Protein AF-A0A9Q0M463-F1 (afdb_monomer_lite)

Foldseek 3Di:
DDDDLVVVCVVDVLNVLEDPVQSVQFPDKDFDDLVSQKIWTQGVQRWIWIFGQQQQLQVAQQDGDGHRSNDTHTQVLRGPQQWDDKADAQFKIWTAGPQQWIWIFGACCLLQRQAPPDRTHNHTDTNVLCPPFRWDDKYYANFKIWTATPLRWIWIFTFFCQLQRQQDDDRGGHNHTDTRPLCNPQQWDDKYDANFKIWTAGPLQWIWIFGAQCFLQRQQLDNDRTHNHTDGQDDSVRFRWDDKYYAQFKIWTAGPQQWIWIFGACCLLLLQQLDRRGRNHIDTADDPFRWDDKDHHSSYSKIWTQGPPNQFIFIAGDDPPHGRNHTDGDDDPDDDDDDDDDDDDDDDDDDDDDPDDPPDPDDQQQFLDPPHPVVCCLAQVPFFWKKWWKFFFWPCQPVLLAPAFTATDIADGFIWTKGKHWDPWDADDVNFKIKTWIWIATHTDQVRMPHDQPDKGKFFPQLLLQCLVLADLPQEDPLVSVVVLVVSLVDGRIDIDTNCCAAEPFDADPSQVVVCLLPVVGDPPNGDYPCYPRHRDTLAMWMAGRCNVHLQRHQWTPDGNPDQFDPWWADRLFGGRIFHEVLQFHRFQVSVDDQWDWGWYDDLLQSGIFTWTFDAFQQQDPQGSLFGWTKIFTDLQPQFFCVVPVSCVRRHTHPVLVVLSPRGYDDPVSVVVSCVVVVVVVVVVVSVVPDDDDDDDDDDDDPDPPPPDGDFGFKAARCSVVSNFRKIKGFQLSASTDCVQVVSHHPRDDDCVPGGFMFIARNRRRGTQKGKDKMWIWHWRDCPSSDPVNSTPNDTHTGTTMMMIIITHDDPVVVVVVCCVPVVVVVVVVVVVVVVVVVVVVVVVVVVVVVVVVVVVVVVVVPDDDDDDDDDDDDDDDDDDYDDDDDDDD

InterPro domains:
  IPR000408 Regulator of chromosome condensation, RCC1 [PS00626] (138-148)
  IPR000408 Regulator of chromosome condensation, RCC1 [PS50012] (46-99)
  IPR000408 Regulator of chromosome condensation, RCC1 [PS50012] (100-151)
  IPR000408 Regulator of chromosome condensation, RCC1 [PS50012] (152-204)
  IPR000408 Regulator of chromosome condensation, RCC1 [PS50012] (205-257)
  IPR002159 CD36 family [PF01130] (368-850)
  IPR002159 CD36 family [PR01609] (380-401)
  IPR002159 CD36 family [PR01609] (405-417)
  IPR002159 CD36 family [PR01609] (433-452)
  IPR002159 CD36 family [PR01609] (710-734)
  IPR002159 CD36 family [PR01609] (757-778)
  IPR002159 CD36 family [PTHR11923] (370-855)
  IPR009091 Regulator of chromosome condensation 1/beta-lactamase-inhibitor protein II [G3DSA:2.130.10.30] (24-326)
  IPR009091 Regulator of chromosome condensation 1/beta-lactamase-inhibitor protein II [SSF50985] (36-297)
  IPR058923 RCC1-like domain [PF25390] (39-286)

Structure (mmCIF, N/CA/C/O backbone):
data_AF-A0A9Q0M463-F1
#
_entry.id   AF-A0A9Q0M463-F1
#
loop_
_atom_site.group_PDB
_atom_site.id
_atom_site.type_symbol
_atom_site.label_atom_id
_atom_site.label_alt_id
_atom_site.label_comp_id
_atom_site.label_asym_id
_atom_site.label_entity_id
_atom_site.label_seq_id
_atom_site.pdbx_PDB_ins_code
_atom_site.Cartn_x
_atom_site.Cartn_y
_atom_site.Cartn_z
_atom_site.occupancy
_atom_site.B_iso_or_equiv
_atom_site.auth_seq_id
_atom_site.auth_comp_id
_atom_site.auth_asym_id
_atom_site.auth_atom_id
_atom_site.pdbx_PDB_model_num
ATOM 1 N N . MET A 1 1 ? 17.046 -28.358 -15.629 1.00 26.72 1 MET A N 1
ATOM 2 C CA . MET A 1 1 ? 17.635 -29.103 -16.770 1.00 26.72 1 MET A CA 1
ATOM 3 C C . MET A 1 1 ? 18.746 -30.030 -16.279 1.00 26.72 1 MET A C 1
ATOM 5 O O . MET A 1 1 ? 19.635 -29.561 -15.586 1.00 26.72 1 MET A O 1
ATOM 9 N N . THR A 1 2 ? 18.722 -31.323 -16.617 1.00 25.50 2 THR A N 1
ATOM 10 C CA . THR A 1 2 ? 19.854 -32.251 -16.403 1.00 25.50 2 THR A CA 1
ATOM 11 C C . THR A 1 2 ? 20.756 -32.249 -17.636 1.00 25.50 2 THR A C 1
ATOM 13 O O . THR A 1 2 ? 20.506 -32.983 -18.589 1.00 25.50 2 THR A O 1
ATOM 16 N N . LEU A 1 3 ? 21.778 -31.394 -17.630 1.00 36.69 3 LEU A N 1
ATOM 17 C CA . LEU A 1 3 ? 22.909 -31.473 -18.559 1.00 36.69 3 LEU A CA 1
ATOM 18 C C . LEU A 1 3 ? 23.951 -32.463 -18.012 1.00 36.69 3 LEU A C 1
ATOM 20 O O . LEU A 1 3 ? 24.066 -32.647 -16.799 1.00 36.69 3 LEU A O 1
ATOM 24 N N . GLU A 1 4 ? 24.730 -33.098 -18.891 1.00 38.97 4 GLU A N 1
ATOM 25 C CA . GLU A 1 4 ? 25.940 -33.813 -18.468 1.00 38.97 4 GLU A CA 1
ATOM 26 C C . GLU A 1 4 ? 26.853 -32.864 -17.678 1.00 38.97 4 GLU A C 1
ATOM 28 O O . GLU A 1 4 ? 27.069 -31.724 -18.091 1.00 38.97 4 GLU A O 1
ATOM 33 N N . ARG A 1 5 ? 27.422 -33.326 -16.554 1.00 47.81 5 ARG A N 1
ATOM 34 C CA . ARG A 1 5 ? 28.196 -32.483 -15.617 1.00 47.81 5 ARG A CA 1
ATOM 35 C C . ARG A 1 5 ? 29.312 -31.676 -16.293 1.00 47.81 5 ARG A C 1
ATOM 37 O O . ARG A 1 5 ? 29.520 -30.523 -15.939 1.00 47.81 5 ARG A O 1
ATOM 44 N N . ARG A 1 6 ? 29.990 -32.241 -17.301 1.00 45.25 6 ARG A N 1
ATOM 45 C CA . ARG A 1 6 ? 31.027 -31.530 -18.077 1.00 45.25 6 ARG A CA 1
ATOM 46 C C . ARG A 1 6 ? 30.463 -30.386 -18.927 1.00 45.25 6 ARG A C 1
ATOM 48 O O . ARG A 1 6 ? 31.116 -29.356 -19.054 1.00 45.25 6 ARG A O 1
ATOM 55 N N . LYS A 1 7 ? 29.252 -30.543 -19.466 1.00 46.12 7 LYS A N 1
ATOM 56 C CA . LYS A 1 7 ? 28.561 -29.506 -20.246 1.00 46.12 7 LYS A CA 1
ATOM 57 C C . LYS A 1 7 ? 28.017 -28.401 -19.341 1.00 46.12 7 LYS A C 1
ATOM 59 O O . LYS A 1 7 ? 28.104 -27.240 -19.700 1.00 46.12 7 LYS A O 1
ATOM 64 N N . LEU A 1 8 ? 27.578 -28.742 -18.126 1.00 52.06 8 LEU A N 1
ATOM 65 C CA . LEU A 1 8 ? 27.099 -27.781 -17.121 1.00 52.06 8 LEU A CA 1
ATOM 66 C C . LEU A 1 8 ? 28.159 -26.725 -16.755 1.00 52.06 8 LEU A C 1
ATOM 68 O O . LEU A 1 8 ? 27.833 -25.546 -16.698 1.00 52.06 8 LEU A O 1
ATOM 72 N N . ARG A 1 9 ? 29.429 -27.135 -16.595 1.00 54.44 9 ARG A N 1
ATOM 73 C CA . ARG A 1 9 ? 30.549 -26.209 -16.331 1.00 54.44 9 ARG A CA 1
ATOM 74 C C . ARG A 1 9 ? 30.826 -25.266 -17.504 1.00 54.44 9 ARG A C 1
ATOM 76 O O . ARG A 1 9 ? 31.181 -24.123 -17.283 1.00 54.44 9 ARG A O 1
ATOM 83 N N . ARG A 1 10 ? 30.672 -25.732 -18.750 1.00 50.91 10 ARG A N 1
ATOM 84 C CA . ARG A 1 10 ? 30.889 -24.905 -19.953 1.00 50.91 10 ARG A CA 1
ATOM 85 C C . ARG A 1 10 ? 29.718 -23.962 -20.235 1.00 50.91 10 ARG A C 1
ATOM 87 O O . ARG A 1 10 ? 29.949 -22.831 -20.633 1.00 50.91 10 ARG A O 1
ATOM 94 N N . SER A 1 11 ? 28.486 -24.426 -20.024 1.00 46.09 11 SER A N 1
ATOM 95 C CA . SER A 1 11 ? 27.258 -23.701 -20.375 1.00 46.09 11 SER A CA 1
ATOM 96 C C . SER A 1 11 ? 26.798 -22.687 -19.328 1.00 46.09 11 SER A C 1
ATOM 98 O O . SER A 1 11 ? 25.974 -21.840 -19.652 1.00 46.09 11 SER A O 1
ATOM 100 N N . ILE A 1 12 ? 27.286 -22.774 -18.088 1.00 57.41 12 ILE A N 1
ATOM 101 C CA . ILE A 1 12 ? 26.994 -21.800 -17.035 1.00 57.41 12 ILE A CA 1
ATOM 102 C C . ILE A 1 12 ? 28.326 -21.155 -16.629 1.00 57.41 12 ILE A C 1
ATOM 104 O O . ILE A 1 12 ? 29.083 -21.785 -15.886 1.00 57.41 12 ILE A O 1
ATOM 108 N N . PRO A 1 13 ? 28.641 -19.940 -17.123 1.00 57.16 13 PRO A N 1
ATOM 109 C CA . PRO A 1 13 ? 29.913 -19.262 -16.859 1.00 57.16 13 PRO A CA 1
ATOM 110 C C . PRO A 1 13 ? 30.260 -19.179 -15.369 1.00 57.16 13 PRO A C 1
ATOM 112 O O . PRO A 1 13 ? 31.407 -19.416 -14.996 1.00 57.16 13 PRO A O 1
ATOM 115 N N . SER A 1 14 ? 29.256 -18.980 -14.511 1.00 58.53 14 SER A N 1
ATOM 116 C CA . SER A 1 14 ? 29.427 -18.923 -13.056 1.00 58.53 14 SER A CA 1
ATOM 117 C C . SER A 1 14 ? 29.967 -20.217 -12.436 1.00 58.53 14 SER A C 1
ATOM 119 O O . SER A 1 14 ? 30.617 -20.186 -11.397 1.00 58.53 14 SER A O 1
ATOM 121 N N . LEU A 1 15 ? 29.776 -21.375 -13.082 1.00 64.94 15 LEU A N 1
ATOM 122 C CA . LEU A 1 15 ? 30.304 -22.660 -12.611 1.00 64.94 15 LEU A CA 1
ATOM 123 C C . LEU A 1 15 ? 31.751 -22.919 -13.030 1.00 64.94 15 LEU A C 1
ATOM 125 O O . LEU A 1 15 ? 32.359 -23.877 -12.545 1.00 64.94 15 LEU A O 1
ATOM 129 N N . GLN A 1 16 ? 32.313 -22.120 -13.941 1.00 66.25 16 GLN A N 1
ATOM 130 C CA . GLN A 1 16 ? 33.675 -22.331 -14.437 1.00 66.25 16 GLN A CA 1
ATOM 131 C C . GLN A 1 16 ? 34.716 -22.115 -13.341 1.00 66.25 16 GLN A C 1
ATOM 133 O O . GLN A 1 16 ? 35.673 -22.891 -13.264 1.00 66.25 16 GLN A O 1
ATOM 138 N N . ASN A 1 17 ? 34.472 -21.130 -12.476 1.00 68.38 17 ASN A N 1
ATOM 139 C CA . ASN A 1 17 ? 35.404 -20.661 -11.451 1.00 68.38 17 ASN A CA 1
ATOM 140 C C . ASN A 1 17 ? 35.214 -21.329 -10.084 1.00 68.38 17 ASN A C 1
ATOM 142 O O . ASN A 1 17 ? 35.953 -21.022 -9.156 1.00 68.38 17 ASN A O 1
ATOM 146 N N . LEU A 1 18 ? 34.246 -22.240 -9.954 1.00 74.06 18 LEU A N 1
ATOM 147 C CA . LEU A 1 18 ? 34.039 -22.999 -8.726 1.00 74.06 18 LEU A CA 1
ATOM 148 C C . LEU A 1 18 ? 35.190 -23.981 -8.472 1.00 74.06 18 LEU A C 1
ATOM 150 O O . LEU A 1 18 ? 35.692 -24.636 -9.399 1.00 74.06 18 LEU A O 1
ATOM 154 N N . ASP A 1 19 ? 35.518 -24.133 -7.188 1.00 78.81 19 ASP A N 1
ATOM 155 C CA . ASP A 1 19 ? 36.392 -25.187 -6.683 1.00 78.81 19 ASP A CA 1
ATOM 156 C C . ASP A 1 19 ? 35.992 -26.559 -7.258 1.00 78.81 19 ASP A C 1
ATOM 158 O O . ASP A 1 19 ? 34.810 -26.901 -7.396 1.00 78.81 19 ASP A O 1
ATOM 162 N N . GLN A 1 20 ? 36.995 -27.341 -7.658 1.00 78.00 20 GLN A N 1
ATOM 163 C CA . GLN A 1 20 ? 36.789 -28.569 -8.417 1.00 78.00 20 GLN A CA 1
ATOM 164 C C . GLN A 1 20 ? 36.117 -29.668 -7.579 1.00 78.00 20 GLN A C 1
ATOM 166 O O . GLN A 1 20 ? 35.283 -30.410 -8.116 1.00 78.00 20 GLN A O 1
ATOM 171 N N . ASP A 1 21 ? 36.413 -29.725 -6.281 1.00 78.94 21 ASP A N 1
ATOM 172 C CA . ASP A 1 21 ? 35.825 -30.678 -5.344 1.00 78.94 21 ASP A CA 1
ATOM 173 C C . ASP A 1 21 ? 34.389 -30.287 -5.004 1.00 78.94 21 ASP A C 1
ATOM 175 O O . ASP A 1 21 ? 33.484 -31.135 -5.041 1.00 78.94 21 ASP A O 1
ATOM 179 N N . LEU A 1 22 ? 34.135 -28.998 -4.752 1.00 80.31 22 LEU A N 1
ATOM 180 C CA . LEU A 1 22 ? 32.778 -28.500 -4.535 1.00 80.31 22 LEU A CA 1
ATOM 181 C C . LEU A 1 22 ? 31.909 -28.758 -5.773 1.00 80.31 22 LEU A C 1
ATOM 183 O O . LEU A 1 22 ? 30.836 -29.355 -5.652 1.00 80.31 22 LEU A O 1
ATOM 187 N N . PHE A 1 23 ? 32.405 -28.426 -6.970 1.00 82.12 23 PHE A N 1
ATOM 188 C CA . PHE A 1 23 ? 31.717 -28.671 -8.240 1.00 82.12 23 PHE A CA 1
ATOM 189 C C . PHE A 1 23 ? 31.372 -30.154 -8.445 1.00 82.12 23 PHE A C 1
ATOM 191 O O . PHE A 1 23 ? 30.245 -30.493 -8.822 1.00 82.12 23 PHE A O 1
ATOM 198 N N . TYR A 1 24 ? 32.311 -31.066 -8.166 1.00 82.44 24 TYR A N 1
ATOM 199 C CA . TYR A 1 24 ? 32.076 -32.506 -8.309 1.00 82.44 24 TYR A CA 1
ATOM 200 C C . TYR A 1 24 ? 31.017 -33.038 -7.332 1.00 82.44 24 TYR A C 1
ATOM 202 O O . TYR A 1 24 ? 30.335 -34.039 -7.611 1.00 82.44 24 TYR A O 1
ATOM 210 N N . ASN A 1 25 ? 30.857 -32.362 -6.196 1.00 84.38 25 ASN A N 1
ATOM 211 C CA . ASN A 1 25 ? 29.894 -32.695 -5.161 1.00 84.38 25 ASN A CA 1
ATOM 212 C C . ASN A 1 25 ? 28.513 -32.070 -5.364 1.00 84.38 25 ASN A C 1
ATOM 214 O O . ASN A 1 25 ? 27.585 -32.496 -4.676 1.00 84.38 25 ASN A O 1
ATOM 218 N N . ILE A 1 26 ? 28.315 -31.167 -6.328 1.00 85.00 26 ILE A N 1
ATOM 219 C CA . ILE A 1 26 ? 26.992 -30.606 -6.635 1.00 85.00 26 ILE A CA 1
ATOM 220 C C . ILE A 1 26 ? 26.026 -31.711 -7.104 1.00 85.00 26 ILE A C 1
ATOM 222 O O . ILE A 1 26 ? 26.276 -32.470 -8.047 1.00 85.00 26 ILE A O 1
ATOM 226 N N . LYS A 1 27 ? 24.877 -31.788 -6.430 1.00 85.00 27 LYS A N 1
ATOM 227 C CA . LYS A 1 27 ? 23.743 -32.678 -6.719 1.00 85.00 27 LYS A CA 1
ATOM 228 C C . LYS A 1 27 ? 22.622 -31.932 -7.442 1.00 85.00 27 LYS A C 1
ATOM 230 O O . LYS A 1 27 ? 22.033 -32.494 -8.364 1.00 85.00 27 LYS A O 1
ATOM 235 N N . ARG A 1 28 ? 22.312 -30.698 -7.027 1.00 82.62 28 ARG A N 1
ATOM 236 C CA . ARG A 1 28 ? 21.286 -29.828 -7.635 1.00 82.62 28 ARG A CA 1
ATOM 237 C C . ARG A 1 28 ? 21.715 -28.368 -7.595 1.00 82.62 28 ARG A C 1
ATOM 239 O O . ARG A 1 28 ? 22.431 -27.973 -6.681 1.00 82.62 28 ARG A O 1
ATOM 246 N N . ILE A 1 29 ? 21.231 -27.606 -8.570 1.00 81.62 29 ILE A N 1
ATOM 247 C CA . ILE A 1 29 ? 21.465 -26.171 -8.718 1.00 81.62 29 ILE A CA 1
ATOM 248 C C . ILE A 1 29 ? 20.120 -25.495 -8.927 1.00 81.62 29 ILE A C 1
ATOM 250 O O . ILE A 1 29 ? 19.315 -25.974 -9.730 1.00 81.62 29 ILE A O 1
ATOM 254 N N . PHE A 1 30 ? 19.914 -24.389 -8.233 1.00 82.69 30 PHE A N 1
ATOM 255 C CA . PHE A 1 30 ? 18.770 -23.513 -8.390 1.00 82.69 30 PHE A CA 1
ATOM 256 C C . PHE A 1 30 ? 19.294 -22.115 -8.692 1.00 82.69 30 PHE A C 1
ATOM 258 O O . PHE A 1 30 ? 20.085 -21.591 -7.918 1.00 82.69 30 PHE A O 1
ATOM 265 N N . VAL A 1 31 ? 18.900 -21.545 -9.828 1.00 78.00 31 VAL A N 1
ATOM 266 C CA . VAL A 1 31 ? 19.363 -20.229 -10.284 1.00 78.00 31 VAL A CA 1
ATOM 267 C C . VAL A 1 31 ? 18.169 -19.289 -10.313 1.00 78.00 31 VAL A C 1
ATOM 269 O O . VAL A 1 31 ? 17.107 -19.658 -10.815 1.00 78.00 31 VAL A O 1
ATOM 272 N N . PHE A 1 32 ? 18.349 -18.093 -9.767 1.00 76.12 32 PHE A N 1
ATOM 273 C CA . PHE A 1 32 ? 17.305 -17.107 -9.535 1.00 76.12 32 PHE A CA 1
ATOM 274 C C . PHE A 1 32 ? 17.776 -15.696 -9.907 1.00 76.12 32 PHE A C 1
ATOM 276 O O . PHE A 1 32 ? 18.968 -15.440 -10.078 1.00 76.12 32 PHE A O 1
ATOM 283 N N . GLY A 1 33 ? 16.816 -14.775 -10.019 1.00 64.81 33 GLY A N 1
ATOM 284 C CA . GLY A 1 33 ? 17.054 -13.375 -10.371 1.00 64.81 33 GLY A CA 1
ATOM 285 C C . GLY A 1 33 ? 16.801 -13.054 -11.846 1.00 64.81 33 GLY A C 1
ATOM 286 O O . GLY A 1 33 ? 16.637 -13.948 -12.677 1.00 64.81 33 GLY A O 1
ATOM 287 N N . ARG A 1 34 ? 16.734 -11.752 -12.159 1.00 57.19 34 ARG A N 1
ATOM 288 C CA . ARG A 1 34 ? 16.395 -11.222 -13.496 1.00 57.19 34 ARG A CA 1
ATOM 289 C C . ARG A 1 34 ? 17.382 -11.678 -14.578 1.00 57.19 34 ARG A C 1
ATOM 291 O O . ARG A 1 34 ? 16.950 -12.000 -15.678 1.00 57.19 34 ARG A O 1
ATOM 298 N N . ASP A 1 35 ? 18.655 -11.809 -14.199 1.00 56.03 35 ASP A N 1
ATOM 299 C CA . ASP A 1 35 ? 19.769 -12.215 -15.068 1.00 56.03 35 ASP A CA 1
ATOM 300 C C . ASP A 1 35 ? 20.549 -13.423 -14.502 1.00 56.03 35 ASP A C 1
ATOM 302 O O . ASP A 1 35 ? 21.713 -13.631 -14.826 1.00 56.03 35 ASP A O 1
ATOM 306 N N . GLY A 1 36 ? 19.936 -14.218 -13.612 1.00 60.12 36 GLY A N 1
ATOM 307 C CA . GLY A 1 36 ? 20.603 -15.370 -12.982 1.00 60.12 36 GLY A CA 1
ATOM 308 C C . GLY A 1 36 ? 21.682 -14.999 -11.956 1.00 60.12 36 GLY A C 1
ATOM 309 O O . GLY A 1 36 ? 22.614 -15.764 -11.726 1.00 60.12 36 GLY A O 1
ATOM 310 N N . ASN A 1 37 ? 21.554 -13.825 -11.341 1.00 72.12 37 ASN A N 1
ATOM 311 C CA . ASN A 1 37 ? 22.542 -13.229 -10.445 1.00 72.12 37 ASN A CA 1
ATOM 312 C C . ASN A 1 37 ? 22.518 -13.769 -9.004 1.00 72.12 37 ASN A C 1
ATOM 314 O O . ASN A 1 37 ? 23.182 -13.194 -8.145 1.00 72.12 37 ASN A O 1
ATOM 318 N N . ALA A 1 38 ? 21.750 -14.819 -8.712 1.00 81.31 38 ALA A N 1
ATOM 319 C CA . ALA A 1 38 ? 21.775 -15.529 -7.437 1.00 81.31 38 ALA A CA 1
ATOM 320 C C . ALA A 1 38 ? 21.553 -17.027 -7.658 1.00 81.31 38 ALA A C 1
ATOM 322 O O . ALA A 1 38 ? 20.763 -17.426 -8.516 1.00 81.31 38 ALA A O 1
ATOM 323 N N . ALA A 1 39 ? 22.217 -17.876 -6.877 1.00 84.81 39 ALA A N 1
ATOM 324 C CA . ALA A 1 39 ? 22.041 -19.316 -6.999 1.00 84.81 39 ALA A CA 1
ATOM 325 C C . ALA A 1 39 ? 22.254 -20.066 -5.684 1.00 84.81 39 ALA A C 1
ATOM 327 O O . ALA A 1 39 ? 23.059 -19.661 -4.850 1.00 84.81 39 ALA A O 1
ATOM 328 N N . PHE A 1 40 ? 21.558 -21.198 -5.549 1.00 88.62 40 PHE A N 1
ATOM 329 C CA . PHE A 1 40 ? 21.730 -22.171 -4.476 1.00 88.62 40 PHE A CA 1
ATOM 330 C C . PHE A 1 40 ? 22.179 -23.522 -5.035 1.00 88.62 40 PHE A C 1
ATOM 332 O O . PHE A 1 40 ? 21.633 -24.026 -6.021 1.00 88.62 40 PHE A O 1
ATOM 339 N N . PHE A 1 41 ? 23.120 -24.164 -4.351 1.00 87.38 41 PHE A N 1
ATOM 340 C CA . PHE A 1 41 ? 23.661 -25.474 -4.701 1.00 87.38 41 PHE A CA 1
ATOM 341 C C . PHE A 1 41 ? 23.447 -26.423 -3.542 1.00 87.38 41 PHE A C 1
ATOM 343 O O . PHE A 1 41 ? 23.745 -26.098 -2.397 1.00 87.38 41 PHE A O 1
ATOM 350 N N . ILE A 1 42 ? 22.962 -27.619 -3.850 1.00 88.12 42 ILE A N 1
ATOM 351 C CA . ILE A 1 42 ? 22.862 -28.700 -2.876 1.00 88.12 42 ILE A CA 1
ATOM 352 C C . ILE A 1 42 ? 23.921 -29.728 -3.233 1.00 88.12 42 ILE A C 1
ATOM 354 O O . ILE A 1 42 ? 23.952 -30.203 -4.372 1.00 88.12 42 ILE A O 1
ATOM 358 N N . THR A 1 43 ? 24.773 -30.091 -2.281 1.00 90.12 43 THR A N 1
ATOM 359 C CA . THR A 1 43 ? 25.797 -31.122 -2.471 1.00 90.12 43 THR A CA 1
ATOM 360 C C . THR A 1 43 ? 25.224 -32.537 -2.306 1.00 90.12 43 THR A C 1
ATOM 362 O O . THR A 1 43 ? 24.096 -32.745 -1.855 1.00 90.12 43 THR A O 1
ATOM 365 N N . LYS A 1 44 ? 26.006 -33.564 -2.655 1.00 88.12 44 LYS A N 1
ATOM 366 C CA . LYS A 1 44 ? 25.673 -34.977 -2.393 1.00 88.12 44 LYS A CA 1
ATOM 367 C C . LYS A 1 44 ? 25.540 -35.286 -0.900 1.00 88.12 44 LYS A C 1
ATOM 369 O O . LYS A 1 44 ? 24.784 -36.188 -0.553 1.00 88.12 44 LYS A O 1
ATOM 374 N N . SER A 1 45 ? 26.233 -34.530 -0.049 1.00 87.75 45 SER A N 1
ATOM 375 C CA . SER A 1 45 ? 26.147 -34.589 1.413 1.00 87.75 45 SER A CA 1
ATOM 376 C C . SER A 1 45 ? 25.026 -33.707 1.988 1.00 87.75 45 SER A C 1
ATOM 378 O O . SER A 1 45 ? 25.029 -33.430 3.183 1.00 87.75 45 SER A O 1
ATOM 380 N N . ASP A 1 46 ? 24.084 -33.240 1.157 1.00 88.12 46 ASP A N 1
ATOM 381 C CA . ASP A 1 46 ? 22.958 -32.368 1.533 1.00 88.12 46 ASP A CA 1
ATOM 382 C C . ASP A 1 46 ? 23.390 -31.063 2.253 1.00 88.12 46 ASP A C 1
ATOM 384 O O . ASP A 1 46 ? 22.656 -30.519 3.085 1.00 88.12 46 ASP A O 1
ATOM 388 N N . HIS A 1 47 ? 24.577 -30.541 1.922 1.00 91.62 47 HIS A N 1
ATOM 389 C CA . HIS A 1 47 ? 25.003 -29.190 2.300 1.00 91.62 47 HIS A CA 1
ATOM 390 C C . HIS A 1 47 ? 24.474 -28.185 1.283 1.00 91.62 47 HIS A C 1
ATOM 392 O O . HIS A 1 47 ? 24.394 -28.495 0.092 1.00 91.62 47 HIS A O 1
ATOM 398 N N . VAL A 1 48 ? 24.093 -27.002 1.762 1.00 93.62 48 VAL A N 1
ATOM 399 C CA . VAL A 1 48 ? 23.534 -25.932 0.932 1.00 93.62 48 VAL A CA 1
ATOM 400 C C . VAL A 1 48 ? 24.548 -24.804 0.846 1.00 93.62 48 VAL A C 1
ATOM 402 O O . VAL A 1 48 ? 24.998 -24.321 1.879 1.00 93.62 48 VAL A O 1
ATOM 405 N N . TYR A 1 49 ? 24.870 -24.381 -0.369 1.00 91.81 49 TYR A N 1
ATOM 406 C CA . TYR A 1 49 ? 25.721 -23.227 -0.650 1.00 91.81 49 TYR A CA 1
ATOM 407 C C . TYR A 1 49 ? 24.942 -22.201 -1.455 1.00 91.81 49 TYR A C 1
ATOM 409 O O . TYR A 1 49 ? 24.052 -22.582 -2.220 1.00 91.81 49 TYR A O 1
ATOM 417 N N . ALA A 1 50 ? 25.284 -20.928 -1.306 1.00 92.06 50 ALA A N 1
ATOM 418 C CA . ALA A 1 50 ? 24.684 -19.841 -2.056 1.00 92.06 50 ALA A CA 1
ATOM 419 C C . ALA A 1 50 ? 25.747 -18.865 -2.564 1.00 92.06 50 ALA A C 1
ATOM 421 O O . ALA A 1 50 ? 26.748 -18.625 -1.894 1.00 92.06 50 ALA A O 1
ATOM 422 N N . TYR A 1 51 ? 25.509 -18.281 -3.737 1.00 89.06 51 TYR A N 1
ATOM 423 C CA . TYR A 1 51 ? 26.251 -17.110 -4.198 1.00 89.06 51 TYR A CA 1
ATOM 424 C C . TYR A 1 51 ? 25.323 -16.096 -4.868 1.00 89.06 51 TYR A C 1
ATOM 426 O O . TYR A 1 51 ? 24.191 -16.418 -5.246 1.00 89.06 51 TYR A O 1
ATOM 434 N N . GLY A 1 52 ? 25.838 -14.884 -5.066 1.00 87.31 52 GLY A N 1
ATOM 435 C CA . GLY A 1 52 ? 25.231 -13.845 -5.882 1.00 87.31 52 GLY A CA 1
ATOM 436 C C . GLY A 1 52 ? 24.654 -12.692 -5.071 1.00 87.31 52 GLY A C 1
ATOM 437 O O . GLY A 1 52 ? 25.126 -12.367 -3.978 1.00 87.31 52 GLY A O 1
ATOM 438 N N . LYS A 1 53 ? 23.632 -12.037 -5.623 1.00 85.38 53 LYS A N 1
ATOM 439 C CA . LYS A 1 53 ? 22.943 -10.918 -4.978 1.00 85.38 53 LYS A CA 1
ATOM 440 C C . LYS A 1 53 ? 22.270 -11.392 -3.686 1.00 85.38 53 LYS A C 1
ATOM 442 O O . LYS A 1 53 ? 21.495 -12.343 -3.698 1.00 85.38 53 LYS A O 1
ATOM 447 N N . ASN A 1 54 ? 22.537 -10.683 -2.592 1.00 91.38 54 ASN A N 1
ATOM 448 C CA . ASN A 1 54 ? 22.069 -11.037 -1.251 1.00 91.38 54 ASN A CA 1
ATOM 449 C C . ASN A 1 54 ? 21.379 -9.867 -0.524 1.00 91.38 54 ASN A C 1
ATOM 451 O O . ASN A 1 54 ? 21.376 -9.795 0.702 1.00 91.38 54 ASN A O 1
ATOM 455 N N . CYS A 1 55 ? 20.783 -8.935 -1.269 1.00 85.06 55 CYS A N 1
ATOM 456 C CA . CYS A 1 55 ? 20.033 -7.832 -0.667 1.00 85.06 55 CYS A CA 1
ATOM 457 C C . CYS A 1 55 ? 18.945 -8.370 0.278 1.00 85.06 55 CYS A C 1
ATOM 459 O O . CYS A 1 55 ? 18.335 -9.404 -0.003 1.00 85.06 55 CYS A O 1
ATOM 461 N N . HIS A 1 56 ? 18.738 -7.688 1.409 1.00 89.50 56 HIS A N 1
ATOM 462 C CA . HIS A 1 56 ? 17.830 -8.112 2.487 1.00 89.50 56 HIS A CA 1
ATOM 463 C C . HIS A 1 56 ? 18.163 -9.483 3.110 1.00 89.50 56 HIS A C 1
ATOM 465 O O . HIS A 1 56 ? 17.333 -10.074 3.799 1.00 89.50 56 HIS A O 1
ATOM 471 N N . GLY A 1 57 ? 19.360 -10.027 2.857 1.00 90.81 57 GLY A N 1
ATOM 472 C CA . GLY A 1 57 ? 19.777 -11.336 3.356 1.00 90.81 57 GLY A CA 1
ATOM 473 C C . GLY A 1 57 ? 19.029 -12.511 2.717 1.00 90.81 57 GLY A C 1
ATOM 474 O O . GLY A 1 57 ? 18.871 -13.558 3.349 1.00 90.81 57 GLY A O 1
ATOM 475 N N . MET A 1 58 ? 18.548 -12.360 1.475 1.00 91.56 58 MET A N 1
ATOM 476 C CA . MET A 1 58 ? 17.757 -13.384 0.774 1.00 91.56 58 MET A CA 1
ATOM 477 C C . MET A 1 58 ? 18.490 -14.720 0.558 1.00 91.56 58 MET A C 1
ATOM 479 O O . MET A 1 58 ? 17.830 -15.744 0.389 1.00 91.56 58 MET A O 1
ATOM 483 N N . LEU A 1 59 ? 19.830 -14.742 0.595 1.00 93.38 59 LEU A N 1
ATOM 484 C CA . LEU A 1 59 ? 20.617 -15.982 0.527 1.00 93.38 59 LEU A CA 1
ATOM 485 C C . LEU A 1 59 ? 20.688 -16.724 1.866 1.00 93.38 59 LEU A C 1
ATOM 487 O O . LEU A 1 59 ? 21.072 -17.892 1.901 1.00 93.38 59 LEU A O 1
ATOM 491 N N . GLY A 1 60 ? 20.297 -16.079 2.966 1.00 93.69 60 GLY A N 1
ATOM 492 C CA . GLY A 1 60 ? 20.194 -16.748 4.254 1.00 93.69 60 GLY A CA 1
ATOM 493 C C . GLY A 1 60 ? 21.527 -16.972 4.982 1.00 93.69 60 GLY A C 1
ATOM 494 O O . GLY A 1 60 ? 21.658 -17.928 5.750 1.00 93.69 60 GLY A O 1
ATOM 495 N N . LEU A 1 61 ? 22.525 -16.128 4.721 1.00 94.69 61 LEU A N 1
ATOM 496 C CA . LEU A 1 61 ? 23.899 -16.283 5.219 1.00 94.69 61 LEU A CA 1
ATOM 497 C C . LEU A 1 61 ? 24.166 -15.576 6.562 1.00 94.69 61 LEU A C 1
ATOM 499 O O . LEU A 1 61 ? 25.249 -15.697 7.121 1.00 94.69 61 LEU A O 1
ATOM 503 N N . GLY A 1 62 ? 23.183 -14.854 7.110 1.00 93.00 62 GLY A N 1
ATOM 504 C CA . GLY A 1 62 ? 23.325 -14.053 8.334 1.00 93.00 62 GLY A CA 1
ATOM 505 C C . GLY A 1 62 ? 23.826 -12.625 8.107 1.00 93.00 62 GLY A C 1
ATOM 506 O O . GLY A 1 62 ? 24.098 -11.916 9.070 1.00 93.00 62 GLY A O 1
ATOM 507 N N . HIS A 1 63 ? 23.929 -12.209 6.848 1.00 92.00 63 HIS A N 1
ATOM 508 C CA . HIS A 1 63 ? 24.279 -10.862 6.405 1.00 92.00 63 HIS A CA 1
ATOM 509 C C . HIS A 1 63 ? 23.646 -10.595 5.026 1.00 92.00 63 HIS A C 1
ATOM 511 O O . HIS A 1 63 ? 23.132 -11.521 4.393 1.00 92.00 63 HIS A O 1
ATOM 517 N N . ASP A 1 64 ? 23.781 -9.379 4.497 1.00 92.94 64 ASP A N 1
ATOM 518 C CA . ASP A 1 64 ? 23.203 -8.919 3.221 1.00 92.94 64 ASP A CA 1
ATOM 519 C C . ASP A 1 64 ? 24.241 -8.562 2.131 1.00 92.94 64 ASP A C 1
ATOM 521 O O . ASP A 1 64 ? 23.885 -8.207 1.003 1.00 92.94 64 ASP A O 1
ATOM 525 N N . ARG A 1 65 ? 25.540 -8.702 2.429 1.00 92.44 65 ARG A N 1
ATOM 526 C CA . ARG A 1 65 ? 26.609 -8.514 1.434 1.00 92.44 65 ARG A CA 1
ATOM 527 C C . ARG A 1 65 ? 26.478 -9.515 0.272 1.00 92.44 65 ARG A C 1
ATOM 529 O O . ARG A 1 65 ? 26.169 -10.687 0.524 1.00 92.44 65 ARG A O 1
ATOM 536 N N . PRO A 1 66 ? 26.714 -9.082 -0.982 1.00 89.88 66 PRO A N 1
ATOM 537 C CA . PRO A 1 66 ? 26.715 -9.971 -2.138 1.00 89.88 66 PRO A CA 1
ATOM 538 C C . PRO A 1 66 ? 27.864 -10.977 -2.044 1.00 89.88 66 PRO A C 1
ATOM 540 O O . PRO A 1 66 ? 28.941 -10.650 -1.547 1.00 89.88 66 PRO A O 1
ATOM 543 N N . ILE A 1 67 ? 27.633 -12.185 -2.551 1.00 90.50 67 ILE A N 1
ATOM 544 C CA . ILE A 1 67 ? 28.613 -13.271 -2.540 1.00 90.50 67 ILE A CA 1
ATOM 545 C C . ILE A 1 67 ? 29.160 -13.485 -3.951 1.00 90.50 67 ILE A C 1
ATOM 547 O O . ILE A 1 67 ? 28.366 -13.666 -4.881 1.00 90.50 67 ILE A O 1
ATOM 551 N N . PRO A 1 68 ? 30.485 -13.466 -4.142 1.00 83.69 68 PRO A N 1
ATOM 552 C CA . PRO A 1 68 ? 31.078 -13.664 -5.454 1.00 83.69 68 PRO A CA 1
ATOM 553 C C . PRO A 1 68 ? 30.898 -15.115 -5.934 1.00 83.69 68 PRO A C 1
ATOM 555 O O . PRO A 1 68 ? 30.893 -16.061 -5.152 1.00 83.69 68 PRO A O 1
ATOM 558 N N . GLU A 1 69 ? 30.737 -15.306 -7.245 1.00 75.38 69 GLU A N 1
ATOM 559 C CA . GLU A 1 69 ? 30.386 -16.616 -7.824 1.00 75.38 69 GLU A CA 1
ATOM 560 C C . GLU A 1 69 ? 31.479 -17.684 -7.653 1.00 75.38 69 GLU A C 1
ATOM 562 O O . GLU A 1 69 ? 31.190 -18.880 -7.641 1.00 75.38 69 GLU A O 1
ATOM 567 N N . ASN A 1 70 ? 32.739 -17.257 -7.535 1.00 77.75 70 ASN A N 1
ATOM 568 C CA . ASN A 1 70 ? 33.899 -18.132 -7.366 1.00 77.75 70 ASN A CA 1
ATOM 569 C C . ASN A 1 70 ? 34.133 -18.573 -5.913 1.00 77.75 70 ASN A C 1
ATOM 571 O O . ASN A 1 70 ? 34.941 -19.472 -5.698 1.00 77.75 70 ASN A O 1
ATOM 575 N N . ASP A 1 71 ? 33.438 -17.975 -4.944 1.00 83.75 71 ASP A N 1
ATOM 576 C CA . ASP A 1 71 ? 33.569 -18.301 -3.522 1.00 83.75 71 ASP A CA 1
ATOM 577 C C . ASP A 1 71 ? 32.182 -18.380 -2.855 1.00 83.75 71 ASP A C 1
ATOM 579 O O . ASP A 1 71 ? 31.771 -17.478 -2.122 1.00 83.75 71 ASP A O 1
ATOM 583 N N . PRO A 1 72 ? 31.389 -19.420 -3.178 1.00 88.88 72 PRO A N 1
ATOM 584 C CA . PRO A 1 72 ? 30.055 -19.584 -2.619 1.00 88.88 72 PRO A CA 1
ATOM 585 C C . PRO A 1 72 ? 30.113 -19.895 -1.121 1.00 88.88 72 PRO A C 1
ATOM 587 O O . PRO A 1 72 ? 30.793 -20.823 -0.680 1.00 88.88 72 PRO A O 1
ATOM 590 N N . GLU A 1 73 ? 29.298 -19.193 -0.342 1.00 92.56 73 GLU A N 1
ATOM 591 C CA . GLU A 1 73 ? 29.224 -19.387 1.103 1.00 92.56 73 GLU A CA 1
ATOM 592 C C . GLU A 1 73 ? 28.195 -20.464 1.477 1.00 92.56 73 GLU A C 1
ATOM 594 O O . GLU A 1 73 ? 27.183 -20.676 0.799 1.00 92.56 73 GLU A O 1
ATOM 599 N N . GLN A 1 74 ? 28.442 -21.172 2.579 1.00 94.00 74 GLN A N 1
ATOM 600 C CA . GLN A 1 74 ? 27.543 -22.218 3.054 1.00 94.00 74 GLN A CA 1
ATOM 601 C C . GLN A 1 74 ? 26.352 -21.631 3.825 1.00 94.00 74 GLN A C 1
ATOM 603 O O . GLN A 1 74 ? 26.509 -20.918 4.812 1.00 94.00 74 GLN A O 1
ATOM 608 N N . VAL A 1 75 ? 25.137 -22.037 3.455 1.00 96.19 75 VAL A N 1
ATOM 609 C CA . VAL A 1 75 ? 23.902 -21.717 4.180 1.00 96.19 75 VAL A CA 1
ATOM 610 C C . VAL A 1 75 ? 23.699 -22.740 5.299 1.00 96.19 75 VAL A C 1
ATOM 612 O O . VAL A 1 75 ? 22.981 -23.742 5.167 1.00 96.19 75 VAL A O 1
ATOM 615 N N . THR A 1 76 ? 24.369 -22.513 6.426 1.00 93.69 76 THR A N 1
ATOM 616 C CA . THR A 1 76 ? 24.434 -23.465 7.549 1.00 93.69 76 THR A CA 1
ATOM 617 C C . THR A 1 76 ? 23.051 -23.839 8.091 1.00 93.69 76 THR A C 1
ATOM 619 O O . THR A 1 76 ? 22.799 -25.008 8.372 1.00 93.69 76 THR A O 1
ATOM 622 N N . ALA A 1 77 ? 22.109 -22.891 8.151 1.00 93.50 77 ALA A N 1
ATOM 623 C CA . ALA A 1 77 ? 20.755 -23.125 8.667 1.00 93.50 77 ALA A CA 1
ATOM 624 C C . ALA A 1 77 ? 19.942 -24.169 7.868 1.00 93.50 77 ALA A C 1
ATOM 626 O O . ALA A 1 77 ? 19.068 -24.841 8.428 1.00 93.50 77 ALA A O 1
ATOM 627 N N . LEU A 1 78 ? 20.236 -24.319 6.569 1.00 94.62 78 LEU A N 1
ATOM 628 C CA . LEU A 1 78 ? 19.554 -25.249 5.661 1.00 94.62 78 LEU A CA 1
ATOM 629 C C . LEU A 1 78 ? 20.325 -26.556 5.438 1.00 94.62 78 LEU A C 1
ATOM 631 O O . LEU A 1 78 ? 19.767 -27.523 4.909 1.00 94.62 78 LEU A O 1
ATOM 635 N N . THR A 1 79 ? 21.593 -26.612 5.847 1.00 89.38 79 THR A N 1
ATOM 636 C CA . THR A 1 79 ? 22.426 -27.810 5.709 1.00 89.38 79 THR A CA 1
ATOM 637 C C . THR A 1 79 ? 21.824 -28.977 6.496 1.00 89.38 79 THR A C 1
ATOM 639 O O . THR A 1 79 ? 21.292 -28.804 7.592 1.00 89.38 79 THR A O 1
ATOM 642 N N . ALA A 1 80 ? 21.853 -30.177 5.908 1.00 85.56 80 ALA A N 1
ATOM 643 C CA . ALA A 1 80 ? 21.272 -31.408 6.457 1.00 85.56 80 ALA A CA 1
ATOM 644 C C . ALA A 1 80 ? 19.738 -31.394 6.673 1.00 85.56 80 ALA A C 1
ATOM 646 O O . ALA A 1 80 ? 19.170 -32.374 7.158 1.00 85.56 80 ALA A O 1
ATOM 647 N N . ARG A 1 81 ? 19.021 -30.348 6.231 1.00 90.75 81 ARG A N 1
ATOM 648 C CA . ARG A 1 81 ? 17.542 -30.270 6.276 1.00 90.75 81 ARG A CA 1
ATOM 649 C C . ARG A 1 81 ? 16.849 -30.998 5.116 1.00 90.75 81 ARG A C 1
ATOM 651 O O . ARG A 1 81 ? 15.622 -30.982 5.030 1.00 90.75 81 ARG A O 1
ATOM 658 N N . LYS A 1 82 ? 17.614 -31.649 4.227 1.00 92.69 82 LYS A N 1
ATOM 659 C CA . LYS A 1 82 ? 17.120 -32.365 3.032 1.00 92.69 82 LYS A CA 1
ATOM 660 C C . LYS A 1 82 ? 16.217 -31.479 2.163 1.00 92.69 82 LYS A C 1
ATOM 662 O O . LYS A 1 82 ? 15.068 -31.839 1.896 1.00 92.69 82 LYS A O 1
ATOM 667 N N . ILE A 1 83 ? 16.728 -30.317 1.757 1.00 93.69 83 ILE A N 1
ATOM 668 C CA . ILE A 1 83 ? 16.014 -29.388 0.872 1.00 93.69 83 ILE A CA 1
ATOM 669 C C . ILE A 1 83 ? 15.753 -30.051 -0.485 1.00 93.69 83 ILE A C 1
ATOM 671 O O . ILE A 1 83 ? 16.633 -30.705 -1.051 1.00 93.69 83 ILE A O 1
ATOM 675 N N . ILE A 1 84 ? 14.528 -29.917 -0.991 1.00 90.44 84 ILE A N 1
ATOM 676 C CA . ILE A 1 84 ? 14.111 -30.482 -2.280 1.00 90.44 84 ILE A CA 1
ATOM 677 C C . ILE A 1 84 ? 13.815 -29.415 -3.331 1.00 90.44 84 ILE A C 1
ATOM 679 O O . ILE A 1 84 ? 13.969 -29.717 -4.516 1.00 90.44 84 ILE A O 1
ATOM 683 N N . GLU A 1 85 ? 13.457 -28.204 -2.903 1.00 89.81 85 GLU A N 1
ATOM 684 C CA . GLU A 1 85 ? 13.019 -27.102 -3.756 1.00 89.81 85 GLU A CA 1
ATOM 685 C C . GLU A 1 85 ? 13.314 -25.751 -3.089 1.00 89.81 85 GLU A C 1
ATOM 687 O O . GLU A 1 85 ? 13.277 -25.632 -1.862 1.00 89.81 85 GLU A O 1
ATOM 692 N N . PHE A 1 86 ? 13.599 -24.751 -3.920 1.00 92.75 86 PHE A N 1
ATOM 693 C CA . PHE A 1 86 ? 13.710 -23.348 -3.546 1.00 92.75 86 PHE A CA 1
ATOM 694 C C . PHE A 1 86 ? 12.799 -22.528 -4.459 1.00 92.75 86 PHE A C 1
ATOM 696 O O . PHE A 1 86 ? 12.785 -22.760 -5.669 1.00 92.75 86 PHE A O 1
ATOM 703 N N . ALA A 1 87 ? 12.100 -21.550 -3.892 1.00 92.69 87 ALA A N 1
ATOM 704 C CA . ALA A 1 87 ? 11.346 -20.550 -4.635 1.00 92.69 87 ALA A CA 1
ATOM 705 C C . ALA A 1 87 ? 11.833 -19.159 -4.225 1.00 92.69 87 ALA A C 1
ATOM 707 O O . ALA A 1 87 ? 11.807 -18.813 -3.044 1.00 92.69 87 ALA A O 1
ATOM 708 N N . ALA A 1 88 ? 12.294 -18.368 -5.191 1.00 89.19 88 ALA A N 1
ATOM 709 C CA . ALA A 1 88 ? 12.811 -17.026 -4.953 1.00 89.19 88 ALA A CA 1
ATOM 710 C C . ALA A 1 88 ? 11.838 -15.976 -5.490 1.00 89.19 88 ALA A C 1
ATOM 712 O O . ALA A 1 88 ? 11.417 -16.050 -6.645 1.00 89.19 88 ALA A O 1
ATOM 713 N N . GLY A 1 89 ? 11.486 -15.016 -4.641 1.00 90.12 89 GLY A N 1
ATOM 714 C CA . GLY A 1 89 ? 10.858 -13.770 -5.053 1.00 90.12 89 GLY A CA 1
ATOM 715 C C . GLY A 1 89 ? 11.898 -12.707 -5.384 1.00 90.12 89 GLY A C 1
ATOM 716 O O . GLY A 1 89 ? 13.039 -13.027 -5.720 1.00 90.12 89 GLY A O 1
ATOM 717 N N . ARG A 1 90 ? 11.508 -11.429 -5.311 1.00 86.69 90 ARG A N 1
ATOM 718 C CA . ARG A 1 90 ? 12.411 -10.322 -5.661 1.00 86.69 90 ARG A CA 1
ATOM 719 C C . ARG A 1 90 ? 13.548 -10.197 -4.650 1.00 86.69 90 ARG A C 1
ATOM 721 O O . ARG A 1 90 ? 14.702 -10.102 -5.051 1.00 86.69 90 ARG A O 1
ATOM 728 N N . ASP A 1 91 ? 13.189 -10.217 -3.369 1.00 89.00 91 ASP A N 1
ATOM 729 C CA . ASP A 1 91 ? 14.098 -9.991 -2.242 1.00 89.00 91 ASP A CA 1
ATOM 730 C C . ASP A 1 91 ? 13.840 -10.995 -1.095 1.00 89.00 91 ASP A C 1
ATOM 732 O O . ASP A 1 91 ? 14.225 -10.759 0.047 1.00 89.00 91 ASP A O 1
ATOM 736 N N . HIS A 1 92 ? 13.173 -12.125 -1.374 1.00 93.44 92 HIS A N 1
ATOM 737 C CA . HIS A 1 92 ? 12.913 -13.203 -0.410 1.00 93.44 92 HIS A CA 1
ATOM 738 C C . HIS A 1 92 ? 13.042 -14.592 -1.029 1.00 93.44 92 HIS A C 1
ATOM 740 O O . HIS A 1 92 ? 12.879 -14.770 -2.234 1.00 93.44 92 HIS A O 1
ATOM 746 N N . VAL A 1 93 ? 13.311 -15.596 -0.197 1.00 94.38 93 VAL A N 1
ATOM 747 C CA . VAL A 1 93 ? 13.438 -16.997 -0.611 1.00 94.38 93 VAL A CA 1
ATOM 748 C C . VAL A 1 93 ? 12.675 -17.901 0.346 1.00 94.38 93 VAL A C 1
ATOM 750 O O . VAL A 1 93 ? 12.729 -17.740 1.566 1.00 94.38 93 VAL A O 1
ATOM 753 N N . LEU A 1 94 ? 11.997 -18.891 -0.230 1.00 96.69 94 LEU A N 1
ATOM 754 C CA . LEU A 1 94 ? 11.438 -20.039 0.464 1.00 96.69 94 LEU A CA 1
ATOM 755 C C . LEU A 1 94 ? 12.241 -21.294 0.118 1.00 96.69 94 LEU A C 1
ATOM 757 O O . LEU A 1 94 ? 12.556 -21.540 -1.045 1.00 96.69 94 LEU A O 1
ATOM 761 N N . ALA A 1 95 ? 12.526 -22.117 1.120 1.00 96.69 95 ALA A N 1
ATOM 762 C CA . ALA A 1 95 ? 13.164 -23.417 0.969 1.00 96.69 95 ALA A CA 1
ATOM 763 C C . ALA A 1 95 ? 12.241 -24.509 1.513 1.00 96.69 95 ALA A C 1
ATOM 765 O O . ALA A 1 95 ? 11.807 -24.448 2.664 1.00 96.69 95 ALA A O 1
ATOM 766 N N . LEU A 1 96 ? 11.958 -25.524 0.698 1.00 96.50 96 LEU A N 1
ATOM 767 C CA . LEU A 1 96 ? 11.091 -26.643 1.056 1.00 96.50 96 LEU A CA 1
ATOM 768 C C . LEU A 1 96 ? 11.927 -27.879 1.391 1.00 96.50 96 LEU A C 1
ATOM 770 O O . LEU A 1 96 ? 12.733 -28.355 0.586 1.00 96.50 96 LEU A O 1
ATOM 774 N N . THR A 1 97 ? 11.712 -28.439 2.577 1.00 95.88 97 THR A N 1
ATOM 775 C CA . THR A 1 97 ? 12.333 -29.701 2.990 1.00 95.88 97 THR A CA 1
ATOM 776 C C . THR A 1 97 ? 11.573 -30.908 2.439 1.00 95.88 97 THR A C 1
ATOM 778 O O . THR A 1 97 ? 10.370 -30.863 2.185 1.00 95.88 97 THR A O 1
ATOM 781 N N . ARG A 1 98 ? 12.240 -32.067 2.371 1.00 93.62 98 ARG A N 1
ATOM 782 C CA . ARG A 1 98 ? 11.587 -33.350 2.052 1.00 93.62 98 ARG A CA 1
ATOM 783 C C . ARG A 1 98 ? 10.485 -33.747 3.048 1.00 93.62 98 ARG A C 1
ATOM 785 O O . ARG A 1 98 ? 9.611 -34.536 2.696 1.00 93.62 98 ARG A O 1
ATOM 792 N N . SER A 1 99 ? 10.535 -33.247 4.286 1.00 92.44 99 SER A N 1
ATOM 793 C CA . SER A 1 99 ? 9.483 -33.463 5.290 1.00 92.44 99 SER A CA 1
ATOM 794 C C . SER A 1 99 ? 8.240 -32.594 5.060 1.00 92.44 99 SER A C 1
ATOM 796 O O . SER A 1 99 ? 7.215 -32.859 5.682 1.00 92.44 99 SER A O 1
ATOM 798 N N . GLY A 1 100 ? 8.302 -31.615 4.151 1.00 94.88 100 GLY A N 1
ATOM 799 C CA . GLY A 1 100 ? 7.209 -30.695 3.845 1.00 94.88 100 GLY A CA 1
ATOM 800 C C . GLY A 1 100 ? 7.194 -29.433 4.708 1.00 94.88 100 GLY A C 1
ATOM 801 O O . GLY A 1 100 ? 6.144 -28.812 4.836 1.00 94.88 100 GLY A O 1
ATOM 802 N N . GLN A 1 101 ? 8.328 -29.072 5.317 1.00 95.94 101 GLN A N 1
ATOM 803 C CA . GLN A 1 101 ? 8.493 -27.839 6.092 1.00 95.94 101 GLN A CA 1
ATOM 804 C C . GLN A 1 101 ? 9.061 -26.730 5.205 1.00 95.94 101 GLN A C 1
ATOM 806 O O . GLN A 1 101 ? 9.920 -26.995 4.363 1.00 95.94 101 GLN A O 1
ATOM 811 N N . ILE A 1 102 ? 8.621 -25.493 5.436 1.00 97.25 102 ILE A N 1
ATOM 812 C CA . ILE A 1 102 ? 9.120 -24.309 4.733 1.00 97.25 102 ILE A CA 1
ATOM 813 C C . ILE A 1 102 ? 10.056 -23.527 5.651 1.00 97.25 102 ILE A C 1
ATOM 815 O O . ILE A 1 102 ? 9.730 -23.274 6.811 1.00 97.25 102 ILE A O 1
ATOM 819 N N . PHE A 1 103 ? 11.196 -23.117 5.107 1.00 96.88 103 PHE A N 1
ATOM 820 C CA . PHE A 1 103 ? 12.078 -22.111 5.684 1.00 96.88 103 PHE A CA 1
ATOM 821 C C . PHE A 1 103 ? 12.034 -20.854 4.821 1.00 96.88 103 PHE A C 1
ATOM 823 O O . PHE A 1 103 ? 11.935 -20.958 3.603 1.00 96.88 103 PHE A O 1
ATOM 830 N N . SER A 1 104 ? 12.102 -19.685 5.445 1.00 96.69 104 SER A N 1
ATOM 831 C CA . SER A 1 104 ? 11.960 -18.390 4.779 1.00 96.69 104 SER A CA 1
ATOM 832 C C . SER A 1 104 ? 13.056 -17.424 5.232 1.00 96.69 104 SER A C 1
ATOM 834 O O . SER A 1 104 ? 13.303 -17.336 6.439 1.00 96.69 104 SER A O 1
ATOM 836 N N . CYS A 1 105 ? 13.652 -16.676 4.306 1.00 95.75 105 CYS A N 1
ATOM 837 C CA . CYS A 1 105 ? 14.557 -15.554 4.586 1.00 95.75 105 CYS A CA 1
ATOM 838 C C . CYS A 1 105 ? 14.463 -14.461 3.517 1.00 95.75 105 CYS A C 1
ATOM 840 O O . CYS A 1 105 ? 13.881 -14.678 2.454 1.00 95.75 105 CYS A O 1
ATOM 842 N N . GLY A 1 106 ? 15.040 -13.297 3.802 1.00 94.94 106 GLY A N 1
ATOM 843 C CA . GLY A 1 106 ? 14.970 -12.100 2.972 1.00 94.94 106 GLY A CA 1
ATOM 844 C C . GLY A 1 106 ? 14.068 -11.019 3.565 1.00 94.94 106 GLY A C 1
ATOM 845 O O . GLY A 1 106 ? 13.808 -11.000 4.768 1.00 94.94 106 GLY A O 1
ATOM 846 N N . SER A 1 107 ? 13.557 -10.147 2.700 1.00 93.50 107 SER A N 1
ATOM 847 C CA . SER A 1 107 ? 12.587 -9.100 3.030 1.00 93.50 107 SER A CA 1
ATOM 848 C C . SER A 1 107 ? 11.235 -9.688 3.435 1.00 93.50 107 SER A C 1
ATOM 850 O O . SER A 1 107 ? 10.790 -10.683 2.859 1.00 93.50 107 SER A O 1
ATOM 852 N N . ASN A 1 108 ? 10.547 -9.036 4.373 1.00 94.94 108 ASN A N 1
ATOM 853 C CA . ASN A 1 108 ? 9.188 -9.358 4.803 1.00 94.94 108 ASN A CA 1
ATOM 854 C C . ASN A 1 108 ? 8.246 -8.139 4.816 1.00 94.94 108 ASN A C 1
ATOM 856 O O . ASN A 1 108 ? 7.218 -8.156 5.490 1.00 94.94 108 ASN A O 1
ATOM 860 N N . GLU A 1 109 ? 8.571 -7.088 4.063 1.00 89.94 109 GLU A N 1
ATOM 861 C CA . GLU A 1 109 ? 7.832 -5.816 4.064 1.00 89.94 109 GLU A CA 1
ATOM 862 C C . GLU A 1 109 ? 6.311 -5.970 3.854 1.00 89.94 109 GLU A C 1
ATOM 864 O O . GLU A 1 109 ? 5.507 -5.283 4.491 1.00 89.94 109 GLU A O 1
ATOM 869 N N . TYR A 1 110 ? 5.905 -6.922 3.011 1.00 93.50 110 TYR A N 1
ATOM 870 C CA . TYR A 1 110 ? 4.503 -7.196 2.697 1.00 93.50 110 TYR A CA 1
ATOM 871 C C . TYR A 1 110 ? 3.992 -8.507 3.304 1.00 93.50 110 TYR A C 1
ATOM 873 O O . TYR A 1 110 ? 2.904 -8.957 2.953 1.00 93.50 110 TYR A O 1
ATOM 881 N N . GLY A 1 111 ? 4.768 -9.135 4.192 1.00 94.44 111 GLY A N 1
ATOM 882 C CA . GLY A 1 111 ? 4.415 -10.400 4.832 1.00 94.44 111 GLY A CA 1
ATOM 883 C C . GLY A 1 111 ? 4.869 -11.654 4.085 1.00 94.44 111 GLY A C 1
ATOM 884 O O . GLY A 1 111 ? 4.487 -12.752 4.480 1.00 94.44 111 GLY A O 1
ATOM 885 N N . GLN A 1 112 ? 5.682 -11.539 3.025 1.00 95.00 112 GLN A N 1
ATOM 886 C CA . GLN A 1 112 ? 6.084 -12.656 2.152 1.00 95.00 112 GLN A CA 1
ATOM 887 C C . GLN A 1 112 ? 6.861 -13.809 2.826 1.00 95.00 112 GLN A C 1
ATOM 889 O O . GLN A 1 112 ? 6.969 -14.893 2.239 1.00 95.00 112 GLN A O 1
ATOM 894 N N . LEU A 1 113 ? 7.350 -13.630 4.057 1.00 96.00 113 LEU A N 1
ATOM 895 C CA . LEU A 1 113 ? 7.972 -14.683 4.870 1.00 96.00 113 LEU A CA 1
ATOM 896 C C . LEU A 1 113 ? 6.989 -15.418 5.791 1.00 96.00 113 LEU A C 1
ATOM 898 O O . LEU A 1 113 ? 7.414 -16.335 6.494 1.00 96.00 113 LEU A O 1
ATOM 902 N N . ALA A 1 114 ? 5.705 -15.038 5.799 1.00 94.94 114 ALA A N 1
ATOM 903 C CA . ALA A 1 114 ? 4.683 -15.583 6.696 1.00 94.94 114 ALA A CA 1
ATOM 904 C C . ALA A 1 114 ? 5.021 -15.376 8.186 1.00 94.94 114 ALA A C 1
ATOM 906 O O . ALA A 1 114 ? 4.956 -16.306 8.998 1.00 94.94 114 ALA A O 1
ATOM 907 N N . ARG A 1 115 ? 5.447 -14.152 8.530 1.00 86.31 115 ARG A N 1
ATOM 908 C CA . ARG A 1 115 ? 5.821 -13.738 9.890 1.00 86.31 115 ARG A CA 1
ATOM 909 C C . ARG A 1 115 ? 5.292 -12.330 10.175 1.00 86.31 115 ARG A C 1
ATOM 911 O O . ARG A 1 115 ? 5.615 -11.432 9.407 1.00 86.31 115 ARG A O 1
ATOM 918 N N . PRO A 1 116 ? 4.542 -12.095 11.258 1.00 79.38 116 PRO A N 1
ATOM 919 C CA . PRO A 1 116 ? 4.106 -10.743 11.611 1.00 79.38 116 PRO A CA 1
ATOM 920 C C . PRO A 1 116 ? 5.183 -9.924 12.348 1.00 79.38 116 PRO A C 1
ATOM 922 O O . PRO A 1 116 ? 5.152 -8.701 12.291 1.00 79.38 116 PRO A O 1
ATOM 925 N N . ASP A 1 117 ? 6.148 -10.578 13.007 1.00 79.38 117 ASP A N 1
ATOM 926 C CA . ASP A 1 117 ? 7.041 -9.925 13.985 1.00 79.38 117 ASP A CA 1
ATOM 927 C C . ASP A 1 117 ? 8.407 -9.462 13.437 1.00 79.38 117 ASP A C 1
ATOM 929 O O . ASP A 1 117 ? 9.230 -8.947 14.193 1.00 79.38 117 ASP A O 1
ATOM 933 N N . TYR A 1 118 ? 8.693 -9.674 12.150 1.00 74.81 118 TYR A N 1
ATOM 934 C CA . TYR A 1 118 ? 10.011 -9.400 11.560 1.00 74.81 118 TYR A CA 1
ATOM 935 C C . TYR A 1 118 ? 9.872 -8.632 10.250 1.00 74.81 118 TYR A C 1
ATOM 937 O O . TYR A 1 118 ? 9.172 -9.104 9.362 1.00 74.81 118 TYR A O 1
ATOM 945 N N . ASP A 1 119 ? 10.585 -7.517 10.089 1.00 80.00 119 ASP A N 1
ATOM 946 C CA . ASP A 1 119 ? 10.612 -6.760 8.825 1.00 80.00 119 ASP A CA 1
ATOM 947 C C . ASP A 1 119 ? 11.450 -7.463 7.740 1.00 80.00 119 ASP A C 1
ATOM 949 O O . ASP A 1 119 ? 11.161 -7.354 6.549 1.00 80.00 119 ASP A O 1
ATOM 953 N N . GLU A 1 120 ? 12.466 -8.226 8.147 1.00 89.75 120 GLU A N 1
ATOM 954 C CA . GLU A 1 120 ? 13.288 -9.101 7.307 1.00 89.75 120 GLU A CA 1
ATOM 955 C C . GLU A 1 120 ? 14.048 -10.113 8.179 1.00 89.75 120 GLU A C 1
ATOM 957 O O . GLU A 1 120 ? 14.112 -9.987 9.405 1.00 89.75 120 GLU A O 1
ATOM 962 N N . THR A 1 121 ? 14.626 -11.146 7.567 1.00 92.56 121 THR A N 1
ATOM 963 C CA . THR A 1 121 ? 15.537 -12.060 8.266 1.00 92.56 121 THR A CA 1
ATOM 964 C C . THR A 1 121 ? 16.646 -12.543 7.348 1.00 92.56 121 THR A C 1
ATOM 966 O O . THR A 1 121 ? 16.397 -13.050 6.257 1.00 92.56 121 THR A O 1
ATOM 969 N N . HIS A 1 122 ? 17.890 -12.414 7.806 1.00 94.62 122 HIS A N 1
ATOM 970 C CA . HIS A 1 122 ? 19.066 -12.791 7.019 1.00 94.62 122 HIS A CA 1
ATOM 971 C C . HIS A 1 122 ? 19.458 -14.257 7.199 1.00 94.62 122 HIS A C 1
ATOM 973 O O . HIS A 1 122 ? 20.432 -14.703 6.604 1.00 94.62 122 HIS A O 1
ATOM 979 N N . ILE A 1 123 ? 18.729 -15.015 8.023 1.00 94.50 123 ILE A N 1
ATOM 980 C CA . ILE A 1 123 ? 18.948 -16.446 8.255 1.00 94.50 123 ILE A CA 1
ATOM 981 C C . ILE A 1 123 ? 17.630 -17.182 7.969 1.00 94.50 123 ILE A C 1
ATOM 983 O O . ILE A 1 123 ? 16.581 -16.728 8.415 1.00 94.50 123 ILE A O 1
ATOM 987 N N . PRO A 1 124 ? 17.632 -18.325 7.261 1.00 96.25 124 PRO A N 1
ATOM 988 C CA . PRO A 1 124 ? 16.431 -19.101 6.993 1.00 96.25 124 PRO A CA 1
ATOM 989 C C . PRO A 1 124 ? 15.828 -19.632 8.287 1.00 96.25 124 PRO A C 1
ATOM 991 O O . PRO A 1 124 ? 16.420 -20.464 8.978 1.00 96.25 124 PRO A O 1
ATOM 994 N N . LEU A 1 125 ? 14.613 -19.183 8.585 1.00 94.56 125 LEU A N 1
ATOM 995 C CA . LEU A 1 125 ? 13.859 -19.614 9.756 1.00 94.56 125 LEU A CA 1
ATOM 996 C C . LEU A 1 125 ? 12.649 -20.464 9.335 1.00 94.56 125 LEU A C 1
ATOM 998 O O . LEU A 1 125 ? 12.051 -20.195 8.290 1.00 94.56 125 LEU A O 1
ATOM 1002 N N . PRO A 1 126 ? 12.235 -21.462 10.138 1.00 94.75 126 PRO A N 1
ATOM 1003 C CA . PRO A 1 126 ? 11.071 -22.306 9.846 1.00 94.75 126 PRO A CA 1
ATOM 1004 C C . PRO A 1 126 ? 9.756 -21.526 9.970 1.00 94.75 126 PRO A C 1
ATOM 1006 O O . PRO A 1 126 ? 9.541 -20.844 10.973 1.00 94.75 126 PRO A O 1
ATOM 1009 N N . VAL A 1 127 ? 8.872 -21.599 8.974 1.00 95.56 127 VAL A N 1
ATOM 1010 C CA . VAL A 1 127 ? 7.551 -20.945 9.008 1.00 95.56 127 VAL A CA 1
ATOM 1011 C C . VAL A 1 127 ? 6.638 -21.712 9.972 1.00 95.56 127 VAL A C 1
ATOM 1013 O O . VAL A 1 127 ? 5.982 -22.684 9.595 1.00 95.56 127 VAL A O 1
ATOM 1016 N N . GLU A 1 128 ? 6.622 -21.299 11.242 1.00 91.69 128 GLU A N 1
ATOM 1017 C CA . GLU A 1 128 ? 5.963 -22.039 12.333 1.00 91.69 128 GLU A CA 1
ATOM 1018 C C . GLU A 1 128 ? 4.451 -22.213 12.121 1.00 91.69 128 GLU A C 1
ATOM 1020 O O . GLU A 1 128 ? 3.905 -23.270 12.443 1.00 91.69 128 GLU A O 1
ATOM 1025 N N . LEU A 1 129 ? 3.785 -21.238 11.493 1.00 92.31 129 LEU A N 1
ATOM 1026 C CA . LEU A 1 129 ? 2.352 -21.303 11.174 1.00 92.31 129 LEU A CA 1
ATOM 1027 C C . LEU A 1 129 ? 1.997 -22.483 10.251 1.00 92.31 129 LEU A C 1
ATOM 1029 O O . LEU A 1 129 ? 0.890 -23.011 10.318 1.00 92.31 129 LEU A O 1
ATOM 1033 N N . LEU A 1 130 ? 2.949 -22.953 9.436 1.00 93.56 130 LEU A N 1
ATOM 1034 C CA . LEU A 1 130 ? 2.766 -24.075 8.508 1.00 93.56 130 LEU A CA 1
ATOM 1035 C C . LEU A 1 130 ? 3.303 -25.401 9.038 1.00 93.56 130 LEU A C 1
ATOM 1037 O O . LEU A 1 130 ? 3.246 -26.409 8.342 1.00 93.56 130 LEU A O 1
ATOM 1041 N N . ARG A 1 131 ? 3.793 -25.450 10.279 1.00 89.00 131 ARG A N 1
ATOM 1042 C CA . ARG A 1 131 ? 4.444 -26.644 10.839 1.00 89.00 131 ARG A CA 1
ATOM 1043 C C . ARG A 1 131 ? 3.544 -27.882 10.888 1.00 89.00 131 ARG A C 1
ATOM 1045 O O . ARG A 1 131 ? 4.052 -29.001 10.874 1.00 89.00 131 ARG A O 1
ATOM 1052 N N . LYS A 1 132 ? 2.226 -27.684 10.980 1.00 87.62 132 LYS A N 1
ATOM 1053 C CA . LYS A 1 132 ? 1.218 -28.759 10.990 1.00 87.62 132 LYS A CA 1
ATOM 1054 C C . LYS A 1 132 ? 0.765 -29.175 9.588 1.00 87.62 132 LYS A C 1
ATOM 1056 O O . LYS A 1 132 ? 0.122 -30.211 9.448 1.00 87.62 132 LYS A O 1
ATOM 1061 N N . GLU A 1 133 ? 1.089 -28.391 8.565 1.00 92.19 133 GLU A N 1
ATOM 1062 C CA . GLU A 1 133 ? 0.758 -28.689 7.178 1.00 92.19 133 GLU A CA 1
ATOM 1063 C C . GLU A 1 133 ? 1.911 -29.439 6.509 1.00 92.19 133 GLU A C 1
ATOM 1065 O O . GLU A 1 133 ? 3.085 -29.190 6.772 1.00 92.19 133 GLU A O 1
ATOM 1070 N N . LYS A 1 134 ? 1.579 -30.372 5.614 1.00 93.88 134 LYS A N 1
ATOM 1071 C CA . LYS A 1 134 ? 2.578 -31.066 4.796 1.00 93.88 134 LYS A CA 1
ATOM 1072 C C . LYS A 1 134 ? 2.591 -30.459 3.401 1.00 93.88 134 LYS A C 1
ATOM 1074 O O . LYS A 1 134 ? 1.707 -30.769 2.593 1.00 93.88 134 LYS A O 1
ATOM 1079 N N . ILE A 1 135 ? 3.577 -29.604 3.146 1.00 97.69 135 ILE A N 1
ATOM 1080 C CA . ILE A 1 135 ? 3.755 -28.887 1.879 1.00 97.69 135 ILE A CA 1
ATOM 1081 C C . ILE A 1 135 ? 4.476 -29.771 0.856 1.00 97.69 135 ILE A C 1
ATOM 1083 O O . ILE A 1 135 ? 5.387 -30.519 1.208 1.00 97.69 135 ILE A O 1
ATOM 1087 N N . ILE A 1 136 ? 4.045 -29.705 -0.405 1.00 95.69 136 ILE A N 1
ATOM 1088 C CA . ILE A 1 136 ? 4.615 -30.472 -1.526 1.00 95.69 136 ILE A CA 1
ATOM 1089 C C . ILE A 1 136 ? 5.195 -29.606 -2.643 1.00 95.69 136 ILE A C 1
ATOM 1091 O O . ILE A 1 136 ? 5.958 -30.132 -3.445 1.00 95.69 136 ILE A O 1
ATOM 1095 N N . SER A 1 137 ? 4.836 -28.324 -2.702 1.00 95.19 137 SER A N 1
ATOM 1096 C CA . SER A 1 137 ? 5.358 -27.369 -3.681 1.00 95.19 137 SER A CA 1
ATOM 1097 C C . SER A 1 137 ? 5.248 -25.949 -3.130 1.00 95.19 137 SER A C 1
ATOM 1099 O O . SER A 1 137 ? 4.360 -25.664 -2.315 1.00 95.19 137 SER A O 1
ATOM 1101 N N . ILE A 1 138 ? 6.166 -25.085 -3.554 1.00 97.62 138 ILE A N 1
ATOM 1102 C CA . ILE A 1 138 ? 6.250 -23.672 -3.185 1.00 97.62 138 ILE A CA 1
ATOM 1103 C C . ILE A 1 138 ? 6.487 -22.819 -4.435 1.00 97.62 138 ILE A C 1
ATOM 1105 O O . ILE A 1 138 ? 7.195 -23.229 -5.346 1.00 97.62 138 ILE A O 1
ATOM 1109 N N . ALA A 1 139 ? 5.932 -21.612 -4.467 1.00 96.38 139 ALA A N 1
ATOM 1110 C CA . ALA A 1 139 ? 6.162 -20.643 -5.532 1.00 96.38 139 ALA A CA 1
ATOM 1111 C C . ALA A 1 139 ? 6.211 -19.222 -4.959 1.00 96.38 139 ALA A C 1
ATOM 1113 O O . ALA A 1 139 ? 5.501 -18.902 -4.005 1.00 96.38 139 ALA A O 1
ATOM 1114 N N . CYS A 1 140 ? 7.030 -18.360 -5.560 1.00 95.06 140 CYS A N 1
ATOM 1115 C CA . CYS A 1 140 ? 7.180 -16.963 -5.160 1.00 95.06 140 CYS A CA 1
ATOM 1116 C C . CYS A 1 140 ? 6.971 -16.056 -6.371 1.00 95.06 140 CYS A C 1
ATOM 1118 O O . CYS A 1 140 ? 7.542 -16.302 -7.434 1.00 95.06 140 CYS A O 1
ATOM 1120 N N . GLY A 1 141 ? 6.163 -15.010 -6.206 1.00 93.69 141 GLY A N 1
ATOM 1121 C CA . GLY A 1 141 ? 6.187 -13.857 -7.105 1.00 93.69 141 GLY A CA 1
ATOM 1122 C C . GLY A 1 141 ? 7.130 -12.781 -6.578 1.00 93.69 141 GLY A C 1
ATOM 1123 O O . GLY A 1 141 ? 7.983 -13.057 -5.736 1.00 93.69 141 GLY A O 1
ATOM 1124 N N . ALA A 1 142 ? 6.971 -11.533 -7.024 1.00 91.19 142 ALA A N 1
ATOM 1125 C CA . ALA A 1 142 ? 7.833 -10.435 -6.573 1.00 91.19 142 ALA A CA 1
ATOM 1126 C C . ALA A 1 142 ? 7.843 -10.280 -5.052 1.00 91.19 142 ALA A C 1
ATOM 1128 O O . ALA A 1 142 ? 8.909 -10.195 -4.450 1.00 91.19 142 ALA A O 1
ATOM 1129 N N . PHE A 1 143 ? 6.651 -10.277 -4.460 1.00 94.44 143 PHE A N 1
ATOM 1130 C CA . PHE A 1 143 ? 6.426 -9.908 -3.064 1.00 94.44 143 PHE A CA 1
ATOM 1131 C C . PHE A 1 143 ? 5.368 -10.790 -2.392 1.00 94.44 143 PHE A C 1
ATOM 1133 O O . PHE A 1 143 ? 4.823 -10.436 -1.351 1.00 94.44 143 PHE A O 1
ATOM 1140 N N . HIS A 1 144 ? 5.019 -11.917 -3.008 1.00 97.25 144 HIS A N 1
ATOM 1141 C CA . HIS A 1 144 ? 4.037 -12.858 -2.484 1.00 97.25 144 HIS A CA 1
ATOM 1142 C C . HIS A 1 144 ? 4.525 -14.288 -2.630 1.00 97.25 144 HIS A C 1
ATOM 1144 O O . HIS A 1 144 ? 5.415 -14.592 -3.429 1.00 97.25 144 HIS A O 1
ATOM 1150 N N . SER A 1 145 ? 3.915 -15.154 -1.844 1.00 98.06 145 SER A N 1
ATOM 1151 C CA . SER A 1 145 ? 4.321 -16.531 -1.656 1.00 98.06 145 SER A CA 1
ATOM 1152 C C . SER A 1 145 ? 3.095 -17.427 -1.685 1.00 98.06 145 SER A C 1
ATOM 1154 O O . SER A 1 145 ? 2.028 -17.078 -1.172 1.00 98.06 145 SER A O 1
ATOM 1156 N N . VAL A 1 146 ? 3.255 -18.591 -2.303 1.00 98.25 146 VAL A N 1
ATOM 1157 C CA . VAL A 1 146 ? 2.205 -19.591 -2.464 1.00 98.25 146 VAL A CA 1
ATOM 1158 C C . VAL A 1 146 ? 2.781 -20.956 -2.112 1.00 98.25 146 VAL A C 1
ATOM 1160 O O . VAL A 1 146 ? 3.907 -21.284 -2.485 1.00 98.25 146 VAL A O 1
ATOM 1163 N N . ALA A 1 147 ? 2.013 -21.773 -1.402 1.00 98.12 147 ALA A N 1
ATOM 1164 C CA . ALA A 1 147 ? 2.371 -23.150 -1.097 1.00 98.12 147 ALA A CA 1
ATOM 1165 C C . ALA A 1 147 ? 1.206 -24.099 -1.361 1.00 98.12 147 ALA A C 1
ATOM 1167 O O . ALA A 1 147 ? 0.044 -23.769 -1.131 1.00 98.12 147 ALA A O 1
ATOM 1168 N N . LEU A 1 148 ? 1.527 -25.308 -1.811 1.00 97.62 148 LEU A N 1
ATOM 1169 C CA . LEU A 1 148 ? 0.557 -26.365 -2.061 1.00 97.62 148 LEU A CA 1
ATOM 1170 C C . LEU A 1 148 ? 0.721 -27.468 -1.021 1.00 97.62 148 LEU A C 1
ATOM 1172 O O . LEU A 1 148 ? 1.804 -28.027 -0.839 1.00 97.62 148 LEU A O 1
ATOM 1176 N N . THR A 1 149 ? -0.369 -27.807 -0.343 1.00 95.69 149 THR A N 1
ATOM 1177 C CA . THR A 1 149 ? -0.399 -28.917 0.617 1.00 95.69 149 THR A CA 1
ATOM 1178 C C . THR A 1 149 ? -0.626 -30.260 -0.084 1.00 95.69 149 THR A C 1
ATOM 1180 O O . THR A 1 149 ? -1.237 -30.336 -1.148 1.00 95.69 149 THR A O 1
ATOM 1183 N N . THR A 1 150 ? -0.249 -31.363 0.570 1.00 92.94 150 THR A N 1
ATOM 1184 C CA . THR A 1 150 ? -0.615 -32.738 0.147 1.00 92.94 150 THR A CA 1
ATOM 1185 C C . THR A 1 150 ? -2.119 -32.964 -0.045 1.00 92.94 150 THR A C 1
ATOM 1187 O O . THR A 1 150 ? -2.512 -33.879 -0.765 1.00 92.94 150 THR A O 1
ATOM 1190 N N . ARG A 1 151 ? -2.965 -32.145 0.594 1.00 87.88 151 ARG A N 1
ATOM 1191 C CA . ARG A 1 151 ? -4.430 -32.208 0.499 1.00 87.88 151 ARG A CA 1
ATOM 1192 C C . ARG A 1 151 ? -4.991 -31.445 -0.707 1.00 87.88 151 ARG A C 1
ATOM 1194 O O . ARG A 1 151 ? -6.206 -31.383 -0.852 1.00 87.88 151 ARG A O 1
ATOM 1201 N N . GLY A 1 152 ? -4.140 -30.838 -1.537 1.00 89.06 152 GLY A N 1
ATOM 1202 C CA . GLY A 1 152 ? -4.564 -30.002 -2.665 1.00 89.06 152 GLY A CA 1
ATOM 1203 C C . GLY A 1 152 ? -5.064 -28.610 -2.258 1.00 89.06 152 GLY A C 1
ATOM 1204 O O . GLY A 1 152 ? -5.688 -27.929 -3.065 1.00 89.06 152 GLY A O 1
ATOM 1205 N N . ILE A 1 153 ? -4.821 -28.187 -1.010 1.00 93.44 153 ILE A N 1
ATOM 1206 C CA . ILE A 1 153 ? -5.138 -26.833 -0.528 1.00 93.44 153 ILE A CA 1
ATOM 1207 C C . ILE A 1 153 ? -3.980 -25.904 -0.889 1.00 93.44 153 ILE A C 1
ATOM 1209 O O . ILE A 1 153 ? -2.833 -26.214 -0.553 1.00 93.44 153 ILE A O 1
ATOM 1213 N N . VAL A 1 154 ? -4.306 -24.781 -1.529 1.00 97.62 154 VAL A N 1
ATOM 1214 C CA . VAL A 1 154 ? -3.381 -23.686 -1.836 1.00 97.62 154 VAL A CA 1
ATOM 1215 C C . VAL A 1 154 ? -3.372 -22.706 -0.662 1.00 97.62 154 VAL A C 1
ATOM 1217 O O . VAL A 1 154 ? -4.427 -22.265 -0.210 1.00 97.62 154 VAL A O 1
ATOM 1220 N N . LEU A 1 155 ? -2.187 -22.392 -0.152 1.00 97.88 155 LEU A N 1
ATOM 1221 C CA . LEU A 1 155 ? -1.939 -21.422 0.910 1.00 97.88 155 LEU A CA 1
ATOM 1222 C C . LEU A 1 155 ? -1.220 -20.219 0.305 1.00 97.88 155 LEU A C 1
ATOM 1224 O O . LEU A 1 155 ? -0.287 -20.406 -0.471 1.00 97.88 155 LEU A O 1
ATOM 1228 N N . VAL A 1 156 ? -1.639 -19.010 0.657 1.00 98.19 156 VAL A N 1
ATOM 1229 C CA . VAL A 1 156 ? -1.138 -17.760 0.068 1.00 98.19 156 VAL A CA 1
ATOM 1230 C C . VAL A 1 156 ? -0.823 -16.737 1.151 1.00 98.19 156 VAL A C 1
ATOM 1232 O O . VAL A 1 156 ? -1.529 -16.666 2.155 1.00 98.19 156 VAL A O 1
ATOM 1235 N N . TRP A 1 157 ? 0.240 -15.958 0.962 1.00 97.94 157 TRP A N 1
ATOM 1236 C CA . TRP A 1 157 ? 0.598 -14.835 1.831 1.00 97.94 157 TRP A CA 1
ATOM 1237 C C . TRP A 1 157 ? 1.508 -13.834 1.109 1.00 97.94 157 TRP A C 1
ATOM 1239 O O . TRP A 1 157 ? 2.053 -14.118 0.042 1.00 97.94 157 TRP A O 1
ATOM 1249 N N . GLY A 1 158 ? 1.686 -12.657 1.696 1.00 97.12 158 GLY A N 1
ATOM 1250 C CA . GLY A 1 158 ? 2.484 -11.557 1.167 1.00 97.12 158 GLY A CA 1
ATOM 1251 C C . GLY A 1 158 ? 1.645 -10.438 0.549 1.00 97.12 158 GLY A C 1
ATOM 1252 O O . GLY A 1 158 ? 0.496 -10.203 0.928 1.00 97.12 158 GLY A O 1
ATOM 1253 N N . TYR A 1 159 ? 2.236 -9.747 -0.422 1.00 96.19 159 TYR A N 1
ATOM 1254 C CA . TYR A 1 159 ? 1.645 -8.612 -1.126 1.00 96.19 159 TYR A CA 1
ATOM 1255 C C . TYR A 1 159 ? 0.415 -9.011 -1.950 1.00 96.19 159 TYR A C 1
ATOM 1257 O O . TYR A 1 159 ? 0.456 -10.009 -2.673 1.00 96.19 159 TYR A O 1
ATOM 1265 N N . ASN A 1 160 ? -0.657 -8.216 -1.900 1.00 96.69 160 ASN A N 1
ATOM 1266 C CA . ASN A 1 160 ? -1.936 -8.561 -2.535 1.00 96.69 160 ASN A CA 1
ATOM 1267 C C . ASN A 1 160 ? -2.618 -7.418 -3.301 1.00 96.69 160 ASN A C 1
ATOM 1269 O O . ASN A 1 160 ? -3.768 -7.571 -3.692 1.00 96.69 160 ASN A O 1
ATOM 1273 N N . PHE A 1 161 ? -1.942 -6.296 -3.552 1.00 92.44 161 PHE A N 1
ATOM 1274 C CA . PHE A 1 161 ? -2.546 -5.118 -4.197 1.00 92.44 161 PHE A CA 1
ATOM 1275 C C . PHE A 1 161 ? -3.287 -5.418 -5.516 1.00 92.44 161 PHE A C 1
ATOM 1277 O O . PHE A 1 161 ? -4.373 -4.895 -5.762 1.00 92.44 161 PHE A O 1
ATOM 1284 N N . TRP A 1 162 ? -2.743 -6.318 -6.342 1.00 93.50 162 TRP A N 1
ATOM 1285 C CA . TRP A 1 162 ? -3.349 -6.753 -7.605 1.00 93.50 162 TRP A CA 1
ATOM 1286 C C . TRP A 1 162 ? -4.250 -7.983 -7.449 1.00 93.50 162 TRP A C 1
ATOM 1288 O O . TRP A 1 162 ? -4.656 -8.589 -8.437 1.00 93.50 162 TRP A O 1
ATOM 1298 N N . GLY A 1 163 ? -4.540 -8.406 -6.222 1.00 95.88 163 GLY A N 1
ATOM 1299 C CA . GLY A 1 163 ? -5.296 -9.617 -5.943 1.00 95.88 163 GLY A CA 1
ATOM 1300 C C . GLY A 1 163 ? -4.516 -10.905 -6.208 1.00 95.88 163 GLY A C 1
ATOM 1301 O O . GLY A 1 163 ? -5.133 -11.951 -6.394 1.00 95.88 163 GLY A O 1
ATOM 1302 N N . GLN A 1 164 ? -3.179 -10.865 -6.259 1.00 96.81 164 GLN A N 1
ATOM 1303 C CA . GLN A 1 164 ? -2.326 -12.019 -6.586 1.00 96.81 164 GLN A CA 1
ATOM 1304 C C . GLN A 1 164 ? -2.356 -13.152 -5.546 1.00 96.81 164 GLN A C 1
ATOM 1306 O O . GLN A 1 164 ? -1.878 -14.255 -5.831 1.00 96.81 164 GLN A O 1
ATOM 1311 N N . LEU A 1 165 ? -2.958 -12.917 -4.374 1.00 97.81 165 LEU A N 1
ATOM 1312 C CA . LEU A 1 165 ? -3.275 -13.974 -3.414 1.00 97.81 165 LEU A CA 1
ATOM 1313 C C . LEU A 1 165 ? -4.599 -14.678 -3.727 1.00 97.81 165 LEU A C 1
ATOM 1315 O O . LEU A 1 165 ? -4.825 -15.758 -3.207 1.00 97.81 165 LEU A O 1
ATOM 1319 N N . GLY A 1 166 ? -5.478 -14.122 -4.564 1.00 96.56 166 GLY A N 1
ATOM 1320 C CA . GLY A 1 166 ? -6.683 -14.819 -5.034 1.00 96.56 166 GLY A CA 1
ATOM 1321 C C . GLY A 1 166 ? -7.756 -15.062 -3.959 1.00 96.56 166 GLY A C 1
ATOM 1322 O O . GLY A 1 166 ? -8.572 -15.977 -4.093 1.00 96.56 166 GLY A O 1
ATOM 1323 N N . LEU A 1 167 ? -7.733 -14.288 -2.869 1.00 95.31 167 LEU A N 1
ATOM 1324 C CA . LEU A 1 167 ? -8.626 -14.455 -1.715 1.00 95.31 167 LEU A CA 1
ATOM 1325 C C . LEU A 1 167 ? -10.009 -13.803 -1.898 1.00 95.31 167 LEU A C 1
ATOM 1327 O O . LEU A 1 167 ? -10.912 -14.066 -1.106 1.00 95.31 167 LEU A O 1
ATOM 1331 N N . GLY A 1 168 ? -10.192 -12.976 -2.933 1.00 86.75 168 GLY A N 1
ATOM 1332 C CA . GLY A 1 168 ? -11.324 -12.053 -3.035 1.00 86.75 168 GLY A CA 1
ATOM 1333 C C . GLY A 1 168 ? -11.247 -10.904 -2.012 1.00 86.75 168 GLY A C 1
ATOM 1334 O O . GLY A 1 168 ? -10.360 -10.862 -1.163 1.00 86.75 168 GLY A O 1
ATOM 1335 N N . GLY A 1 169 ? -12.173 -9.944 -2.097 1.00 84.12 169 GLY A N 1
ATOM 1336 C CA . GLY A 1 169 ? -12.246 -8.808 -1.163 1.00 84.12 169 GLY A CA 1
ATOM 1337 C C . GLY A 1 169 ? -11.345 -7.615 -1.525 1.00 84.12 169 GLY A C 1
ATOM 1338 O O . GLY A 1 169 ? -11.130 -7.339 -2.701 1.00 84.12 169 GLY A O 1
ATOM 1339 N N . GLN A 1 170 ? -10.848 -6.892 -0.513 1.00 81.06 170 GLN A N 1
ATOM 1340 C CA . GLN A 1 170 ? -10.181 -5.578 -0.634 1.00 81.06 170 GLN A CA 1
ATOM 1341 C C . GLN A 1 170 ? -8.669 -5.638 -0.961 1.00 81.06 170 GLN A C 1
ATOM 1343 O O . GLN A 1 170 ? -7.952 -4.672 -0.725 1.00 81.06 170 GLN A O 1
ATOM 1348 N N . ASN A 1 171 ? -8.159 -6.755 -1.501 1.00 90.94 171 ASN A N 1
ATOM 1349 C CA . ASN A 1 171 ? -6.757 -6.882 -1.949 1.00 90.94 171 ASN A CA 1
ATOM 1350 C C . ASN A 1 171 ? -5.693 -6.563 -0.869 1.00 90.94 171 ASN A C 1
ATOM 1352 O O . ASN A 1 171 ? -4.593 -6.095 -1.161 1.00 90.94 171 ASN A O 1
ATOM 1356 N N . GLU A 1 172 ? -6.001 -6.848 0.396 1.00 91.88 172 GLU A N 1
ATOM 1357 C CA . GLU A 1 172 ? -5.102 -6.592 1.525 1.00 91.88 172 GLU A CA 1
ATOM 1358 C C . GLU A 1 172 ? -3.956 -7.608 1.592 1.00 91.88 172 GLU A C 1
ATOM 1360 O O . GLU A 1 172 ? -4.163 -8.808 1.355 1.00 91.88 172 GLU A O 1
ATOM 1365 N N . ASN A 1 173 ? -2.759 -7.127 1.946 1.00 94.62 173 ASN A N 1
ATOM 1366 C CA . ASN A 1 173 ? -1.584 -7.965 2.196 1.00 94.62 173 ASN A CA 1
ATOM 1367 C C . ASN A 1 173 ? -1.845 -8.935 3.350 1.00 94.62 173 ASN A C 1
ATOM 1369 O O . ASN A 1 173 ? -2.552 -8.604 4.301 1.00 94.62 173 ASN A O 1
ATOM 1373 N N . GLN A 1 174 ? -1.233 -10.114 3.291 1.00 95.62 174 GLN A N 1
ATOM 1374 C CA . GLN A 1 174 ? -1.413 -11.151 4.304 1.00 95.62 174 GLN A CA 1
ATOM 1375 C C . GLN A 1 174 ? -0.07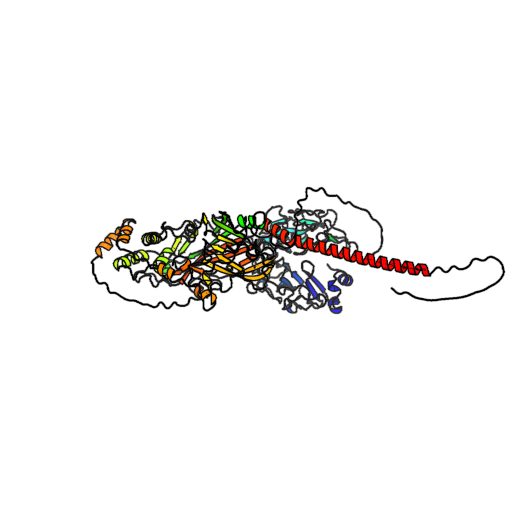1 -11.523 4.918 1.00 95.62 174 GLN A C 1
ATOM 1377 O O . GLN A 1 174 ? 0.806 -12.050 4.243 1.00 95.62 174 GLN A O 1
ATOM 1382 N N . TYR A 1 175 ? 0.084 -11.262 6.213 1.00 94.19 175 TYR A N 1
ATOM 1383 C CA . TYR A 1 175 ? 1.312 -11.567 6.958 1.00 94.19 175 TYR A CA 1
ATOM 1384 C C . TYR A 1 175 ? 1.360 -13.012 7.460 1.00 94.19 175 TYR A C 1
ATOM 1386 O O . TYR A 1 175 ? 2.402 -13.485 7.913 1.00 94.19 175 TYR A O 1
ATOM 1394 N N . GLU A 1 176 ? 0.242 -13.723 7.337 1.00 94.50 176 GLU A N 1
ATOM 1395 C CA . GLU A 1 176 ? 0.092 -15.121 7.706 1.00 94.50 176 GLU A CA 1
ATOM 1396 C C . GLU A 1 176 ? -0.404 -15.938 6.502 1.00 94.50 176 GLU A C 1
ATOM 1398 O O . GLU A 1 176 ? -1.132 -15.406 5.660 1.00 94.50 176 GLU A O 1
ATOM 1403 N N . PRO A 1 177 ? -0.047 -17.231 6.397 1.00 96.25 177 PRO A N 1
ATOM 1404 C CA . PRO A 1 177 ? -0.552 -18.112 5.350 1.00 96.25 177 PRO A CA 1
ATOM 1405 C C . PRO A 1 177 ? -2.061 -18.310 5.458 1.00 96.25 177 PRO A C 1
ATOM 1407 O O . PRO A 1 177 ? -2.551 -18.915 6.413 1.00 96.25 177 PRO A O 1
ATOM 1410 N N . ILE A 1 178 ? -2.795 -17.872 4.438 1.00 95.81 178 ILE A N 1
ATOM 1411 C CA . ILE A 1 178 ? -4.245 -18.046 4.361 1.00 95.81 178 ILE A CA 1
ATOM 1412 C C . ILE A 1 178 ? -4.591 -19.176 3.387 1.00 95.81 178 ILE A C 1
ATOM 1414 O O . ILE A 1 178 ? -4.086 -19.195 2.262 1.00 95.81 178 ILE A O 1
ATOM 1418 N N . PRO A 1 179 ? -5.468 -20.122 3.770 1.00 94.62 179 PRO A N 1
ATOM 1419 C CA . PRO A 1 179 ? -5.995 -21.116 2.844 1.00 94.62 179 PRO A CA 1
ATOM 1420 C C . PRO A 1 179 ? -6.949 -20.482 1.828 1.00 94.62 179 PRO A C 1
ATOM 1422 O O . PRO A 1 179 ? -7.966 -19.883 2.176 1.00 94.62 179 PRO A O 1
ATOM 1425 N N . MET A 1 180 ? -6.657 -20.687 0.548 1.00 94.25 180 MET A N 1
ATOM 1426 C CA . MET A 1 180 ? -7.511 -20.279 -0.558 1.00 94.25 180 MET A CA 1
ATOM 1427 C C . MET A 1 180 ? -8.645 -21.289 -0.750 1.00 94.25 180 MET A C 1
ATOM 1429 O O . MET A 1 180 ? -8.473 -22.372 -1.316 1.00 94.25 180 MET A O 1
ATOM 1433 N N . TYR A 1 181 ? -9.841 -20.926 -0.295 1.00 88.75 181 TYR A N 1
ATOM 1434 C CA . TYR A 1 181 ? -11.003 -21.812 -0.372 1.00 88.75 181 TYR A CA 1
ATOM 1435 C C . TYR A 1 181 ? -11.615 -21.923 -1.776 1.00 88.75 181 TYR A C 1
ATOM 1437 O O . TYR A 1 181 ? -12.253 -22.935 -2.069 1.00 88.75 181 TYR A O 1
ATOM 1445 N N . SER A 1 182 ? -11.397 -20.935 -2.650 1.00 91.44 182 SER A N 1
ATOM 1446 C CA . SER A 1 182 ? -11.960 -20.881 -4.009 1.00 91.44 182 SER A CA 1
ATOM 1447 C C . SER A 1 182 ? -11.509 -22.043 -4.905 1.00 91.44 182 SER A C 1
ATOM 1449 O O . SER A 1 182 ? -12.307 -22.530 -5.699 1.00 91.44 182 SER A O 1
ATOM 1451 N N . LEU A 1 183 ? -10.287 -22.561 -4.728 1.00 94.31 183 LEU A N 1
ATOM 1452 C CA . LEU A 1 183 ? -9.754 -23.701 -5.497 1.00 94.31 183 LEU A CA 1
ATOM 1453 C C . LEU A 1 183 ? -9.890 -25.060 -4.796 1.00 94.31 183 LEU A C 1
ATOM 1455 O O . LEU A 1 183 ? -9.445 -26.081 -5.321 1.00 94.31 183 LEU A O 1
ATOM 1459 N N . ARG A 1 184 ? -10.521 -25.121 -3.616 1.00 89.31 184 ARG A N 1
ATOM 1460 C CA . ARG A 1 184 ? -10.541 -26.331 -2.772 1.00 89.31 184 ARG A CA 1
ATOM 1461 C C . ARG A 1 184 ? -11.138 -27.564 -3.465 1.00 89.31 184 ARG A C 1
ATOM 1463 O O . ARG A 1 184 ? -10.773 -28.684 -3.125 1.00 89.31 184 ARG A O 1
ATOM 1470 N N . LYS A 1 185 ? -12.066 -27.371 -4.408 1.00 89.94 185 LYS A N 1
ATOM 1471 C CA . LYS A 1 185 ? -12.742 -28.458 -5.141 1.00 89.94 185 LYS A CA 1
ATOM 1472 C C . LYS A 1 185 ? -12.011 -28.889 -6.416 1.00 89.94 185 LYS A C 1
ATOM 1474 O O . LYS A 1 185 ? -12.360 -29.916 -6.990 1.00 89.94 185 LYS A O 1
ATOM 1479 N N . GLU A 1 186 ? -10.994 -28.145 -6.840 1.00 92.44 186 GLU A N 1
ATOM 1480 C CA . GLU A 1 186 ? -10.357 -28.336 -8.146 1.00 92.44 186 GLU A CA 1
ATOM 1481 C C . GLU A 1 186 ? -9.203 -29.352 -8.104 1.00 92.44 186 GLU A C 1
ATOM 1483 O O . GLU A 1 186 ? -8.712 -29.757 -9.149 1.00 92.44 186 GLU A O 1
ATOM 1488 N N . ASN A 1 187 ? -8.788 -29.839 -6.925 1.00 91.88 187 ASN A N 1
ATOM 1489 C CA . ASN A 1 187 ? -7.665 -30.780 -6.774 1.00 91.88 187 ASN A CA 1
ATOM 1490 C C . ASN A 1 187 ? -6.385 -30.282 -7.468 1.00 91.88 187 ASN A C 1
ATOM 1492 O O . ASN A 1 187 ? -5.868 -30.923 -8.389 1.00 91.88 187 ASN A O 1
ATOM 1496 N N . ILE A 1 188 ? -5.885 -29.134 -7.014 1.00 97.56 188 ILE A N 1
ATOM 1497 C CA . ILE A 1 188 ? -4.671 -28.508 -7.546 1.00 97.56 188 ILE A CA 1
ATOM 1498 C C . ILE A 1 188 ? -3.456 -29.427 -7.366 1.00 97.56 188 ILE A C 1
ATOM 1500 O O . ILE A 1 188 ? -3.290 -30.059 -6.317 1.00 97.56 188 ILE A O 1
ATOM 1504 N N . VAL A 1 189 ? -2.627 -29.518 -8.408 1.00 95.44 189 VAL A N 1
ATOM 1505 C CA . VAL A 1 189 ? -1.406 -30.346 -8.450 1.00 95.44 189 VAL A CA 1
ATOM 1506 C C . VAL A 1 189 ? -0.135 -29.540 -8.694 1.00 95.44 189 VAL A C 1
ATOM 1508 O O . VAL A 1 189 ? 0.941 -30.010 -8.337 1.00 95.44 189 VAL A O 1
ATOM 1511 N N . GLU A 1 190 ? -0.250 -28.336 -9.249 1.00 95.38 190 GLU A N 1
ATOM 1512 C CA . GLU A 1 190 ? 0.881 -27.454 -9.533 1.00 95.38 190 GLU A CA 1
ATOM 1513 C C . GLU A 1 190 ? 0.464 -25.996 -9.309 1.00 95.38 190 GLU A C 1
ATOM 1515 O O . GLU A 1 190 ? -0.679 -25.613 -9.577 1.00 95.38 190 GLU A O 1
ATOM 1520 N N . ILE A 1 191 ? 1.392 -25.209 -8.767 1.00 97.75 191 ILE A N 1
ATOM 1521 C CA . ILE A 1 191 ? 1.253 -23.779 -8.493 1.00 97.75 191 ILE A CA 1
ATOM 1522 C C . ILE A 1 191 ? 2.464 -23.055 -9.072 1.00 97.75 191 ILE A C 1
ATOM 1524 O O . ILE A 1 191 ? 3.592 -23.523 -8.939 1.00 97.75 191 ILE A O 1
ATOM 1528 N N . VAL A 1 192 ? 2.236 -21.909 -9.700 1.00 96.56 192 VAL A N 1
ATOM 1529 C CA . VAL A 1 192 ? 3.302 -21.061 -10.241 1.00 96.56 192 VAL A CA 1
ATOM 1530 C C . VAL A 1 192 ? 2.953 -19.592 -10.032 1.00 96.56 192 VAL A C 1
ATOM 1532 O O . VAL A 1 192 ? 1.783 -19.219 -9.944 1.00 96.56 192 VAL A O 1
ATOM 1535 N N . CYS A 1 193 ? 3.976 -18.748 -9.962 1.00 96.19 193 CYS A N 1
ATOM 1536 C CA . CYS A 1 193 ? 3.821 -17.307 -9.809 1.00 96.19 193 CYS A CA 1
ATOM 1537 C C . CYS A 1 193 ? 4.565 -16.589 -10.929 1.00 96.19 193 CYS A C 1
ATOM 1539 O O . CYS A 1 193 ? 5.672 -16.983 -11.283 1.00 96.19 193 CYS A O 1
ATOM 1541 N N . GLY A 1 194 ? 3.976 -15.524 -11.460 1.00 94.56 194 GLY A N 1
ATOM 1542 C CA . GLY A 1 194 ? 4.714 -14.486 -12.173 1.00 94.56 194 GLY A CA 1
ATOM 1543 C C . GLY A 1 194 ? 5.055 -13.331 -11.238 1.00 94.56 194 GLY A C 1
ATOM 1544 O O . GLY A 1 194 ? 4.953 -13.459 -10.017 1.00 94.56 194 GLY A O 1
ATOM 1545 N N . GLN A 1 195 ? 5.421 -12.172 -11.789 1.00 92.56 195 GLN A N 1
ATOM 1546 C CA . GLN A 1 195 ? 5.835 -11.039 -10.954 1.00 92.56 195 GLN A CA 1
ATOM 1547 C C . GLN A 1 195 ? 4.716 -10.582 -9.996 1.00 92.56 195 GLN A C 1
ATOM 1549 O O . GLN A 1 195 ? 4.942 -10.429 -8.797 1.00 92.56 195 GLN A O 1
ATOM 1554 N N . HIS A 1 196 ? 3.504 -10.390 -10.526 1.00 96.06 196 HIS A N 1
ATOM 1555 C CA . HIS A 1 196 ? 2.331 -9.884 -9.793 1.00 96.06 196 HIS A CA 1
ATOM 1556 C C . HIS A 1 196 ? 1.048 -10.677 -10.093 1.00 96.06 196 HIS A C 1
ATOM 1558 O O . HIS A 1 196 ? -0.061 -10.169 -9.943 1.00 96.06 196 HIS A O 1
ATOM 1564 N N . HIS A 1 197 ? 1.188 -11.911 -10.568 1.00 97.50 197 HIS A N 1
ATOM 1565 C CA . HIS A 1 197 ? 0.077 -12.815 -10.844 1.00 97.50 197 HIS A CA 1
ATOM 1566 C C . HIS A 1 197 ? 0.457 -14.234 -10.427 1.00 97.50 197 HIS A C 1
ATOM 1568 O O . HIS A 1 197 ? 1.633 -14.534 -10.211 1.00 97.50 197 HIS A O 1
ATOM 1574 N N . SER A 1 198 ? -0.541 -15.092 -10.313 1.00 98.25 198 SER A N 1
ATOM 1575 C CA . SER A 1 198 ? -0.396 -16.474 -9.881 1.00 98.25 198 SER A CA 1
ATOM 1576 C C . SER A 1 198 ? -1.248 -17.367 -10.771 1.00 98.25 198 SER A C 1
ATOM 1578 O O . SER A 1 198 ? -2.261 -16.929 -11.325 1.00 98.25 198 SER A O 1
ATOM 1580 N N . ALA A 1 199 ? -0.841 -18.623 -10.895 1.00 98.25 199 ALA A N 1
ATOM 1581 C CA . ALA A 1 199 ? -1.608 -19.632 -11.593 1.00 98.25 199 ALA A CA 1
ATOM 1582 C C . ALA A 1 199 ? -1.561 -20.978 -10.868 1.00 98.25 199 ALA A C 1
ATOM 1584 O O . ALA A 1 199 ? -0.626 -21.289 -10.127 1.00 98.25 199 ALA A O 1
ATOM 1585 N N . ALA A 1 200 ? -2.596 -21.780 -11.092 1.00 98.12 200 ALA A N 1
ATOM 1586 C CA . ALA A 1 200 ? -2.712 -23.126 -10.559 1.00 98.12 200 ALA A CA 1
ATOM 1587 C C . ALA A 1 200 ? -3.252 -24.074 -11.624 1.00 98.12 200 ALA A C 1
ATOM 1589 O O . ALA A 1 200 ? -4.166 -23.729 -12.374 1.00 98.12 200 ALA A O 1
ATOM 1590 N N . LEU A 1 201 ? -2.707 -25.286 -11.648 1.00 97.94 201 LEU A N 1
ATOM 1591 C CA . LEU A 1 201 ? -3.130 -26.359 -12.537 1.00 97.94 201 LEU A CA 1
ATOM 1592 C C . LEU A 1 201 ? -3.862 -27.430 -11.728 1.00 97.94 201 LEU A C 1
ATOM 1594 O O . LEU A 1 201 ? -3.354 -27.938 -10.720 1.00 97.94 201 LEU A O 1
ATOM 1598 N N . SER A 1 202 ? -5.066 -27.779 -12.171 1.00 97.00 202 SER A N 1
ATOM 1599 C CA . SER A 1 202 ? -5.828 -28.885 -11.601 1.00 97.00 202 SER A CA 1
ATOM 1600 C C . SER A 1 202 ? -5.313 -30.230 -12.098 1.00 97.00 202 SER A C 1
ATOM 1602 O O . SER A 1 202 ? -4.747 -30.347 -13.183 1.00 97.00 202 SER A O 1
ATOM 1604 N N . ARG A 1 203 ? -5.591 -31.301 -11.349 1.00 94.00 203 ARG A N 1
ATOM 1605 C CA . ARG A 1 203 ? -5.282 -32.672 -11.794 1.00 94.00 203 ARG A CA 1
ATOM 1606 C C . ARG A 1 203 ? -5.957 -33.066 -13.107 1.00 94.00 203 ARG A C 1
ATOM 1608 O O . ARG A 1 203 ? -5.481 -33.973 -13.779 1.00 94.00 203 ARG A O 1
ATOM 1615 N N . LYS A 1 204 ? -7.087 -32.430 -13.427 1.00 94.50 204 LYS A N 1
ATOM 1616 C CA . LYS A 1 204 ? -7.829 -32.664 -14.671 1.00 94.50 204 LYS A CA 1
ATOM 1617 C C . LYS A 1 204 ? -7.186 -31.966 -15.871 1.00 94.50 204 LYS A C 1
ATOM 1619 O O . LYS A 1 204 ? -7.544 -32.285 -16.993 1.00 94.50 204 LYS A O 1
ATOM 1624 N N . GLY A 1 205 ? -6.249 -31.047 -15.640 1.00 96.00 205 GLY A N 1
ATOM 1625 C CA . GLY A 1 205 ? -5.634 -30.231 -16.681 1.00 96.00 205 GLY A CA 1
ATOM 1626 C C . GLY A 1 205 ? -6.325 -28.884 -16.912 1.00 96.00 205 GLY A C 1
ATOM 1627 O O . GLY A 1 205 ? -6.089 -28.277 -17.950 1.00 96.00 205 GLY A O 1
ATOM 1628 N N . ASP A 1 206 ? -7.162 -28.415 -15.976 1.00 97.81 206 ASP A N 1
ATOM 1629 C CA . ASP A 1 206 ? -7.727 -27.057 -16.014 1.00 97.81 206 ASP A CA 1
ATOM 1630 C C . ASP A 1 206 ? -6.705 -26.047 -15.480 1.00 97.81 206 ASP A C 1
ATOM 1632 O O . ASP A 1 206 ? -6.127 -26.258 -14.406 1.00 97.81 206 ASP A O 1
ATOM 1636 N N . LEU A 1 207 ? -6.542 -24.923 -16.178 1.00 98.31 207 LEU A N 1
ATOM 1637 C CA . LEU A 1 207 ? -5.662 -23.831 -15.768 1.00 98.31 207 LEU A CA 1
ATOM 1638 C C . LEU A 1 207 ? -6.461 -22.683 -15.150 1.00 98.31 207 LEU A C 1
ATOM 1640 O O . LEU A 1 207 ? -7.412 -22.175 -15.749 1.00 98.31 207 LEU A O 1
ATOM 1644 N N . PHE A 1 208 ? -6.019 -22.234 -13.979 1.00 98.44 208 PHE A N 1
ATOM 1645 C CA . PHE A 1 208 ? -6.560 -21.080 -13.272 1.00 98.44 208 PHE A CA 1
ATOM 1646 C C . PHE A 1 208 ? -5.514 -19.984 -13.159 1.00 98.44 208 PHE A C 1
ATOM 1648 O O . PHE A 1 208 ? -4.365 -20.276 -12.839 1.00 98.44 208 PHE A O 1
ATOM 1655 N N . THR A 1 209 ? -5.922 -18.733 -13.347 1.00 98.19 209 THR A N 1
ATOM 1656 C CA . THR A 1 209 ? -5.064 -17.545 -13.240 1.00 98.19 209 THR A CA 1
ATOM 1657 C C . THR A 1 209 ? -5.745 -16.464 -12.398 1.00 98.19 209 THR A C 1
ATOM 1659 O O . THR A 1 209 ? -6.973 -16.351 -12.371 1.00 98.19 209 THR A O 1
ATOM 1662 N N . TRP A 1 210 ? -4.955 -15.690 -11.652 1.00 98.00 210 TRP A N 1
ATOM 1663 C CA . TRP A 1 210 ? -5.411 -14.510 -10.906 1.00 98.00 210 TRP A CA 1
ATOM 1664 C C . TRP A 1 210 ? -4.256 -13.543 -10.618 1.00 98.00 210 TRP A C 1
ATOM 1666 O O . TRP A 1 210 ? -3.083 -13.886 -10.753 1.00 98.00 210 TRP A O 1
ATOM 1676 N N . GLY A 1 211 ? -4.582 -12.325 -10.200 1.00 97.44 211 GLY A N 1
ATOM 1677 C CA . GLY A 1 211 ? -3.650 -11.237 -9.929 1.00 97.44 211 GLY A CA 1
ATOM 1678 C C . GLY A 1 211 ? -3.717 -10.132 -10.980 1.00 97.44 211 GLY A C 1
ATOM 1679 O O . GLY A 1 211 ? -4.773 -9.850 -11.543 1.00 97.44 211 GLY A O 1
ATOM 1680 N N . HIS A 1 212 ? -2.576 -9.502 -11.249 1.00 95.75 212 HIS A N 1
ATOM 1681 C CA . HIS A 1 212 ? -2.434 -8.426 -12.230 1.00 95.75 212 HIS A CA 1
ATOM 1682 C C . HIS A 1 212 ? -2.723 -8.911 -13.661 1.00 95.75 212 HIS A C 1
ATOM 1684 O O . HIS A 1 212 ? -2.321 -10.016 -14.014 1.00 95.75 212 HIS A O 1
ATOM 1690 N N . ASN A 1 213 ? -3.346 -8.077 -14.500 1.00 95.88 213 ASN A N 1
ATOM 1691 C CA . ASN A 1 213 ? -3.769 -8.407 -15.869 1.00 95.88 213 ASN A CA 1
ATOM 1692 C C . ASN A 1 213 ? -3.579 -7.269 -16.899 1.00 95.88 213 ASN A C 1
ATOM 1694 O O . ASN A 1 213 ? -4.088 -7.371 -18.012 1.00 95.88 213 ASN A O 1
ATOM 1698 N N . ALA A 1 214 ? -2.854 -6.186 -16.590 1.00 89.56 214 ALA A N 1
ATOM 1699 C CA . ALA A 1 214 ? -2.725 -5.050 -17.519 1.00 89.56 214 ALA A CA 1
ATOM 1700 C C . ALA A 1 214 ? -2.130 -5.408 -18.900 1.00 89.56 214 ALA A C 1
ATOM 1702 O O . ALA A 1 214 ? -2.349 -4.692 -19.875 1.00 89.56 214 ALA A O 1
ATOM 1703 N N . PHE A 1 215 ? -1.399 -6.521 -19.009 1.00 91.06 215 PHE A N 1
ATOM 1704 C CA . PHE A 1 215 ? -0.832 -7.014 -20.267 1.00 91.06 215 PHE A CA 1
ATOM 1705 C C . PHE A 1 215 ? -1.544 -8.263 -20.798 1.00 91.06 215 PHE A C 1
ATOM 1707 O O . PHE A 1 215 ? -1.048 -8.880 -21.735 1.00 91.06 215 PHE A O 1
ATOM 1714 N N . GLY A 1 216 ? -2.680 -8.653 -20.213 1.00 94.12 216 GLY A N 1
ATOM 1715 C CA . GLY A 1 216 ? -3.416 -9.861 -20.589 1.00 94.12 216 GLY A CA 1
ATOM 1716 C C . GLY A 1 216 ? -2.880 -11.152 -19.966 1.00 94.12 216 GLY A C 1
ATOM 1717 O O . GLY A 1 216 ? -3.252 -12.237 -20.400 1.00 94.12 216 GLY A O 1
ATOM 1718 N N . GLN A 1 217 ? -1.994 -11.071 -18.966 1.00 95.25 217 GLN A N 1
ATOM 1719 C CA . GLN A 1 217 ? -1.310 -12.239 -18.395 1.00 95.25 217 GLN A CA 1
ATOM 1720 C C . GLN A 1 217 ? -2.214 -13.216 -17.635 1.00 95.25 217 GLN A C 1
ATOM 1722 O O . GLN A 1 217 ? -1.744 -14.270 -17.222 1.00 95.25 217 GLN A O 1
ATOM 1727 N N . LEU A 1 218 ? -3.499 -12.898 -17.450 1.00 97.25 218 LEU A N 1
ATOM 1728 C CA . LEU A 1 218 ? -4.477 -13.864 -16.954 1.00 97.25 218 LEU A CA 1
ATOM 1729 C C . LEU A 1 218 ? -5.174 -14.640 -18.075 1.00 97.25 218 LEU A C 1
ATOM 1731 O O . LEU A 1 218 ? -5.792 -15.655 -17.777 1.00 97.25 218 LEU A O 1
ATOM 1735 N N . GLY A 1 219 ? -5.095 -14.190 -19.332 1.00 96.00 219 GLY A N 1
ATOM 1736 C CA . GLY A 1 219 ? -5.691 -14.869 -20.489 1.00 96.00 219 GLY A CA 1
ATOM 1737 C C . GLY A 1 219 ? -7.225 -14.817 -20.540 1.00 96.00 219 GLY A C 1
ATOM 1738 O O . GLY A 1 219 ? -7.852 -15.553 -21.289 1.00 96.00 219 GLY A O 1
ATOM 1739 N N . ILE A 1 220 ? -7.865 -13.965 -19.743 1.00 93.69 220 ILE A N 1
ATOM 1740 C CA . ILE A 1 220 ? -9.330 -13.950 -19.594 1.00 93.69 220 ILE A CA 1
ATOM 1741 C C . ILE A 1 220 ? -10.072 -13.168 -20.693 1.00 93.69 220 ILE A C 1
ATOM 1743 O O . ILE A 1 220 ? -11.294 -13.084 -20.659 1.00 93.69 220 ILE A O 1
ATOM 1747 N N . GLY A 1 221 ? -9.369 -12.532 -21.633 1.00 88.94 221 GLY A N 1
ATOM 1748 C CA . GLY A 1 221 ? -9.941 -11.707 -22.709 1.00 88.94 221 GLY A CA 1
ATOM 1749 C C . GLY A 1 221 ? -10.567 -10.376 -22.264 1.00 88.94 221 GLY A C 1
ATOM 1750 O O . GLY A 1 221 ? -10.743 -9.473 -23.080 1.00 88.94 221 GLY A O 1
ATOM 1751 N N . GLU A 1 222 ? -10.868 -10.222 -20.976 1.00 80.94 222 GLU A N 1
ATOM 1752 C CA . GLU A 1 222 ? -11.430 -9.012 -20.379 1.00 80.94 222 GLU A CA 1
ATOM 1753 C C . GLU A 1 222 ? -10.393 -7.883 -20.257 1.00 80.94 222 GLU A C 1
ATOM 1755 O O . GLU A 1 222 ? -9.218 -8.114 -19.967 1.00 80.94 222 GLU A O 1
ATOM 1760 N N . LYS A 1 223 ? -10.852 -6.630 -20.387 1.00 76.12 223 LYS A N 1
ATOM 1761 C CA . LYS A 1 223 ? -10.032 -5.415 -20.198 1.00 76.12 223 LYS A CA 1
ATOM 1762 C C . LYS A 1 223 ? -9.803 -5.039 -18.723 1.00 76.12 223 LYS A C 1
ATOM 1764 O O . LYS A 1 223 ? -9.380 -3.925 -18.433 1.00 76.12 223 LYS A O 1
ATOM 1769 N N . CYS A 1 224 ? -10.119 -5.921 -17.778 1.00 78.94 224 CYS A N 1
ATOM 1770 C CA . CYS A 1 224 ? -9.905 -5.658 -16.357 1.00 78.94 224 CYS A CA 1
ATOM 1771 C C . CYS A 1 224 ? -8.406 -5.696 -16.030 1.00 78.94 224 CYS A C 1
ATOM 1773 O O . CYS A 1 224 ? -7.719 -6.646 -16.402 1.00 78.94 224 CYS A O 1
ATOM 1775 N N . ASN A 1 225 ? -7.916 -4.698 -15.286 1.00 85.88 225 ASN A N 1
ATOM 1776 C CA . ASN A 1 225 ? -6.498 -4.575 -14.920 1.00 85.88 225 ASN A CA 1
ATOM 1777 C C . ASN A 1 225 ? -6.018 -5.647 -13.931 1.00 85.88 225 ASN A C 1
ATOM 1779 O O . ASN A 1 225 ? -4.813 -5.856 -13.802 1.00 85.88 225 ASN A O 1
ATOM 1783 N N . TYR A 1 226 ? -6.930 -6.325 -13.232 1.00 93.62 226 TYR A N 1
ATOM 1784 C CA . TYR A 1 226 ? -6.630 -7.451 -12.352 1.00 93.62 226 TYR A CA 1
ATOM 1785 C C . TYR A 1 226 ? -7.873 -8.320 -12.099 1.00 93.62 226 TYR A C 1
ATOM 1787 O O . TYR A 1 226 ? -9.005 -7.886 -12.328 1.00 93.62 226 TYR A O 1
ATOM 1795 N N . ARG A 1 227 ? -7.667 -9.537 -11.583 1.00 94.75 227 ARG A N 1
ATOM 1796 C CA . ARG A 1 227 ? -8.708 -10.384 -10.976 1.00 94.75 227 ARG A CA 1
ATOM 1797 C C . ARG A 1 227 ? -8.197 -10.936 -9.658 1.00 94.75 227 ARG A C 1
ATOM 1799 O O . ARG A 1 227 ? -7.180 -11.612 -9.623 1.00 94.75 227 ARG A O 1
ATOM 1806 N N . ASN A 1 228 ? -8.924 -10.696 -8.579 1.00 94.94 228 ASN A N 1
ATOM 1807 C CA . ASN A 1 228 ? -8.534 -11.117 -7.233 1.00 94.94 228 ASN A CA 1
ATOM 1808 C C . ASN A 1 228 ? -9.137 -12.460 -6.797 1.00 94.94 228 ASN A C 1
ATOM 1810 O O . ASN A 1 228 ? -9.063 -12.817 -5.622 1.00 94.94 228 ASN A O 1
ATOM 1814 N N . ILE A 1 229 ? -9.729 -13.200 -7.734 1.00 95.00 229 ILE A N 1
ATOM 1815 C CA . ILE A 1 229 ? -10.254 -14.550 -7.540 1.00 95.00 229 ILE A CA 1
ATOM 1816 C C . ILE A 1 229 ? -9.707 -15.426 -8.681 1.00 95.00 229 ILE A C 1
ATOM 1818 O O . ILE A 1 229 ? -9.723 -14.979 -9.834 1.00 95.00 229 ILE A O 1
ATOM 1822 N N . PRO A 1 230 ? -9.244 -16.658 -8.392 1.00 97.25 230 PRO A N 1
ATOM 1823 C CA . PRO A 1 230 ? -8.843 -17.634 -9.399 1.00 97.25 230 PRO A CA 1
ATOM 1824 C C . PRO A 1 230 ? -9.912 -17.819 -10.468 1.00 97.25 230 PRO A C 1
ATOM 1826 O O . PRO A 1 230 ? -11.035 -18.231 -10.179 1.00 97.25 230 PRO A O 1
ATOM 1829 N N . THR A 1 231 ? -9.547 -17.525 -11.709 1.00 96.56 231 THR A N 1
ATOM 1830 C CA . THR A 1 231 ? -10.433 -17.650 -12.864 1.00 96.56 231 THR A CA 1
ATOM 1831 C C . THR A 1 231 ? -9.952 -18.801 -13.730 1.00 96.56 231 THR A C 1
ATOM 1833 O O . THR A 1 231 ? -8.775 -18.863 -14.076 1.00 96.56 231 THR A O 1
ATOM 1836 N N . LYS A 1 232 ? -10.851 -19.733 -14.063 1.00 96.81 232 LYS A N 1
ATOM 1837 C CA . LYS A 1 232 ? -10.552 -20.842 -14.977 1.00 96.81 232 LYS A CA 1
ATOM 1838 C C . LYS A 1 232 ? -10.406 -20.281 -16.393 1.00 96.81 232 LYS A C 1
ATOM 1840 O O . LYS A 1 232 ? -11.408 -19.883 -16.982 1.00 96.81 232 LYS A O 1
ATOM 1845 N N . VAL A 1 233 ? -9.176 -20.229 -16.900 1.00 97.12 233 VAL A N 1
ATOM 1846 C CA . VAL A 1 233 ? -8.837 -19.635 -18.203 1.00 97.12 233 VAL A CA 1
ATOM 1847 C C . VAL A 1 233 ? -8.747 -20.676 -19.315 1.00 97.12 233 VAL A C 1
ATOM 1849 O O . VAL A 1 233 ? -9.193 -20.410 -20.422 1.00 97.12 233 VAL A O 1
ATOM 1852 N N . ILE A 1 234 ? -8.221 -21.867 -19.019 1.00 96.44 234 ILE A N 1
ATOM 1853 C CA . ILE A 1 234 ? -8.199 -22.992 -19.961 1.00 96.44 234 ILE A CA 1
ATOM 1854 C C . ILE A 1 234 ? -8.930 -24.149 -19.310 1.00 96.44 234 ILE A C 1
ATOM 1856 O O . ILE A 1 234 ? -8.648 -24.516 -18.164 1.00 96.44 234 ILE A O 1
ATOM 1860 N N . ARG A 1 235 ? -9.877 -24.711 -20.053 1.00 94.88 235 ARG A N 1
ATOM 1861 C CA . ARG A 1 235 ? -10.621 -25.889 -19.639 1.00 94.88 235 ARG A CA 1
ATOM 1862 C C . ARG A 1 235 ? -9.998 -27.144 -20.232 1.00 94.88 235 ARG A C 1
ATOM 1864 O O . ARG A 1 235 ? -9.577 -27.147 -21.386 1.00 94.88 235 ARG A O 1
ATOM 1871 N N . SER A 1 236 ? -9.968 -28.211 -19.446 1.00 92.69 236 SER A N 1
ATOM 1872 C CA . SER A 1 236 ? -9.411 -29.505 -19.845 1.00 92.69 236 SER A CA 1
ATOM 1873 C C . SER A 1 236 ? -10.121 -30.129 -21.047 1.00 92.69 236 SER A C 1
ATOM 1875 O O . SER A 1 236 ? -9.489 -30.915 -21.755 1.00 92.69 236 SER A O 1
ATOM 1877 N N . GLU A 1 237 ? -11.381 -29.750 -21.304 1.00 90.38 237 GLU A N 1
ATOM 1878 C CA . GLU A 1 237 ? -12.131 -30.132 -22.504 1.00 90.38 237 GLU A CA 1
ATOM 1879 C C . GLU A 1 237 ? -11.609 -29.463 -23.789 1.00 90.38 237 GLU A C 1
ATOM 1881 O O . GLU A 1 237 ? -11.760 -30.033 -24.865 1.00 90.38 237 GLU A O 1
ATOM 1886 N N . GLU A 1 238 ? -10.999 -28.278 -23.685 1.00 91.00 238 GLU A N 1
ATOM 1887 C CA . GLU A 1 238 ? -10.391 -27.557 -24.814 1.00 91.00 238 GLU A CA 1
ATOM 1888 C C . GLU A 1 238 ? -8.935 -27.995 -24.995 1.00 91.00 238 GLU A C 1
ATOM 1890 O O . GLU A 1 238 ? -8.536 -28.462 -26.059 1.00 91.00 238 GLU A O 1
ATOM 1895 N N . PHE A 1 239 ? -8.152 -27.897 -23.918 1.00 91.56 239 PHE A N 1
ATOM 1896 C CA . PHE A 1 239 ? -6.765 -28.338 -23.865 1.00 91.56 239 PHE A CA 1
ATOM 1897 C C . PHE A 1 239 ? -6.473 -28.941 -22.496 1.00 91.56 239 PHE A C 1
ATOM 1899 O O . PHE A 1 239 ? -6.511 -28.262 -21.471 1.00 91.56 239 PHE A O 1
ATOM 1906 N N . THR A 1 240 ? -6.105 -30.220 -22.460 1.00 95.88 240 THR A N 1
ATOM 1907 C CA . THR A 1 240 ? -5.669 -30.861 -21.216 1.00 95.88 240 THR A CA 1
ATOM 1908 C C . THR A 1 240 ? -4.230 -30.449 -20.898 1.00 95.88 240 THR A C 1
ATOM 1910 O O . THR A 1 240 ? -3.279 -31.025 -21.440 1.00 95.88 240 THR A O 1
ATOM 1913 N N . ILE A 1 241 ? -4.062 -29.449 -20.028 1.00 96.75 241 ILE A N 1
ATOM 1914 C CA . ILE A 1 241 ? -2.753 -28.900 -19.648 1.00 96.75 241 ILE A CA 1
ATOM 1915 C C . ILE A 1 241 ? -1.990 -29.877 -18.744 1.00 96.75 241 ILE A C 1
ATOM 1917 O O . ILE A 1 241 ? -2.545 -30.420 -17.791 1.00 96.75 241 ILE A O 1
ATOM 1921 N N . LYS A 1 242 ? -0.702 -30.102 -19.038 1.00 94.50 242 LYS A N 1
ATOM 1922 C CA . LYS A 1 242 ? 0.193 -30.957 -18.230 1.00 94.50 242 LYS A CA 1
ATOM 1923 C C . LYS A 1 242 ? 1.236 -30.184 -17.423 1.00 94.50 242 LYS A C 1
ATOM 1925 O O . LYS A 1 242 ? 1.795 -30.755 -16.495 1.00 94.50 242 LYS A O 1
ATOM 1930 N N . GLN A 1 243 ? 1.565 -28.960 -17.836 1.00 94.00 243 GLN A N 1
ATOM 1931 C CA . GLN A 1 243 ? 2.572 -28.117 -17.191 1.00 94.00 243 GLN A CA 1
ATOM 1932 C C . GLN A 1 243 ? 2.277 -26.646 -17.497 1.00 94.00 243 GLN A C 1
ATOM 1934 O O . GLN A 1 243 ? 1.881 -26.311 -18.619 1.00 94.00 243 GLN A O 1
ATOM 1939 N N . VAL A 1 244 ? 2.518 -25.776 -16.517 1.00 96.75 244 VAL A N 1
ATOM 1940 C CA . VAL A 1 244 ? 2.391 -24.320 -16.637 1.00 96.75 244 VAL A CA 1
ATOM 1941 C C . VAL A 1 244 ? 3.669 -23.634 -16.145 1.00 96.75 244 VAL A C 1
ATOM 1943 O O . VAL A 1 244 ? 4.362 -24.128 -15.267 1.00 96.75 244 VAL A O 1
ATOM 1946 N N . THR A 1 245 ? 4.016 -22.483 -16.713 1.00 94.50 245 THR A N 1
ATOM 1947 C CA . THR A 1 245 ? 5.062 -21.612 -16.166 1.00 94.50 245 THR A CA 1
ATOM 1948 C C . THR A 1 245 ? 4.678 -20.153 -16.351 1.00 94.50 245 THR A C 1
ATOM 1950 O O . THR A 1 245 ? 4.095 -19.772 -17.366 1.00 94.50 245 THR A O 1
ATOM 1953 N N . CYS A 1 246 ? 5.057 -19.320 -15.389 1.00 94.44 246 CYS A N 1
ATOM 1954 C CA . CYS A 1 246 ? 4.873 -17.879 -15.468 1.00 94.44 246 CYS A CA 1
ATOM 1955 C C . CYS A 1 246 ? 6.211 -17.190 -15.732 1.00 94.44 246 CYS A C 1
ATOM 1957 O O . CYS A 1 246 ? 7.232 -17.527 -15.131 1.00 94.44 246 CYS A O 1
ATOM 1959 N N . GLY A 1 247 ? 6.187 -16.227 -16.646 1.00 90.94 247 GLY A N 1
ATOM 1960 C CA . GLY A 1 247 ? 7.229 -15.225 -16.787 1.00 90.94 247 GLY A CA 1
ATOM 1961 C C . GLY A 1 247 ? 6.914 -13.961 -15.998 1.00 90.94 247 GLY A C 1
ATOM 1962 O O . GLY A 1 247 ? 6.035 -13.948 -15.132 1.00 90.94 247 GLY A O 1
ATOM 1963 N N . GLN A 1 248 ? 7.593 -12.865 -16.338 1.00 89.69 248 GLN A N 1
ATOM 1964 C CA . GLN A 1 248 ? 7.369 -11.573 -15.690 1.00 89.69 248 GLN A CA 1
ATOM 1965 C C . GLN A 1 248 ? 5.899 -11.136 -15.768 1.00 89.69 248 GLN A C 1
ATOM 1967 O O . GLN A 1 248 ? 5.234 -10.953 -14.746 1.00 89.69 248 GLN A O 1
ATOM 1972 N N . ASN A 1 249 ? 5.381 -11.034 -16.991 1.00 94.75 249 ASN A N 1
ATOM 1973 C CA . ASN A 1 249 ? 4.021 -10.586 -17.287 1.00 94.75 249 ASN A CA 1
ATOM 1974 C C . ASN A 1 249 ? 3.360 -11.479 -18.349 1.00 94.75 249 ASN A C 1
ATOM 1976 O O . ASN A 1 249 ? 2.604 -10.984 -19.178 1.00 94.75 249 ASN A O 1
ATOM 1980 N N . HIS A 1 250 ? 3.681 -12.771 -18.382 1.00 95.00 250 HIS A N 1
ATOM 1981 C CA . HIS A 1 250 ? 3.110 -13.728 -19.332 1.00 95.00 250 HIS A CA 1
ATOM 1982 C C . HIS A 1 250 ? 3.032 -15.128 -18.732 1.00 95.00 250 HIS A C 1
ATOM 1984 O O . HIS A 1 250 ? 3.752 -15.442 -17.784 1.00 95.00 250 HIS A O 1
ATOM 1990 N N . VAL A 1 251 ? 2.181 -15.968 -19.307 1.00 97.06 251 VAL A N 1
ATOM 1991 C CA . VAL A 1 251 ? 2.005 -17.370 -18.926 1.00 97.06 251 VAL A CA 1
ATOM 1992 C C . VAL A 1 251 ? 2.212 -18.232 -20.158 1.00 97.06 251 VAL A C 1
ATOM 1994 O O . VAL A 1 251 ? 1.745 -17.896 -21.245 1.00 97.06 251 VAL A O 1
ATOM 1997 N N . LEU A 1 252 ? 2.906 -19.350 -19.970 1.00 95.44 252 LEU A N 1
ATOM 1998 C CA . LEU A 1 252 ? 2.980 -20.429 -20.942 1.00 95.44 252 LEU A CA 1
ATOM 1999 C C . LEU A 1 252 ? 2.378 -21.688 -20.336 1.00 95.44 252 LEU A C 1
ATOM 2001 O O . LEU A 1 252 ? 2.606 -22.003 -19.166 1.00 95.44 252 LEU A O 1
ATOM 2005 N N . ALA A 1 253 ? 1.648 -22.430 -21.152 1.00 95.50 253 ALA A N 1
ATOM 2006 C CA . ALA A 1 253 ? 1.080 -23.714 -20.792 1.00 95.50 253 ALA A CA 1
ATOM 2007 C C . ALA A 1 253 ? 1.355 -24.709 -21.914 1.00 95.50 253 ALA A C 1
ATOM 2009 O O . ALA A 1 253 ? 1.330 -24.354 -23.088 1.00 95.50 253 ALA A O 1
ATOM 2010 N N . VAL A 1 254 ? 1.629 -25.959 -21.562 1.00 93.56 254 VAL A N 1
ATOM 2011 C CA . VAL A 1 254 ? 1.760 -27.034 -22.547 1.00 93.56 254 VAL A CA 1
ATOM 2012 C C . VAL A 1 254 ? 0.744 -28.118 -22.237 1.00 93.56 254 VAL A C 1
ATOM 2014 O O . VAL A 1 254 ? 0.594 -28.541 -21.086 1.00 93.56 254 VAL A O 1
ATOM 2017 N N . SER A 1 255 ? 0.040 -28.574 -23.262 1.00 93.31 255 SER A N 1
ATOM 2018 C CA . SER A 1 255 ? -0.929 -29.662 -23.164 1.00 93.31 255 SER A CA 1
ATOM 2019 C C . SER A 1 255 ? -0.279 -31.041 -23.294 1.00 93.31 255 SER A C 1
ATOM 2021 O O . SER A 1 255 ? 0.914 -31.205 -23.582 1.00 93.31 255 SER A O 1
ATOM 2023 N N . THR A 1 256 ? -1.059 -32.074 -22.989 1.00 91.81 256 THR A N 1
ATOM 2024 C CA . THR A 1 256 ? -0.619 -33.478 -23.011 1.00 91.81 256 THR A CA 1
ATOM 2025 C C . THR A 1 256 ? -0.184 -33.959 -24.400 1.00 91.81 256 THR A C 1
ATOM 2027 O O . THR A 1 256 ? 0.798 -34.702 -24.499 1.00 91.81 256 THR A O 1
ATOM 2030 N N . ASP A 1 257 ? -0.837 -33.482 -25.460 1.00 88.75 257 ASP A N 1
ATOM 2031 C CA . ASP A 1 257 ? -0.484 -33.715 -26.870 1.00 88.75 257 ASP A CA 1
ATOM 2032 C C . ASP A 1 257 ? 0.827 -33.015 -27.292 1.00 88.75 257 ASP A C 1
ATOM 2034 O O . ASP A 1 257 ? 1.532 -33.488 -28.186 1.00 88.75 257 ASP A O 1
ATOM 2038 N N . GLY A 1 258 ? 1.240 -31.978 -26.559 1.00 88.38 258 GLY A N 1
ATOM 2039 C CA . GLY A 1 258 ? 2.450 -31.201 -26.806 1.00 88.38 258 GLY A CA 1
ATOM 2040 C C . GLY A 1 258 ? 2.205 -29.825 -27.419 1.00 88.38 258 GLY A C 1
ATOM 2041 O O . GLY A 1 258 ? 3.198 -29.167 -27.725 1.00 88.38 258 GLY A O 1
ATOM 2042 N N . THR A 1 259 ? 0.949 -29.389 -27.555 1.00 90.88 259 THR A N 1
ATOM 2043 C CA . THR A 1 259 ? 0.603 -28.031 -27.998 1.00 90.88 259 THR A CA 1
ATOM 2044 C C . THR A 1 259 ? 1.080 -27.002 -26.973 1.00 90.88 259 THR A C 1
ATOM 2046 O O . THR A 1 259 ? 0.870 -27.157 -25.767 1.00 90.88 259 THR A O 1
ATOM 2049 N N . LEU A 1 260 ? 1.766 -25.962 -27.449 1.00 91.31 260 LEU A N 1
ATOM 2050 C CA . LEU A 1 260 ? 2.225 -24.847 -26.629 1.00 91.31 260 LEU A CA 1
ATOM 2051 C C . LEU A 1 260 ? 1.223 -23.702 -26.727 1.00 91.31 260 LEU A C 1
ATOM 2053 O O . LEU A 1 260 ? 0.883 -23.258 -27.817 1.00 91.31 260 LEU A O 1
ATOM 2057 N N . LEU A 1 261 ? 0.780 -23.216 -25.579 1.00 93.88 261 LEU A N 1
ATOM 2058 C CA . LEU A 1 261 ? -0.136 -22.096 -25.446 1.00 93.88 261 LEU A CA 1
ATOM 2059 C C . LEU A 1 261 ? 0.559 -20.976 -24.680 1.00 93.88 261 LEU A C 1
ATOM 2061 O O . LEU A 1 261 ? 1.348 -21.233 -23.765 1.00 93.88 261 LEU A O 1
ATOM 2065 N N . GLY A 1 262 ? 0.232 -19.734 -25.010 1.00 94.56 262 GLY A N 1
ATOM 2066 C CA . GLY A 1 262 ? 0.699 -18.591 -24.244 1.00 94.56 262 GLY A CA 1
ATOM 2067 C C . GLY A 1 262 ? -0.235 -17.403 -24.311 1.00 94.56 262 GLY A C 1
ATOM 2068 O O . GLY A 1 262 ? -1.044 -17.272 -25.223 1.00 94.56 262 GLY A O 1
ATOM 2069 N N . PHE A 1 263 ? -0.136 -16.561 -23.293 1.00 96.62 263 PHE A N 1
ATOM 2070 C CA . PHE A 1 263 ? -0.902 -15.330 -23.168 1.00 96.62 263 PHE A CA 1
ATOM 2071 C C . PHE A 1 263 ? -0.188 -14.352 -22.231 1.00 96.62 263 PHE A C 1
ATOM 2073 O O . PHE A 1 263 ? 0.653 -14.729 -21.409 1.00 96.62 263 PHE A O 1
ATOM 2080 N N . GLY A 1 264 ? -0.517 -13.075 -22.363 1.00 95.12 264 GLY A N 1
ATOM 2081 C CA . GLY A 1 264 ? 0.068 -11.962 -21.636 1.00 95.12 264 GLY A CA 1
ATOM 2082 C C . GLY A 1 264 ? 0.930 -11.052 -22.492 1.00 95.12 264 GLY A C 1
ATOM 2083 O O . GLY A 1 264 ? 0.720 -10.883 -23.696 1.00 95.12 264 GLY A O 1
ATOM 2084 N N . SER A 1 265 ? 1.901 -10.425 -21.834 1.00 93.00 265 SER A N 1
ATOM 2085 C CA . SER A 1 265 ? 2.834 -9.512 -22.473 1.00 93.00 265 SER A CA 1
ATOM 2086 C C . SER A 1 265 ? 3.630 -10.232 -23.552 1.00 93.00 265 SER A C 1
ATOM 2088 O O . SER A 1 265 ? 4.075 -11.359 -23.357 1.00 93.00 265 SER A O 1
ATOM 2090 N N . ASN A 1 266 ? 3.836 -9.555 -24.675 1.00 92.31 266 ASN A N 1
ATOM 2091 C CA . ASN A 1 266 ? 4.641 -10.043 -25.787 1.00 92.31 266 ASN A CA 1
ATOM 2092 C C . ASN A 1 266 ? 5.545 -8.949 -26.366 1.00 92.31 266 ASN A C 1
ATOM 2094 O O . ASN A 1 266 ? 6.023 -9.046 -27.493 1.00 92.31 266 ASN A O 1
ATOM 2098 N N . TYR A 1 267 ? 5.787 -7.885 -25.599 1.00 84.31 267 TYR A N 1
ATOM 2099 C CA . TYR A 1 267 ? 6.539 -6.719 -26.061 1.00 84.31 267 TYR A CA 1
ATOM 2100 C C . TYR A 1 267 ? 7.950 -7.076 -26.563 1.00 84.31 267 TYR A C 1
ATOM 2102 O O . TYR A 1 267 ? 8.463 -6.429 -27.484 1.00 84.31 267 TYR A O 1
ATOM 2110 N N . TYR A 1 268 ? 8.549 -8.120 -25.977 1.00 82.81 268 TYR A N 1
ATOM 2111 C CA . TYR A 1 268 ? 9.866 -8.649 -26.334 1.00 82.81 268 TYR A CA 1
ATOM 2112 C C . TYR A 1 268 ? 9.813 -9.943 -27.165 1.00 82.81 268 TYR A C 1
ATOM 2114 O O . TYR A 1 268 ? 10.852 -10.565 -27.363 1.00 82.81 268 TYR A O 1
ATOM 2122 N N . GLY A 1 269 ? 8.633 -10.381 -27.620 1.00 83.75 269 GLY A N 1
ATOM 2123 C CA . GLY A 1 269 ? 8.464 -11.670 -28.305 1.00 83.75 269 GLY A CA 1
ATOM 2124 C C . GLY A 1 269 ? 8.410 -12.879 -27.365 1.00 83.75 269 GLY A C 1
ATOM 2125 O O . GLY A 1 269 ? 8.628 -14.006 -27.792 1.00 83.75 269 GLY A O 1
ATOM 2126 N N . GLN A 1 270 ? 8.158 -12.674 -26.069 1.00 87.69 270 GLN A N 1
ATOM 2127 C CA . GLN A 1 270 ? 8.199 -13.732 -25.046 1.00 87.69 270 GLN A CA 1
ATOM 2128 C C . GLN A 1 270 ? 7.123 -14.821 -25.193 1.00 87.69 270 GLN A C 1
ATOM 2130 O O . GLN A 1 270 ? 7.226 -15.860 -24.535 1.00 87.69 270 GLN A O 1
ATOM 2135 N N . LEU A 1 271 ? 6.125 -14.602 -26.057 1.00 89.44 271 LEU A N 1
ATOM 2136 C CA . LEU A 1 271 ? 5.163 -15.621 -26.476 1.00 89.44 271 LEU A CA 1
ATOM 2137 C C . LEU A 1 271 ? 5.596 -16.348 -27.756 1.00 89.44 271 LEU A C 1
ATOM 2139 O O . LEU A 1 271 ? 5.005 -17.361 -28.082 1.00 89.44 271 LEU A O 1
ATOM 2143 N N . GLY A 1 272 ? 6.599 -15.871 -28.498 1.00 84.38 272 GLY A N 1
ATOM 2144 C CA . GLY A 1 272 ? 7.092 -16.559 -29.696 1.00 84.38 272 GLY A CA 1
ATOM 2145 C C . GLY A 1 272 ? 6.089 -16.609 -30.857 1.00 84.38 272 GLY A C 1
ATOM 2146 O O . GLY A 1 272 ? 6.159 -17.511 -31.683 1.00 84.38 272 GLY A O 1
ATOM 2147 N N . THR A 1 273 ? 5.136 -15.678 -30.930 1.00 84.12 273 THR A N 1
ATOM 2148 C CA . THR A 1 273 ? 4.068 -15.675 -31.952 1.00 84.12 273 THR A CA 1
ATOM 2149 C C . THR A 1 273 ? 4.475 -15.027 -33.282 1.00 84.12 273 THR A C 1
ATOM 2151 O O . THR A 1 273 ? 3.635 -14.831 -34.155 1.00 84.12 273 THR A O 1
ATOM 2154 N N . GLY A 1 274 ? 5.738 -14.621 -33.444 1.00 80.69 274 GLY A N 1
ATOM 2155 C CA . GLY A 1 274 ? 6.202 -13.809 -34.577 1.00 80.69 274 GLY A CA 1
ATOM 2156 C C . GLY A 1 274 ? 5.738 -12.348 -34.523 1.00 80.69 274 GLY A C 1
ATOM 2157 O O . GLY A 1 274 ? 5.967 -11.583 -35.456 1.00 80.69 274 GLY A O 1
ATOM 2158 N N . SER A 1 275 ? 5.095 -11.944 -33.425 1.00 81.06 275 SER A N 1
ATOM 2159 C CA . SER A 1 275 ? 4.513 -10.620 -33.205 1.00 81.06 275 SER A CA 1
ATOM 2160 C C . SER A 1 275 ? 5.012 -10.015 -31.892 1.00 81.06 275 SER A C 1
ATOM 2162 O O . SER A 1 275 ? 5.552 -10.708 -31.032 1.00 81.06 275 SER A O 1
ATOM 2164 N N . ARG A 1 276 ? 4.812 -8.703 -31.730 1.00 83.19 276 ARG A N 1
ATOM 2165 C CA . ARG A 1 276 ? 5.041 -7.964 -30.473 1.00 83.19 276 ARG A CA 1
ATOM 2166 C C . ARG A 1 276 ? 3.744 -7.602 -29.746 1.00 83.19 276 ARG A C 1
ATOM 2168 O O . ARG A 1 276 ? 3.755 -6.853 -28.770 1.00 83.19 276 ARG A O 1
ATOM 2175 N N . ARG A 1 277 ? 2.608 -8.080 -30.257 1.00 86.19 277 ARG A N 1
ATOM 2176 C CA . ARG A 1 277 ? 1.282 -7.808 -29.704 1.00 86.19 277 ARG A CA 1
ATOM 2177 C C . ARG A 1 277 ? 1.036 -8.698 -28.490 1.00 86.19 277 ARG A C 1
ATOM 2179 O O . ARG A 1 277 ? 1.234 -9.906 -28.573 1.00 86.19 277 ARG A O 1
ATOM 2186 N N . ASN A 1 278 ? 0.617 -8.085 -27.385 1.00 90.31 278 ASN A N 1
ATOM 2187 C CA . ASN A 1 278 ? 0.161 -8.812 -26.203 1.00 90.31 278 ASN A CA 1
ATOM 2188 C C . ASN A 1 278 ? -1.086 -9.634 -26.545 1.00 90.31 278 ASN A C 1
ATOM 2190 O O . ASN A 1 278 ? -1.955 -9.153 -27.275 1.00 90.31 278 ASN A O 1
ATOM 2194 N N . GLU A 1 279 ? -1.195 -10.815 -25.953 1.00 93.56 279 GLU A N 1
ATOM 2195 C CA . GLU A 1 279 ? -2.309 -11.731 -26.183 1.00 93.56 279 GLU A CA 1
ATOM 2196 C C . GLU A 1 279 ? -3.135 -11.833 -24.906 1.00 93.56 279 GLU A C 1
ATOM 2198 O O . GLU A 1 279 ? -2.674 -12.351 -23.893 1.00 93.56 279 GLU A O 1
ATOM 2203 N N . SER A 1 280 ? -4.350 -11.287 -24.912 1.00 93.88 280 SER A N 1
ATOM 2204 C CA . SER A 1 280 ? -5.220 -11.282 -23.727 1.00 93.88 280 SER A CA 1
ATOM 2205 C C . SER A 1 280 ? -6.031 -12.562 -23.557 1.00 93.88 280 SER A C 1
ATOM 2207 O O . SER A 1 280 ? -6.732 -12.694 -22.557 1.00 93.88 280 SER A O 1
ATOM 2209 N N . VAL A 1 281 ? -5.932 -13.490 -24.506 1.00 94.88 281 VAL A N 1
ATOM 2210 C CA . VAL A 1 281 ? -6.527 -14.831 -24.490 1.00 94.88 281 VAL A CA 1
ATOM 2211 C C . VAL A 1 281 ? -5.444 -15.861 -24.818 1.00 94.88 281 VAL A C 1
ATOM 2213 O O . VAL A 1 281 ? -4.463 -15.492 -25.468 1.00 94.88 281 VAL A O 1
ATOM 2216 N N . PRO A 1 282 ? -5.576 -17.129 -24.388 1.00 95.56 282 PRO A N 1
ATOM 2217 C CA . PRO A 1 282 ? -4.647 -18.180 -24.775 1.00 95.56 282 PRO A CA 1
ATOM 2218 C C . PRO A 1 282 ? -4.558 -18.304 -26.294 1.00 95.56 282 PRO A C 1
ATOM 2220 O O . PRO A 1 282 ? -5.574 -18.489 -26.963 1.00 95.56 282 PRO A O 1
ATOM 2223 N N . VAL A 1 283 ? -3.339 -18.230 -26.824 1.00 93.56 283 VAL A N 1
ATOM 2224 C CA . VAL A 1 283 ? -3.056 -18.483 -28.240 1.00 93.56 283 VAL A CA 1
ATOM 2225 C C . VAL A 1 283 ? -2.082 -19.640 -28.397 1.00 93.56 283 VAL A C 1
ATOM 2227 O O . VAL A 1 283 ? -1.186 -19.828 -27.571 1.00 93.56 283 VAL A O 1
ATOM 2230 N N . THR A 1 284 ? -2.242 -20.407 -29.472 1.00 90.69 284 THR A N 1
ATOM 2231 C CA . THR A 1 284 ? -1.308 -21.474 -29.844 1.00 90.69 284 THR A CA 1
ATOM 2232 C C . THR A 1 284 ? -0.013 -20.886 -30.392 1.00 90.69 284 THR A C 1
ATOM 2234 O O . THR A 1 284 ? -0.021 -20.077 -31.318 1.00 90.69 284 THR A O 1
ATOM 2237 N N . ILE A 1 285 ? 1.110 -21.308 -29.818 1.00 85.56 285 ILE A N 1
ATOM 2238 C CA . ILE A 1 285 ? 2.459 -20.893 -30.198 1.00 85.56 285 ILE A CA 1
ATOM 2239 C C . ILE A 1 285 ? 3.079 -22.027 -31.022 1.00 85.56 285 ILE A C 1
ATOM 2241 O O . ILE A 1 285 ? 3.571 -23.003 -30.459 1.00 85.56 285 ILE A O 1
ATOM 2245 N N . CYS A 1 286 ? 3.065 -21.863 -32.350 1.00 69.44 286 CYS A N 1
ATOM 2246 C CA . CYS A 1 286 ? 3.562 -22.801 -33.370 1.00 69.44 286 CYS A CA 1
ATOM 2247 C C . CYS A 1 286 ? 2.818 -24.151 -33.455 1.00 69.44 286 CYS A C 1
ATOM 2249 O O . CYS A 1 286 ? 2.706 -24.891 -32.484 1.00 69.44 286 CYS A O 1
ATOM 2251 N N . GLU A 1 287 ? 2.384 -24.526 -34.661 1.00 56.03 287 GLU A N 1
ATOM 2252 C CA . GLU A 1 287 ? 1.594 -25.749 -34.899 1.00 56.03 287 GLU A CA 1
ATOM 2253 C C . GLU A 1 287 ? 2.438 -27.037 -35.016 1.00 56.03 287 GLU A C 1
ATOM 2255 O O . GLU A 1 287 ? 1.888 -28.131 -34.948 1.00 56.03 287 GLU A O 1
ATOM 2260 N N . ASP A 1 288 ? 3.772 -26.944 -35.125 1.00 55.78 288 ASP A N 1
ATOM 2261 C CA . ASP A 1 288 ? 4.593 -28.057 -35.643 1.00 55.78 288 ASP A CA 1
ATOM 2262 C C . ASP A 1 288 ? 5.634 -28.654 -34.671 1.00 55.78 288 ASP A C 1
ATOM 2264 O O . ASP A 1 288 ? 6.610 -29.292 -35.077 1.00 55.78 288 ASP A O 1
ATOM 2268 N N . THR A 1 289 ? 5.468 -28.490 -33.350 1.00 60.06 289 THR A N 1
ATOM 2269 C CA . THR A 1 289 ? 6.418 -29.081 -32.386 1.00 60.06 289 THR A CA 1
ATOM 2270 C C . THR A 1 289 ? 5.748 -29.740 -31.185 1.00 60.06 289 THR A C 1
ATOM 2272 O O . THR A 1 289 ? 5.006 -29.130 -30.430 1.00 60.06 289 THR A O 1
ATOM 2275 N N . HIS A 1 290 ? 6.072 -31.016 -30.950 1.00 75.81 290 HIS A N 1
ATOM 2276 C CA . HIS A 1 290 ? 5.659 -31.731 -29.743 1.00 75.81 290 HIS A CA 1
ATOM 2277 C C . HIS A 1 290 ? 6.497 -31.251 -28.546 1.00 75.81 290 HIS A C 1
ATOM 2279 O O . HIS A 1 290 ? 7.570 -31.813 -28.266 1.00 75.81 290 HIS A O 1
ATOM 2285 N N . ILE A 1 291 ? 6.026 -30.221 -27.839 1.00 85.44 291 ILE A N 1
ATOM 2286 C CA . ILE A 1 291 ? 6.713 -29.675 -26.668 1.00 85.44 291 ILE A CA 1
ATOM 2287 C C . ILE A 1 291 ? 6.636 -30.659 -25.502 1.00 85.44 291 ILE A C 1
ATOM 2289 O O . ILE A 1 291 ? 5.589 -31.197 -25.122 1.00 85.44 291 ILE A O 1
ATOM 2293 N N . LYS A 1 292 ? 7.805 -30.936 -24.928 1.00 83.25 292 LYS A N 1
ATOM 2294 C CA . LYS A 1 292 ? 7.955 -31.820 -23.782 1.00 83.25 292 LYS A CA 1
ATOM 2295 C C . LYS A 1 292 ? 7.836 -31.042 -22.477 1.00 83.25 292 LYS A C 1
ATOM 2297 O O . LYS A 1 292 ? 6.969 -31.409 -21.692 1.00 83.25 292 LYS A O 1
ATOM 2302 N N . ASP A 1 293 ? 8.649 -29.996 -22.309 1.00 81.44 293 ASP A N 1
ATOM 2303 C CA . ASP A 1 293 ? 8.645 -29.144 -21.114 1.00 81.44 293 ASP A CA 1
ATOM 2304 C C . ASP A 1 293 ? 8.784 -27.664 -21.485 1.00 81.44 293 ASP A C 1
ATOM 2306 O O . ASP A 1 293 ? 9.367 -27.334 -22.521 1.00 81.44 293 ASP A O 1
ATOM 2310 N N . ILE A 1 294 ? 8.345 -26.794 -20.581 1.00 89.19 294 ILE A N 1
ATOM 2311 C CA . ILE A 1 294 ? 8.492 -25.335 -20.660 1.00 89.19 294 ILE A CA 1
ATOM 2312 C C . ILE A 1 294 ? 9.159 -24.779 -19.400 1.00 89.19 294 ILE A C 1
ATOM 2314 O O . ILE A 1 294 ? 9.041 -25.366 -18.323 1.00 89.19 294 ILE A O 1
ATOM 2318 N N . VAL A 1 295 ? 9.879 -23.663 -19.534 1.00 83.88 295 VAL A N 1
ATOM 2319 C CA . VAL A 1 295 ? 10.495 -22.934 -18.417 1.00 83.88 295 VAL A CA 1
ATOM 2320 C C . VAL A 1 295 ? 10.432 -21.433 -18.679 1.00 83.88 295 VAL A C 1
ATOM 2322 O O . VAL A 1 295 ? 10.782 -20.962 -19.762 1.00 83.88 295 VAL A O 1
ATOM 2325 N N . SER A 1 296 ? 10.029 -20.691 -17.653 1.00 85.69 296 SER A N 1
ATOM 2326 C CA . SER A 1 296 ? 10.149 -19.240 -17.553 1.00 85.69 296 SER A CA 1
ATOM 2327 C C . SER A 1 296 ? 10.423 -18.859 -16.094 1.00 85.69 296 SER A C 1
ATOM 2329 O O . SER A 1 296 ? 10.354 -19.708 -15.203 1.00 85.69 296 SER A O 1
ATOM 2331 N N . SER A 1 297 ? 10.781 -17.602 -15.850 1.00 82.31 297 SER A N 1
ATOM 2332 C CA . SER A 1 297 ? 11.040 -17.073 -14.508 1.00 82.31 297 SER A CA 1
ATOM 2333 C C . SER A 1 297 ? 10.135 -15.870 -14.230 1.00 82.31 297 SER A C 1
ATOM 2335 O O . SER A 1 297 ? 9.990 -15.031 -15.124 1.00 82.31 297 SER A O 1
ATOM 2337 N N . PRO A 1 298 ? 9.612 -15.698 -12.996 1.00 82.50 298 PRO A N 1
ATOM 2338 C CA . PRO A 1 298 ? 8.761 -14.566 -12.610 1.00 82.50 298 PRO A CA 1
ATOM 2339 C C . PRO A 1 298 ? 9.382 -13.179 -12.843 1.00 82.50 298 PRO A C 1
ATOM 2341 O O . PRO A 1 298 ? 8.690 -12.172 -12.733 1.00 82.50 298 PRO A O 1
ATOM 2344 N N . PHE A 1 299 ? 10.683 -13.105 -13.133 1.00 81.88 299 PHE A N 1
ATOM 2345 C CA . PHE A 1 299 ? 11.413 -11.863 -13.399 1.00 81.88 299 PHE A CA 1
ATOM 2346 C C . PHE A 1 299 ? 12.042 -11.823 -14.793 1.00 81.88 299 PHE A C 1
ATOM 2348 O O . PHE A 1 299 ? 12.820 -10.919 -15.081 1.00 81.88 299 PHE A O 1
ATOM 2355 N N . SER A 1 300 ? 11.725 -12.790 -15.655 1.00 80.00 300 SER A N 1
ATOM 2356 C CA . SER A 1 300 ? 12.281 -12.895 -16.999 1.00 80.00 300 SER A CA 1
ATOM 2357 C C . SER A 1 300 ? 11.216 -12.682 -18.073 1.00 80.00 300 SER A C 1
ATOM 2359 O O . SER A 1 300 ? 10.064 -13.100 -17.944 1.00 80.00 300 SER A O 1
ATOM 2361 N N . ASN A 1 301 ? 11.640 -12.044 -19.164 1.00 85.19 301 ASN A N 1
ATOM 2362 C CA . ASN A 1 301 ? 10.890 -11.962 -20.419 1.00 85.19 301 ASN A CA 1
ATOM 2363 C C . ASN A 1 301 ? 11.415 -12.986 -21.442 1.00 85.19 301 ASN A C 1
ATOM 2365 O O . ASN A 1 301 ? 11.169 -12.843 -22.636 1.00 85.19 301 ASN A O 1
ATOM 2369 N N . THR A 1 302 ? 12.190 -13.975 -20.994 1.00 83.50 302 THR A N 1
ATOM 2370 C CA . THR A 1 302 ? 12.702 -15.080 -21.806 1.00 83.50 302 THR A CA 1
ATOM 2371 C C . THR A 1 302 ? 11.879 -16.325 -21.523 1.00 83.50 302 THR A C 1
ATOM 2373 O O . THR A 1 302 ? 11.610 -16.657 -20.368 1.00 83.50 302 THR A O 1
ATOM 2376 N N . SER A 1 303 ? 11.542 -17.044 -22.580 1.00 86.69 303 SER A N 1
ATOM 2377 C CA . SER A 1 303 ? 10.802 -18.293 -22.527 1.00 86.69 303 SER A CA 1
ATOM 2378 C C . SER A 1 303 ? 11.608 -19.392 -23.200 1.00 86.69 303 SER A C 1
ATOM 2380 O O . SER A 1 303 ? 12.217 -19.174 -24.250 1.00 86.69 303 SER A O 1
ATOM 2382 N N . VAL A 1 304 ? 11.606 -20.583 -22.603 1.00 85.12 304 VAL A N 1
ATOM 2383 C CA . VAL A 1 304 ? 12.270 -21.757 -23.173 1.00 85.12 304 VAL A CA 1
ATOM 2384 C C . VAL A 1 304 ? 11.279 -22.907 -23.266 1.00 85.12 304 VAL A C 1
ATOM 2386 O O . VAL A 1 304 ? 10.670 -23.289 -22.267 1.00 85.12 304 VAL A O 1
ATOM 2389 N N . ALA A 1 305 ? 11.156 -23.499 -24.452 1.00 84.81 305 ALA A N 1
ATOM 2390 C CA . ALA A 1 305 ? 10.348 -24.690 -24.685 1.00 84.81 305 ALA A CA 1
ATOM 2391 C C . ALA A 1 305 ? 11.219 -25.811 -25.262 1.00 84.81 305 ALA A C 1
ATOM 2393 O O . ALA A 1 305 ? 11.939 -25.642 -26.242 1.00 84.81 305 ALA A O 1
ATOM 2394 N N . ARG A 1 306 ? 11.181 -26.987 -24.641 1.00 82.19 306 ARG A N 1
ATOM 2395 C CA . ARG A 1 306 ? 12.010 -28.131 -25.030 1.00 82.19 306 ARG A CA 1
ATOM 2396 C C . ARG A 1 306 ? 11.194 -29.114 -25.850 1.00 82.19 306 ARG A C 1
ATOM 2398 O O . ARG A 1 306 ? 10.191 -29.628 -25.363 1.00 82.19 306 ARG A O 1
ATOM 2405 N N . THR A 1 307 ? 11.656 -29.457 -27.047 1.00 79.56 307 THR A N 1
ATOM 2406 C CA . THR A 1 307 ? 10.950 -30.406 -27.922 1.00 79.56 307 THR A CA 1
ATOM 2407 C C . THR A 1 307 ? 11.214 -31.875 -27.531 1.00 79.56 307 THR A C 1
ATOM 2409 O O . THR A 1 307 ? 12.155 -32.197 -26.791 1.00 79.56 307 THR A O 1
ATOM 2412 N N . LYS A 1 308 ? 10.377 -32.814 -28.011 1.00 70.25 308 LYS A N 1
ATOM 2413 C CA . LYS A 1 308 ? 10.606 -34.269 -27.846 1.00 70.25 308 LYS A CA 1
ATOM 2414 C C . LYS A 1 308 ? 11.886 -34.760 -28.542 1.00 70.25 308 LYS A C 1
ATOM 2416 O O . LYS A 1 308 ? 12.515 -35.698 -28.043 1.00 70.25 308 LYS A O 1
ATOM 2421 N N . LYS A 1 309 ? 12.302 -34.141 -29.656 1.00 66.75 309 LYS A N 1
ATOM 2422 C CA . LYS A 1 309 ? 13.602 -34.420 -30.286 1.00 66.75 309 LYS A CA 1
ATOM 2423 C C . LYS A 1 309 ? 14.683 -33.850 -29.364 1.00 66.75 309 LYS A C 1
ATOM 2425 O O . LYS A 1 309 ? 14.814 -32.643 -29.231 1.00 66.75 309 LYS A O 1
ATOM 2430 N N . LYS A 1 310 ? 15.447 -34.728 -28.697 1.00 52.38 310 LYS A N 1
ATOM 2431 C CA . LYS A 1 310 ? 16.379 -34.427 -27.581 1.00 52.38 310 LYS A CA 1
ATOM 2432 C C . LYS A 1 310 ? 17.398 -33.284 -27.807 1.00 52.38 310 LYS A C 1
ATOM 2434 O O . LYS A 1 310 ? 18.113 -32.973 -26.859 1.00 52.38 310 LYS A O 1
ATOM 2439 N N . ARG A 1 311 ? 17.504 -32.707 -29.009 1.00 54.62 311 ARG A N 1
ATOM 2440 C CA . ARG A 1 311 ? 18.537 -31.738 -29.407 1.00 54.62 311 ARG A CA 1
ATOM 2441 C C . ARG A 1 311 ? 18.035 -30.326 -29.741 1.00 54.62 311 ARG A C 1
ATOM 2443 O O . ARG A 1 311 ? 18.883 -29.458 -29.867 1.00 54.62 311 ARG A O 1
ATOM 2450 N N . ASN A 1 312 ? 16.722 -30.067 -29.780 1.00 62.75 312 ASN A N 1
ATOM 2451 C CA . ASN A 1 312 ? 16.198 -28.737 -30.122 1.00 62.75 312 ASN A CA 1
ATOM 2452 C C . ASN A 1 312 ? 15.438 -28.131 -28.930 1.00 62.75 312 ASN A C 1
ATOM 2454 O O . ASN A 1 312 ? 14.392 -28.648 -28.512 1.00 62.75 312 ASN A O 1
ATOM 2458 N N . SER A 1 313 ? 15.993 -27.052 -28.375 1.00 69.69 313 SER A N 1
ATOM 2459 C CA . SER A 1 313 ? 15.312 -26.157 -27.439 1.00 69.69 313 SER A CA 1
ATOM 2460 C C . SER A 1 313 ? 14.973 -24.877 -28.177 1.00 69.69 313 SER A C 1
ATOM 2462 O O . SER A 1 313 ? 15.843 -24.268 -28.793 1.00 69.69 313 SER A O 1
ATOM 2464 N N . LEU A 1 314 ? 13.718 -24.483 -28.065 1.00 76.81 314 LEU A N 1
ATOM 2465 C CA . LEU A 1 314 ? 13.198 -23.238 -28.571 1.00 76.81 314 LEU A CA 1
ATOM 2466 C C . LEU A 1 314 ? 13.415 -22.155 -27.523 1.00 76.81 314 LEU A C 1
ATOM 2468 O O . LEU A 1 314 ? 13.019 -22.329 -26.368 1.00 76.81 314 LEU A O 1
ATOM 2472 N N . VAL A 1 315 ? 14.030 -21.050 -27.930 1.00 79.25 315 VAL A N 1
ATOM 2473 C CA . VAL A 1 315 ? 14.188 -19.856 -27.097 1.00 79.25 315 VAL A CA 1
ATOM 2474 C C . VAL A 1 315 ? 13.520 -18.690 -27.808 1.00 79.25 315 VAL A C 1
ATOM 2476 O O . VAL A 1 315 ? 13.728 -18.487 -29.003 1.00 79.25 315 VAL A O 1
ATOM 2479 N N . PHE A 1 316 ? 12.687 -17.955 -27.080 1.00 82.06 316 PHE A N 1
ATOM 2480 C CA . PHE A 1 316 ? 11.959 -16.794 -27.585 1.00 82.06 316 PHE A CA 1
ATOM 2481 C C . PHE A 1 316 ? 11.770 -15.763 -26.466 1.00 82.06 316 PHE A C 1
ATOM 2483 O O . PHE A 1 316 ? 11.849 -16.089 -25.276 1.00 82.06 316 PHE A O 1
ATOM 2490 N N . GLY A 1 317 ? 11.577 -14.499 -26.837 1.00 81.94 317 GLY A N 1
ATOM 2491 C CA . GLY A 1 317 ? 11.595 -13.370 -25.909 1.00 81.94 317 GLY A CA 1
ATOM 2492 C C . GLY A 1 317 ? 12.915 -12.601 -25.890 1.00 81.94 317 GLY A C 1
ATOM 2493 O O . GLY A 1 317 ? 13.662 -12.579 -26.869 1.00 81.94 317 GLY A O 1
ATOM 2494 N N . LYS A 1 318 ? 13.203 -11.936 -24.764 1.00 76.94 318 LYS A N 1
ATOM 2495 C CA . LYS A 1 318 ? 14.417 -11.118 -24.606 1.00 76.94 318 LYS A CA 1
ATOM 2496 C C . LYS A 1 318 ? 15.628 -12.004 -24.287 1.00 76.94 318 LYS A C 1
ATOM 2498 O O . LYS A 1 318 ? 15.632 -12.660 -23.250 1.00 76.94 318 LYS A O 1
ATOM 2503 N N . CYS A 1 319 ? 16.664 -11.987 -25.122 1.00 67.12 319 CYS A N 1
ATOM 2504 C CA . CYS A 1 319 ? 17.939 -12.678 -24.902 1.00 67.12 319 CYS A CA 1
ATOM 2505 C C . CYS A 1 319 ? 19.097 -11.680 -25.031 1.00 67.12 319 CYS A C 1
ATOM 2507 O O . CYS A 1 319 ? 19.508 -11.341 -26.140 1.00 67.12 319 CYS A O 1
ATOM 2509 N N . GLY A 1 320 ? 19.611 -11.188 -23.900 1.00 64.56 320 GLY A N 1
ATOM 2510 C CA . GLY A 1 320 ? 20.557 -10.067 -23.897 1.00 64.56 320 GLY A CA 1
ATOM 2511 C C . GLY A 1 320 ? 19.931 -8.821 -24.534 1.00 64.56 320 GLY A C 1
ATOM 2512 O O . GLY A 1 320 ? 18.814 -8.434 -24.173 1.00 64.56 320 GLY A O 1
ATOM 2513 N N . ASP A 1 321 ? 20.624 -8.245 -25.516 1.00 59.47 321 ASP A N 1
ATOM 2514 C CA . ASP A 1 321 ? 20.148 -7.100 -26.305 1.00 59.47 321 ASP A CA 1
ATOM 2515 C C . ASP A 1 321 ? 19.269 -7.502 -27.502 1.00 59.47 321 ASP A C 1
ATOM 2517 O O . ASP A 1 321 ? 18.720 -6.643 -28.191 1.00 59.47 321 ASP A O 1
ATOM 2521 N N . HIS A 1 322 ? 19.088 -8.804 -27.744 1.00 50.31 322 HIS A N 1
ATOM 2522 C CA . HIS A 1 322 ? 18.328 -9.319 -28.880 1.00 50.31 322 HIS A CA 1
ATOM 2523 C C . HIS A 1 322 ? 16.920 -9.767 -28.485 1.00 50.31 322 HIS A C 1
ATOM 2525 O O . HIS A 1 322 ? 16.681 -10.262 -27.379 1.00 50.31 322 HIS A O 1
ATOM 2531 N N . TRP A 1 323 ? 15.972 -9.601 -29.409 1.00 68.12 323 TRP A N 1
ATOM 2532 C CA . TRP A 1 323 ? 14.580 -10.023 -29.244 1.00 68.12 323 TRP A CA 1
ATOM 2533 C C . TRP A 1 323 ? 14.264 -11.119 -30.253 1.00 68.12 323 TRP A C 1
ATOM 2535 O O . TRP A 1 323 ? 14.363 -10.913 -31.462 1.00 68.12 323 TRP A O 1
ATOM 2545 N N . LEU A 1 324 ? 13.882 -12.285 -29.747 1.00 66.94 324 LEU A N 1
ATOM 2546 C CA . LEU A 1 324 ? 13.524 -13.440 -30.554 1.00 66.94 324 LEU A CA 1
ATOM 2547 C C . LEU A 1 324 ? 12.000 -13.513 -30.640 1.00 66.94 324 LEU A C 1
ATOM 2549 O O . LEU A 1 324 ? 11.339 -13.957 -29.702 1.00 66.94 324 LEU A O 1
ATOM 2553 N N . LEU A 1 325 ? 11.447 -13.014 -31.750 1.00 54.97 325 LEU A N 1
ATOM 2554 C CA . LEU A 1 325 ? 9.996 -12.916 -31.961 1.00 54.97 325 LEU A CA 1
ATOM 2555 C C . LEU A 1 325 ? 9.349 -14.258 -32.316 1.00 54.97 325 LEU A C 1
ATOM 2557 O O . LEU A 1 325 ? 8.168 -14.452 -32.038 1.00 54.97 325 LEU A O 1
ATOM 2561 N N . SER A 1 326 ? 10.129 -15.177 -32.883 1.00 56.19 326 SER A N 1
ATOM 2562 C CA . SER A 1 326 ? 9.720 -16.545 -33.194 1.00 56.19 326 SER A CA 1
ATOM 2563 C C . SER A 1 326 ? 10.686 -17.537 -32.546 1.00 56.19 326 SER A C 1
ATOM 2565 O O . SER A 1 326 ? 11.848 -17.185 -32.315 1.00 56.19 326 SER A O 1
ATOM 2567 N N . PRO A 1 327 ? 10.249 -18.774 -32.263 1.00 55.28 327 PRO A N 1
ATOM 2568 C CA . PRO A 1 327 ? 11.106 -19.787 -31.676 1.00 55.28 327 PRO A CA 1
ATOM 2569 C C . PRO A 1 327 ? 12.249 -20.142 -32.634 1.00 55.28 327 PRO A C 1
ATOM 2571 O O . PRO A 1 327 ? 11.999 -20.573 -33.757 1.00 55.28 327 PRO A O 1
ATOM 2574 N N . ILE A 1 328 ? 13.498 -19.961 -32.201 1.00 54.06 328 ILE A N 1
ATOM 2575 C CA . ILE A 1 328 ? 14.679 -20.363 -32.980 1.00 54.06 328 ILE A CA 1
ATOM 2576 C C . ILE A 1 328 ? 15.206 -21.695 -32.439 1.00 54.06 328 ILE A C 1
ATOM 2578 O O . ILE A 1 328 ? 15.368 -21.855 -31.226 1.00 54.06 328 ILE A O 1
ATOM 2582 N N . ASP A 1 329 ? 15.496 -22.638 -33.340 1.00 49.62 329 ASP A N 1
ATOM 2583 C CA . ASP A 1 329 ? 16.280 -23.834 -33.029 1.00 49.62 329 ASP A CA 1
ATOM 2584 C C . ASP A 1 329 ? 17.720 -23.412 -32.714 1.00 49.62 329 ASP A C 1
ATOM 2586 O O . ASP A 1 329 ? 18.428 -22.924 -33.589 1.00 49.62 329 ASP A O 1
ATOM 2590 N N . ASN A 1 330 ? 18.164 -23.580 -31.468 1.00 45.31 330 ASN A N 1
ATOM 2591 C CA . ASN A 1 330 ? 19.533 -23.242 -31.076 1.00 45.31 330 ASN A CA 1
ATOM 2592 C C . ASN A 1 330 ? 20.548 -24.205 -31.748 1.00 45.31 330 ASN A C 1
ATOM 2594 O O . ASN A 1 330 ? 20.540 -25.391 -31.392 1.00 45.31 330 ASN A O 1
ATOM 2598 N N . PRO A 1 331 ? 21.414 -23.767 -32.688 1.00 37.12 331 PRO A N 1
ATOM 2599 C CA . PRO A 1 331 ? 22.444 -24.624 -33.269 1.00 37.12 331 PRO A CA 1
ATOM 2600 C C . PRO A 1 331 ? 23.586 -24.835 -32.263 1.00 37.12 331 PRO A C 1
ATOM 2602 O O . PRO A 1 331 ? 23.921 -23.949 -31.481 1.00 37.12 331 PRO A O 1
ATOM 2605 N N . ASP A 1 332 ? 24.177 -26.028 -32.270 1.00 37.09 332 ASP A N 1
ATOM 2606 C CA . ASP A 1 332 ? 25.238 -26.453 -31.343 1.00 37.09 332 ASP A CA 1
ATOM 2607 C C . ASP A 1 332 ? 26.464 -25.495 -31.352 1.00 37.09 332 ASP A C 1
ATOM 2609 O O . ASP A 1 332 ? 26.849 -25.029 -32.427 1.00 37.09 332 ASP A O 1
ATOM 2613 N N . PRO A 1 333 ? 27.159 -25.245 -30.217 1.00 37.28 333 PRO A N 1
ATOM 2614 C CA . PRO A 1 333 ? 28.393 -24.445 -30.184 1.00 37.28 333 PRO A CA 1
ATOM 2615 C C . PRO A 1 333 ? 29.652 -25.162 -30.710 1.00 37.28 333 PRO A C 1
ATOM 2617 O O . PRO A 1 333 ? 30.724 -24.561 -30.737 1.00 37.28 333 PRO A O 1
ATOM 2620 N N . GLU A 1 334 ? 29.579 -26.439 -31.097 1.00 36.41 334 GLU A N 1
ATOM 2621 C CA . GLU A 1 334 ? 30.742 -27.213 -31.556 1.00 36.41 334 GLU A CA 1
ATOM 2622 C C . GLU A 1 334 ? 30.440 -27.958 -32.875 1.00 36.41 334 GLU A C 1
ATOM 2624 O O . GLU A 1 334 ? 29.978 -29.095 -32.854 1.00 36.41 334 GLU A O 1
ATOM 2629 N N . GLY A 1 335 ? 30.751 -27.361 -34.041 1.00 30.19 335 GLY A N 1
ATOM 2630 C CA . GLY A 1 335 ? 30.845 -28.136 -35.294 1.00 30.19 335 GLY A CA 1
ATOM 2631 C C . GLY A 1 335 ? 30.687 -27.393 -36.627 1.00 30.19 335 GLY A C 1
ATOM 2632 O O . GLY A 1 335 ? 29.594 -27.297 -37.160 1.00 30.19 335 GLY A O 1
ATOM 2633 N N . ARG A 1 336 ? 31.828 -26.948 -37.169 1.00 37.00 336 ARG A N 1
ATOM 2634 C CA . ARG A 1 336 ? 32.220 -26.705 -38.580 1.00 37.00 336 ARG A CA 1
ATOM 2635 C C . ARG A 1 336 ? 31.213 -26.968 -39.726 1.00 37.00 336 ARG A C 1
ATOM 2637 O O . ARG A 1 336 ? 30.693 -28.066 -39.868 1.00 37.00 336 ARG A O 1
ATOM 2644 N N . ASN A 1 337 ? 31.238 -26.011 -40.665 1.00 31.45 337 ASN A N 1
ATOM 2645 C CA . ASN A 1 337 ? 30.886 -26.073 -42.094 1.00 31.45 337 ASN A CA 1
ATOM 2646 C C . ASN A 1 337 ? 29.419 -26.359 -42.457 1.00 31.45 337 ASN A C 1
ATOM 2648 O O . ASN A 1 337 ? 28.979 -27.501 -42.467 1.00 31.45 337 ASN A O 1
ATOM 2652 N N . ASN A 1 338 ? 28.726 -25.345 -42.980 1.00 27.52 338 ASN A N 1
ATOM 2653 C CA . ASN A 1 338 ? 28.593 -25.211 -44.434 1.00 27.52 338 ASN A CA 1
ATOM 2654 C C . ASN A 1 338 ? 27.972 -23.866 -44.816 1.00 27.52 338 ASN A C 1
ATOM 2656 O O . ASN A 1 338 ? 27.066 -23.361 -44.159 1.00 27.52 338 ASN A O 1
ATOM 2660 N N . ASN A 1 339 ? 28.507 -23.317 -45.904 1.00 35.91 339 ASN A N 1
ATOM 2661 C CA . ASN A 1 339 ? 27.961 -22.203 -46.660 1.00 35.91 339 ASN A CA 1
ATOM 2662 C C . ASN A 1 339 ? 26.460 -22.397 -46.898 1.00 35.91 339 ASN A C 1
ATOM 2664 O O . ASN A 1 339 ? 26.064 -23.446 -47.397 1.00 35.91 339 ASN A O 1
ATOM 2668 N N . ASN A 1 340 ? 25.665 -21.382 -46.569 1.00 26.66 340 ASN A N 1
ATOM 2669 C CA . ASN A 1 340 ? 24.659 -20.822 -47.466 1.00 26.66 340 ASN A CA 1
ATOM 2670 C C . ASN A 1 340 ? 24.125 -19.524 -46.859 1.00 26.66 340 ASN A C 1
ATOM 2672 O O . ASN A 1 340 ? 23.347 -19.502 -45.909 1.00 26.66 340 ASN A O 1
ATOM 2676 N N . SER A 1 341 ? 24.618 -18.432 -47.428 1.00 33.69 341 SER A N 1
ATOM 2677 C CA . SER A 1 341 ? 23.968 -17.133 -47.461 1.00 33.69 341 SER A CA 1
ATOM 2678 C C . SER A 1 341 ? 22.638 -17.237 -48.206 1.00 33.69 341 SER A C 1
ATOM 2680 O O . SER A 1 341 ? 22.653 -17.666 -49.353 1.00 33.69 341 SER A O 1
ATOM 2682 N N . GLU A 1 342 ? 21.542 -16.797 -47.593 1.00 26.36 342 GLU A N 1
ATOM 2683 C CA . GLU A 1 342 ? 20.369 -16.195 -48.255 1.00 26.36 342 GLU A CA 1
ATOM 2684 C C . GLU A 1 342 ? 19.473 -15.607 -47.144 1.00 26.36 342 GLU A C 1
ATOM 2686 O O . GLU A 1 342 ? 18.940 -16.323 -46.306 1.00 26.36 342 GLU A O 1
ATOM 2691 N N . SER A 1 343 ? 19.577 -14.302 -46.873 1.00 27.11 343 SER A N 1
ATOM 2692 C CA . SER A 1 343 ? 18.756 -13.229 -47.465 1.00 27.11 343 SER A CA 1
ATOM 2693 C C . SER A 1 343 ? 17.291 -13.292 -47.030 1.00 27.11 343 SER A C 1
ATOM 2695 O O . SER A 1 343 ? 16.559 -14.064 -47.617 1.00 27.11 343 SER A O 1
ATOM 2697 N N . PHE A 1 344 ? 16.831 -12.416 -46.120 1.00 23.34 344 PHE A N 1
ATOM 2698 C CA . PHE A 1 344 ? 15.456 -11.881 -46.177 1.00 23.34 344 PHE A CA 1
ATOM 2699 C C . PHE A 1 344 ? 15.328 -10.475 -45.546 1.00 23.34 344 PHE A C 1
ATOM 2701 O O . PHE A 1 344 ? 15.292 -10.297 -44.334 1.00 23.34 344 PHE A O 1
ATOM 2708 N N . MET A 1 345 ? 15.303 -9.503 -46.466 1.00 22.92 345 MET A N 1
ATOM 2709 C CA . MET A 1 345 ? 14.581 -8.221 -46.548 1.00 22.92 345 MET A CA 1
ATOM 2710 C C . MET A 1 345 ? 14.432 -7.267 -45.347 1.00 22.92 345 MET A C 1
ATOM 2712 O O . MET A 1 345 ? 13.613 -7.440 -44.450 1.00 22.92 345 MET A O 1
ATOM 2716 N N . LEU A 1 346 ? 15.103 -6.123 -45.525 1.00 25.97 346 LEU A N 1
ATOM 2717 C CA . LEU A 1 346 ? 14.679 -4.773 -45.145 1.00 25.97 346 LEU A CA 1
ATOM 2718 C C . LEU A 1 346 ? 13.302 -4.409 -45.733 1.00 25.97 346 LEU A C 1
ATOM 2720 O O . LEU A 1 346 ? 13.075 -4.619 -46.923 1.00 25.97 346 LEU A O 1
ATOM 2724 N N . ILE A 1 347 ? 12.454 -3.732 -44.950 1.00 24.59 347 ILE A N 1
ATOM 2725 C CA . ILE A 1 347 ? 11.397 -2.856 -45.479 1.00 24.59 347 ILE A CA 1
ATOM 2726 C C . ILE A 1 347 ? 11.492 -1.489 -44.780 1.00 24.59 347 ILE A C 1
ATOM 2728 O O . ILE A 1 347 ? 11.333 -1.376 -43.565 1.00 24.59 347 ILE A O 1
ATOM 2732 N N . ASN A 1 348 ? 11.782 -0.470 -45.597 1.00 22.81 348 ASN A N 1
ATOM 2733 C CA . ASN A 1 348 ? 11.791 0.970 -45.307 1.00 22.81 348 ASN A CA 1
ATOM 2734 C C . ASN A 1 348 ? 10.419 1.443 -44.793 1.00 22.81 348 ASN A C 1
ATOM 2736 O O . ASN A 1 348 ? 9.385 1.057 -45.324 1.00 22.81 348 ASN A O 1
ATOM 2740 N N . GLN A 1 349 ? 10.362 2.177 -43.681 1.00 27.27 349 GLN A N 1
ATOM 2741 C CA . GLN A 1 349 ? 10.295 3.648 -43.619 1.00 27.27 349 GLN A CA 1
ATOM 2742 C C . GLN A 1 349 ? 9.313 4.320 -44.597 1.00 27.27 349 GLN A C 1
ATOM 2744 O O . GLN A 1 349 ? 9.621 4.532 -45.766 1.00 27.27 349 GLN A O 1
ATOM 2749 N N . THR A 1 350 ? 8.208 4.816 -44.037 1.00 24.84 350 THR A N 1
ATOM 2750 C CA . THR A 1 350 ? 7.541 6.054 -44.466 1.00 24.84 350 THR A CA 1
ATOM 2751 C C . THR A 1 350 ? 7.277 6.904 -43.224 1.00 24.84 350 THR A C 1
ATOM 2753 O O . THR A 1 350 ? 6.639 6.446 -42.276 1.00 24.84 350 THR A O 1
ATOM 2756 N N . THR A 1 351 ? 7.828 8.115 -43.216 1.00 24.66 351 THR A N 1
ATOM 2757 C CA . THR A 1 351 ? 7.665 9.162 -42.196 1.00 24.66 351 THR A CA 1
ATOM 2758 C C . THR A 1 351 ? 6.253 9.767 -42.219 1.00 24.66 351 THR A C 1
ATOM 2760 O O . THR A 1 351 ? 5.530 9.627 -43.207 1.00 24.66 351 THR A O 1
ATOM 2763 N N . PRO A 1 352 ? 5.866 10.497 -41.157 1.00 23.73 352 PRO A N 1
ATOM 2764 C CA . PRO A 1 352 ? 5.726 11.936 -41.372 1.00 23.73 352 PRO A CA 1
ATOM 2765 C C . PRO A 1 352 ? 6.390 12.808 -40.293 1.00 23.73 352 PRO A C 1
ATOM 2767 O O . PRO A 1 352 ? 6.320 12.545 -39.097 1.00 23.73 352 PRO A O 1
ATOM 2770 N N . SER A 1 353 ? 7.003 13.879 -40.807 1.00 22.38 353 SER A N 1
ATOM 2771 C CA . SER A 1 353 ? 7.270 15.192 -40.201 1.00 22.38 353 SER A CA 1
ATOM 2772 C C . SER A 1 353 ? 7.949 15.258 -38.828 1.00 22.38 353 SER A C 1
ATOM 2774 O O . SER A 1 353 ? 7.327 15.248 -37.770 1.00 22.38 353 SER A O 1
ATOM 2776 N N . THR A 1 354 ? 9.253 15.493 -38.916 1.00 23.64 354 THR A N 1
ATOM 2777 C CA . THR A 1 354 ? 10.107 16.253 -37.999 1.00 23.64 354 THR A CA 1
ATOM 2778 C C . THR A 1 354 ? 9.419 17.454 -37.333 1.00 23.64 354 THR A C 1
ATOM 2780 O O . THR A 1 354 ? 9.162 18.463 -37.989 1.00 23.64 354 THR A O 1
ATOM 2783 N N . ALA A 1 355 ? 9.262 17.394 -36.011 1.00 21.69 355 ALA A N 1
ATOM 2784 C CA . ALA A 1 355 ? 9.421 18.553 -35.137 1.00 21.69 355 ALA A CA 1
ATOM 2785 C C . ALA A 1 355 ? 10.766 18.379 -34.418 1.00 21.69 355 ALA A C 1
ATOM 2787 O O . ALA A 1 355 ? 10.933 17.494 -33.580 1.00 21.69 355 ALA A O 1
ATOM 2788 N N . VAL A 1 356 ? 11.758 19.169 -34.822 1.00 20.58 356 VAL A N 1
ATOM 2789 C CA . VAL A 1 356 ? 13.081 19.197 -34.193 1.00 20.58 356 VAL A CA 1
ATOM 2790 C C . VAL A 1 356 ? 12.935 19.908 -32.849 1.00 20.58 356 VAL A C 1
ATOM 2792 O O . VAL A 1 356 ? 12.895 21.133 -32.797 1.00 20.58 356 VAL A O 1
ATOM 2795 N N . TYR A 1 357 ? 12.840 19.151 -31.756 1.00 23.14 357 TYR A N 1
ATOM 2796 C CA . TYR A 1 357 ? 13.091 19.695 -30.425 1.00 23.14 357 TYR A CA 1
ATOM 2797 C C . TYR A 1 357 ? 14.593 19.611 -30.159 1.00 23.14 357 TYR A C 1
ATOM 2799 O O . TYR A 1 357 ? 15.156 18.528 -30.010 1.00 23.14 357 TYR A O 1
ATOM 2807 N N . ASN A 1 358 ? 15.246 20.773 -30.130 1.00 20.61 358 ASN A N 1
ATOM 2808 C CA . ASN A 1 358 ? 16.613 20.915 -29.643 1.00 20.61 358 ASN A CA 1
ATOM 2809 C C . ASN A 1 358 ? 16.653 20.536 -28.156 1.00 20.61 358 ASN A C 1
ATOM 2811 O O . ASN A 1 358 ? 16.347 21.360 -27.295 1.00 20.61 358 ASN A O 1
ATOM 2815 N N . PHE A 1 359 ? 17.046 19.302 -27.849 1.00 23.59 359 PHE A N 1
ATOM 2816 C CA . PHE A 1 359 ? 17.402 18.899 -26.492 1.00 23.59 359 PHE A CA 1
ATOM 2817 C C . PHE A 1 359 ? 18.842 19.323 -26.209 1.00 23.59 359 PHE A C 1
ATOM 2819 O O . PHE A 1 359 ? 19.783 18.550 -26.382 1.00 23.59 359 PHE A O 1
ATOM 2826 N N . ASN A 1 360 ? 19.009 20.569 -25.766 1.00 23.33 360 ASN A N 1
ATOM 2827 C CA . ASN A 1 360 ? 20.197 20.921 -25.001 1.00 23.33 360 ASN A CA 1
ATOM 2828 C C . ASN A 1 360 ? 20.037 20.365 -23.586 1.00 23.33 360 ASN A C 1
ATOM 2830 O O . ASN A 1 360 ? 19.111 20.710 -22.856 1.00 23.33 360 ASN A O 1
ATOM 2834 N N . VAL A 1 361 ? 20.966 19.484 -23.239 1.00 28.11 361 VAL A N 1
ATOM 2835 C CA . VAL A 1 361 ? 21.178 18.928 -21.908 1.00 28.11 361 VAL A CA 1
ATOM 2836 C C . VAL A 1 361 ? 21.583 20.059 -20.954 1.00 28.11 361 VAL A C 1
ATOM 2838 O O . VAL A 1 361 ? 22.541 20.775 -21.226 1.00 28.11 361 VAL A O 1
ATOM 2841 N N . GLY A 1 362 ? 20.858 20.190 -19.839 1.00 32.44 362 GLY A N 1
ATOM 2842 C CA . GLY A 1 362 ? 21.254 20.944 -18.645 1.00 32.44 362 GLY A CA 1
ATOM 2843 C C . GLY A 1 362 ? 21.273 22.472 -18.772 1.00 32.44 362 GLY A C 1
ATOM 2844 O O . GLY A 1 362 ? 22.319 23.053 -19.032 1.00 32.44 362 GLY A O 1
ATOM 2845 N N . SER A 1 363 ? 20.142 23.145 -18.530 1.00 32.47 363 SER A N 1
ATOM 2846 C CA . SER A 1 363 ? 20.079 24.497 -17.923 1.00 32.47 363 SER A CA 1
ATOM 2847 C C . SER A 1 363 ? 18.639 25.036 -17.878 1.00 32.47 363 SER A C 1
ATOM 2849 O O . SER A 1 363 ? 17.929 24.993 -18.876 1.00 32.47 363 SER A O 1
ATOM 2851 N N . SER A 1 364 ? 18.231 25.534 -16.703 1.00 35.00 364 SER A N 1
ATOM 2852 C CA . SER A 1 364 ? 17.237 26.604 -16.441 1.00 35.00 364 SER A CA 1
ATOM 2853 C C . SER A 1 364 ? 15.849 26.615 -17.119 1.00 35.00 364 SER A C 1
ATOM 2855 O O . SER A 1 364 ? 15.115 27.582 -16.934 1.00 35.00 364 SER A O 1
ATOM 2857 N N . LYS A 1 365 ? 15.426 25.579 -17.852 1.00 43.38 365 LYS A N 1
ATOM 2858 C CA . LYS A 1 365 ? 14.152 25.577 -18.603 1.00 43.38 365 LYS A CA 1
ATOM 2859 C C . LYS A 1 365 ? 13.032 24.693 -18.032 1.00 43.38 365 LYS A C 1
ATOM 2861 O O . LYS A 1 365 ? 12.057 24.476 -18.734 1.00 43.38 365 LYS A O 1
ATOM 2866 N N . ASP A 1 366 ? 13.107 24.270 -16.765 1.00 55.94 366 ASP A N 1
ATOM 2867 C CA . ASP A 1 366 ? 12.121 23.371 -16.115 1.00 55.94 366 ASP A CA 1
ATOM 2868 C C . ASP A 1 366 ? 11.209 24.053 -15.059 1.00 55.94 366 ASP A C 1
ATOM 2870 O O . ASP A 1 366 ? 10.492 23.379 -14.321 1.00 55.94 366 ASP A O 1
ATOM 2874 N N . GLY A 1 367 ? 11.207 25.391 -14.973 1.00 68.06 367 GLY A N 1
ATOM 2875 C CA . GLY A 1 367 ? 10.350 26.148 -14.042 1.00 68.06 367 GLY A CA 1
ATOM 2876 C C . GLY A 1 367 ? 8.857 26.174 -14.420 1.00 68.06 367 GLY A C 1
ATOM 2877 O O . GLY A 1 367 ? 8.472 25.847 -15.543 1.00 68.06 367 GLY A O 1
ATOM 2878 N N . LEU A 1 368 ? 8.002 26.614 -13.494 1.00 78.62 368 LEU A N 1
ATOM 2879 C CA . LEU A 1 368 ? 6.569 26.853 -13.704 1.00 78.62 368 LEU A CA 1
ATOM 2880 C C . LEU A 1 368 ? 6.364 28.093 -14.582 1.00 78.62 368 LEU A C 1
ATOM 2882 O O . LEU A 1 368 ? 6.090 29.167 -14.064 1.00 78.62 368 LEU A O 1
ATOM 2886 N N . ILE A 1 369 ? 6.541 27.957 -15.895 1.00 80.06 369 ILE A N 1
ATOM 2887 C CA . ILE A 1 369 ? 6.438 29.044 -16.879 1.00 80.06 369 ILE A CA 1
ATOM 2888 C C . ILE A 1 369 ? 5.537 28.588 -18.020 1.00 80.06 369 ILE A C 1
ATOM 2890 O O . ILE A 1 369 ? 5.558 27.416 -18.404 1.00 80.06 369 ILE A O 1
ATOM 2894 N N . ASP A 1 370 ? 4.758 29.514 -18.572 1.00 66.94 370 ASP A N 1
ATOM 2895 C CA . ASP A 1 370 ? 3.890 29.222 -19.707 1.00 66.94 370 ASP A CA 1
ATOM 2896 C C . ASP A 1 370 ? 4.691 28.695 -20.918 1.00 66.94 370 ASP A C 1
ATOM 2898 O O . ASP A 1 370 ? 5.767 29.198 -21.250 1.00 66.94 370 ASP A O 1
ATOM 2902 N N . GLY A 1 371 ? 4.187 27.632 -21.548 1.00 65.69 371 GLY A N 1
ATOM 2903 C CA . GLY A 1 371 ? 4.877 26.871 -22.598 1.00 65.69 371 GLY A CA 1
ATOM 2904 C C . GLY A 1 371 ? 5.771 25.715 -22.118 1.00 65.69 371 GLY A C 1
ATOM 2905 O O . GLY A 1 371 ? 6.142 24.871 -22.935 1.00 65.69 371 GLY A O 1
ATOM 2906 N N . ASN A 1 372 ? 6.081 25.616 -20.820 1.00 71.50 372 ASN A N 1
ATOM 2907 C CA . ASN A 1 372 ? 6.829 24.487 -20.258 1.00 71.50 372 ASN A CA 1
ATOM 2908 C C . ASN A 1 372 ? 5.890 23.338 -19.835 1.00 71.50 372 ASN A C 1
ATOM 2910 O O . ASN A 1 372 ? 4.886 23.633 -19.186 1.00 71.50 372 ASN A O 1
ATOM 2914 N N . PRO A 1 373 ? 6.178 22.043 -20.103 1.00 66.06 373 PRO A N 1
ATOM 2915 C CA . PRO A 1 373 ? 5.292 20.938 -19.712 1.00 66.06 373 PRO A CA 1
ATOM 2916 C C . PRO A 1 373 ? 4.963 20.838 -18.214 1.00 66.06 373 PRO A C 1
ATOM 2918 O O . PRO A 1 373 ? 3.883 20.360 -17.869 1.00 66.06 373 PRO A O 1
ATOM 2921 N N . SER A 1 374 ? 5.839 21.323 -17.328 1.00 69.31 374 SER A N 1
ATOM 2922 C CA . SER A 1 374 ? 5.614 21.323 -15.872 1.00 69.31 374 SER A CA 1
ATOM 2923 C C . SER A 1 374 ? 4.474 22.254 -15.434 1.00 69.31 374 SER A C 1
ATOM 2925 O O . SER A 1 374 ? 3.788 21.977 -14.451 1.00 69.31 374 SER A O 1
ATOM 2927 N N . PHE A 1 375 ? 4.229 23.346 -16.166 1.00 77.81 375 PHE A N 1
ATOM 2928 C CA . PHE A 1 375 ? 3.209 24.339 -15.823 1.00 77.81 375 PHE A CA 1
ATOM 2929 C C . PHE A 1 375 ? 1.758 23.831 -15.952 1.00 77.81 375 PHE A C 1
ATOM 2931 O O . PHE A 1 375 ? 1.023 23.941 -14.969 1.00 77.81 375 PHE A O 1
ATOM 2938 N N . PRO A 1 376 ? 1.308 23.236 -17.080 1.00 72.06 376 PRO A N 1
ATOM 2939 C CA . PRO A 1 376 ? -0.041 22.679 -17.169 1.00 72.06 376 PRO A CA 1
ATOM 2940 C C . PRO A 1 376 ? -0.246 21.502 -16.204 1.00 72.06 376 PRO A C 1
ATOM 2942 O O . PRO A 1 376 ? -1.340 21.350 -15.669 1.00 72.06 376 PRO A O 1
ATOM 2945 N N . MET A 1 377 ? 0.800 20.714 -15.918 1.00 69.81 377 MET A N 1
ATOM 2946 C CA . MET A 1 377 ? 0.730 19.634 -14.922 1.00 69.81 377 MET A CA 1
ATOM 2947 C C . MET A 1 377 ? 0.475 20.166 -13.504 1.00 69.81 377 MET A C 1
ATOM 2949 O O . MET A 1 377 ? -0.325 19.587 -12.775 1.00 69.81 377 MET A O 1
ATOM 2953 N N . TRP A 1 378 ? 1.111 21.278 -13.128 1.00 79.38 378 TRP A N 1
ATOM 2954 C CA . TRP A 1 378 ? 0.904 21.941 -11.836 1.00 79.38 378 TRP A CA 1
ATOM 2955 C C . TRP A 1 378 ? -0.422 22.718 -11.754 1.00 79.38 378 TRP A C 1
ATOM 2957 O O . TRP A 1 378 ? -1.069 22.729 -10.706 1.00 79.38 378 TRP A O 1
ATOM 2967 N N . ARG A 1 379 ? -0.840 23.372 -12.848 1.00 81.56 379 ARG A N 1
ATOM 2968 C CA . ARG A 1 379 ? -2.049 24.210 -12.883 1.00 81.56 379 ARG A CA 1
ATOM 2969 C C . ARG A 1 379 ? -3.328 23.384 -12.790 1.00 81.56 379 ARG A C 1
ATOM 2971 O O . ARG A 1 379 ? -4.206 23.727 -12.001 1.00 81.56 379 ARG A O 1
ATOM 2978 N N . ASP A 1 380 ? -3.423 22.348 -13.624 1.00 71.56 380 ASP A N 1
ATOM 2979 C CA . ASP A 1 380 ? -4.680 21.635 -13.865 1.00 71.56 380 ASP A CA 1
ATOM 2980 C C . ASP A 1 380 ? -4.793 20.331 -13.067 1.00 71.56 380 ASP A C 1
ATOM 2982 O O . ASP A 1 380 ? -5.895 19.802 -12.990 1.00 71.56 380 ASP A O 1
ATOM 2986 N N . LEU A 1 381 ? -3.684 19.827 -12.493 1.00 69.69 381 LEU A N 1
ATOM 2987 C CA . LEU A 1 381 ? -3.606 18.633 -11.631 1.00 69.69 381 LEU A CA 1
ATOM 2988 C C . LEU A 1 381 ? -4.679 17.579 -11.964 1.00 69.69 381 LEU A C 1
ATOM 2990 O O . LEU A 1 381 ? -5.540 17.267 -11.144 1.00 69.69 381 LEU A O 1
ATOM 2994 N N . ASP A 1 382 ? -4.616 17.018 -13.179 1.00 70.69 382 ASP A N 1
ATOM 2995 C CA . ASP A 1 382 ? -5.518 15.953 -13.657 1.00 70.69 382 ASP A CA 1
ATOM 2996 C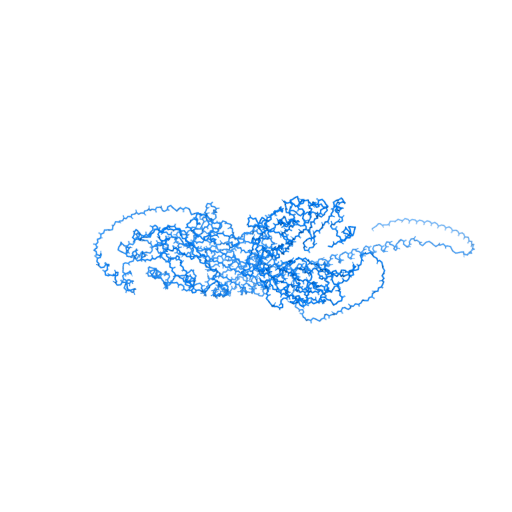 C . ASP A 1 382 ? -5.150 14.597 -13.020 1.00 70.69 382 ASP A C 1
ATOM 2998 O O . ASP A 1 382 ? -4.783 13.616 -13.676 1.00 70.69 382 ASP A O 1
ATOM 3002 N N . LEU A 1 383 ? -5.149 14.580 -11.688 1.00 78.31 383 LEU A N 1
ATOM 3003 C CA . LEU A 1 383 ? -4.852 13.443 -10.837 1.00 78.31 383 LEU A CA 1
ATOM 3004 C C . LEU A 1 383 ? -6.077 13.129 -9.976 1.00 78.31 383 LEU A C 1
ATOM 3006 O O . LEU A 1 383 ? -6.758 14.038 -9.501 1.00 78.31 383 LEU A O 1
ATOM 3010 N N . PRO A 1 384 ? -6.366 11.845 -9.721 1.00 79.44 384 PRO A N 1
ATOM 3011 C CA . PRO A 1 384 ? -7.410 11.483 -8.781 1.00 79.44 384 PRO A CA 1
ATOM 3012 C C . PRO A 1 384 ? -6.949 11.816 -7.353 1.00 79.44 384 PRO A C 1
ATOM 3014 O O . PRO A 1 384 ? -6.139 11.100 -6.763 1.00 79.44 384 PRO A O 1
ATOM 3017 N N . ILE A 1 385 ? -7.467 12.918 -6.809 1.00 88.19 385 ILE A N 1
ATOM 3018 C CA . ILE A 1 385 ? -7.234 13.349 -5.427 1.00 88.19 385 ILE A CA 1
ATOM 3019 C C . ILE A 1 385 ? -8.396 12.859 -4.570 1.00 88.19 385 ILE A C 1
ATOM 3021 O O . ILE A 1 385 ? -9.563 13.133 -4.868 1.00 88.19 385 ILE A O 1
ATOM 3025 N N . TYR A 1 386 ? -8.086 12.139 -3.495 1.00 91.88 386 TYR A N 1
ATOM 3026 C CA . TYR A 1 386 ? -9.094 11.618 -2.576 1.00 91.88 386 TYR A CA 1
ATOM 3027 C C . TYR A 1 386 ? -8.861 12.111 -1.156 1.00 91.88 386 TYR A C 1
ATOM 3029 O O . TYR A 1 386 ? -7.766 11.979 -0.612 1.00 91.88 386 TYR A O 1
ATOM 3037 N N . GLN A 1 387 ? -9.936 12.586 -0.541 1.00 93.62 387 GLN A N 1
ATOM 3038 C CA . GLN A 1 387 ? -10.038 12.894 0.874 1.00 93.62 387 GLN A CA 1
ATOM 3039 C C . GLN A 1 387 ? -10.928 11.834 1.533 1.00 93.62 387 GLN A C 1
ATOM 3041 O O . GLN A 1 387 ? -12.111 11.715 1.220 1.00 93.62 387 GLN A O 1
ATOM 3046 N N . LYS A 1 388 ? -10.366 11.032 2.435 1.00 96.44 388 LYS A N 1
ATOM 3047 C CA . LYS A 1 388 ? -11.057 9.931 3.118 1.00 96.44 388 LYS A CA 1
ATOM 3048 C C . LYS A 1 388 ? -11.224 10.270 4.591 1.00 96.44 388 LYS A C 1
ATOM 3050 O O . LYS A 1 388 ? -10.252 10.656 5.235 1.00 96.44 388 LYS A O 1
ATOM 3055 N N . PHE A 1 389 ? -12.422 10.084 5.133 1.00 97.50 389 PHE A N 1
ATOM 3056 C CA . PHE A 1 389 ? -12.728 10.334 6.544 1.00 97.50 389 PHE A CA 1
ATOM 3057 C C . PHE A 1 389 ? -13.079 9.045 7.285 1.00 97.50 389 PHE A C 1
ATOM 3059 O O . PHE A 1 389 ? -13.820 8.205 6.772 1.00 97.50 389 PHE A O 1
ATOM 3066 N N . TYR A 1 390 ? -12.578 8.921 8.510 1.00 97.88 390 TYR A N 1
ATOM 3067 C CA . TYR A 1 390 ? -12.822 7.806 9.416 1.00 97.88 390 TYR A CA 1
ATOM 3068 C C . TYR A 1 390 ? -13.241 8.360 10.774 1.00 97.88 390 TYR A C 1
ATOM 3070 O O . TYR A 1 390 ? -12.516 9.145 11.383 1.00 97.88 390 TYR A O 1
ATOM 3078 N N . PHE A 1 391 ? -14.408 7.957 11.260 1.00 98.00 391 PHE A N 1
ATOM 3079 C CA . PHE A 1 391 ? -14.970 8.440 12.518 1.00 98.00 391 PHE A CA 1
ATOM 3080 C C . PHE A 1 391 ? -14.789 7.425 13.635 1.00 98.00 391 PHE A C 1
ATOM 3082 O O . PHE A 1 391 ? -14.876 6.220 13.404 1.00 98.00 391 PHE A O 1
ATOM 3089 N N . PHE A 1 392 ? -14.618 7.908 14.864 1.00 97.75 392 PHE A N 1
ATOM 3090 C CA . PHE A 1 392 ? -14.688 7.063 16.052 1.00 97.75 392 PHE A CA 1
ATOM 3091 C C . PHE A 1 392 ? -16.116 7.053 16.600 1.00 97.75 392 PHE A C 1
ATOM 3093 O O . PHE A 1 392 ? -16.529 7.965 17.314 1.00 97.75 392 PHE A O 1
ATOM 3100 N N . ASN A 1 393 ? -16.872 6.011 16.256 1.00 97.62 393 ASN A N 1
ATOM 3101 C CA . ASN A 1 393 ? -18.219 5.782 16.761 1.00 97.62 393 ASN A CA 1
ATOM 3102 C C . ASN A 1 393 ? -18.174 5.255 18.203 1.00 97.62 393 ASN A C 1
ATOM 3104 O O . ASN A 1 393 ? -17.473 4.283 18.493 1.00 97.62 393 ASN A O 1
ATOM 3108 N N . VAL A 1 394 ? -18.935 5.873 19.103 1.00 97.88 394 VAL A N 1
ATOM 3109 C CA . VAL A 1 394 ? -18.968 5.536 20.531 1.00 97.88 394 VAL A CA 1
ATOM 3110 C C . VAL A 1 394 ? -20.113 4.571 20.811 1.00 97.88 394 VAL A C 1
ATOM 3112 O O . VAL A 1 394 ? -21.277 4.930 20.667 1.00 97.88 394 VAL A O 1
ATOM 3115 N N . THR A 1 395 ? -19.811 3.353 21.264 1.00 97.62 395 THR A N 1
ATOM 3116 C CA . THR A 1 395 ? -20.854 2.326 21.467 1.00 97.62 395 THR A CA 1
ATOM 3117 C C . THR A 1 395 ? -21.465 2.320 22.870 1.00 97.62 395 THR A C 1
ATOM 3119 O O . THR A 1 395 ? -22.454 1.629 23.093 1.00 97.62 395 THR A O 1
ATOM 3122 N N . ASN A 1 396 ? -20.871 3.035 23.830 1.00 96.75 396 ASN A N 1
ATOM 3123 C CA . ASN A 1 396 ? -21.292 3.075 25.239 1.00 96.75 396 ASN A CA 1
ATOM 3124 C C . ASN A 1 396 ? -21.372 4.516 25.809 1.00 96.75 396 ASN A C 1
ATOM 3126 O O . ASN A 1 396 ? -20.773 4.810 26.846 1.00 96.75 396 ASN A O 1
ATOM 3130 N N . PRO A 1 397 ? -22.069 5.459 25.141 1.00 95.31 397 PRO A N 1
ATOM 3131 C CA . PRO A 1 397 ? -22.041 6.883 25.500 1.00 95.31 397 PRO A CA 1
ATOM 3132 C C . PRO A 1 397 ? -22.529 7.164 26.932 1.00 95.31 397 PRO A C 1
ATOM 3134 O O . PRO A 1 397 ? -21.921 7.958 27.648 1.00 95.31 397 PRO A O 1
ATOM 3137 N N . ARG A 1 398 ? -23.583 6.475 27.390 1.00 92.50 398 ARG A N 1
ATOM 3138 C CA . ARG A 1 398 ? -24.165 6.681 28.730 1.00 92.50 398 ARG A CA 1
ATOM 3139 C C . ARG A 1 398 ? -23.238 6.186 29.837 1.00 92.50 398 ARG A C 1
ATOM 3141 O O . ARG A 1 398 ? -23.119 6.811 30.886 1.00 92.50 398 ARG A O 1
ATOM 3148 N N . GLU A 1 399 ? -22.569 5.059 29.623 1.00 93.88 399 GLU A N 1
ATOM 3149 C CA . GLU A 1 399 ? -21.592 4.519 30.564 1.00 93.88 399 GLU A CA 1
ATOM 3150 C C . GLU A 1 399 ? -20.371 5.437 30.691 1.00 93.88 399 GLU A C 1
ATOM 3152 O O . GLU A 1 399 ? -19.832 5.604 31.789 1.00 93.88 399 GLU A O 1
ATOM 3157 N N . VAL A 1 400 ? -19.956 6.062 29.586 1.00 92.94 400 VAL A N 1
ATOM 3158 C CA . VAL A 1 400 ? -18.854 7.032 29.566 1.00 92.94 400 VAL A CA 1
ATOM 3159 C C . VAL A 1 400 ? -19.196 8.286 30.362 1.00 92.94 400 VAL A C 1
ATOM 3161 O O . VAL A 1 400 ? -18.376 8.737 31.163 1.00 92.94 400 VAL A O 1
ATOM 3164 N N . GLU A 1 401 ? -20.414 8.810 30.212 1.00 89.94 401 GLU A N 1
ATOM 3165 C CA . GLU A 1 401 ? -20.913 9.921 31.035 1.00 89.94 401 GLU A CA 1
ATOM 3166 C C . GLU A 1 401 ? -20.962 9.569 32.531 1.00 89.94 401 GLU A C 1
ATOM 3168 O O . GLU A 1 401 ? -20.824 10.438 33.385 1.00 89.94 401 GLU A O 1
ATOM 3173 N N . ASN A 1 402 ? -21.057 8.283 32.870 1.00 89.25 402 ASN A N 1
ATOM 3174 C CA . ASN A 1 402 ? -20.984 7.791 34.247 1.00 89.25 402 ASN A CA 1
ATOM 3175 C C . ASN A 1 402 ? -19.551 7.458 34.715 1.00 89.25 402 ASN A C 1
ATOM 3177 O O . ASN A 1 402 ? -19.365 6.953 35.823 1.00 89.25 402 ASN A O 1
ATOM 3181 N N . GLY A 1 403 ? -18.527 7.750 33.905 1.00 88.50 403 GLY A N 1
ATOM 3182 C CA . GLY A 1 403 ? -17.111 7.613 34.262 1.00 88.50 403 GLY A CA 1
ATOM 3183 C C . GLY A 1 403 ? -16.433 6.311 33.818 1.00 88.50 403 GLY A C 1
ATOM 3184 O O . GLY A 1 403 ? -15.274 6.071 34.195 1.00 88.50 403 GLY A O 1
ATOM 3185 N N . GLN A 1 404 ? -17.108 5.474 33.019 1.00 93.56 404 GLN A N 1
ATOM 3186 C CA . GLN A 1 404 ? -16.480 4.320 32.365 1.00 93.56 404 GLN A CA 1
ATOM 3187 C C . GLN A 1 404 ? -15.600 4.739 31.173 1.00 93.56 404 GLN A C 1
ATOM 3189 O O . GLN A 1 404 ? -15.601 5.889 30.736 1.00 93.56 404 GLN A O 1
ATOM 3194 N N . LYS A 1 405 ? -14.806 3.793 30.655 1.00 95.19 405 LYS A N 1
ATOM 3195 C CA . LYS A 1 405 ? -13.962 4.018 29.473 1.00 95.19 405 LYS A CA 1
ATOM 3196 C C . LYS A 1 405 ? -14.800 4.024 28.185 1.00 95.19 405 LYS A C 1
ATOM 3198 O O . LYS A 1 405 ? -15.667 3.157 28.057 1.00 95.19 405 LYS A O 1
ATOM 3203 N N . PRO A 1 406 ? -14.525 4.913 27.213 1.00 96.81 406 PRO A N 1
ATOM 3204 C CA . PRO A 1 406 ? -15.187 4.869 25.913 1.00 96.81 406 PRO A CA 1
ATOM 3205 C C . PRO A 1 406 ? -14.751 3.661 25.085 1.00 96.81 406 PRO A C 1
ATOM 3207 O O . PRO A 1 406 ? -13.557 3.384 24.950 1.00 96.81 406 PRO A O 1
ATOM 3210 N N . ASN A 1 407 ? -15.731 2.975 24.506 1.00 97.50 407 ASN A N 1
ATOM 3211 C CA . ASN A 1 407 ? -15.559 1.941 23.498 1.00 97.50 407 ASN A CA 1
ATOM 3212 C C . ASN A 1 407 ? -15.720 2.585 22.124 1.00 97.50 407 ASN A C 1
ATOM 3214 O O . ASN A 1 407 ? -16.815 3.011 21.753 1.00 97.50 407 ASN A O 1
ATOM 3218 N N . LEU A 1 408 ? -14.609 2.672 21.398 1.00 97.69 408 LEU A N 1
ATOM 3219 C CA . LEU A 1 408 ? -14.546 3.299 20.089 1.00 97.69 408 LEU A CA 1
ATOM 3220 C C . LEU A 1 408 ? -14.515 2.228 19.004 1.00 97.69 408 LEU A C 1
ATOM 3222 O O . LEU A 1 408 ? -13.676 1.325 19.025 1.00 97.69 408 LEU A O 1
ATOM 3226 N N . VAL A 1 409 ? -15.412 2.362 18.035 1.00 97.25 409 VAL A N 1
ATOM 3227 C CA . VAL A 1 409 ? -15.415 1.587 16.798 1.00 97.25 409 VAL A CA 1
ATOM 3228 C C . VAL A 1 409 ? -15.150 2.549 15.658 1.00 97.25 409 VAL A C 1
ATOM 3230 O O . VAL A 1 409 ? -15.871 3.523 15.470 1.00 97.25 409 VAL A O 1
ATOM 3233 N N . GLU A 1 410 ? -14.094 2.292 14.904 1.00 97.12 410 GLU A N 1
ATOM 3234 C CA . GLU A 1 410 ? -13.789 3.084 13.722 1.00 97.12 410 GLU A CA 1
ATOM 3235 C C . GLU A 1 410 ? -14.792 2.780 12.599 1.00 97.12 410 GLU A C 1
ATOM 3237 O O . GLU A 1 410 ? -15.075 1.616 12.311 1.00 97.12 410 GLU A O 1
ATOM 3242 N N . VAL A 1 411 ? -15.321 3.826 11.962 1.00 97.19 411 VAL A N 1
ATOM 3243 C CA . VAL A 1 411 ? -16.251 3.728 10.833 1.00 97.19 411 VAL A CA 1
ATOM 3244 C C . VAL A 1 411 ? -15.751 4.604 9.687 1.00 97.19 411 VAL A C 1
ATOM 3246 O O . VAL A 1 411 ? -15.682 5.826 9.809 1.00 97.19 411 VAL A O 1
ATOM 3249 N N . GLY A 1 412 ? -15.396 3.974 8.571 1.00 95.12 412 GLY A N 1
ATOM 3250 C CA . GLY A 1 412 ? -14.882 4.619 7.365 1.00 95.12 412 GLY A CA 1
ATOM 3251 C C . GLY A 1 412 ? -14.251 3.593 6.411 1.00 95.12 412 GLY A C 1
ATOM 3252 O O . GLY A 1 412 ? -14.228 2.404 6.734 1.00 95.12 412 GLY A O 1
ATOM 3253 N N . PRO A 1 413 ? -13.736 4.023 5.249 1.00 97.25 413 PRO A N 1
ATOM 3254 C CA . PRO A 1 413 ? -13.667 5.415 4.814 1.00 97.25 413 PRO A CA 1
ATOM 3255 C C . PRO A 1 413 ? -14.996 5.945 4.260 1.00 97.25 413 PRO A C 1
ATOM 3257 O O . PRO A 1 413 ? -15.733 5.226 3.585 1.00 97.25 413 PRO A O 1
ATOM 3260 N N . PHE A 1 414 ? -15.249 7.232 4.483 1.00 97.12 414 PHE A N 1
ATOM 3261 C CA . PHE A 1 414 ? -16.130 8.055 3.651 1.00 97.12 414 PHE A CA 1
ATOM 3262 C C . PHE A 1 414 ? -15.249 8.845 2.688 1.00 97.12 414 PHE A C 1
ATOM 3264 O O . PHE A 1 414 ? -14.476 9.701 3.120 1.00 97.12 414 PHE A O 1
ATOM 3271 N N . VAL A 1 415 ? -15.304 8.494 1.408 1.00 96.88 415 VAL A N 1
ATOM 3272 C CA . VAL A 1 415 ? -14.388 8.969 0.371 1.00 96.88 415 VAL A CA 1
ATOM 3273 C C . VAL A 1 415 ? -15.018 10.126 -0.388 1.00 96.88 415 VAL A C 1
ATOM 3275 O O . VAL A 1 415 ? -16.127 10.019 -0.904 1.00 96.88 415 VAL A O 1
ATOM 3278 N N . PHE A 1 416 ? -14.279 11.224 -0.485 1.00 94.50 416 PHE A N 1
ATOM 3279 C CA . PHE A 1 416 ? -14.602 12.374 -1.312 1.00 94.50 416 PHE A CA 1
ATOM 3280 C C . PHE A 1 416 ? -13.508 12.544 -2.357 1.00 94.50 416 PHE A C 1
ATOM 3282 O O . PHE A 1 416 ? -12.326 12.616 -2.024 1.00 94.50 416 PHE A O 1
ATOM 3289 N N . ARG A 1 417 ? -13.893 12.617 -3.627 1.00 92.88 417 ARG A N 1
ATOM 3290 C CA . ARG A 1 417 ? -13.006 13.082 -4.686 1.00 92.88 417 ARG A CA 1
ATOM 3291 C C . ARG A 1 417 ? -12.867 14.588 -4.563 1.00 92.88 417 ARG A C 1
ATOM 3293 O O . ARG A 1 417 ? -13.870 15.293 -4.464 1.00 92.88 417 ARG A O 1
ATOM 3300 N N . GLN A 1 418 ? -11.637 15.068 -4.573 1.00 88.31 418 GLN A N 1
ATOM 3301 C CA . GLN A 1 418 ? -11.344 16.484 -4.496 1.00 88.31 418 GLN A CA 1
ATOM 3302 C C . GLN A 1 418 ? -10.947 17.003 -5.873 1.00 88.31 418 GLN A C 1
ATOM 3304 O O . GLN A 1 418 ? -10.144 16.382 -6.564 1.00 88.31 418 GLN A O 1
ATOM 3309 N N . ASN A 1 419 ? -11.517 18.137 -6.264 1.00 86.38 419 ASN A N 1
ATOM 3310 C CA . ASN A 1 419 ? -11.081 18.884 -7.433 1.00 86.38 419 ASN A CA 1
ATOM 3311 C C . ASN A 1 419 ? -10.344 20.139 -6.961 1.00 86.38 419 ASN A C 1
ATOM 3313 O O . ASN A 1 419 ? -10.884 20.904 -6.153 1.00 86.38 419 ASN A O 1
ATOM 3317 N N . LEU A 1 420 ? -9.115 20.320 -7.437 1.00 84.19 420 LEU A N 1
ATOM 3318 C CA . LEU A 1 420 ? -8.288 21.486 -7.150 1.00 84.19 420 LEU A CA 1
ATOM 3319 C C . LEU A 1 420 ? -8.186 22.325 -8.415 1.00 84.19 420 LEU A C 1
ATOM 3321 O O . LEU A 1 420 ? -7.730 21.844 -9.445 1.00 84.19 420 LEU A O 1
ATOM 3325 N N . SER A 1 421 ? -8.591 23.588 -8.333 1.00 85.38 421 SER A N 1
ATOM 3326 C CA . SER A 1 421 ? -8.472 24.514 -9.458 1.00 85.38 421 SER A CA 1
ATOM 3327 C C . SER A 1 421 ? -7.706 25.760 -9.046 1.00 85.38 421 SER A C 1
ATOM 3329 O O . SER A 1 421 ? -8.097 26.447 -8.095 1.00 85.38 421 SER A O 1
ATOM 3331 N N . LYS A 1 422 ? -6.647 26.081 -9.789 1.00 88.00 422 LYS A N 1
ATOM 3332 C CA . LYS A 1 422 ? -5.865 27.304 -9.606 1.00 88.00 422 LYS A CA 1
ATOM 3333 C C . LYS A 1 422 ? -6.397 28.401 -10.529 1.00 88.00 422 LYS A C 1
ATOM 3335 O O . LYS A 1 422 ? -6.514 28.224 -11.738 1.00 88.00 422 LYS A O 1
ATOM 3340 N N . SER A 1 423 ? -6.746 29.540 -9.945 1.00 86.75 423 SER A N 1
ATOM 3341 C CA . SER A 1 423 ? -7.368 30.684 -10.617 1.00 86.75 423 SER A CA 1
ATOM 3342 C C . SER A 1 423 ? -6.642 31.985 -10.272 1.00 86.75 423 SER A C 1
ATOM 3344 O O . SER A 1 423 ? -5.771 32.000 -9.401 1.00 86.75 423 SER A O 1
ATOM 3346 N N . ALA A 1 424 ? -6.997 33.081 -10.952 1.00 87.25 424 ALA A N 1
ATOM 3347 C CA . ALA A 1 424 ? -6.380 34.399 -10.761 1.00 87.25 424 ALA A CA 1
ATOM 3348 C C . ALA A 1 424 ? -4.843 34.380 -10.908 1.00 87.25 424 ALA A C 1
ATOM 3350 O O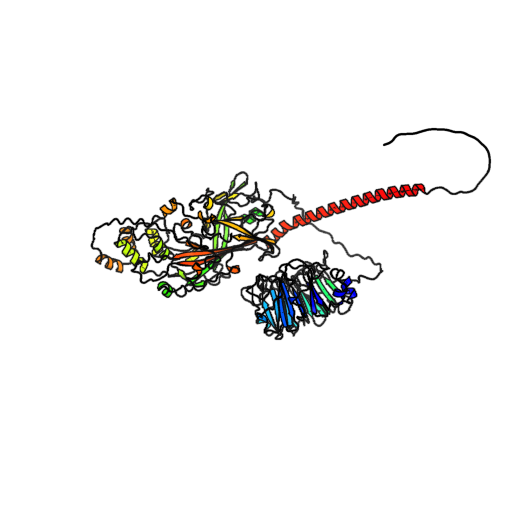 . ALA A 1 424 ? -4.136 35.020 -10.135 1.00 87.25 424 ALA A O 1
ATOM 3351 N N . LEU A 1 425 ? -4.348 33.621 -11.894 1.00 90.44 425 LEU A N 1
ATOM 3352 C CA . LEU A 1 425 ? -2.925 33.519 -12.210 1.00 90.44 425 LEU A CA 1
ATOM 3353 C C . LEU A 1 425 ? -2.397 34.882 -12.664 1.00 90.44 425 LEU A C 1
ATOM 3355 O O . LEU A 1 425 ? -2.849 35.406 -13.683 1.00 90.44 425 LEU A O 1
ATOM 3359 N N . ASN A 1 426 ? -1.440 35.441 -11.928 1.00 91.19 426 ASN A N 1
ATOM 3360 C CA . ASN A 1 426 ? -0.772 36.682 -12.303 1.00 91.19 426 ASN A CA 1
ATOM 3361 C C . ASN A 1 426 ? 0.745 36.567 -12.114 1.00 91.19 426 ASN A C 1
ATOM 3363 O O . ASN A 1 426 ? 1.224 36.208 -11.033 1.00 91.19 426 ASN A O 1
ATOM 3367 N N . TRP A 1 427 ? 1.475 36.867 -13.186 1.00 89.69 427 TRP A N 1
ATOM 3368 C CA . TRP A 1 427 ? 2.930 36.784 -13.271 1.00 89.69 427 TRP A CA 1
ATOM 3369 C C . TRP A 1 427 ? 3.557 38.115 -12.863 1.00 89.69 427 TRP A C 1
ATOM 3371 O O . TRP A 1 427 ? 3.091 39.178 -13.274 1.00 89.69 427 TRP A O 1
ATOM 3381 N N . SER A 1 428 ? 4.631 38.066 -12.084 1.00 88.31 428 SER A N 1
ATOM 3382 C CA . SER A 1 428 ? 5.393 39.252 -11.689 1.00 88.31 428 SER A CA 1
ATOM 3383 C C . SER A 1 428 ? 6.898 38.998 -11.753 1.00 88.31 428 SER A C 1
ATOM 3385 O O . SER A 1 428 ? 7.349 37.856 -11.899 1.00 88.31 428 SER A O 1
ATOM 3387 N N . ASP A 1 429 ? 7.669 40.088 -11.689 1.00 83.50 429 ASP A N 1
ATOM 3388 C CA . ASP A 1 429 ? 9.134 40.083 -11.712 1.00 83.50 429 ASP A CA 1
ATOM 3389 C C . ASP A 1 429 ? 9.706 39.283 -12.900 1.00 83.50 429 ASP A C 1
ATOM 3391 O O . ASP A 1 429 ? 10.491 38.361 -12.707 1.00 83.50 429 ASP A O 1
ATOM 3395 N N . ASP A 1 430 ? 9.282 39.586 -14.133 1.00 82.00 430 ASP A N 1
ATOM 3396 C CA . ASP A 1 430 ? 9.746 38.910 -15.360 1.00 82.00 430 ASP A CA 1
ATOM 3397 C C . ASP A 1 430 ? 9.592 37.372 -15.329 1.00 82.00 430 ASP A C 1
ATOM 3399 O O . ASP A 1 430 ? 10.517 36.626 -15.650 1.00 82.00 430 ASP A O 1
ATOM 3403 N N . ASN A 1 431 ? 8.410 36.883 -14.935 1.00 81.62 431 ASN A N 1
ATOM 3404 C CA . ASN A 1 431 ? 8.070 35.457 -14.776 1.00 81.62 431 ASN A CA 1
ATOM 3405 C C . ASN A 1 431 ? 8.810 34.728 -13.641 1.00 81.62 431 ASN A C 1
ATOM 3407 O O . ASN A 1 431 ? 8.779 33.497 -13.590 1.00 81.62 431 ASN A O 1
ATOM 3411 N N . LYS A 1 432 ? 9.454 35.439 -12.707 1.00 86.62 432 LYS A N 1
ATOM 3412 C CA . LYS A 1 432 ? 10.096 34.826 -11.527 1.00 86.62 432 LYS A CA 1
ATOM 3413 C C . LYS A 1 432 ? 9.103 34.441 -10.437 1.00 86.62 432 LYS A C 1
ATOM 3415 O O . LYS A 1 432 ? 9.357 33.506 -9.674 1.00 86.62 432 LYS A O 1
ATOM 3420 N N . LYS A 1 433 ? 7.982 35.157 -10.358 1.00 90.75 433 LYS A N 1
ATOM 3421 C CA . LYS A 1 433 ? 6.940 34.943 -9.355 1.00 90.75 433 LYS A CA 1
ATOM 3422 C C . LYS A 1 433 ? 5.587 34.717 -10.007 1.00 90.75 433 LYS A C 1
ATOM 3424 O O . LYS A 1 433 ? 5.282 35.272 -11.064 1.00 90.75 433 LYS A O 1
ATOM 3429 N N . LEU A 1 434 ? 4.779 33.905 -9.338 1.00 92.06 434 LEU A N 1
ATOM 3430 C CA . LEU A 1 434 ? 3.419 33.591 -9.745 1.00 92.06 434 LEU A CA 1
ATOM 3431 C C . LEU A 1 434 ? 2.488 33.720 -8.546 1.00 92.06 434 LEU A C 1
ATOM 3433 O O . LEU A 1 434 ? 2.727 33.130 -7.492 1.00 92.06 434 LEU A O 1
ATOM 3437 N N . THR A 1 435 ? 1.415 34.482 -8.727 1.00 93.50 435 THR A N 1
ATOM 3438 C CA . THR A 1 435 ? 0.340 34.608 -7.742 1.00 93.50 435 THR A CA 1
ATOM 3439 C C . THR A 1 435 ? -0.903 33.871 -8.208 1.00 93.50 435 THR A C 1
ATOM 3441 O O . THR A 1 435 ? -1.209 33.884 -9.400 1.00 93.50 435 THR A O 1
ATOM 3444 N N . PHE A 1 436 ? -1.598 33.193 -7.292 1.00 92.00 436 PHE A N 1
ATOM 3445 C CA . PHE A 1 436 ? -2.798 32.419 -7.614 1.00 92.00 436 PHE A CA 1
ATOM 3446 C C . PHE A 1 436 ? -3.693 32.174 -6.396 1.00 92.00 436 PHE A C 1
ATOM 3448 O O . PHE A 1 436 ? -3.265 32.270 -5.243 1.00 92.00 436 PHE A O 1
ATOM 3455 N N . ARG A 1 437 ? -4.952 31.824 -6.664 1.00 90.75 437 ARG A N 1
ATOM 3456 C CA . ARG A 1 437 ? -5.904 31.306 -5.675 1.00 90.75 437 ARG A CA 1
ATOM 3457 C C . ARG A 1 437 ? -6.251 29.869 -6.005 1.00 90.75 437 ARG A C 1
ATOM 3459 O O . ARG A 1 437 ? -6.687 29.581 -7.120 1.00 90.75 437 ARG A O 1
ATOM 3466 N N . GLU A 1 438 ? -6.112 28.987 -5.031 1.00 86.88 438 GLU A N 1
ATOM 3467 C CA . GLU A 1 438 ? -6.492 27.586 -5.166 1.00 86.88 438 GLU A CA 1
ATOM 3468 C C . GLU A 1 438 ? -7.859 27.339 -4.543 1.00 86.88 438 GLU A C 1
ATOM 3470 O O . GLU A 1 438 ? -8.048 27.578 -3.355 1.00 86.88 438 GLU A O 1
ATOM 3475 N N . THR A 1 439 ? -8.804 26.866 -5.350 1.00 87.62 439 THR A N 1
ATOM 3476 C CA . THR A 1 439 ? -10.156 26.518 -4.902 1.00 87.62 439 THR A CA 1
ATOM 3477 C C . THR A 1 439 ? -10.278 25.008 -4.752 1.00 87.62 439 THR A C 1
ATOM 3479 O O . THR A 1 439 ? -9.820 24.266 -5.623 1.00 87.62 439 THR A O 1
ATOM 3482 N N . LYS A 1 440 ? -10.903 24.566 -3.656 1.00 86.56 440 LYS A N 1
ATOM 3483 C CA . LYS A 1 440 ? -11.118 23.154 -3.318 1.00 86.56 440 LYS A CA 1
ATOM 3484 C C . LYS A 1 440 ? -12.600 22.811 -3.428 1.00 86.56 440 LYS A C 1
ATOM 3486 O O . LYS A 1 440 ? -13.431 23.457 -2.792 1.00 86.56 440 LYS A O 1
ATOM 3491 N N . GLN A 1 441 ? -12.921 21.769 -4.186 1.00 89.19 441 GLN A N 1
ATOM 3492 C CA . GLN A 1 441 ? -14.276 21.218 -4.267 1.00 89.19 441 GLN A CA 1
ATOM 3493 C C . GLN A 1 441 ? -14.269 19.747 -3.869 1.00 89.19 441 GLN A C 1
ATOM 3495 O O . GLN A 1 441 ? -13.359 19.017 -4.260 1.00 89.19 441 GLN A O 1
ATOM 3500 N N . TYR A 1 442 ? -15.285 19.300 -3.138 1.00 91.25 442 TYR A N 1
ATOM 3501 C CA . TYR A 1 442 ? -15.401 17.935 -2.634 1.00 91.25 442 TYR A CA 1
ATOM 3502 C C . TYR A 1 442 ? -16.662 17.260 -3.175 1.00 91.25 442 TYR A C 1
ATOM 3504 O O . TYR A 1 442 ? -17.771 17.771 -3.035 1.00 91.25 442 TYR A O 1
ATOM 3512 N N . TYR A 1 443 ? -16.493 16.067 -3.738 1.00 92.94 443 TYR A N 1
ATOM 3513 C CA . TYR A 1 443 ? -17.565 15.263 -4.317 1.00 92.94 443 TYR A CA 1
ATOM 3514 C C . TYR A 1 443 ? -17.582 13.889 -3.660 1.00 92.94 443 TYR A C 1
ATOM 3516 O O . TYR A 1 443 ? -16.597 13.158 -3.728 1.00 92.94 443 TYR A O 1
ATOM 3524 N N . PHE A 1 444 ? -18.686 13.523 -3.014 1.00 94.50 444 PHE A N 1
ATOM 3525 C CA . PHE A 1 444 ? -18.800 12.222 -2.356 1.00 94.50 444 PHE A CA 1
ATOM 3526 C C . PHE A 1 444 ? -18.755 11.072 -3.375 1.00 94.50 444 PHE A C 1
ATOM 3528 O O . PHE A 1 444 ? -19.522 11.059 -4.337 1.00 94.50 444 PHE A O 1
ATOM 3535 N N . ASP A 1 445 ? -17.875 10.096 -3.145 1.00 93.50 445 ASP A N 1
ATOM 3536 C CA . ASP A 1 445 ? -17.709 8.905 -3.979 1.00 93.50 445 ASP A CA 1
ATOM 3537 C C . ASP A 1 445 ? -18.268 7.683 -3.234 1.00 93.50 445 ASP A C 1
ATOM 3539 O O . ASP A 1 445 ? -17.642 7.115 -2.330 1.00 93.50 445 ASP A O 1
ATOM 3543 N N . ARG A 1 446 ? -19.504 7.301 -3.576 1.00 91.81 446 ARG A N 1
ATOM 3544 C CA . ARG A 1 446 ? -20.240 6.242 -2.870 1.00 91.81 446 ARG A CA 1
ATOM 3545 C C . ARG A 1 446 ? -19.610 4.861 -3.045 1.00 91.81 446 ARG A C 1
ATOM 3547 O O . ARG A 1 446 ? -19.714 4.058 -2.118 1.00 91.81 446 ARG A O 1
ATOM 3554 N N . GLU A 1 447 ? -19.001 4.588 -4.199 1.00 92.06 447 GLU A N 1
ATOM 3555 C CA . GLU A 1 447 ? -18.451 3.273 -4.557 1.00 92.06 447 GLU A CA 1
ATOM 3556 C C . GLU A 1 447 ? -17.179 2.954 -3.770 1.00 92.06 447 GLU A C 1
ATOM 3558 O O . GLU A 1 447 ? -16.970 1.813 -3.360 1.00 92.06 447 GLU A O 1
ATOM 3563 N N . LEU A 1 448 ? -16.359 3.975 -3.510 1.00 90.38 448 LEU A N 1
ATOM 3564 C CA . LEU A 1 448 ? -15.147 3.854 -2.699 1.00 90.38 448 LEU A CA 1
ATOM 3565 C C . LEU A 1 448 ? -15.416 3.983 -1.189 1.00 90.38 448 LEU A C 1
ATOM 3567 O O . LEU A 1 448 ? -14.517 3.745 -0.381 1.00 90.38 448 LEU A O 1
ATOM 3571 N N . SER A 1 449 ? -16.639 4.354 -0.799 1.00 92.12 449 SER A N 1
ATOM 3572 C CA . SER A 1 449 ? -17.041 4.549 0.597 1.00 92.12 449 SER A CA 1
ATOM 3573 C C . SER A 1 449 ? -17.664 3.298 1.214 1.00 92.12 449 SER A C 1
ATOM 3575 O O . SER A 1 449 ? -18.476 2.612 0.591 1.00 92.12 449 SER A O 1
ATOM 3577 N N . ILE A 1 450 ? -17.373 3.043 2.493 1.00 93.38 450 ILE A N 1
ATOM 3578 C CA . ILE A 1 450 ? -17.910 1.877 3.220 1.00 93.38 450 ILE A CA 1
ATOM 3579 C C . ILE A 1 450 ? -19.445 1.888 3.303 1.00 93.38 450 ILE A C 1
ATOM 3581 O O . ILE A 1 450 ? -20.096 0.845 3.243 1.00 93.38 450 ILE A O 1
ATOM 3585 N N . ALA A 1 451 ? -20.040 3.074 3.417 1.00 92.00 451 ALA A N 1
ATOM 3586 C CA . ALA A 1 451 ? -21.471 3.278 3.570 1.00 92.00 451 ALA A CA 1
ATOM 3587 C C . ALA A 1 451 ? -21.899 4.622 2.966 1.00 92.00 451 ALA A C 1
ATOM 3589 O O . ALA A 1 451 ? -21.066 5.440 2.576 1.00 92.00 451 ALA A O 1
ATOM 3590 N N . ASP A 1 452 ? -23.212 4.823 2.873 1.00 92.81 452 ASP A N 1
ATOM 3591 C CA . ASP A 1 452 ? -23.791 6.113 2.504 1.00 92.81 452 ASP A CA 1
ATOM 3592 C C . ASP A 1 452 ? -23.606 7.117 3.653 1.00 92.81 452 ASP A C 1
ATOM 3594 O O . ASP A 1 452 ? -23.458 6.731 4.816 1.00 92.81 452 ASP A O 1
ATOM 3598 N N . LEU A 1 453 ? -23.662 8.409 3.347 1.00 93.81 453 LEU A N 1
ATOM 3599 C CA . LEU A 1 453 ? -23.537 9.473 4.334 1.00 93.81 453 LEU A CA 1
ATOM 3600 C C . LEU A 1 453 ? -24.735 9.554 5.285 1.00 93.81 453 LEU A C 1
ATOM 3602 O O . LEU A 1 453 ? -24.643 10.250 6.283 1.00 93.81 453 LEU A O 1
ATOM 3606 N N . ASN A 1 454 ? -25.835 8.846 5.022 1.00 91.00 454 ASN A N 1
ATOM 3607 C CA . ASN A 1 454 ? -27.042 8.871 5.855 1.00 91.00 454 ASN A CA 1
ATOM 3608 C C . ASN A 1 454 ? -26.985 7.948 7.084 1.00 91.00 454 ASN A C 1
ATOM 3610 O O . ASN A 1 454 ? -27.948 7.899 7.852 1.00 91.00 454 ASN A O 1
ATOM 3614 N N . ILE A 1 455 ? -25.898 7.195 7.284 1.00 93.62 455 ILE A N 1
ATOM 3615 C CA . ILE A 1 455 ? -25.769 6.369 8.489 1.00 93.62 455 ILE A CA 1
ATOM 3616 C C . ILE A 1 455 ? -25.639 7.241 9.740 1.00 93.62 455 ILE A C 1
ATOM 3618 O O . ILE A 1 455 ? -25.096 8.341 9.695 1.00 93.62 455 ILE A O 1
ATOM 3622 N N . THR A 1 456 ? -26.112 6.741 10.876 1.00 95.88 456 THR A N 1
ATOM 3623 C CA . THR A 1 456 ? -26.018 7.456 12.151 1.00 95.88 456 THR A CA 1
ATOM 3624 C C . THR A 1 456 ? -24.789 7.004 12.932 1.00 95.88 456 THR A C 1
ATOM 3626 O O . THR A 1 456 ? -24.575 5.808 13.122 1.00 95.88 456 THR A O 1
ATOM 3629 N N . LEU A 1 457 ? -23.996 7.971 13.390 1.00 96.56 457 LEU A N 1
ATOM 3630 C CA . LEU A 1 457 ? -22.833 7.780 14.249 1.00 96.56 457 LEU A CA 1
ATOM 3631 C C . LEU A 1 457 ? -23.046 8.520 15.565 1.00 96.56 457 LEU A C 1
ATOM 3633 O O . LEU A 1 457 ? -23.461 9.677 15.563 1.00 96.56 457 LEU A O 1
ATOM 3637 N N . THR A 1 458 ? -22.695 7.887 16.675 1.00 97.75 458 THR A N 1
ATOM 3638 C CA . THR A 1 458 ? -22.654 8.527 17.985 1.00 97.75 458 THR A CA 1
ATOM 3639 C C . THR A 1 458 ? -21.241 9.057 18.220 1.00 97.75 458 THR A C 1
ATOM 3641 O O . THR A 1 458 ? -20.285 8.285 18.307 1.00 97.75 458 THR A O 1
ATOM 3644 N N . THR A 1 459 ? -21.088 10.376 18.318 1.00 95.06 459 THR A N 1
ATOM 3645 C CA . THR A 1 459 ? -19.786 11.042 18.483 1.00 95.06 459 THR A CA 1
ATOM 3646 C C . THR A 1 459 ? -19.828 12.111 19.570 1.00 95.06 459 THR A C 1
ATOM 3648 O O . THR A 1 459 ? -20.887 12.429 20.115 1.00 95.06 459 THR A O 1
ATOM 3651 N N . LEU A 1 460 ? -18.662 12.661 19.907 1.00 94.50 460 LEU A N 1
ATOM 3652 C CA . LEU A 1 460 ? -18.527 13.730 20.883 1.00 94.50 460 LEU A CA 1
ATOM 3653 C C . LEU A 1 460 ? -19.302 14.974 20.434 1.00 94.50 460 LEU A C 1
ATOM 3655 O O . LEU A 1 460 ? -19.165 15.469 19.315 1.00 94.50 460 LEU A O 1
ATOM 3659 N N . HIS A 1 461 ? -20.073 15.532 21.354 1.00 92.56 461 HIS A N 1
ATOM 3660 C CA . HIS A 1 461 ? -20.793 16.779 21.193 1.00 92.56 461 HIS A CA 1
ATOM 3661 C C . HIS A 1 461 ? -19.818 17.963 21.303 1.00 92.56 461 HIS A C 1
ATOM 3663 O O . HIS A 1 461 ? -19.773 18.668 22.312 1.00 92.56 461 HIS A O 1
ATOM 3669 N N . VAL A 1 462 ? -19.026 18.190 20.251 1.00 90.38 462 VAL A N 1
ATOM 3670 C CA . VAL A 1 462 ? -17.947 19.192 20.250 1.00 90.38 462 VAL A CA 1
ATOM 3671 C C . VAL A 1 462 ? -18.429 20.590 20.666 1.00 90.38 462 VAL A C 1
ATOM 3673 O O . VAL A 1 462 ? -17.833 21.130 21.594 1.00 90.38 462 VAL A O 1
ATOM 3676 N N . PRO A 1 463 ? -19.528 21.162 20.124 1.00 88.31 463 PRO A N 1
ATOM 3677 C CA . PRO A 1 463 ? -20.037 22.457 20.592 1.00 88.31 463 PRO A CA 1
ATOM 3678 C C . PRO A 1 463 ? -20.257 22.569 22.107 1.00 88.31 463 PRO A C 1
ATOM 3680 O O . PRO A 1 463 ? -19.966 23.614 22.686 1.00 88.31 463 PRO A O 1
ATOM 3683 N N . LEU A 1 464 ? -20.735 21.505 22.761 1.00 87.25 464 LEU A N 1
ATOM 3684 C CA . LEU A 1 464 ? -20.939 21.482 24.211 1.00 87.25 464 LEU A CA 1
ATOM 3685 C C . LEU A 1 464 ? -19.607 21.506 24.963 1.00 87.25 464 LEU A C 1
ATOM 3687 O O . LEU A 1 464 ? -19.451 22.273 25.911 1.00 87.25 464 LEU A O 1
ATOM 3691 N N . VAL A 1 465 ? -18.647 20.688 24.531 1.00 87.00 465 VAL A N 1
ATOM 3692 C CA . VAL A 1 465 ? -17.311 20.624 25.142 1.00 87.00 465 VAL A CA 1
ATOM 3693 C C . VAL A 1 465 ? -16.597 21.967 25.011 1.00 87.00 465 VAL A C 1
ATOM 3695 O O . VAL A 1 465 ? -16.081 22.492 25.996 1.00 87.00 465 VAL A O 1
ATOM 3698 N N . VAL A 1 466 ? -16.649 22.566 23.821 1.00 82.69 466 VAL A N 1
ATOM 3699 C CA . VAL A 1 466 ? -16.069 23.885 23.547 1.00 82.69 466 VAL A CA 1
ATOM 3700 C C . VAL A 1 466 ? -16.727 24.958 24.411 1.00 82.69 466 VAL A C 1
ATOM 3702 O O . VAL A 1 466 ? -16.030 25.802 24.968 1.00 82.69 466 VAL A O 1
ATOM 3705 N N . ALA A 1 467 ? -18.051 24.922 24.587 1.00 80.44 467 ALA A N 1
ATOM 3706 C CA . ALA A 1 467 ? -18.742 25.860 25.468 1.00 80.44 467 ALA A CA 1
ATOM 3707 C C . ALA A 1 467 ? -18.272 25.738 26.928 1.00 80.44 467 ALA A C 1
ATOM 3709 O O . ALA A 1 467 ? -18.055 26.755 27.582 1.00 80.44 467 ALA A O 1
ATOM 3710 N N . TYR A 1 468 ? -18.072 24.522 27.447 1.00 79.88 468 TYR A N 1
ATOM 3711 C CA . TYR A 1 468 ? -17.565 24.334 28.813 1.00 79.88 468 TYR A CA 1
ATOM 3712 C C . TYR A 1 468 ? -16.130 24.828 29.009 1.00 79.88 468 TYR A C 1
ATOM 3714 O O . TYR A 1 468 ? -15.793 25.272 30.107 1.00 79.88 468 TYR A O 1
ATOM 3722 N N . ASP A 1 469 ? -15.298 24.744 27.975 1.00 76.75 469 ASP A N 1
ATOM 3723 C CA . ASP A 1 469 ? -13.905 25.178 28.040 1.00 76.75 469 ASP A CA 1
ATOM 3724 C C . ASP A 1 469 ? -13.759 26.704 27.889 1.00 76.75 469 ASP A C 1
ATOM 3726 O O . ASP A 1 469 ? -13.066 27.363 28.670 1.00 76.75 469 ASP A O 1
ATOM 3730 N N . THR A 1 470 ? -14.489 27.285 26.933 1.00 73.12 470 THR A N 1
ATOM 3731 C CA . THR A 1 470 ? -14.356 28.700 26.549 1.00 73.12 470 THR A CA 1
ATOM 3732 C C . THR A 1 470 ? -15.152 29.661 27.438 1.00 73.12 470 THR A C 1
ATOM 3734 O O . THR A 1 470 ? -14.726 30.801 27.648 1.00 73.12 470 THR A O 1
ATOM 3737 N N . LEU A 1 471 ? -16.291 29.240 28.001 1.00 73.94 471 LEU A N 1
ATOM 3738 C CA . LEU A 1 471 ? -17.120 30.116 28.833 1.00 73.94 471 LEU A CA 1
ATOM 3739 C C . LEU A 1 471 ? -16.470 30.397 30.191 1.00 73.94 471 LEU A C 1
ATOM 3741 O O . LEU A 1 471 ? -16.022 29.504 30.907 1.00 73.94 471 LEU A O 1
ATOM 3745 N N . ASP A 1 472 ? -16.481 31.665 30.605 1.00 71.06 472 ASP A N 1
ATOM 3746 C CA . ASP A 1 472 ? -16.005 32.057 31.930 1.00 71.06 472 ASP A CA 1
ATOM 3747 C C . ASP A 1 472 ? -17.131 32.168 32.944 1.00 71.06 472 ASP A C 1
ATOM 3749 O O . ASP A 1 472 ? -17.597 33.252 33.291 1.00 71.06 472 ASP A O 1
ATOM 3753 N N . PHE A 1 473 ? -17.552 31.027 33.481 1.00 70.81 473 PHE A N 1
ATOM 3754 C CA . PHE A 1 473 ? -18.602 30.997 34.500 1.00 70.81 473 PHE A CA 1
ATOM 3755 C C . PHE A 1 473 ? -18.278 31.843 35.744 1.00 70.81 473 PHE A C 1
ATOM 3757 O O . PHE A 1 473 ? -19.191 32.205 36.486 1.00 70.81 473 PHE A O 1
ATOM 3764 N N . ALA A 1 474 ? -17.004 32.149 36.004 1.00 68.81 474 ALA A N 1
ATOM 3765 C CA . ALA A 1 474 ? -16.585 32.958 37.145 1.00 68.81 474 ALA A CA 1
ATOM 3766 C C . ALA A 1 474 ? -16.900 34.455 36.982 1.00 68.81 474 ALA A C 1
ATOM 3768 O O . ALA A 1 474 ? -17.201 35.108 37.981 1.00 68.81 474 ALA A O 1
ATOM 3769 N N . SER A 1 475 ? -16.862 34.989 35.758 1.00 66.81 475 SER A N 1
ATOM 3770 C CA . SER A 1 475 ? -17.163 36.401 35.477 1.00 66.81 475 SER A CA 1
ATOM 3771 C C . SER A 1 475 ? -18.638 36.665 35.167 1.00 66.81 475 SER A C 1
ATOM 3773 O O . SER A 1 475 ? -19.072 37.818 35.170 1.00 66.81 475 SER A O 1
ATOM 3775 N N . MET A 1 476 ? -19.437 35.617 34.946 1.00 69.44 476 MET A N 1
ATOM 3776 C CA . MET A 1 476 ? -20.879 35.739 34.728 1.00 69.44 476 MET A CA 1
ATOM 3777 C C . MET A 1 476 ? -21.634 36.147 35.999 1.00 69.44 476 MET A C 1
ATOM 3779 O O . MET A 1 476 ? -21.319 35.720 37.112 1.00 69.44 476 MET A O 1
ATOM 3783 N N . ASN A 1 477 ? -22.718 36.911 35.823 1.00 74.12 477 ASN A N 1
ATOM 3784 C CA . ASN A 1 477 ? -23.677 37.178 36.896 1.00 74.12 477 ASN A CA 1
ATOM 3785 C C . ASN A 1 477 ? -24.204 35.845 37.482 1.00 74.12 477 ASN A C 1
ATOM 3787 O O . ASN A 1 477 ? -24.521 34.951 36.699 1.00 74.12 477 ASN A O 1
ATOM 3791 N N . PRO A 1 478 ? -24.362 35.692 38.812 1.00 71.56 478 PRO A N 1
ATOM 3792 C CA . PRO A 1 478 ? -24.766 34.421 39.426 1.00 71.56 478 PRO A CA 1
ATOM 3793 C C . PRO A 1 478 ? -26.059 33.806 38.869 1.00 71.56 478 PRO A C 1
ATOM 3795 O O . PRO A 1 478 ? -26.131 32.590 38.685 1.00 71.56 478 PRO A O 1
ATOM 3798 N N . VAL A 1 479 ? -27.069 34.625 38.558 1.00 69.69 479 VAL A N 1
ATOM 3799 C CA . VAL A 1 479 ? -28.341 34.155 37.982 1.00 69.69 479 VAL A CA 1
ATOM 3800 C C . VAL A 1 479 ? -28.117 33.642 36.561 1.00 69.69 479 VAL A C 1
ATOM 3802 O O . VAL A 1 479 ? -28.481 32.515 36.242 1.00 69.69 479 VAL A O 1
ATOM 3805 N N . VAL A 1 480 ? -27.436 34.435 35.731 1.00 67.31 480 VAL A N 1
ATOM 3806 C CA . VAL A 1 480 ? -27.058 34.068 34.356 1.00 67.31 480 VAL A CA 1
ATOM 3807 C C . VAL A 1 480 ? -26.218 32.795 34.331 1.00 67.31 480 VAL A C 1
ATOM 3809 O O . VAL A 1 480 ? -26.528 31.866 33.592 1.00 67.31 480 VAL A O 1
ATOM 3812 N N . ARG A 1 481 ? -25.193 32.725 35.181 1.00 73.31 481 ARG A N 1
ATOM 3813 C CA . ARG A 1 481 ? -24.327 31.559 35.346 1.00 73.31 481 ARG A CA 1
ATOM 3814 C C . ARG A 1 481 ? -25.152 30.309 35.633 1.00 73.31 481 ARG A C 1
ATOM 3816 O O . ARG A 1 481 ? -24.936 29.286 34.996 1.00 73.31 481 ARG A O 1
ATOM 3823 N N . THR A 1 482 ? -26.096 30.401 36.567 1.00 71.12 482 THR A N 1
ATOM 3824 C CA . THR A 1 482 ? -26.933 29.268 36.979 1.00 71.12 482 THR A CA 1
ATOM 3825 C C . THR A 1 482 ? -27.834 28.813 35.830 1.00 71.12 482 THR A C 1
ATOM 3827 O O . THR A 1 482 ? -27.919 27.620 35.552 1.00 71.12 482 THR A O 1
ATOM 3830 N N . LEU A 1 483 ? -28.432 29.753 35.094 1.00 70.81 483 LEU A N 1
ATOM 3831 C CA . LEU A 1 483 ? -29.262 29.459 33.923 1.00 70.81 483 LEU A CA 1
ATOM 3832 C C . LEU A 1 483 ? -28.482 28.776 32.801 1.00 70.81 483 LEU A C 1
ATOM 3834 O O . LEU A 1 483 ? -28.921 27.747 32.292 1.00 70.81 483 LEU A O 1
ATOM 3838 N N . VAL A 1 484 ? -27.315 29.314 32.441 1.00 73.12 484 VAL A N 1
ATOM 3839 C CA . VAL A 1 484 ? -26.454 28.724 31.406 1.00 73.12 484 VAL A CA 1
ATOM 3840 C C . VAL A 1 484 ? -25.971 27.342 31.847 1.00 73.12 484 VAL A C 1
ATOM 3842 O O . VAL A 1 484 ? -26.001 26.405 31.057 1.00 73.12 484 VAL A O 1
ATOM 3845 N N . GLN A 1 485 ? -25.605 27.167 33.120 1.00 74.62 485 GLN A N 1
ATOM 3846 C CA . GLN A 1 485 ? -25.203 25.861 33.645 1.00 74.62 485 GLN A CA 1
ATOM 3847 C C . GLN A 1 485 ? -26.336 24.828 33.598 1.00 74.62 485 GLN A C 1
ATOM 3849 O O . GLN A 1 485 ? -26.067 23.693 33.220 1.00 74.62 485 GLN A O 1
ATOM 3854 N N . ILE A 1 486 ? -27.578 25.208 33.919 1.00 74.56 486 ILE A N 1
ATOM 3855 C CA . ILE A 1 486 ? -28.757 24.329 33.798 1.00 74.56 486 ILE A CA 1
ATOM 3856 C C . ILE A 1 486 ? -29.042 23.985 32.332 1.00 74.56 486 ILE A C 1
ATOM 3858 O O . ILE A 1 486 ? -29.411 22.855 32.016 1.00 74.56 486 ILE A O 1
ATOM 3862 N N . LEU A 1 487 ? -28.892 24.955 31.427 1.00 76.69 487 LEU A N 1
ATOM 3863 C CA . LEU A 1 487 ? -29.115 24.746 29.999 1.00 76.69 487 LEU A CA 1
ATOM 3864 C C . LEU A 1 487 ? -28.106 23.745 29.421 1.00 76.69 487 LEU A C 1
ATOM 3866 O O . LEU A 1 487 ? -28.505 22.803 28.737 1.00 76.69 487 LEU A O 1
ATOM 3870 N N . LEU A 1 488 ? -26.819 23.919 29.733 1.00 79.50 488 LEU A N 1
ATOM 3871 C CA . LEU A 1 488 ? -25.757 23.020 29.282 1.00 79.50 488 LEU A CA 1
ATOM 3872 C C . LEU A 1 488 ? -25.844 21.645 29.961 1.00 79.50 488 LEU A C 1
ATOM 3874 O O . LEU A 1 488 ? -25.651 20.637 29.292 1.00 79.50 488 LEU A O 1
ATOM 3878 N N . SER A 1 489 ? -26.211 21.568 31.249 1.00 77.00 489 SER A N 1
ATOM 3879 C CA . SER A 1 489 ? -26.291 20.287 31.973 1.00 77.00 489 SER A CA 1
ATOM 3880 C C . SER A 1 489 ? -27.431 19.375 31.515 1.00 77.00 489 SER A C 1
ATOM 3882 O O . SER A 1 489 ? -27.464 18.210 31.898 1.00 77.00 489 SER A O 1
ATOM 3884 N N . LYS A 1 490 ? -28.392 19.889 30.737 1.00 79.00 490 LYS A N 1
ATOM 3885 C CA . LYS A 1 490 ? -29.446 19.082 30.100 1.00 79.00 490 LYS A CA 1
ATOM 3886 C C . LYS A 1 490 ? -28.989 18.415 28.799 1.00 79.00 490 LYS A C 1
ATOM 3888 O O . LYS A 1 490 ? -29.732 17.604 28.255 1.00 79.00 490 LYS A O 1
ATOM 3893 N N . GLN A 1 491 ? -27.817 18.776 28.282 1.00 84.50 491 GLN A N 1
ATOM 3894 C CA . GLN A 1 491 ? -27.263 18.230 27.047 1.00 84.50 491 GLN A CA 1
ATOM 3895 C C . GLN A 1 491 ? -26.334 17.052 27.359 1.00 84.50 491 GLN A C 1
ATOM 3897 O O . GLN A 1 491 ? -25.629 17.061 28.367 1.00 84.50 491 GLN A O 1
ATOM 3902 N N . SER A 1 492 ? -26.319 16.050 26.479 1.00 88.38 492 SER A N 1
ATOM 3903 C CA . SER A 1 492 ? -25.358 14.944 26.551 1.00 88.38 492 SER A CA 1
ATOM 3904 C C . SER A 1 492 ? -24.030 15.341 25.900 1.00 88.38 492 SER A C 1
ATOM 3906 O O . SER A 1 492 ? -24.014 16.096 24.924 1.00 88.38 492 SER A O 1
ATOM 3908 N N . PHE A 1 493 ? -22.922 14.805 26.419 1.00 89.81 493 PHE A N 1
ATOM 3909 C CA . PHE A 1 493 ? -21.588 14.897 25.814 1.00 89.81 493 PHE A CA 1
ATOM 3910 C C . PHE A 1 493 ? -21.467 14.105 24.519 1.00 89.81 493 PHE A C 1
ATOM 3912 O O . PHE A 1 493 ? -20.487 14.285 23.799 1.00 89.81 493 PHE A O 1
ATOM 3919 N N . PHE A 1 494 ? -22.452 13.270 24.202 1.00 94.06 494 PHE A N 1
ATOM 3920 C CA . PHE A 1 494 ? -22.525 12.541 22.951 1.00 94.06 494 PHE A CA 1
ATOM 3921 C C . PHE A 1 494 ? -23.784 12.934 22.192 1.00 94.06 494 PHE A C 1
ATOM 3923 O O . PHE A 1 494 ? -24.834 13.208 22.774 1.00 94.06 494 PHE A O 1
ATOM 3930 N N . LEU A 1 495 ? -23.669 12.979 20.873 1.00 94.06 495 LEU A N 1
ATOM 3931 C CA . LEU A 1 495 ? -24.801 13.184 19.988 1.00 94.06 495 LEU A CA 1
ATOM 3932 C C . LEU A 1 495 ? -24.729 12.211 18.825 1.00 94.06 495 LEU A C 1
ATOM 3934 O O . LEU A 1 495 ? -23.648 11.786 18.415 1.00 94.06 495 LEU A O 1
ATOM 3938 N N . ASP A 1 496 ? -25.897 11.906 18.284 1.00 95.88 496 ASP A N 1
ATOM 3939 C CA . ASP A 1 496 ? -26.023 11.160 17.046 1.00 95.88 496 ASP A CA 1
ATOM 3940 C C . ASP A 1 496 ? -25.962 12.133 15.875 1.00 95.88 496 ASP A C 1
ATOM 3942 O O . ASP A 1 496 ? -26.694 13.124 15.857 1.00 95.88 496 ASP A O 1
ATOM 3946 N N . ALA A 1 497 ? -25.107 11.881 14.894 1.00 95.56 497 ALA A N 1
ATOM 3947 C CA . ALA A 1 497 ? -24.986 12.676 13.679 1.00 95.56 497 ALA A CA 1
ATOM 3948 C C . ALA A 1 497 ? -24.629 11.797 12.486 1.00 95.56 497 ALA A C 1
ATOM 3950 O O . ALA A 1 497 ? -24.051 10.720 12.623 1.00 95.56 497 ALA A O 1
ATOM 3951 N N . THR A 1 498 ? -24.978 12.282 11.305 1.00 96.88 498 THR A N 1
ATOM 3952 C CA . THR A 1 498 ? -24.558 11.659 10.051 1.00 96.88 498 THR A CA 1
ATOM 3953 C C . THR A 1 498 ? -23.149 12.113 9.651 1.00 96.88 498 THR A C 1
ATOM 3955 O O . THR A 1 498 ? -22.760 13.236 9.980 1.00 96.88 498 THR A O 1
ATOM 3958 N N . PRO A 1 499 ? -22.365 11.293 8.926 1.00 96.12 499 PRO A N 1
ATOM 3959 C CA . PRO A 1 499 ? -21.100 11.724 8.335 1.00 96.12 499 PRO A CA 1
ATOM 3960 C C . PRO A 1 499 ? -21.185 13.061 7.581 1.00 96.12 499 PRO A C 1
ATOM 3962 O O . PRO A 1 499 ? -20.335 13.918 7.792 1.00 96.12 499 PRO A O 1
ATOM 3965 N N . ASP A 1 500 ? -22.224 13.295 6.771 1.00 93.44 500 ASP A N 1
ATOM 3966 C CA . ASP A 1 500 ? -22.383 14.569 6.044 1.00 93.44 500 ASP A CA 1
ATOM 3967 C C . ASP A 1 500 ? -22.582 15.767 6.990 1.00 93.44 500 ASP A C 1
ATOM 3969 O O . ASP A 1 500 ? -21.962 16.820 6.824 1.00 93.44 500 ASP A O 1
ATOM 3973 N N . GLU A 1 501 ? -23.393 15.593 8.041 1.00 94.56 501 GLU A N 1
ATOM 3974 C CA . GLU A 1 501 ? -23.562 16.597 9.097 1.00 94.56 501 GLU A CA 1
ATOM 3975 C C . GLU A 1 501 ? -22.258 16.879 9.850 1.00 94.56 501 GLU A C 1
ATOM 3977 O O . GLU A 1 501 ? -22.035 18.016 10.257 1.00 94.56 501 GLU A O 1
ATOM 3982 N N . LEU A 1 502 ? -21.398 15.876 10.047 1.00 94.19 502 LEU A N 1
ATOM 3983 C CA . LEU A 1 502 ? -20.117 16.054 10.729 1.00 94.19 502 LEU A CA 1
ATOM 3984 C C . LEU A 1 502 ? -19.068 16.721 9.835 1.00 94.19 502 LEU A C 1
ATOM 3986 O O . LEU A 1 502 ? -18.269 17.504 10.344 1.00 94.19 502 LEU A O 1
ATOM 3990 N N . ILE A 1 503 ? -19.057 16.443 8.529 1.00 92.94 503 ILE A N 1
ATOM 3991 C CA . ILE A 1 503 ? -18.022 16.949 7.616 1.00 92.94 503 ILE A CA 1
ATOM 3992 C C . ILE A 1 503 ? -18.408 18.323 7.062 1.00 92.94 503 ILE A C 1
ATOM 3994 O O . ILE A 1 503 ? -17.732 19.297 7.383 1.00 92.94 503 ILE A O 1
ATOM 3998 N N . PHE A 1 504 ? -19.487 18.427 6.274 1.00 90.69 504 PHE A N 1
ATOM 3999 C CA . PHE A 1 504 ? -19.776 19.620 5.460 1.00 90.69 504 PHE A CA 1
ATOM 4000 C C . PHE A 1 504 ? -21.109 20.294 5.797 1.00 90.69 504 PHE A C 1
ATOM 4002 O O . PHE A 1 504 ? -21.131 21.490 6.103 1.00 90.69 504 PHE A O 1
ATOM 4009 N N . LYS A 1 505 ? -22.223 19.548 5.762 1.00 90.31 505 LYS A N 1
ATOM 4010 C CA . LYS A 1 505 ? -23.587 20.086 5.932 1.00 90.31 505 LYS A CA 1
ATOM 4011 C C . LYS A 1 505 ? -23.766 20.799 7.270 1.00 90.31 505 LYS A C 1
ATOM 4013 O O . LYS A 1 505 ? -24.431 21.835 7.363 1.00 90.31 505 LYS A O 1
ATOM 4018 N N . GLY A 1 506 ? -23.114 20.267 8.298 1.00 90.06 506 GLY A N 1
ATOM 4019 C CA . GLY A 1 506 ? -23.228 20.732 9.666 1.00 90.06 506 GLY A CA 1
ATOM 4020 C C . GLY A 1 506 ? -24.486 20.219 10.350 1.00 90.06 506 GLY A C 1
ATOM 4021 O O . GLY A 1 506 ? -25.552 20.095 9.743 1.00 90.06 506 GLY A O 1
ATOM 4022 N N . LYS A 1 507 ? -24.383 19.991 11.657 1.00 89.31 507 LYS A N 1
ATOM 4023 C CA . LYS A 1 507 ? -25.532 19.713 12.519 1.00 89.31 507 LYS A CA 1
ATOM 4024 C C . LYS A 1 507 ? -25.965 20.974 13.251 1.00 89.31 507 LYS A C 1
ATOM 4026 O O . LYS A 1 507 ? -25.153 21.605 13.930 1.00 89.31 507 LYS A O 1
ATOM 4031 N N . LYS A 1 508 ? -27.247 21.335 13.130 1.00 85.88 508 LYS A N 1
ATOM 40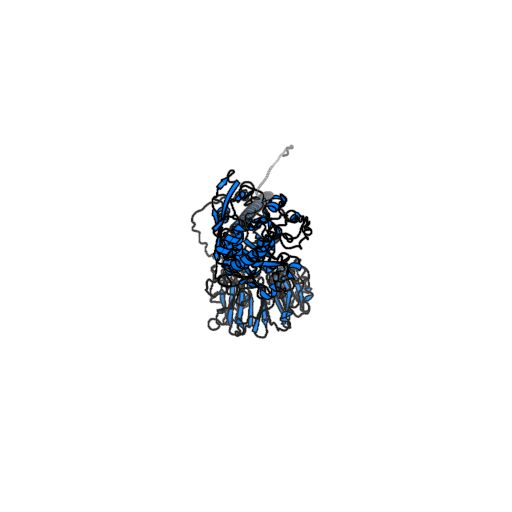32 C CA . LYS A 1 508 ? -27.813 22.479 13.857 1.00 85.88 508 LYS A CA 1
ATOM 4033 C C . LYS A 1 508 ? -27.789 22.188 15.348 1.00 85.88 508 LYS A C 1
ATOM 4035 O O . LYS A 1 508 ? -28.192 21.105 15.771 1.00 85.88 508 LYS A O 1
ATOM 4040 N N . ASN A 1 509 ? -27.360 23.163 16.139 1.00 80.69 509 ASN A N 1
ATOM 4041 C CA . ASN A 1 509 ? -27.217 22.981 17.570 1.00 80.69 509 ASN A CA 1
ATOM 4042 C C . ASN A 1 509 ? -27.617 24.242 18.353 1.00 80.69 509 ASN A C 1
ATOM 4044 O O . ASN A 1 509 ? -27.107 25.324 18.046 1.00 80.69 509 ASN A O 1
ATOM 4048 N N . PRO A 1 510 ? -28.465 24.124 19.394 1.00 76.75 510 PRO A N 1
ATOM 4049 C CA . PRO A 1 510 ? -28.817 25.248 20.262 1.00 76.75 510 PRO A CA 1
ATOM 4050 C C . PRO A 1 510 ? -27.607 25.963 20.881 1.00 76.75 510 PRO A C 1
ATOM 4052 O O . PRO A 1 510 ? -27.625 27.182 21.020 1.00 76.75 510 PRO A O 1
ATOM 4055 N N . ILE A 1 511 ? -26.542 25.230 21.220 1.00 78.62 511 ILE A N 1
ATOM 4056 C CA . ILE A 1 511 ? -25.310 25.781 21.803 1.00 78.62 511 ILE A CA 1
ATOM 4057 C C . ILE A 1 511 ? -24.555 26.616 20.769 1.00 78.62 511 ILE A C 1
ATOM 4059 O O . ILE A 1 511 ? -24.103 27.715 21.075 1.00 78.62 511 ILE A O 1
ATOM 4063 N N . SER A 1 512 ? -24.470 26.131 19.529 1.00 76.62 512 SER A N 1
ATOM 4064 C CA . SER A 1 512 ? -23.856 26.877 18.428 1.00 76.62 512 SER A CA 1
ATOM 4065 C C . SER A 1 512 ? -24.651 28.139 18.081 1.00 76.62 512 SER A C 1
ATOM 4067 O O . SER A 1 512 ? -24.042 29.167 17.809 1.00 76.62 512 SER A O 1
ATOM 4069 N N . CYS A 1 513 ? -25.989 28.108 18.164 1.00 71.94 513 CYS A N 1
ATOM 4070 C CA . CYS A 1 513 ? -26.798 29.332 18.079 1.00 71.94 513 CYS A CA 1
ATOM 4071 C C . CYS A 1 513 ? -26.486 30.308 19.213 1.00 71.94 513 CYS A C 1
ATOM 4073 O O . CYS A 1 513 ? -26.389 31.513 18.993 1.00 71.94 513 CYS A O 1
ATOM 4075 N N . LEU A 1 514 ? -26.353 29.795 20.437 1.00 67.00 514 LEU A N 1
ATOM 4076 C CA . LEU A 1 514 ? -26.041 30.610 21.604 1.00 67.00 514 LEU A CA 1
ATOM 4077 C C . LEU A 1 514 ? -24.694 31.312 21.435 1.00 67.00 514 LEU A C 1
ATOM 4079 O O . LEU A 1 514 ? -24.616 32.503 21.713 1.00 67.00 514 LEU A O 1
ATOM 4083 N N . ALA A 1 515 ? -23.679 30.612 20.918 1.00 66.00 515 ALA A N 1
ATOM 4084 C CA . ALA A 1 515 ? -22.371 31.190 20.618 1.00 66.00 515 ALA A CA 1
ATOM 4085 C C . ALA A 1 515 ? -22.484 32.420 19.700 1.00 66.00 515 ALA A C 1
ATOM 4087 O O . ALA A 1 515 ? -22.009 33.485 20.082 1.00 66.00 515 ALA A O 1
ATOM 4088 N N . HIS A 1 516 ? -23.217 32.321 18.583 1.00 64.44 516 HIS A N 1
ATOM 4089 C CA . HIS A 1 516 ? -23.426 33.449 17.663 1.00 64.44 516 HIS A CA 1
ATOM 4090 C C . HIS A 1 516 ? -24.082 34.669 18.321 1.00 64.44 516 HIS A C 1
ATOM 4092 O O . HIS A 1 516 ? -23.777 35.816 18.013 1.00 64.44 516 HIS A O 1
ATOM 4098 N N . ILE A 1 517 ? -25.003 34.434 19.252 1.00 57.78 517 ILE A N 1
ATOM 4099 C CA . ILE A 1 517 ? -25.696 35.520 19.951 1.00 57.78 517 ILE A CA 1
ATOM 4100 C C . ILE A 1 517 ? -24.776 36.186 20.987 1.00 57.78 517 ILE A C 1
ATOM 4102 O O . ILE A 1 517 ? -24.923 37.374 21.272 1.00 57.78 517 ILE A O 1
ATOM 4106 N N . ILE A 1 518 ? -23.840 35.425 21.558 1.00 56.78 518 ILE A N 1
ATOM 4107 C CA . ILE A 1 518 ? -22.863 35.897 22.546 1.00 56.78 518 ILE A CA 1
ATOM 4108 C C . ILE A 1 518 ? -21.740 36.683 21.870 1.00 56.78 518 ILE A C 1
ATOM 4110 O O . ILE A 1 518 ? -21.354 37.747 22.350 1.00 56.78 518 ILE A O 1
ATOM 4114 N N . ASP A 1 519 ? -21.232 36.158 20.762 1.00 57.06 519 ASP A N 1
ATOM 4115 C CA . ASP A 1 519 ? -20.272 36.821 19.898 1.00 57.06 519 ASP A CA 1
ATOM 4116 C C . ASP A 1 519 ? -20.816 36.799 18.464 1.00 57.06 519 ASP A C 1
ATOM 4118 O O . ASP A 1 519 ? -20.730 35.762 17.801 1.00 57.06 519 ASP A O 1
ATOM 4122 N N . PRO A 1 520 ? -21.345 37.930 17.959 1.00 53.50 520 PRO A N 1
ATOM 4123 C CA . PRO A 1 520 ? -21.846 38.043 16.591 1.00 53.50 520 PRO A CA 1
ATOM 4124 C C . PRO A 1 520 ? -20.804 37.719 15.513 1.00 53.50 520 PRO A C 1
ATOM 4126 O O . PRO A 1 520 ? -21.181 37.449 14.374 1.00 53.50 520 PRO A O 1
ATOM 4129 N N . LYS A 1 521 ? -19.501 37.744 15.844 1.00 53.25 521 LYS A N 1
ATOM 4130 C CA . LYS A 1 521 ? -18.422 37.310 14.941 1.00 53.25 521 LYS A CA 1
ATOM 4131 C C . LYS A 1 521 ? -18.239 35.789 14.920 1.00 53.25 521 LYS A C 1
ATOM 4133 O O . LYS A 1 521 ? -17.581 35.275 14.020 1.00 53.25 521 LYS A O 1
ATOM 4138 N N . SER A 1 522 ? -18.817 35.068 15.878 1.00 56.41 522 SER A N 1
ATOM 4139 C CA . SER A 1 522 ? -18.746 33.612 15.975 1.00 56.41 522 SER A CA 1
ATOM 4140 C C . SER A 1 522 ? -19.906 32.941 15.222 1.00 56.41 522 SER A C 1
ATOM 4142 O O . SER A 1 522 ? -21.050 33.375 15.314 1.00 56.41 522 SER A O 1
ATOM 4144 N N . ASN A 1 523 ? -19.585 31.906 14.437 1.00 62.44 523 ASN A N 1
ATOM 4145 C CA . ASN A 1 523 ? -20.476 30.969 13.725 1.00 62.44 523 ASN A CA 1
ATOM 4146 C C . ASN A 1 523 ? -21.926 31.446 13.414 1.00 62.44 523 ASN A C 1
ATOM 4148 O O . ASN A 1 523 ? -22.852 31.072 14.138 1.00 62.44 523 ASN A O 1
ATOM 4152 N N . PRO A 1 524 ? -22.160 32.183 12.311 1.00 59.66 524 PRO A N 1
ATOM 4153 C CA . PRO A 1 524 ? -23.441 32.843 12.018 1.00 59.66 524 PRO A CA 1
ATOM 4154 C C . PRO A 1 524 ? -24.646 31.923 11.783 1.00 59.66 524 PRO A C 1
ATOM 4156 O O . PRO A 1 524 ? -25.787 32.362 11.921 1.00 59.66 524 PRO A O 1
ATOM 4159 N N . ASP A 1 525 ? -24.428 30.641 11.481 1.00 70.94 525 ASP A N 1
ATOM 4160 C CA . ASP A 1 525 ? -25.505 29.780 10.985 1.00 70.94 525 ASP A CA 1
ATOM 4161 C C . ASP A 1 525 ? -26.093 28.828 12.040 1.00 70.94 525 ASP A C 1
ATOM 4163 O O . ASP A 1 525 ? -27.063 28.130 11.754 1.00 70.94 525 ASP A O 1
ATOM 4167 N N . CYS A 1 526 ? -25.540 28.768 13.259 1.00 82.62 526 CYS A N 1
ATOM 4168 C CA . CYS A 1 526 ? -25.879 27.781 14.304 1.00 82.62 526 CYS A CA 1
ATOM 4169 C C . CYS A 1 526 ? -25.523 26.306 14.019 1.00 82.62 526 CYS A C 1
ATOM 4171 O O . CYS A 1 526 ? -26.009 25.406 14.717 1.00 82.62 526 CYS A O 1
ATOM 4173 N N . TYR A 1 527 ? -24.719 26.014 13.005 1.00 86.00 527 TYR A N 1
ATOM 4174 C CA . TYR A 1 527 ? -24.372 24.637 12.646 1.00 86.00 527 TYR A CA 1
ATOM 4175 C C . TYR A 1 527 ? -22.907 24.353 12.946 1.00 86.00 527 TYR A C 1
ATOM 4177 O O . TYR A 1 527 ? -22.048 25.208 12.749 1.00 86.00 527 TYR A O 1
ATOM 4185 N N . PHE A 1 528 ? -22.610 23.130 13.366 1.00 87.69 528 PHE A N 1
ATOM 4186 C CA . PHE A 1 528 ? -21.240 22.666 13.560 1.00 87.69 528 PHE A CA 1
ATOM 4187 C C . PHE A 1 528 ? -20.906 21.541 12.580 1.00 87.69 528 PHE A C 1
ATOM 4189 O O . PHE A 1 528 ? -21.673 20.586 12.480 1.00 87.69 528 PHE A O 1
ATOM 4196 N N . ALA A 1 529 ? -19.767 21.664 11.898 1.00 90.12 529 ALA A N 1
ATOM 4197 C CA . ALA A 1 529 ? -19.123 20.629 11.088 1.00 90.12 529 ALA A CA 1
ATOM 4198 C C . ALA A 1 529 ? -17.606 20.890 11.090 1.00 90.12 529 ALA A C 1
ATOM 4200 O O . ALA A 1 529 ? -17.191 22.043 11.218 1.00 90.12 529 ALA A O 1
ATOM 4201 N N . TYR A 1 530 ? -16.788 19.851 10.918 1.00 89.56 530 TYR A N 1
ATOM 4202 C CA . TYR A 1 530 ? -15.325 19.970 10.910 1.00 89.56 530 TYR A CA 1
ATOM 4203 C C . TYR A 1 530 ? -14.788 20.715 9.679 1.00 89.56 530 TYR A C 1
ATOM 4205 O O . TYR A 1 530 ? -13.792 21.420 9.788 1.00 89.56 530 TYR A O 1
ATOM 4213 N N . PHE A 1 531 ? -15.463 20.589 8.533 1.00 88.44 531 PHE A N 1
ATOM 4214 C CA . PHE A 1 531 ? -15.094 21.195 7.246 1.00 88.44 531 PHE A CA 1
ATOM 4215 C C . PHE A 1 531 ? -16.196 22.145 6.749 1.00 88.44 531 PHE A C 1
ATOM 4217 O O . PHE A 1 531 ? -16.382 22.348 5.545 1.00 88.44 531 PHE A O 1
ATOM 4224 N N . ARG A 1 532 ? -16.971 22.731 7.676 1.00 86.62 532 ARG A N 1
ATOM 4225 C CA . ARG A 1 532 ? -18.064 23.646 7.326 1.00 86.62 532 ARG A CA 1
ATOM 4226 C C . ARG A 1 532 ? -17.518 24.829 6.528 1.00 86.62 532 ARG A C 1
ATOM 4228 O O . ARG A 1 532 ? -16.597 25.502 6.975 1.00 86.62 532 ARG A O 1
ATOM 4235 N N . GLY A 1 533 ? -18.133 25.101 5.379 1.00 82.25 533 GLY A N 1
ATOM 4236 C CA . GLY A 1 533 ? -17.747 26.230 4.534 1.00 82.25 533 GLY A CA 1
ATOM 4237 C C . GLY A 1 533 ? -16.362 26.086 3.904 1.00 82.25 533 GLY A C 1
ATOM 4238 O O . GLY A 1 533 ? -15.790 27.100 3.542 1.00 82.25 533 GLY A O 1
ATOM 4239 N N . GLN A 1 534 ? -15.822 24.864 3.797 1.00 84.50 534 GLN A N 1
ATOM 4240 C CA . GLN A 1 534 ? -14.578 24.600 3.060 1.00 84.50 534 GLN A CA 1
ATOM 4241 C C . GLN A 1 534 ? -14.806 24.084 1.631 1.00 84.50 534 GLN A C 1
ATOM 4243 O O . GLN A 1 534 ? -13.862 23.986 0.846 1.00 84.50 534 GLN A O 1
ATOM 4248 N N . ASN A 1 535 ? -16.043 23.714 1.291 1.00 85.88 535 ASN A N 1
ATOM 4249 C CA . ASN A 1 535 ? -16.395 23.339 -0.073 1.00 85.88 535 ASN A CA 1
ATOM 4250 C C . ASN A 1 535 ? -16.594 24.601 -0.921 1.00 85.88 535 ASN A C 1
ATOM 4252 O O . ASN A 1 535 ? -17.257 25.530 -0.464 1.00 85.88 535 ASN A O 1
ATOM 4256 N N . ASP A 1 536 ? -16.036 24.619 -2.132 1.00 85.06 536 ASP A N 1
ATOM 4257 C CA . ASP A 1 536 ? -16.051 25.767 -3.050 1.00 85.06 536 ASP A CA 1
ATOM 4258 C C . ASP A 1 536 ? -15.357 27.026 -2.493 1.00 85.06 536 ASP A C 1
ATOM 4260 O O . ASP A 1 536 ? -15.702 28.158 -2.836 1.00 85.06 536 ASP A O 1
ATOM 4264 N N . THR A 1 537 ? -14.343 26.843 -1.643 1.00 85.88 537 THR A N 1
ATOM 4265 C CA . THR A 1 537 ? -13.559 27.947 -1.062 1.00 85.88 537 THR A CA 1
ATOM 4266 C C . THR A 1 537 ? -12.081 27.888 -1.424 1.00 85.88 537 THR A C 1
ATOM 4268 O O . THR A 1 537 ? -11.582 26.848 -1.855 1.00 85.88 537 THR A O 1
ATOM 4271 N N . ASN A 1 538 ? -11.380 29.012 -1.237 1.00 85.00 538 ASN A N 1
ATOM 4272 C CA . ASN A 1 538 ? -9.933 29.123 -1.413 1.00 85.00 538 ASN A CA 1
ATOM 4273 C C . ASN A 1 538 ? -9.233 29.566 -0.124 1.00 85.00 538 ASN A C 1
ATOM 4275 O O . ASN A 1 538 ? -9.777 30.366 0.634 1.00 85.00 538 ASN A O 1
ATOM 4279 N N . ASP A 1 539 ? -8.001 29.098 0.068 1.00 77.56 539 ASP A N 1
ATOM 4280 C CA . ASP A 1 539 ? -7.188 29.353 1.269 1.00 77.56 539 ASP A CA 1
ATOM 4281 C C . ASP A 1 539 ? -6.539 30.754 1.295 1.00 77.56 539 ASP A C 1
ATOM 4283 O O . ASP A 1 539 ? -5.778 31.084 2.205 1.00 77.56 539 ASP A O 1
ATOM 4287 N N . GLY A 1 540 ? -6.812 31.590 0.290 1.00 86.69 540 GLY A N 1
ATOM 4288 C CA . GLY A 1 540 ? -6.198 32.904 0.122 1.00 86.69 540 GLY A CA 1
ATOM 4289 C C . GLY A 1 540 ? -5.405 33.044 -1.176 1.00 86.69 540 GLY A C 1
ATOM 4290 O O . GLY A 1 540 ? -5.505 32.221 -2.087 1.00 86.69 540 GLY A O 1
ATOM 4291 N N . LEU A 1 541 ? -4.660 34.146 -1.274 1.00 92.06 541 LEU A N 1
ATOM 4292 C CA . LEU A 1 541 ? -3.786 34.450 -2.405 1.00 92.06 541 LEU A CA 1
ATOM 4293 C C . LEU A 1 541 ? -2.361 33.988 -2.085 1.00 92.06 541 LEU A C 1
ATOM 4295 O O . LEU A 1 541 ? -1.710 34.578 -1.222 1.00 92.06 541 LEU A O 1
ATOM 4299 N N . TYR A 1 542 ? -1.892 32.954 -2.776 1.00 92.94 542 TYR A N 1
ATOM 4300 C CA . TYR A 1 542 ? -0.507 32.498 -2.699 1.00 92.94 542 TYR A CA 1
ATOM 4301 C C . TYR A 1 542 ? 0.366 33.298 -3.660 1.00 92.94 542 TYR A C 1
ATOM 4303 O O . TYR A 1 542 ? -0.053 33.582 -4.780 1.00 92.94 542 TYR A O 1
ATOM 4311 N N . GLU A 1 543 ? 1.591 33.598 -3.241 1.00 93.56 543 GLU A N 1
ATOM 4312 C CA . GLU A 1 543 ? 2.695 34.024 -4.098 1.00 93.56 543 GLU A CA 1
ATOM 4313 C C . GLU A 1 543 ? 3.818 32.990 -3.991 1.00 93.56 543 GLU A C 1
ATOM 4315 O O . GLU A 1 543 ? 4.305 32.714 -2.892 1.00 93.56 543 GLU A O 1
ATOM 4320 N N . ILE A 1 544 ? 4.235 32.423 -5.122 1.00 92.62 544 ILE A N 1
ATOM 4321 C CA . ILE A 1 544 ? 5.285 31.401 -5.194 1.00 92.62 544 ILE A CA 1
ATOM 4322 C C . ILE A 1 544 ? 6.411 31.814 -6.141 1.00 92.62 544 ILE A C 1
ATOM 4324 O O . ILE A 1 544 ? 6.213 32.614 -7.058 1.00 92.62 544 ILE A O 1
ATOM 4328 N N . ASN A 1 545 ? 7.582 31.209 -5.955 1.00 90.94 545 ASN A N 1
ATOM 4329 C CA . ASN A 1 545 ? 8.669 31.263 -6.928 1.00 90.94 545 ASN A CA 1
ATOM 4330 C C . ASN A 1 545 ? 8.429 30.247 -8.053 1.00 90.94 545 ASN A C 1
ATOM 4332 O O . ASN A 1 545 ? 8.138 29.072 -7.814 1.00 90.94 545 ASN A O 1
ATOM 4336 N N . THR A 1 546 ? 8.592 30.687 -9.298 1.00 87.94 546 THR A N 1
ATOM 4337 C CA . THR A 1 546 ? 8.378 29.847 -10.490 1.00 87.94 546 THR A CA 1
ATOM 4338 C C . THR A 1 546 ? 9.554 28.917 -10.769 1.00 87.94 546 THR A C 1
ATOM 4340 O O . THR A 1 546 ? 9.439 27.993 -11.567 1.00 87.94 546 THR A O 1
ATOM 4343 N N . GLY A 1 547 ? 10.702 29.146 -10.129 1.00 83.44 547 GLY A N 1
ATOM 4344 C CA . GLY A 1 547 ? 11.945 28.435 -10.420 1.00 83.44 547 GLY A CA 1
ATOM 4345 C C . GLY A 1 547 ? 12.675 28.930 -11.674 1.00 83.44 547 GLY A C 1
ATOM 4346 O O . GLY A 1 547 ? 13.645 28.297 -12.080 1.00 83.44 547 GLY A O 1
ATOM 4347 N N . PHE A 1 548 ? 12.239 30.046 -12.282 1.00 82.31 548 PHE A N 1
ATOM 4348 C CA . PHE A 1 548 ? 12.901 30.639 -13.453 1.00 82.31 548 PHE A CA 1
ATOM 4349 C C . PHE A 1 548 ? 14.335 31.108 -13.159 1.00 82.31 548 PHE A C 1
ATOM 4351 O O . PHE A 1 548 ? 15.234 30.896 -13.968 1.00 82.31 548 PHE A O 1
ATOM 4358 N N . GLU A 1 549 ? 14.555 31.733 -11.998 1.00 80.38 549 GLU A N 1
ATOM 4359 C CA . GLU A 1 549 ? 15.882 32.197 -11.565 1.00 80.38 549 GLU A CA 1
ATOM 4360 C C . GLU A 1 549 ? 16.691 31.080 -10.891 1.00 80.38 549 GLU A C 1
ATOM 4362 O O . GLU A 1 549 ? 17.856 30.863 -11.221 1.00 80.38 549 GLU A O 1
ATOM 4367 N N . ASP A 1 550 ? 16.063 30.342 -9.974 1.00 80.12 550 ASP A N 1
ATOM 4368 C CA . ASP A 1 550 ? 16.665 29.201 -9.289 1.00 80.12 550 ASP A CA 1
ATOM 4369 C C . ASP A 1 550 ? 15.654 28.056 -9.193 1.00 80.12 550 ASP A C 1
ATOM 4371 O O . ASP A 1 550 ? 14.689 28.118 -8.427 1.00 80.12 550 ASP A O 1
ATOM 4375 N N . ILE A 1 551 ? 15.904 26.977 -9.938 1.00 78.19 551 ILE A N 1
ATOM 4376 C CA . ILE A 1 551 ? 15.051 25.781 -9.955 1.00 78.19 551 ILE A CA 1
ATOM 4377 C C . ILE A 1 551 ? 14.913 25.135 -8.566 1.00 78.19 551 ILE A C 1
ATOM 4379 O O . ILE A 1 551 ? 13.931 24.450 -8.297 1.00 78.19 551 ILE A O 1
ATOM 4383 N N . ARG A 1 552 ? 15.845 25.396 -7.636 1.00 80.62 552 ARG A N 1
ATOM 4384 C CA . ARG A 1 552 ? 15.770 24.913 -6.244 1.00 80.62 552 ARG A CA 1
ATOM 4385 C C . ARG A 1 552 ? 14.643 25.565 -5.443 1.00 80.62 552 ARG A C 1
ATOM 4387 O O . ARG A 1 552 ? 14.300 25.062 -4.377 1.00 80.62 552 ARG A O 1
ATOM 4394 N N . GLN A 1 553 ? 14.093 26.673 -5.934 1.00 85.44 553 GLN A N 1
ATOM 4395 C CA . GLN A 1 553 ? 12.985 27.401 -5.317 1.00 85.44 553 GLN A CA 1
ATOM 4396 C C . GLN A 1 553 ? 11.662 27.198 -6.064 1.00 85.44 553 GLN A C 1
ATOM 4398 O O . GLN A 1 553 ? 10.684 27.875 -5.766 1.00 85.44 553 GLN A O 1
ATOM 4403 N N . VAL A 1 554 ? 11.588 26.287 -7.040 1.00 86.75 554 VAL A N 1
ATOM 4404 C CA . VAL A 1 554 ? 10.329 26.039 -7.755 1.00 86.75 554 VAL A CA 1
ATOM 4405 C C . VAL A 1 554 ? 9.205 25.678 -6.779 1.00 86.75 554 VAL A C 1
ATOM 4407 O O . VAL A 1 554 ? 9.386 24.873 -5.864 1.00 86.75 554 VAL A O 1
ATOM 4410 N N . ASN A 1 555 ? 8.047 26.309 -6.966 1.00 87.44 555 ASN A N 1
ATOM 4411 C CA . ASN A 1 555 ? 6.857 26.139 -6.136 1.00 87.44 555 ASN A CA 1
ATOM 4412 C C . ASN A 1 555 ? 7.045 26.483 -4.642 1.00 87.44 555 ASN A C 1
ATOM 4414 O O . ASN A 1 555 ? 6.218 26.103 -3.815 1.00 87.44 555 ASN A O 1
ATOM 4418 N N . SER A 1 556 ? 8.110 27.202 -4.263 1.00 89.81 556 SER A N 1
ATOM 4419 C CA . SER A 1 556 ? 8.296 27.647 -2.879 1.00 89.81 556 SER A CA 1
ATOM 4420 C C . SER A 1 556 ? 7.446 28.881 -2.580 1.00 89.81 556 SER A C 1
ATOM 4422 O O . SER A 1 556 ? 7.470 29.836 -3.360 1.00 89.81 556 SER A O 1
ATOM 4424 N N . ILE A 1 557 ? 6.761 28.897 -1.438 1.00 92.06 557 ILE A N 1
ATOM 4425 C CA . ILE A 1 557 ? 5.920 30.018 -1.006 1.00 92.06 557 ILE A CA 1
ATOM 4426 C C . ILE A 1 557 ? 6.782 31.206 -0.576 1.00 92.06 557 ILE A C 1
ATOM 4428 O O . ILE A 1 557 ? 7.651 31.068 0.282 1.00 92.06 557 ILE A O 1
ATOM 4432 N N . ASN A 1 558 ? 6.485 32.376 -1.141 1.00 91.25 558 ASN A N 1
ATOM 4433 C CA . ASN A 1 558 ? 7.000 33.668 -0.695 1.00 91.25 558 ASN A CA 1
ATOM 4434 C C . ASN A 1 558 ? 6.051 34.321 0.308 1.00 91.25 558 ASN A C 1
ATOM 4436 O O . ASN A 1 558 ? 6.482 34.815 1.349 1.00 91.25 558 ASN A O 1
ATOM 4440 N N . SER A 1 559 ? 4.755 34.336 -0.011 1.00 92.19 559 SER A N 1
ATOM 4441 C CA . SER A 1 559 ? 3.740 34.922 0.856 1.00 92.19 559 SER A CA 1
ATOM 4442 C C . SER A 1 559 ? 2.368 34.272 0.677 1.00 92.19 559 SER A C 1
ATOM 4444 O O . SER A 1 559 ? 2.033 33.734 -0.380 1.00 92.19 559 SER A O 1
ATOM 4446 N N . LEU A 1 560 ? 1.567 34.329 1.740 1.00 90.88 560 LEU A N 1
ATOM 4447 C CA . LEU A 1 560 ? 0.143 34.017 1.748 1.00 90.88 560 LEU A CA 1
ATOM 4448 C C . LEU A 1 560 ? -0.605 35.274 2.193 1.00 90.88 560 LEU A C 1
ATOM 4450 O O . LEU A 1 560 ? -0.328 35.827 3.256 1.00 90.88 560 LEU A O 1
ATOM 4454 N N . ASN A 1 561 ? -1.535 35.751 1.364 1.00 90.81 561 ASN A N 1
ATOM 4455 C CA . ASN A 1 561 ? -2.256 37.012 1.571 1.00 90.81 561 ASN A CA 1
ATOM 4456 C C . ASN A 1 561 ? -1.319 38.221 1.792 1.00 90.81 561 ASN A C 1
ATOM 4458 O O . ASN A 1 561 ? -1.644 39.138 2.544 1.00 90.81 561 ASN A O 1
ATOM 4462 N N . GLY A 1 562 ? -0.151 38.218 1.139 1.00 89.56 562 GLY A N 1
ATOM 4463 C CA . GLY A 1 562 ? 0.845 39.291 1.223 1.00 89.56 562 GLY A CA 1
ATOM 4464 C C . GLY A 1 562 ? 1.765 39.240 2.448 1.00 89.56 562 GLY A C 1
ATOM 4465 O O . GLY A 1 562 ? 2.610 40.119 2.591 1.00 89.56 562 GLY A O 1
ATOM 4466 N N . SER A 1 563 ? 1.645 38.225 3.312 1.00 90.62 563 SER A N 1
ATOM 4467 C CA . SER A 1 563 ? 2.557 38.009 4.442 1.00 90.62 563 SER A CA 1
ATOM 4468 C C . SER A 1 563 ? 3.392 36.742 4.262 1.00 90.62 563 SER A C 1
ATOM 4470 O O . SER A 1 563 ? 2.870 35.699 3.874 1.00 90.62 563 SER A O 1
ATOM 4472 N N . SER A 1 564 ? 4.684 36.808 4.584 1.00 90.25 564 SER A N 1
ATOM 4473 C CA . SER A 1 564 ? 5.585 35.643 4.656 1.00 90.25 564 SER A CA 1
ATOM 4474 C C . SER A 1 564 ? 5.588 34.967 6.032 1.00 90.25 564 SER A C 1
ATOM 4476 O O . SER A 1 564 ? 6.248 33.949 6.234 1.00 90.25 564 SER A O 1
ATOM 4478 N N . LYS A 1 565 ? 4.854 35.534 6.996 1.00 91.44 565 LYS A N 1
ATOM 4479 C CA . LYS A 1 565 ? 4.742 35.031 8.366 1.00 91.44 565 LYS A CA 1
ATOM 4480 C C . LYS A 1 565 ? 3.287 34.995 8.824 1.00 91.44 565 LYS A C 1
ATOM 4482 O O . LYS A 1 565 ? 2.492 35.871 8.485 1.00 91.44 565 LYS A O 1
ATOM 4487 N N . LEU A 1 566 ? 2.965 33.997 9.630 1.00 88.38 566 LEU A N 1
ATOM 4488 C CA . LEU A 1 566 ? 1.757 33.935 10.438 1.00 88.38 566 LEU A CA 1
ATOM 4489 C C . LEU A 1 566 ? 1.865 34.902 11.626 1.00 88.38 566 LEU A C 1
ATOM 4491 O O . LEU A 1 566 ? 2.949 35.336 12.009 1.00 88.38 566 LEU A O 1
ATOM 4495 N N . ASP A 1 567 ? 0.732 35.220 12.235 1.00 87.06 567 ASP A N 1
ATOM 4496 C CA . ASP A 1 567 ? 0.616 36.070 13.424 1.00 87.06 567 ASP A CA 1
ATOM 4497 C C . ASP A 1 567 ? 0.071 35.296 14.640 1.00 87.06 567 ASP A C 1
ATOM 4499 O O . ASP A 1 567 ? -0.446 35.875 15.598 1.00 87.06 567 ASP A O 1
ATOM 4503 N N . ILE A 1 568 ? 0.201 33.967 14.614 1.00 84.88 568 ILE A N 1
ATOM 4504 C CA . ILE A 1 568 ? -0.476 33.043 15.532 1.00 84.88 568 ILE A CA 1
ATOM 4505 C C . ILE A 1 568 ? 0.423 32.676 16.713 1.00 84.88 568 ILE A C 1
ATOM 4507 O O . ILE A 1 568 ? -0.015 32.707 17.869 1.00 84.88 568 ILE A O 1
ATOM 4511 N N . TRP A 1 569 ? 1.678 32.337 16.422 1.00 88.50 569 TRP A N 1
ATOM 4512 C CA . TRP A 1 569 ? 2.639 31.802 17.382 1.00 88.50 569 TRP A CA 1
ATOM 4513 C C . TRP A 1 569 ? 3.470 32.908 18.040 1.00 88.50 569 TRP A C 1
ATOM 4515 O O . TRP A 1 569 ? 3.536 34.035 17.552 1.00 88.50 569 TRP A O 1
ATOM 4525 N N . GLU A 1 570 ? 4.087 32.603 19.177 1.00 82.88 570 GLU A N 1
ATOM 4526 C CA . GLU A 1 570 ? 4.829 33.561 20.000 1.00 82.88 570 GLU A CA 1
ATOM 4527 C C . GLU A 1 570 ? 6.100 34.072 19.311 1.00 82.88 570 GLU A C 1
ATOM 4529 O O . GLU A 1 570 ? 6.440 35.245 19.457 1.00 82.88 570 GLU A O 1
ATOM 4534 N N . THR A 1 571 ? 6.792 33.215 18.554 1.00 83.44 571 THR A N 1
ATOM 4535 C CA . THR A 1 571 ? 8.050 33.576 17.888 1.00 83.44 571 THR A CA 1
ATOM 4536 C C . THR A 1 571 ? 7.941 33.519 16.369 1.00 83.44 571 THR A C 1
ATOM 4538 O O . THR A 1 571 ? 7.172 32.749 15.792 1.00 83.44 571 THR A O 1
ATOM 4541 N N . ASP A 1 572 ? 8.780 34.315 15.710 1.00 82.88 572 ASP A N 1
ATOM 4542 C CA . ASP A 1 572 ? 8.877 34.368 14.251 1.00 82.88 572 ASP A CA 1
ATOM 4543 C C . ASP A 1 572 ? 9.303 33.038 13.608 1.00 82.88 572 ASP A C 1
ATOM 4545 O O . ASP A 1 572 ? 8.968 32.795 12.452 1.00 82.88 572 ASP A O 1
ATOM 4549 N N . GLU A 1 573 ? 10.016 32.173 14.336 1.00 85.94 573 GLU A N 1
ATOM 4550 C CA . GLU A 1 573 ? 10.493 30.881 13.822 1.00 85.94 573 GLU A CA 1
ATOM 4551 C C . GLU A 1 573 ? 9.323 29.958 13.459 1.00 85.94 573 GLU A C 1
ATOM 4553 O O . GLU A 1 573 ? 9.258 29.445 12.344 1.00 85.94 573 GLU A O 1
ATOM 4558 N N . CYS A 1 574 ? 8.359 29.803 14.372 1.00 87.56 574 CYS A N 1
ATOM 4559 C CA . CYS A 1 574 ? 7.169 28.978 14.157 1.00 87.56 574 CYS A CA 1
ATOM 4560 C C . CYS A 1 574 ? 6.117 29.654 13.262 1.00 87.56 574 CYS A C 1
ATOM 4562 O O . CYS A 1 574 ? 5.232 28.981 12.733 1.00 87.56 574 CYS A O 1
ATOM 4564 N N . ASN A 1 575 ? 6.199 30.975 13.095 1.00 89.81 575 ASN A N 1
ATOM 4565 C CA . ASN A 1 575 ? 5.312 31.734 12.218 1.00 89.81 575 ASN A CA 1
ATOM 4566 C C . ASN A 1 575 ? 5.774 31.753 10.756 1.00 89.81 575 ASN A C 1
ATOM 4568 O O . ASN A 1 575 ? 5.000 32.166 9.900 1.00 89.81 575 ASN A O 1
ATOM 4572 N N . ASN A 1 576 ? 7.002 31.344 10.440 1.00 90.12 576 ASN A N 1
ATOM 4573 C CA . ASN A 1 576 ? 7.507 31.433 9.075 1.00 90.12 576 ASN A CA 1
ATOM 4574 C C . ASN A 1 576 ? 6.698 30.556 8.102 1.00 90.12 576 ASN A C 1
ATOM 4576 O O . ASN A 1 576 ? 6.463 29.376 8.368 1.00 90.12 576 ASN A O 1
ATOM 4580 N N . ILE A 1 577 ? 6.301 31.122 6.961 1.00 90.06 577 ILE A N 1
ATOM 4581 C CA . ILE A 1 577 ? 5.639 30.394 5.876 1.00 90.06 577 ILE A CA 1
ATOM 4582 C C . ILE A 1 577 ? 6.713 30.048 4.848 1.00 90.06 577 ILE A C 1
ATOM 4584 O O . ILE A 1 577 ? 7.265 30.930 4.196 1.00 90.06 577 ILE A O 1
ATOM 4588 N N . SER A 1 578 ? 7.041 28.764 4.721 1.00 86.56 578 SER A N 1
ATOM 4589 C CA . SER A 1 578 ? 8.083 28.302 3.803 1.00 86.56 578 SER A CA 1
ATOM 4590 C C . SER A 1 578 ? 7.793 26.916 3.234 1.00 86.56 578 SER A C 1
ATOM 4592 O O . SER A 1 578 ? 6.982 26.150 3.760 1.00 86.56 578 SER A O 1
ATOM 4594 N N . GLY A 1 579 ? 8.497 26.583 2.151 1.00 86.88 579 GLY A N 1
ATOM 4595 C CA . GLY A 1 579 ? 8.367 25.303 1.461 1.00 86.88 579 GLY A CA 1
ATOM 4596 C C . GLY A 1 579 ? 7.319 25.316 0.351 1.00 86.88 579 GLY A C 1
ATOM 4597 O O . GLY A 1 579 ? 6.863 26.371 -0.080 1.00 86.88 579 GLY A O 1
ATOM 4598 N N . SER A 1 580 ? 6.982 24.124 -0.133 1.00 85.06 580 SER A N 1
ATOM 4599 C CA . SER A 1 580 ? 6.021 23.902 -1.215 1.00 85.06 580 SER A CA 1
ATOM 4600 C C . SER A 1 580 ? 4.570 24.144 -0.781 1.00 85.06 580 SER A C 1
ATOM 4602 O O . SER A 1 580 ? 4.204 23.890 0.373 1.00 85.06 580 SER A O 1
ATOM 4604 N N . THR A 1 581 ? 3.725 24.587 -1.715 1.00 77.94 581 THR A N 1
ATOM 4605 C CA . THR A 1 581 ? 2.267 24.648 -1.531 1.00 77.94 581 THR A CA 1
ATOM 4606 C C . THR A 1 581 ? 1.668 23.247 -1.513 1.00 77.94 581 THR A C 1
ATOM 4608 O O . THR A 1 581 ? 1.792 22.509 -2.489 1.00 77.94 581 THR A O 1
ATOM 4611 N N . ASN A 1 582 ? 1.011 22.865 -0.412 1.00 71.81 582 ASN A N 1
ATOM 4612 C CA . ASN A 1 582 ? 0.244 21.614 -0.283 1.00 71.81 582 ASN A CA 1
ATOM 4613 C C . ASN A 1 582 ? 1.005 20.303 -0.592 1.00 71.81 582 ASN A C 1
ATOM 4615 O O . ASN A 1 582 ? 0.408 19.233 -0.540 1.00 71.81 582 ASN A O 1
ATOM 4619 N N . GLY A 1 583 ? 2.320 20.369 -0.832 1.00 75.00 583 GLY A N 1
ATOM 4620 C CA . GLY A 1 583 ? 3.164 19.228 -1.181 1.00 75.00 583 GLY A CA 1
ATOM 4621 C C . GLY A 1 583 ? 2.979 18.710 -2.612 1.00 75.00 583 GLY A C 1
ATOM 4622 O O . GLY A 1 583 ? 3.353 17.575 -2.880 1.00 75.00 583 GLY A O 1
ATOM 4623 N N . GLU A 1 584 ? 2.404 19.507 -3.518 1.00 75.69 584 GLU A N 1
ATOM 4624 C CA . GLU A 1 584 ? 2.039 19.078 -4.883 1.00 75.69 584 GLU A CA 1
ATOM 4625 C C . GLU A 1 584 ? 3.233 18.976 -5.838 1.00 75.69 584 GLU A C 1
ATOM 4627 O O . GLU A 1 584 ? 3.228 18.177 -6.772 1.00 75.69 584 GLU A O 1
ATOM 4632 N N . LEU A 1 585 ? 4.259 19.797 -5.611 1.00 81.25 585 LEU A N 1
ATOM 4633 C CA . LEU A 1 585 ? 5.490 19.813 -6.394 1.00 81.25 585 LEU A CA 1
ATOM 4634 C C . LEU A 1 585 ? 6.650 20.258 -5.510 1.00 81.25 585 LEU A C 1
ATOM 4636 O O . LEU A 1 585 ? 6.539 21.270 -4.812 1.00 81.25 585 LEU A O 1
ATOM 4640 N N . PHE A 1 586 ? 7.760 19.529 -5.554 1.00 84.19 586 PHE A N 1
ATOM 4641 C CA . PHE A 1 586 ? 8.997 19.893 -4.872 1.00 84.19 586 PHE A CA 1
ATOM 4642 C C . PHE A 1 586 ? 10.091 20.194 -5.894 1.00 84.19 586 PHE A C 1
ATOM 4644 O O . PHE A 1 586 ? 10.000 19.812 -7.058 1.00 84.19 586 PHE A O 1
ATOM 4651 N N . ALA A 1 587 ? 11.146 20.875 -5.452 1.00 81.69 587 ALA A N 1
ATOM 4652 C CA . ALA A 1 587 ? 12.318 21.069 -6.290 1.00 81.69 587 ALA A CA 1
ATOM 4653 C C . ALA A 1 587 ? 13.004 19.727 -6.626 1.00 81.69 587 ALA A C 1
ATOM 4655 O O . ALA A 1 587 ? 13.055 18.849 -5.756 1.00 81.69 587 ALA A O 1
ATOM 4656 N N . PRO A 1 588 ? 13.575 19.578 -7.839 1.00 78.69 588 PRO A N 1
ATOM 4657 C CA . PRO A 1 588 ? 14.365 18.414 -8.240 1.00 78.69 588 PRO A CA 1
ATOM 4658 C C . PRO A 1 588 ? 15.416 18.015 -7.200 1.00 78.69 588 PRO A C 1
ATOM 4660 O O . PRO A 1 588 ? 16.278 18.820 -6.834 1.00 78.69 588 PRO A O 1
ATOM 4663 N N . LEU A 1 589 ? 15.380 16.764 -6.738 1.00 73.69 589 LEU A N 1
ATOM 4664 C CA . LEU A 1 589 ? 16.240 16.304 -5.643 1.00 73.69 589 LEU A CA 1
ATOM 4665 C C . LEU A 1 589 ? 17.714 16.247 -6.059 1.00 73.69 589 LEU A C 1
ATOM 4667 O O . LEU A 1 589 ? 18.584 16.553 -5.246 1.00 73.69 589 LEU A O 1
ATOM 4671 N N . ASP A 1 590 ? 17.988 15.935 -7.328 1.00 65.62 590 ASP A N 1
ATOM 4672 C CA . ASP A 1 590 ? 19.346 15.869 -7.885 1.00 65.62 590 ASP A CA 1
ATOM 4673 C C . ASP A 1 590 ? 20.053 17.240 -7.901 1.00 65.62 590 ASP A C 1
ATOM 4675 O O . ASP A 1 590 ? 21.275 17.324 -7.778 1.00 65.62 590 ASP A O 1
ATOM 4679 N N . VAL A 1 591 ? 19.289 18.334 -8.014 1.00 62.34 591 VAL A N 1
ATOM 4680 C CA . VAL A 1 591 ? 19.817 19.713 -8.010 1.00 62.34 591 VAL A CA 1
ATOM 4681 C C . VAL A 1 591 ? 19.937 20.258 -6.583 1.00 62.34 591 VAL A C 1
ATOM 4683 O O . VAL A 1 591 ? 20.772 21.116 -6.277 1.00 62.34 591 VAL A O 1
ATOM 4686 N N . VAL A 1 592 ? 19.123 19.737 -5.669 1.00 59.88 592 VAL A N 1
ATOM 4687 C CA . VAL A 1 592 ? 19.126 20.073 -4.246 1.00 59.88 592 VAL A CA 1
ATOM 4688 C C . VAL A 1 592 ? 20.181 19.204 -3.538 1.00 59.88 592 VAL A C 1
ATOM 4690 O O . VAL A 1 592 ? 19.882 18.391 -2.676 1.00 59.88 592 VAL A O 1
ATOM 4693 N N . SER A 1 593 ? 21.455 19.379 -3.907 1.00 42.66 593 SER A N 1
ATOM 4694 C CA . SER A 1 593 ? 22.593 18.580 -3.422 1.00 42.66 593 SER A CA 1
ATOM 4695 C C . SER A 1 593 ? 22.632 18.426 -1.886 1.00 42.66 593 SER A C 1
ATOM 4697 O O . SER A 1 593 ? 22.765 19.426 -1.166 1.00 42.66 593 SER A O 1
ATOM 4699 N N . GLY A 1 594 ? 22.572 17.183 -1.390 1.00 52.38 594 GLY A N 1
ATOM 4700 C CA . GLY A 1 594 ? 22.907 16.802 -0.011 1.00 52.38 594 GLY A CA 1
ATOM 4701 C C . GLY A 1 594 ? 22.078 15.633 0.538 1.00 52.38 594 GLY A C 1
ATOM 4702 O O . GLY A 1 594 ? 20.855 15.711 0.575 1.00 52.38 594 GLY A O 1
ATOM 4703 N N . GLU A 1 595 ? 22.740 14.591 1.056 1.00 47.72 595 GLU A N 1
ATOM 4704 C CA . GLU A 1 595 ? 22.117 13.380 1.639 1.00 47.72 595 GLU A CA 1
ATOM 4705 C C . GLU A 1 595 ? 21.184 13.653 2.844 1.00 47.72 595 GLU A C 1
ATOM 4707 O O . GLU A 1 595 ? 20.397 12.789 3.218 1.00 47.72 595 GLU A O 1
ATOM 4712 N N . ASN A 1 596 ? 21.217 14.866 3.418 1.00 51.88 596 ASN A N 1
ATOM 4713 C CA . ASN A 1 596 ? 20.504 15.247 4.647 1.00 51.88 596 ASN A CA 1
ATOM 4714 C C . ASN A 1 596 ? 19.549 16.452 4.504 1.00 51.88 596 ASN A C 1
ATOM 4716 O O . ASN A 1 596 ? 19.154 17.036 5.516 1.00 51.88 596 ASN A O 1
ATOM 4720 N N . LYS A 1 597 ? 19.179 16.881 3.288 1.00 65.75 597 LYS A N 1
ATOM 4721 C CA . LYS A 1 597 ? 18.258 18.024 3.144 1.00 65.75 597 LYS A CA 1
ATOM 4722 C C . LYS A 1 597 ? 16.803 17.632 3.413 1.00 65.75 597 LYS A C 1
ATOM 4724 O O . LYS A 1 597 ? 16.261 16.716 2.797 1.00 65.75 597 LYS A O 1
ATOM 4729 N N . THR A 1 598 ? 16.175 18.362 4.333 1.00 79.94 598 THR A N 1
ATOM 4730 C CA . THR A 1 598 ? 14.743 18.288 4.623 1.00 79.94 598 THR A CA 1
ATOM 4731 C C . THR A 1 598 ? 13.953 19.046 3.563 1.00 79.94 598 THR A C 1
ATOM 4733 O O . THR A 1 598 ? 14.302 20.169 3.199 1.00 79.94 598 THR A O 1
ATOM 4736 N N . LEU A 1 599 ? 12.873 18.444 3.069 1.00 87.19 599 LEU A N 1
ATOM 4737 C CA . LEU A 1 599 ? 11.888 19.157 2.258 1.00 87.19 599 LEU A CA 1
ATOM 4738 C C . LEU A 1 599 ? 10.856 19.792 3.182 1.00 87.19 599 LEU A C 1
ATOM 4740 O O . LEU A 1 599 ? 10.572 19.270 4.256 1.00 87.19 599 LEU A O 1
ATOM 4744 N N . GLN A 1 600 ? 10.293 20.920 2.774 1.00 88.62 600 GLN A N 1
ATOM 4745 C CA . GLN A 1 600 ? 9.277 21.616 3.552 1.00 88.62 600 GLN A CA 1
ATOM 4746 C C . GLN A 1 600 ? 8.022 21.789 2.718 1.00 88.62 600 GLN A C 1
ATOM 4748 O O . GLN A 1 600 ? 8.100 22.060 1.519 1.00 88.62 600 GLN A O 1
ATOM 4753 N N . PHE A 1 601 ? 6.871 21.676 3.363 1.00 89.19 601 PHE A N 1
ATOM 4754 C CA . PHE A 1 601 ? 5.613 22.140 2.801 1.00 89.19 601 PHE A CA 1
ATOM 4755 C C . PHE A 1 601 ? 4.778 22.806 3.887 1.00 89.19 601 PHE A C 1
ATOM 4757 O O . PHE A 1 601 ? 4.865 22.460 5.070 1.00 89.19 601 PHE A O 1
ATOM 4764 N N . PHE A 1 602 ? 3.970 23.770 3.474 1.00 89.38 602 PHE A N 1
ATOM 4765 C CA . PHE A 1 602 ? 3.096 24.516 4.364 1.00 89.38 602 PHE A CA 1
ATOM 4766 C C . PHE A 1 602 ? 1.642 24.088 4.172 1.00 89.38 602 PHE A C 1
ATOM 4768 O O . PHE A 1 602 ? 1.185 23.877 3.045 1.00 89.38 602 PHE A O 1
ATOM 4775 N N . ARG A 1 603 ? 0.906 23.989 5.284 1.00 85.94 603 ARG A N 1
ATOM 4776 C CA . ARG A 1 603 ? -0.541 23.758 5.294 1.00 85.94 603 ARG A CA 1
ATOM 4777 C C . ARG A 1 603 ? -1.230 24.851 6.098 1.00 85.94 603 ARG A C 1
ATOM 4779 O O . ARG A 1 603 ? -1.064 24.923 7.316 1.00 85.94 603 ARG A O 1
ATOM 4786 N N . SER A 1 604 ? -2.036 25.643 5.398 1.00 82.62 604 SER A N 1
ATOM 4787 C CA . SER A 1 604 ? -2.931 26.672 5.941 1.00 82.62 604 SER A CA 1
ATOM 4788 C C . SER A 1 604 ? -3.822 26.104 7.049 1.00 82.62 604 SER A C 1
ATOM 4790 O O . SER A 1 604 ? -3.844 26.648 8.148 1.00 82.62 604 SER A O 1
ATOM 4792 N N . ASP A 1 605 ? -4.444 24.947 6.807 1.00 81.25 605 ASP A N 1
ATOM 4793 C CA . ASP A 1 605 ? -5.369 24.296 7.747 1.00 81.25 605 ASP A CA 1
ATOM 4794 C C . ASP A 1 605 ? -4.741 23.973 9.113 1.00 81.25 605 ASP A C 1
ATOM 4796 O O . ASP A 1 605 ? -5.442 23.928 10.122 1.00 81.25 605 ASP A O 1
ATOM 4800 N N . PHE A 1 606 ? -3.423 23.742 9.157 1.00 85.44 606 PHE A N 1
ATOM 4801 C CA . PHE A 1 606 ? -2.688 23.403 10.382 1.00 85.44 606 PHE A CA 1
ATOM 4802 C C . PHE A 1 606 ? -1.870 24.571 10.943 1.00 85.44 606 PHE A C 1
ATOM 4804 O O . PHE A 1 606 ? -1.236 24.416 11.987 1.00 85.44 606 PHE A O 1
ATOM 4811 N N . CYS A 1 607 ? -1.866 25.720 10.258 1.00 86.94 607 CYS A N 1
ATOM 4812 C CA . CYS A 1 607 ? -1.107 26.914 10.623 1.00 86.94 607 CYS A CA 1
ATOM 4813 C C . CYS A 1 607 ? 0.383 26.644 10.916 1.00 86.94 607 CYS A C 1
ATOM 4815 O O . CYS A 1 607 ? 0.958 27.248 11.824 1.00 86.94 607 CYS A O 1
ATOM 4817 N N . ARG A 1 608 ? 1.017 25.707 10.193 1.00 89.44 608 ARG A N 1
ATOM 4818 C CA . ARG A 1 608 ? 2.432 25.359 10.401 1.00 89.44 608 ARG A CA 1
ATOM 4819 C C . ARG A 1 608 ? 3.103 24.754 9.171 1.00 89.44 608 ARG A C 1
ATOM 4821 O O . ARG A 1 608 ? 2.447 24.209 8.282 1.00 89.44 608 ARG A O 1
ATOM 4828 N N . VAL A 1 609 ? 4.434 24.797 9.181 1.00 89.56 609 VAL A N 1
ATOM 4829 C CA . VAL A 1 609 ? 5.298 24.093 8.226 1.00 89.56 609 VAL A CA 1
ATOM 4830 C C . VAL A 1 609 ? 5.554 22.662 8.706 1.00 89.56 609 VAL A C 1
ATOM 4832 O O . VAL A 1 609 ? 5.723 22.400 9.904 1.00 89.56 609 VAL A O 1
ATOM 4835 N N . PHE A 1 610 ? 5.590 21.731 7.756 1.00 90.50 610 PHE A N 1
ATOM 4836 C CA . PHE A 1 610 ? 5.984 20.345 7.966 1.00 90.50 610 PHE A CA 1
ATOM 4837 C C . PHE A 1 610 ? 7.321 20.078 7.286 1.00 90.50 610 PHE A C 1
ATOM 4839 O O . PHE A 1 610 ? 7.470 20.279 6.080 1.00 90.50 610 PHE A O 1
ATOM 4846 N N . ASN A 1 611 ? 8.275 19.580 8.070 1.00 90.56 611 ASN A N 1
ATOM 4847 C CA . ASN A 1 611 ? 9.555 19.112 7.564 1.00 90.56 611 ASN A CA 1
ATOM 4848 C C . ASN A 1 611 ? 9.465 17.626 7.226 1.00 90.56 611 ASN A C 1
ATOM 4850 O O . ASN A 1 611 ? 9.032 16.811 8.046 1.00 90.56 611 ASN A O 1
ATOM 4854 N N . LEU A 1 612 ? 9.925 17.288 6.034 1.00 90.12 612 LEU A N 1
ATOM 4855 C CA . LEU A 1 612 ? 9.992 15.954 5.477 1.00 90.12 612 LEU A CA 1
ATOM 4856 C C . LEU A 1 612 ? 11.453 15.507 5.413 1.00 90.12 612 LEU A C 1
ATOM 4858 O O . LEU A 1 612 ? 12.286 16.165 4.791 1.00 90.12 612 LEU A O 1
ATOM 4862 N N . THR A 1 613 ? 11.765 14.370 6.023 1.00 89.75 613 THR A N 1
ATOM 4863 C CA . THR A 1 613 ? 13.084 13.738 5.958 1.00 89.75 613 THR A CA 1
ATOM 4864 C C . THR A 1 613 ? 13.055 12.550 5.013 1.00 89.75 613 THR A C 1
ATOM 4866 O O . THR A 1 613 ? 12.092 11.776 4.987 1.00 89.75 613 THR A O 1
ATOM 4869 N N . ARG A 1 614 ? 14.124 12.386 4.228 1.00 88.81 614 ARG A N 1
ATOM 4870 C CA . ARG A 1 614 ? 14.298 11.203 3.386 1.00 88.81 614 ARG A CA 1
ATOM 4871 C C . ARG A 1 614 ? 14.512 9.990 4.285 1.00 88.81 614 ARG A C 1
ATOM 4873 O O . ARG A 1 614 ? 15.357 10.004 5.173 1.00 88.81 614 ARG A O 1
ATOM 4880 N N . THR A 1 615 ? 13.736 8.941 4.055 1.00 86.62 615 THR A N 1
ATOM 4881 C CA . THR A 1 615 ? 13.798 7.699 4.839 1.00 86.62 615 THR A CA 1
ATOM 4882 C C . THR A 1 615 ? 14.279 6.507 4.026 1.00 86.62 615 THR A C 1
ATOM 4884 O O . THR A 1 615 ? 14.890 5.605 4.589 1.00 86.62 615 THR A O 1
ATOM 4887 N N . ARG A 1 616 ? 14.015 6.489 2.714 1.00 84.75 616 ARG A N 1
ATOM 4888 C CA . ARG A 1 616 ? 14.532 5.496 1.760 1.00 84.75 616 ARG A CA 1
ATOM 4889 C C . ARG A 1 616 ? 14.791 6.179 0.420 1.00 84.75 616 ARG A C 1
ATOM 4891 O O . ARG A 1 616 ? 14.136 7.177 0.125 1.00 84.75 616 ARG A O 1
ATOM 4898 N N . SER A 1 617 ? 15.718 5.650 -0.372 1.00 86.31 617 SER A N 1
ATOM 4899 C CA . SER A 1 617 ? 16.083 6.212 -1.675 1.00 86.31 617 SER A CA 1
ATOM 4900 C C . SER A 1 617 ? 16.153 5.129 -2.743 1.00 86.31 617 SER A C 1
ATOM 4902 O O . SER A 1 617 ? 16.522 3.996 -2.433 1.00 86.31 617 SER A O 1
ATOM 4904 N N . GLY A 1 618 ? 15.782 5.469 -3.978 1.00 81.25 618 GLY A N 1
ATOM 4905 C CA . GLY A 1 618 ? 15.869 4.568 -5.129 1.00 81.25 618 GLY A CA 1
ATOM 4906 C C . GLY A 1 618 ? 14.994 3.316 -5.014 1.00 81.25 618 GLY A C 1
ATOM 4907 O O . GLY A 1 618 ? 15.352 2.262 -5.544 1.00 81.25 618 GLY A O 1
ATOM 4908 N N . ILE A 1 619 ? 13.861 3.403 -4.312 1.00 85.62 619 ILE A N 1
ATOM 4909 C CA . ILE A 1 619 ? 12.902 2.298 -4.218 1.00 85.62 619 ILE A CA 1
ATOM 4910 C C . ILE A 1 619 ? 11.935 2.347 -5.408 1.00 85.62 619 ILE A C 1
ATOM 4912 O O . ILE A 1 619 ? 11.635 3.431 -5.901 1.00 85.62 619 ILE A O 1
ATOM 4916 N N . PRO A 1 620 ? 11.432 1.210 -5.910 1.00 84.06 620 PRO A N 1
ATOM 4917 C CA . PRO A 1 620 ? 10.325 1.234 -6.864 1.00 84.06 620 PRO A CA 1
ATOM 4918 C C . PRO A 1 620 ? 9.078 1.825 -6.188 1.00 84.06 620 PRO A C 1
ATOM 4920 O O . PRO A 1 620 ? 8.768 1.457 -5.055 1.00 84.06 620 PRO A O 1
ATOM 4923 N N . SER A 1 621 ? 8.338 2.696 -6.875 1.00 80.75 621 SER A N 1
ATOM 4924 C CA . SER A 1 621 ? 7.050 3.173 -6.360 1.00 80.75 621 SER A CA 1
ATOM 4925 C C . SER A 1 621 ? 6.064 2.008 -6.218 1.00 80.75 621 SER A C 1
ATOM 4927 O O . SER A 1 621 ? 5.924 1.183 -7.125 1.00 80.75 621 SER A O 1
ATOM 4929 N N . GLU A 1 622 ? 5.356 1.957 -5.086 1.00 77.81 622 GLU A N 1
ATOM 4930 C CA . GLU A 1 622 ? 4.318 0.950 -4.818 1.00 77.81 622 GLU A CA 1
ATOM 4931 C C . GLU A 1 622 ? 3.144 1.072 -5.798 1.00 77.81 622 GLU A C 1
ATOM 4933 O O . GLU A 1 622 ? 2.579 0.070 -6.235 1.00 77.81 622 GLU A O 1
ATOM 4938 N N . VAL A 1 623 ? 2.819 2.308 -6.183 1.00 74.56 623 VAL A N 1
ATOM 4939 C CA . VAL A 1 623 ? 1.725 2.635 -7.101 1.00 74.56 623 VAL A CA 1
ATOM 4940 C C . VAL A 1 623 ? 2.156 2.460 -8.557 1.00 74.56 623 VAL A C 1
ATOM 4942 O O . VAL A 1 623 ? 1.347 2.025 -9.380 1.00 74.56 623 VAL A O 1
ATOM 4945 N N . ARG A 1 624 ? 3.417 2.766 -8.898 1.00 82.31 624 ARG A N 1
ATOM 4946 C CA . ARG A 1 624 ? 3.975 2.629 -10.258 1.00 82.31 624 ARG A CA 1
ATOM 4947 C C . ARG A 1 624 ? 5.395 2.043 -10.239 1.00 82.31 624 ARG A C 1
ATOM 4949 O O . ARG A 1 624 ? 6.362 2.797 -10.296 1.00 82.31 624 ARG A O 1
ATOM 4956 N N . PRO A 1 625 ? 5.555 0.707 -10.281 1.00 77.62 625 PRO A N 1
ATOM 4957 C CA . PRO A 1 625 ? 6.867 0.057 -10.154 1.00 77.62 625 PRO A CA 1
ATOM 4958 C C . PRO A 1 625 ? 7.899 0.391 -11.243 1.00 77.62 625 PRO A C 1
ATOM 4960 O O . PRO A 1 625 ? 9.067 0.036 -11.099 1.00 77.62 625 PRO A O 1
ATOM 4963 N N . SER A 1 626 ? 7.478 1.021 -12.346 1.00 74.12 626 SER A N 1
ATOM 4964 C CA . SER A 1 626 ? 8.360 1.538 -13.400 1.00 74.12 626 SER A CA 1
ATOM 4965 C C . SER A 1 626 ? 9.084 2.832 -13.015 1.00 74.12 626 SER A C 1
ATOM 4967 O O . SER A 1 626 ? 10.018 3.213 -13.710 1.00 74.12 626 SER A O 1
ATOM 4969 N N . LEU A 1 627 ? 8.654 3.510 -11.947 1.00 78.31 627 LEU A N 1
ATOM 4970 C CA . LEU A 1 627 ? 9.281 4.719 -11.418 1.00 78.31 627 LEU A CA 1
ATOM 4971 C C . LEU A 1 627 ? 10.087 4.385 -10.163 1.00 78.31 627 LEU A C 1
ATOM 4973 O O . LEU A 1 627 ? 9.594 3.699 -9.264 1.00 78.31 627 LEU A O 1
ATOM 4977 N N . PHE A 1 628 ? 11.310 4.903 -10.097 1.00 85.06 628 PHE A N 1
ATOM 4978 C CA . PHE A 1 628 ? 12.126 4.882 -8.888 1.00 85.06 628 PHE A CA 1
ATOM 4979 C C . PHE A 1 628 ? 11.933 6.189 -8.129 1.00 85.06 628 PHE A C 1
ATOM 4981 O O . PHE A 1 628 ? 11.950 7.265 -8.719 1.00 85.06 628 PHE A O 1
ATOM 4988 N N . VAL A 1 629 ? 11.720 6.080 -6.825 1.00 89.38 629 VAL A N 1
ATOM 4989 C CA . VAL A 1 629 ? 11.323 7.186 -5.960 1.00 89.38 629 VAL A CA 1
ATOM 4990 C C . VAL A 1 629 ? 12.126 7.177 -4.669 1.00 89.38 629 VAL A C 1
ATOM 4992 O O . VAL A 1 629 ? 12.611 6.140 -4.204 1.00 89.38 629 VAL A O 1
ATOM 4995 N N . ASP A 1 630 ? 12.223 8.351 -4.067 1.00 89.50 630 ASP A N 1
ATOM 4996 C CA . ASP A 1 630 ? 12.735 8.551 -2.726 1.00 89.50 630 ASP A CA 1
ATOM 4997 C C . ASP A 1 630 ? 11.558 8.771 -1.774 1.00 89.50 630 ASP A C 1
ATOM 4999 O O . ASP A 1 630 ? 10.724 9.652 -1.987 1.00 89.50 630 ASP A O 1
ATOM 5003 N N . ARG A 1 631 ? 11.491 7.971 -0.705 1.00 90.88 631 ARG A N 1
ATOM 5004 C CA . ARG A 1 631 ? 10.418 8.049 0.290 1.00 90.88 631 ARG A CA 1
ATOM 5005 C C . ARG A 1 631 ? 10.775 9.036 1.380 1.00 90.88 631 ARG A C 1
ATOM 5007 O O . ARG A 1 631 ? 11.694 8.795 2.173 1.00 90.88 631 ARG A O 1
ATOM 5014 N N . PHE A 1 632 ? 9.978 10.082 1.499 1.00 91.50 632 PHE A N 1
ATOM 5015 C CA . PHE A 1 632 ? 10.048 11.060 2.568 1.00 91.50 632 PHE A CA 1
ATOM 5016 C C . PHE A 1 632 ? 8.920 10.865 3.575 1.00 91.50 632 PHE A C 1
ATOM 5018 O O . PHE A 1 632 ? 7.813 10.442 3.242 1.00 91.50 632 PHE A O 1
ATOM 5025 N N . ARG A 1 633 ? 9.202 11.187 4.836 1.00 91.50 633 ARG A N 1
ATOM 5026 C CA . ARG A 1 633 ? 8.223 11.174 5.926 1.00 91.50 633 ARG A CA 1
ATOM 5027 C C . ARG A 1 633 ? 8.345 12.448 6.752 1.00 91.50 633 ARG A C 1
ATOM 5029 O O . ARG A 1 633 ? 9.442 12.997 6.822 1.00 91.50 633 ARG A O 1
ATOM 5036 N N . PRO A 1 634 ? 7.269 12.905 7.412 1.00 90.75 634 PRO A N 1
ATOM 5037 C CA . PRO A 1 634 ? 7.388 13.939 8.427 1.00 90.75 634 PRO A CA 1
ATOM 5038 C C . PRO A 1 634 ? 8.415 13.540 9.487 1.00 90.75 634 PRO A C 1
ATOM 5040 O O . PRO A 1 634 ? 8.521 12.362 9.843 1.00 90.75 634 PRO A O 1
ATOM 5043 N N . GLU A 1 635 ? 9.159 14.514 10.007 1.00 88.31 635 GLU A N 1
ATOM 5044 C CA . GLU A 1 635 ? 10.091 14.274 11.111 1.00 88.31 635 GLU A CA 1
ATOM 5045 C C . GLU A 1 635 ? 9.396 13.531 12.269 1.00 88.31 635 GLU A C 1
ATOM 5047 O O . GLU A 1 635 ? 8.308 13.908 12.711 1.00 88.31 635 GLU A O 1
ATOM 5052 N N . LYS A 1 636 ? 10.042 12.481 12.800 1.00 82.12 636 LYS A N 1
ATOM 5053 C CA . LYS A 1 636 ? 9.462 11.588 13.825 1.00 82.12 636 LYS A CA 1
ATOM 5054 C C . LYS A 1 636 ? 8.888 12.342 15.033 1.00 82.12 636 LYS A C 1
ATOM 5056 O O . LYS A 1 636 ? 7.854 11.956 15.565 1.00 82.12 636 LYS A O 1
ATOM 5061 N N . ASN A 1 637 ? 9.534 13.438 15.433 1.00 87.50 637 ASN A N 1
ATOM 5062 C CA . ASN A 1 637 ? 9.184 14.227 16.614 1.00 87.50 637 ASN A CA 1
ATOM 5063 C C . ASN A 1 637 ? 8.415 15.521 16.270 1.00 87.50 637 ASN A C 1
ATOM 5065 O O . ASN A 1 637 ? 8.450 16.484 17.038 1.00 87.50 637 ASN A O 1
ATOM 5069 N N . VAL A 1 638 ? 7.718 15.577 15.127 1.00 90.75 638 VAL A N 1
ATOM 5070 C CA . VAL A 1 638 ? 6.993 16.785 14.683 1.00 90.75 638 VAL A CA 1
ATOM 5071 C C . VAL A 1 638 ? 5.907 17.244 15.670 1.00 90.75 638 VAL A C 1
ATOM 5073 O O . VAL A 1 638 ? 5.720 18.447 15.859 1.00 90.75 638 VAL A O 1
ATOM 5076 N N . PHE A 1 639 ? 5.250 16.301 16.354 1.00 92.19 639 PHE A N 1
ATOM 5077 C CA . PHE A 1 639 ? 4.246 16.551 17.402 1.00 92.19 639 PHE A CA 1
ATOM 5078 C C . PHE A 1 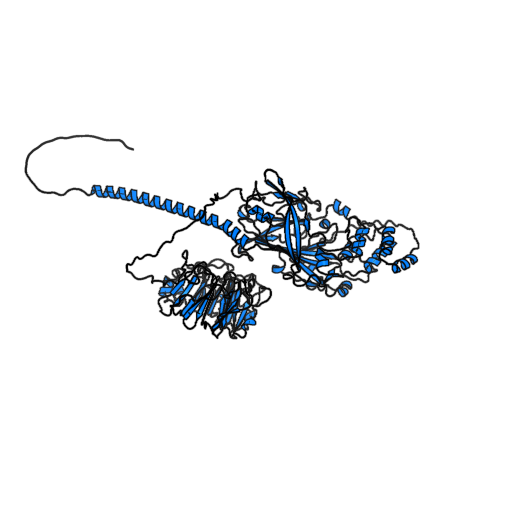639 ? 4.776 16.277 18.813 1.00 92.19 639 PHE A C 1
ATOM 5080 O O . PHE A 1 639 ? 4.004 16.075 19.749 1.00 92.19 639 PHE A O 1
ATOM 5087 N N . ALA A 1 640 ? 6.097 16.220 18.976 1.00 89.12 640 ALA A N 1
ATOM 5088 C CA . ALA A 1 640 ? 6.681 16.035 20.289 1.00 89.12 640 ALA A CA 1
ATOM 5089 C C . ALA A 1 640 ? 6.608 17.317 21.127 1.00 89.12 640 ALA A C 1
ATOM 5091 O O . ALA A 1 640 ? 6.558 18.419 20.581 1.00 89.12 640 ALA A O 1
ATOM 5092 N N . ASN A 1 641 ? 6.599 17.177 22.451 1.00 87.56 641 ASN A N 1
ATOM 5093 C CA . ASN A 1 641 ? 6.639 18.332 23.349 1.00 87.56 641 ASN A CA 1
ATOM 5094 C C . ASN A 1 641 ? 8.021 19.017 23.332 1.00 87.56 641 ASN A C 1
ATOM 5096 O O . ASN A 1 641 ? 8.975 18.489 22.760 1.00 87.56 641 ASN A O 1
ATOM 5100 N N . GLU A 1 642 ? 8.130 20.189 23.964 1.00 85.38 642 GLU A N 1
ATOM 5101 C CA . GLU A 1 642 ? 9.364 20.991 23.959 1.00 85.38 642 GLU A CA 1
ATOM 5102 C C . GLU A 1 642 ? 10.560 20.271 24.603 1.00 85.38 642 GLU A C 1
ATOM 5104 O O . GLU A 1 642 ? 11.687 20.433 24.142 1.00 85.38 642 GLU A O 1
ATOM 5109 N N . THR A 1 643 ? 10.325 19.400 25.590 1.00 86.31 643 THR A N 1
ATOM 5110 C CA . THR A 1 643 ? 11.385 18.575 26.190 1.00 86.31 643 THR A CA 1
ATOM 5111 C C . THR A 1 643 ? 11.976 17.558 25.203 1.00 86.31 643 THR A C 1
ATOM 5113 O O . THR A 1 643 ? 13.185 17.334 25.197 1.00 86.31 643 THR A O 1
ATOM 5116 N N . VAL A 1 644 ? 11.152 16.931 24.356 1.00 86.75 644 VAL A N 1
ATOM 5117 C CA . VAL A 1 644 ? 11.601 15.913 23.385 1.00 86.75 644 VAL A CA 1
ATOM 5118 C C . VAL A 1 644 ? 12.058 16.540 22.061 1.00 86.75 644 VAL A C 1
ATOM 5120 O O . VAL A 1 644 ? 12.963 16.018 21.409 1.00 86.75 644 VAL A O 1
ATOM 5123 N N . ASN A 1 645 ? 11.452 17.655 21.651 1.00 88.56 645 ASN A N 1
ATOM 5124 C CA . ASN A 1 645 ? 11.854 18.435 20.484 1.00 88.56 645 ASN A CA 1
ATOM 5125 C C . ASN A 1 645 ? 11.865 19.936 20.821 1.00 88.56 645 ASN A C 1
ATOM 5127 O O . ASN A 1 645 ? 10.829 20.595 20.688 1.00 88.56 645 ASN A O 1
ATOM 5131 N N . PRO A 1 646 ? 13.030 20.502 21.190 1.00 88.38 646 PRO A N 1
ATOM 5132 C CA . PRO A 1 646 ? 13.145 21.907 21.581 1.00 88.38 646 PRO A CA 1
ATOM 5133 C C . PRO A 1 646 ? 12.658 22.905 20.528 1.00 88.38 646 PRO A C 1
ATOM 5135 O O . PRO A 1 646 ? 12.172 23.967 20.893 1.00 88.38 646 PRO A O 1
ATOM 5138 N N . ARG A 1 647 ? 12.697 22.565 19.229 1.00 85.88 647 ARG A N 1
ATOM 5139 C CA . ARG A 1 647 ? 12.170 23.438 18.158 1.00 85.88 647 ARG A CA 1
ATOM 5140 C C . ARG A 1 647 ? 10.666 23.674 18.268 1.00 85.88 647 ARG A C 1
ATOM 5142 O O . ARG A 1 647 ? 10.162 24.672 17.773 1.00 85.88 647 ARG A O 1
ATOM 5149 N N . ASN A 1 648 ? 9.939 22.775 18.931 1.00 88.31 648 ASN A N 1
ATOM 5150 C CA . ASN A 1 648 ? 8.507 22.943 19.132 1.00 88.31 648 ASN A CA 1
ATOM 5151 C C . ASN A 1 648 ? 8.170 23.934 20.260 1.00 88.31 648 ASN A C 1
ATOM 5153 O O . ASN A 1 648 ? 6.996 24.261 20.429 1.00 88.31 648 ASN A O 1
ATOM 5157 N N . SER A 1 649 ? 9.159 24.453 21.004 1.00 86.50 649 SER A N 1
ATOM 5158 C CA . SER A 1 649 ? 8.915 25.414 22.088 1.00 86.50 649 SER A CA 1
ATOM 5159 C C . SER A 1 649 ? 8.309 26.732 21.600 1.00 86.50 649 SER A C 1
ATOM 5161 O O . SER A 1 649 ? 7.694 27.436 22.398 1.00 86.50 649 SER A O 1
ATOM 5163 N N . CYS A 1 650 ? 8.473 27.075 20.313 1.00 86.81 650 CYS A N 1
ATOM 5164 C CA . CYS A 1 650 ? 7.910 28.293 19.733 1.00 86.81 650 CYS A CA 1
ATOM 5165 C C . CYS A 1 650 ? 6.421 28.212 19.368 1.00 86.81 650 CYS A C 1
ATOM 5167 O O . CYS A 1 650 ? 5.809 29.255 19.137 1.00 86.81 650 CYS A O 1
ATOM 5169 N N . TYR A 1 651 ? 5.806 27.023 19.366 1.00 86.19 651 TYR A N 1
ATOM 5170 C CA . TYR A 1 651 ? 4.368 26.850 19.113 1.00 86.19 651 TYR A CA 1
ATOM 5171 C C . TYR A 1 651 ? 3.528 27.177 20.357 1.00 86.19 651 TYR A C 1
ATOM 5173 O O . TYR A 1 651 ? 2.669 26.409 20.790 1.00 86.19 651 TYR A O 1
ATOM 5181 N N . LYS A 1 652 ? 3.800 28.336 20.956 1.00 84.31 652 LYS A N 1
ATOM 5182 C CA . LYS A 1 652 ? 3.018 28.931 22.040 1.00 84.31 652 LYS A CA 1
ATOM 5183 C C . LYS A 1 652 ? 2.142 30.040 21.450 1.00 84.31 652 LYS A C 1
ATOM 5185 O O . LYS A 1 652 ? 2.596 30.722 20.533 1.00 84.31 652 LYS A O 1
ATOM 5190 N N . PRO A 1 653 ? 0.893 30.230 21.904 1.00 79.94 653 PRO A N 1
ATOM 5191 C CA . PRO A 1 653 ? 0.030 31.284 21.373 1.00 79.94 653 PRO A CA 1
ATOM 5192 C C . PRO A 1 653 ? 0.617 32.681 21.627 1.00 79.94 653 PRO A C 1
ATOM 5194 O O . PRO A 1 653 ? 1.069 32.968 22.735 1.00 79.94 653 PRO A O 1
ATOM 5197 N N . ASN A 1 654 ? 0.560 33.578 20.639 1.00 75.00 654 ASN A N 1
ATOM 5198 C CA . ASN A 1 654 ? 0.999 34.966 20.808 1.00 75.00 654 ASN A CA 1
ATOM 5199 C C . ASN A 1 654 ? 0.146 35.708 21.863 1.00 75.00 654 ASN A C 1
ATOM 5201 O O . ASN A 1 654 ? -1.079 35.578 21.905 1.00 75.00 654 ASN A O 1
ATOM 5205 N N . SER A 1 655 ? 0.781 36.551 22.683 1.00 57.75 655 SER A N 1
ATOM 5206 C CA . SER A 1 655 ? 0.163 37.343 23.761 1.00 57.75 655 SER A CA 1
ATOM 5207 C C . SER A 1 655 ? -1.014 38.241 23.331 1.00 57.75 655 SER A C 1
ATOM 5209 O O . SER A 1 655 ? -1.891 38.527 24.150 1.00 57.75 655 SER A O 1
ATOM 5211 N N . ASN A 1 656 ? -1.078 38.657 22.059 1.00 51.31 656 ASN A N 1
ATOM 5212 C CA . ASN A 1 656 ? -2.218 39.394 21.495 1.00 51.31 656 ASN A CA 1
ATOM 5213 C C . ASN A 1 656 ? -3.411 38.475 21.163 1.00 51.31 656 ASN A C 1
ATOM 5215 O O . ASN A 1 656 ? -4.555 38.849 21.419 1.00 51.31 656 ASN A O 1
ATOM 5219 N N . ASN A 1 657 ? -3.165 37.242 20.711 1.00 48.47 657 ASN A N 1
ATOM 5220 C CA . ASN A 1 657 ? -4.214 36.237 20.492 1.00 48.47 657 ASN A CA 1
ATOM 5221 C C . ASN A 1 657 ? -4.697 35.609 21.808 1.00 48.47 657 ASN A C 1
ATOM 5223 O O . ASN A 1 657 ? -5.886 35.343 21.956 1.00 48.47 657 ASN A O 1
ATOM 5227 N N . ALA A 1 658 ? -3.827 35.520 22.819 1.00 42.56 658 ALA A N 1
ATOM 5228 C CA . ALA A 1 658 ? -4.202 35.179 24.196 1.00 42.56 658 ALA A CA 1
ATOM 5229 C C . ALA A 1 658 ? -5.101 36.241 24.876 1.00 42.56 658 ALA A C 1
ATOM 5231 O O . ALA A 1 658 ? -5.732 35.968 25.898 1.00 42.56 658 ALA A O 1
ATOM 5232 N N . LYS A 1 659 ? -5.169 37.467 24.330 1.00 35.44 659 LYS A N 1
ATOM 5233 C CA . LYS A 1 659 ? -6.117 38.516 24.752 1.00 35.44 659 LYS A CA 1
ATOM 5234 C C . LYS A 1 659 ? -7.414 38.513 23.940 1.00 35.44 659 LYS A C 1
ATOM 5236 O O . LYS A 1 659 ? -8.436 38.916 24.483 1.00 35.44 659 LYS A O 1
ATOM 5241 N N . ASN A 1 660 ? -7.397 38.033 22.693 1.00 36.12 660 ASN A N 1
ATOM 5242 C CA . ASN A 1 660 ? -8.612 37.803 21.899 1.00 36.12 660 ASN A CA 1
ATOM 5243 C C . ASN A 1 660 ? -9.375 36.541 22.336 1.00 36.12 660 ASN A C 1
ATOM 5245 O O . ASN A 1 660 ? -10.576 36.459 22.113 1.00 36.12 660 ASN A O 1
ATOM 5249 N N . SER A 1 661 ? -8.744 35.633 23.088 1.00 38.69 661 SER A N 1
ATOM 5250 C CA . SER A 1 661 ? -9.429 34.670 23.965 1.00 38.69 661 SER A CA 1
ATOM 5251 C C . SER A 1 661 ? -9.972 35.326 25.250 1.00 38.69 661 SER A C 1
ATOM 5253 O O . SER A 1 661 ? -9.946 34.733 26.332 1.00 38.69 661 SER A O 1
ATOM 5255 N N . ALA A 1 662 ? -10.426 36.581 25.173 1.00 38.12 662 ALA A N 1
ATOM 5256 C CA . ALA A 1 662 ? -11.214 37.188 26.233 1.00 38.12 662 ALA A CA 1
ATOM 5257 C C . ALA A 1 662 ? -12.555 36.456 26.280 1.00 38.12 662 ALA A C 1
ATOM 5259 O O . ALA A 1 662 ? -13.399 36.606 25.400 1.00 38.12 662 ALA A O 1
ATOM 5260 N N . LYS A 1 663 ? -12.721 35.631 27.312 1.00 45.88 663 LYS A N 1
ATOM 5261 C CA . LYS A 1 663 ? -13.920 34.829 27.542 1.00 45.88 663 LYS A CA 1
ATOM 5262 C C . LYS A 1 663 ? -15.143 35.769 27.534 1.00 45.88 663 LYS A C 1
ATOM 5264 O O . LYS A 1 663 ? -15.180 36.705 28.340 1.00 45.88 663 LYS A O 1
ATOM 5269 N N . PRO A 1 664 ? -16.107 35.595 26.615 1.00 43.34 664 PRO A N 1
ATOM 5270 C CA . PRO A 1 664 ? -17.164 36.579 26.415 1.00 43.34 664 PRO A CA 1
ATOM 5271 C C . PRO A 1 664 ? -18.081 36.662 27.644 1.00 43.34 664 PRO A C 1
ATOM 5273 O O . PRO A 1 664 ? -18.477 35.643 28.217 1.00 43.34 664 PRO A O 1
ATOM 5276 N N . SER A 1 665 ? -18.430 37.884 28.063 1.00 39.66 665 SER A N 1
ATOM 5277 C CA . SER A 1 665 ? -19.332 38.113 29.198 1.00 39.66 665 SER A CA 1
ATOM 5278 C C . SER A 1 665 ? -20.786 38.224 28.721 1.00 39.66 665 SER A C 1
ATOM 5280 O O . SER A 1 665 ? -21.151 39.117 27.961 1.00 39.66 665 SER A O 1
ATOM 5282 N N . LEU A 1 666 ? -21.638 37.287 29.151 1.00 48.28 666 LEU A N 1
ATOM 5283 C CA . LEU A 1 666 ? -23.064 37.277 28.807 1.00 48.28 666 LEU A CA 1
ATOM 5284 C C . LEU A 1 666 ? -23.874 38.284 29.639 1.00 48.28 666 LEU A C 1
ATOM 5286 O O . LEU A 1 666 ? -23.787 38.299 30.869 1.00 48.28 666 LEU A O 1
ATOM 5290 N N . SER A 1 667 ? -24.755 39.049 28.981 1.00 48.50 667 SER A N 1
ATOM 5291 C CA . SER A 1 667 ? -25.736 39.928 29.634 1.00 48.50 667 SER A CA 1
ATOM 5292 C C . SER A 1 667 ? -27.117 39.263 29.781 1.00 48.50 667 SER A C 1
ATOM 5294 O O . SER A 1 667 ? -27.573 38.508 28.920 1.00 48.50 667 SER A O 1
ATOM 5296 N N . PHE A 1 668 ? -27.814 39.566 30.881 1.00 44.25 668 PHE A N 1
ATOM 5297 C CA . PHE A 1 668 ? -29.111 38.976 31.256 1.00 44.25 668 PHE A CA 1
ATOM 5298 C C . PHE A 1 668 ? -30.219 39.189 30.201 1.00 44.25 668 PHE A C 1
ATOM 5300 O O . PHE A 1 668 ? -31.015 38.287 29.938 1.00 44.25 668 PHE A O 1
ATOM 5307 N N . ASN A 1 669 ? -30.236 40.351 29.541 1.00 47.78 669 ASN A N 1
ATOM 5308 C CA . ASN A 1 669 ? -31.253 40.702 28.540 1.00 47.78 669 ASN A CA 1
ATOM 5309 C C . ASN A 1 669 ? -31.133 39.869 27.251 1.00 47.78 669 ASN A C 1
ATOM 5311 O O . ASN A 1 669 ? -32.146 39.529 26.634 1.00 47.78 669 ASN A O 1
ATOM 5315 N N . SER A 1 670 ? -29.911 39.479 26.881 1.00 51.56 670 SER A N 1
ATOM 5316 C CA . SER A 1 670 ? -29.648 38.627 25.714 1.00 51.56 670 SER A CA 1
ATOM 5317 C C . SER A 1 670 ? -30.209 37.217 25.930 1.00 51.56 670 SER A C 1
ATOM 5319 O O . SER A 1 670 ? -30.866 36.666 25.054 1.00 51.56 670 SER A O 1
ATOM 5321 N N . ILE A 1 671 ? -30.076 36.675 27.146 1.00 51.16 671 ILE A N 1
ATOM 5322 C CA . ILE A 1 671 ? -30.582 35.342 27.522 1.00 51.16 671 ILE A CA 1
ATOM 5323 C C . ILE A 1 671 ? -32.113 35.305 27.592 1.00 51.16 671 ILE A C 1
ATOM 5325 O O . ILE A 1 671 ? -32.734 34.354 27.117 1.00 51.16 671 ILE A O 1
ATOM 5329 N N . MET A 1 672 ? -32.747 36.351 28.128 1.00 46.12 672 MET A N 1
ATOM 5330 C CA . MET A 1 672 ? -34.214 36.425 28.197 1.00 46.12 672 MET A CA 1
ATOM 5331 C C . MET A 1 672 ? -34.879 36.542 26.820 1.00 46.12 672 MET A C 1
ATOM 5333 O O . MET A 1 672 ? -36.009 36.086 26.639 1.00 46.12 672 MET A O 1
ATOM 5337 N N . THR A 1 673 ? -34.174 37.108 25.839 1.00 52.12 673 THR A N 1
ATOM 5338 C CA . THR A 1 673 ? -34.632 37.167 24.444 1.00 52.12 673 THR A CA 1
ATOM 5339 C C . THR A 1 673 ? -34.553 35.784 23.777 1.00 52.12 673 THR A C 1
ATOM 5341 O O . THR A 1 673 ? -35.461 35.404 23.041 1.00 52.12 673 THR A O 1
ATOM 5344 N N . ILE A 1 674 ? -33.529 34.987 24.110 1.00 50.19 674 ILE A N 1
ATOM 5345 C CA . ILE A 1 674 ? -33.332 33.605 23.630 1.00 50.19 674 ILE A CA 1
ATOM 5346 C C . ILE A 1 674 ? -34.417 32.658 24.163 1.00 50.19 674 ILE A C 1
ATOM 5348 O O . ILE A 1 674 ? -35.052 31.946 23.387 1.00 50.19 674 ILE A O 1
ATOM 5352 N N . LEU A 1 675 ? -34.680 32.682 25.476 1.00 49.22 675 LEU A N 1
ATOM 5353 C CA . LEU A 1 675 ? -35.662 31.792 26.115 1.00 49.22 675 LEU A CA 1
ATOM 5354 C C . LEU A 1 675 ? -37.089 31.989 25.577 1.00 49.22 675 LEU A C 1
ATOM 5356 O O . LEU A 1 675 ? -37.864 31.035 25.520 1.00 49.22 675 LEU A O 1
ATOM 5360 N N . LYS A 1 676 ? -37.422 33.213 25.145 1.00 50.16 676 LYS A N 1
ATOM 5361 C CA . LYS A 1 676 ? -38.707 33.541 24.511 1.00 50.16 676 LYS A CA 1
ATOM 5362 C C . LYS A 1 676 ? -38.794 33.100 23.046 1.00 50.16 676 LYS A C 1
ATOM 5364 O O . LYS A 1 676 ? -39.882 32.750 22.603 1.00 50.16 676 LYS A O 1
ATOM 5369 N N . LYS A 1 677 ? -37.683 33.117 22.300 1.00 47.81 677 LYS A N 1
ATOM 5370 C CA . LYS A 1 677 ? -37.654 32.809 20.858 1.00 47.81 677 LYS A CA 1
ATOM 5371 C C . LYS A 1 677 ? -37.665 31.301 20.560 1.00 47.81 677 LYS A C 1
ATOM 5373 O O . LYS A 1 677 ? -38.233 30.897 19.556 1.00 47.81 677 LYS A O 1
ATOM 5378 N N . GLU A 1 678 ? -37.101 30.482 21.450 1.00 46.88 678 GLU A N 1
ATOM 5379 C CA . GLU A 1 678 ? -36.964 29.018 21.290 1.00 46.88 678 GLU A CA 1
ATOM 5380 C C . GLU A 1 678 ? -38.026 28.198 22.065 1.00 46.88 678 GLU A C 1
ATOM 5382 O O . GLU A 1 678 ? -37.905 26.985 22.206 1.00 46.88 678 GLU A O 1
ATOM 5387 N N . GLY A 1 679 ? -39.081 28.832 22.597 1.00 42.72 679 GLY A N 1
ATOM 5388 C CA . GLY A 1 679 ? -40.225 28.112 23.182 1.00 42.72 679 GLY A CA 1
ATOM 5389 C C . GLY A 1 679 ? -39.996 27.476 24.564 1.00 42.72 679 GLY A C 1
ATOM 5390 O O . GLY A 1 679 ? -40.751 26.591 24.963 1.00 42.72 679 GLY A O 1
ATOM 5391 N N . PHE A 1 680 ? -39.010 27.936 25.344 1.00 47.41 680 PHE A N 1
ATOM 5392 C CA . PHE A 1 680 ? -38.749 27.463 26.716 1.00 47.41 680 PHE A CA 1
ATOM 5393 C C . PHE A 1 680 ? -39.704 28.090 27.761 1.00 47.41 680 PHE A C 1
ATOM 5395 O O . PHE A 1 680 ? -39.272 28.578 28.807 1.00 47.41 680 PHE A O 1
ATOM 5402 N N . THR A 1 681 ? -41.018 28.082 27.513 1.00 45.84 681 THR A N 1
ATOM 5403 C CA . THR A 1 681 ? -42.043 28.708 28.382 1.00 45.84 681 THR A CA 1
ATOM 5404 C C . THR A 1 681 ? -42.090 28.116 29.791 1.00 45.84 681 THR A C 1
ATOM 5406 O O . THR A 1 681 ? -42.204 28.857 30.763 1.00 45.84 681 THR A O 1
ATOM 5409 N N . LYS A 1 682 ? -41.884 26.803 29.924 1.00 41.91 682 LYS A N 1
ATOM 5410 C CA . LYS A 1 682 ? -41.879 26.106 31.222 1.00 41.91 682 LYS A CA 1
ATOM 5411 C C . LYS A 1 682 ? -40.684 26.486 32.111 1.00 41.91 682 LYS A C 1
ATOM 5413 O O . LYS A 1 682 ? -40.799 26.511 33.326 1.00 41.91 682 LYS A O 1
ATOM 5418 N N . LEU A 1 683 ? -39.543 26.831 31.502 1.00 40.12 683 LEU A N 1
ATOM 5419 C CA . LEU A 1 683 ? -38.357 27.307 32.225 1.00 40.12 683 LEU A CA 1
ATOM 5420 C C . LEU A 1 683 ? -38.521 28.775 32.657 1.00 40.12 683 LEU A C 1
ATOM 5422 O O . LEU A 1 683 ? -37.984 29.176 33.681 1.00 40.12 683 LEU A O 1
ATOM 5426 N N . LEU A 1 684 ? -39.273 29.578 31.895 1.00 43.22 684 LEU A N 1
ATOM 5427 C CA . LEU A 1 684 ? -39.566 30.979 32.222 1.00 43.22 684 LEU A CA 1
ATOM 5428 C C . LEU A 1 684 ? -40.474 31.117 33.458 1.00 43.22 684 LEU A C 1
ATOM 5430 O O . LEU A 1 684 ? -40.275 32.045 34.243 1.00 43.22 684 LEU A O 1
ATOM 5434 N N . GLU A 1 685 ? -41.414 30.189 33.662 1.00 43.56 685 GLU A N 1
ATOM 5435 C CA . GLU A 1 685 ? -42.249 30.133 34.874 1.00 43.56 685 GLU A CA 1
ATOM 5436 C C . GLU A 1 685 ? -41.415 29.819 36.128 1.00 43.56 685 GLU A C 1
ATOM 5438 O O . GLU A 1 685 ? -41.520 30.542 37.122 1.00 43.56 685 GLU A O 1
ATOM 5443 N N . ASP A 1 686 ? -40.495 28.850 36.050 1.00 43.66 686 ASP A N 1
ATOM 5444 C CA . ASP A 1 686 ? -39.604 28.478 37.161 1.00 43.66 686 ASP A CA 1
ATOM 5445 C C . ASP A 1 686 ? -38.653 29.625 37.563 1.00 43.66 686 ASP A C 1
ATOM 5447 O O . ASP A 1 686 ? -38.398 29.853 38.747 1.00 43.66 686 ASP A O 1
ATOM 5451 N N . ILE A 1 687 ? -38.172 30.414 36.594 1.00 42.12 687 ILE A N 1
ATOM 5452 C CA . ILE A 1 687 ? -37.249 31.542 36.821 1.00 42.12 687 ILE A CA 1
ATOM 5453 C C . ILE A 1 687 ? -37.925 32.700 37.564 1.00 42.12 687 ILE A C 1
ATOM 5455 O O . ILE A 1 687 ? -37.287 33.352 38.395 1.00 42.12 687 ILE A O 1
ATOM 5459 N N . SER A 1 688 ? -39.217 32.939 37.319 1.00 40.38 688 SER A N 1
ATOM 5460 C CA . SER A 1 688 ? -39.979 34.003 37.992 1.00 40.38 688 SER A CA 1
ATOM 5461 C C . SER A 1 688 ? -40.103 33.790 39.508 1.00 40.38 688 SER A C 1
ATOM 5463 O O . SER A 1 688 ? -40.225 34.757 40.259 1.00 40.38 688 SER A O 1
ATOM 5465 N N . SER A 1 689 ? -39.981 32.539 39.968 1.00 39.53 689 SER A N 1
ATOM 5466 C CA . SER A 1 689 ? -40.088 32.165 41.382 1.00 39.53 689 SER A CA 1
ATOM 5467 C C . SER A 1 689 ? -38.781 32.321 42.179 1.00 39.53 689 SER A C 1
ATOM 5469 O O . SER A 1 689 ? -38.810 32.351 43.409 1.00 39.53 689 SER A O 1
ATOM 5471 N N . ILE A 1 690 ? -37.633 32.461 41.498 1.00 40.72 690 ILE A N 1
ATOM 5472 C CA . ILE A 1 690 ? -36.287 32.419 42.109 1.00 40.72 690 ILE A CA 1
ATOM 5473 C C . ILE A 1 690 ? -35.674 33.826 42.284 1.00 40.72 690 ILE A C 1
ATOM 5475 O O . ILE A 1 690 ? -34.744 34.017 43.070 1.00 40.72 690 ILE A O 1
ATOM 5479 N N . ILE A 1 691 ? -36.197 34.853 41.605 1.00 35.09 691 ILE A N 1
ATOM 5480 C CA . ILE A 1 691 ? -35.631 36.211 41.646 1.00 35.09 691 ILE A CA 1
ATOM 5481 C C . ILE A 1 691 ? -36.102 36.958 42.908 1.00 35.09 691 ILE A C 1
ATOM 5483 O O . ILE A 1 691 ? -37.112 37.655 42.905 1.00 35.09 691 ILE A O 1
ATOM 5487 N N . LYS A 1 692 ? -35.311 36.889 43.987 1.00 27.72 692 LYS A N 1
ATOM 5488 C CA . LYS A 1 692 ? -35.191 37.993 44.956 1.00 27.72 692 LYS A CA 1
ATOM 5489 C C . LYS A 1 692 ? -33.796 38.613 44.826 1.00 27.72 692 LYS A C 1
ATOM 5491 O O . LYS A 1 692 ? -32.808 37.882 44.902 1.00 27.72 692 LYS A O 1
ATOM 5496 N N . PRO A 1 693 ? -33.680 39.936 44.619 1.00 30.97 693 PRO A N 1
ATOM 5497 C CA . PRO A 1 693 ? -32.392 40.574 44.411 1.00 30.97 693 PRO A CA 1
ATOM 5498 C C . PRO A 1 693 ? -31.664 40.716 45.750 1.00 30.97 693 PRO A C 1
ATOM 5500 O O . PRO A 1 693 ? -32.101 41.457 46.626 1.00 30.97 693 PRO A O 1
ATOM 5503 N N . THR A 1 694 ? -30.527 40.046 45.911 1.00 25.61 694 THR A N 1
ATOM 5504 C CA . THR A 1 694 ? -29.553 40.385 46.954 1.00 25.61 694 THR A CA 1
ATOM 5505 C C . THR A 1 694 ? -28.264 40.871 46.310 1.00 25.61 694 THR A C 1
ATOM 5507 O O . THR A 1 694 ? -27.436 40.126 45.795 1.00 25.61 694 THR A O 1
ATOM 5510 N N . THR A 1 695 ? -28.111 42.190 46.341 1.00 29.95 695 THR A N 1
ATOM 5511 C CA . THR A 1 695 ? -26.878 42.915 46.059 1.00 29.95 695 THR A CA 1
ATOM 5512 C C . THR A 1 695 ? -25.834 42.599 47.126 1.00 29.95 695 THR A C 1
ATOM 5514 O O . THR A 1 695 ? -25.994 43.009 48.274 1.00 29.95 695 THR A O 1
ATOM 5517 N N . LYS A 1 696 ? -24.745 41.927 46.746 1.00 24.97 696 LYS A N 1
ATOM 5518 C CA . LYS A 1 696 ? -23.412 42.112 47.344 1.00 24.97 696 LYS A CA 1
ATOM 5519 C C . LYS A 1 696 ? -22.355 41.587 46.375 1.00 24.97 696 LYS A C 1
ATOM 5521 O O . LYS A 1 696 ? -22.190 40.384 46.207 1.00 24.97 696 LYS A O 1
ATOM 5526 N N . SER A 1 697 ? -21.647 42.508 45.721 1.00 24.77 697 SER A N 1
ATOM 5527 C CA . SER A 1 697 ? -20.440 42.190 44.964 1.00 24.77 697 SER A CA 1
ATOM 5528 C C . SER A 1 697 ? -19.283 41.991 45.941 1.00 24.77 697 SER A C 1
ATOM 5530 O O . SER A 1 697 ? -18.794 42.953 46.536 1.00 24.77 697 SER A O 1
ATOM 5532 N N . THR A 1 698 ? -18.814 40.763 46.100 1.00 22.66 698 THR A N 1
ATOM 5533 C CA . THR A 1 698 ? -17.499 40.490 46.683 1.00 22.66 698 THR A CA 1
ATOM 5534 C C . THR A 1 698 ? -16.492 40.356 45.547 1.00 22.66 698 THR A C 1
ATOM 5536 O O . THR A 1 698 ? -16.549 39.425 44.748 1.00 22.66 698 THR A O 1
ATOM 5539 N N . LYS A 1 699 ? -15.558 41.312 45.464 1.00 24.16 699 LYS A N 1
ATOM 5540 C CA . LYS A 1 699 ? -14.343 41.183 44.651 1.00 24.16 699 LYS A CA 1
ATOM 5541 C C . LYS A 1 699 ? -13.528 40.015 45.208 1.00 24.16 699 LYS A C 1
ATOM 5543 O O . LYS A 1 699 ? -12.911 40.153 46.259 1.00 24.16 699 LYS A O 1
ATOM 5548 N N . ILE A 1 700 ? -13.505 38.889 44.503 1.00 24.55 700 ILE A N 1
ATOM 5549 C CA . ILE A 1 700 ? -12.517 37.834 44.734 1.00 24.55 700 ILE A CA 1
ATOM 5550 C C . ILE A 1 700 ? -11.461 37.975 43.642 1.00 24.55 700 ILE A C 1
ATOM 5552 O O . ILE A 1 700 ? -11.678 37.640 42.482 1.00 24.55 700 ILE A O 1
ATOM 5556 N N . SER A 1 701 ? -10.312 38.521 44.033 1.00 24.77 701 SER A N 1
ATOM 5557 C CA . SER A 1 701 ? -9.073 38.419 43.271 1.00 24.77 701 SER A CA 1
ATOM 5558 C C . SER A 1 701 ? -8.603 36.967 43.360 1.00 24.77 701 SER A C 1
ATOM 5560 O O . SER A 1 701 ? -8.119 36.541 44.407 1.00 24.77 701 SER A O 1
ATOM 5562 N N . ALA A 1 702 ? -8.720 36.216 42.269 1.00 23.98 702 ALA A N 1
ATOM 5563 C CA . ALA A 1 702 ? -8.028 34.946 42.103 1.00 23.98 702 ALA A CA 1
ATOM 5564 C C . ALA A 1 702 ? -6.953 35.115 41.023 1.00 23.98 702 ALA A C 1
ATOM 5566 O O . ALA A 1 702 ? -7.150 34.781 39.859 1.00 23.98 702 ALA A O 1
ATOM 5567 N N . LYS A 1 703 ? -5.781 35.630 41.420 1.00 25.97 703 LYS A N 1
ATOM 5568 C CA . LYS A 1 703 ? -4.532 35.314 40.716 1.00 25.97 703 LYS A CA 1
ATOM 5569 C C . LYS A 1 703 ? -4.214 33.846 40.998 1.00 25.97 703 LYS A C 1
ATOM 5571 O O . LYS A 1 703 ? -3.424 33.541 41.885 1.00 25.97 703 LYS A O 1
ATOM 5576 N N . GLN A 1 704 ? -4.844 32.933 40.269 1.00 24.02 704 GLN A N 1
ATOM 5577 C CA . GLN A 1 704 ? -4.350 31.566 40.178 1.00 24.02 704 GLN A CA 1
ATOM 5578 C C . GLN A 1 704 ? -3.393 31.523 38.989 1.00 24.02 704 GLN A C 1
ATOM 5580 O O . GLN A 1 704 ? -3.805 31.555 37.834 1.00 24.02 704 GLN A O 1
ATOM 5585 N N . LYS A 1 705 ? -2.089 31.519 39.290 1.00 24.59 705 LYS A N 1
ATOM 5586 C CA . LYS A 1 705 ? -1.053 31.097 38.343 1.00 24.59 705 LYS A CA 1
ATOM 5587 C C . LYS A 1 705 ? -1.420 29.676 37.910 1.00 24.59 705 LYS A C 1
ATOM 5589 O O . LYS A 1 705 ? -1.246 28.737 38.684 1.00 24.59 705 LYS A O 1
ATOM 5594 N N . VAL A 1 706 ? -1.967 29.531 36.707 1.00 27.23 706 VAL A N 1
ATOM 5595 C CA . VAL A 1 706 ? -2.113 28.231 36.055 1.00 27.23 706 VAL A CA 1
ATOM 5596 C C . VAL A 1 706 ? -0.695 27.775 35.732 1.00 27.23 706 VAL A C 1
ATOM 5598 O O . VAL A 1 706 ? -0.064 28.271 34.805 1.00 27.23 706 VAL A O 1
ATOM 5601 N N . VAL A 1 707 ? -0.148 26.899 36.572 1.00 25.97 707 VAL A N 1
ATOM 5602 C CA . VAL A 1 707 ? 1.062 26.149 36.240 1.00 25.97 707 VAL A CA 1
ATOM 5603 C C . VAL A 1 707 ? 0.655 25.227 35.098 1.00 25.97 707 VAL A C 1
ATOM 5605 O O . VAL A 1 707 ? -0.075 24.261 35.321 1.00 25.97 707 VAL A O 1
ATOM 5608 N N . ALA A 1 708 ? 1.042 25.575 33.871 1.00 38.97 708 ALA A N 1
ATOM 5609 C CA . ALA A 1 708 ? 0.842 24.727 32.709 1.00 38.97 708 ALA A CA 1
ATOM 5610 C C . ALA A 1 708 ? 1.547 23.394 32.985 1.00 38.97 708 ALA A C 1
ATOM 5612 O O . ALA A 1 708 ? 2.773 23.336 33.062 1.00 38.97 708 ALA A O 1
ATOM 5613 N N . ARG A 1 709 ? 0.777 22.327 33.223 1.00 51.00 709 ARG A N 1
ATOM 5614 C CA . ARG A 1 709 ? 1.338 20.977 33.213 1.00 51.00 709 ARG A CA 1
ATOM 5615 C C . ARG A 1 709 ? 1.829 20.726 31.796 1.00 51.00 709 ARG A C 1
ATOM 5617 O O . ARG A 1 709 ? 1.038 20.800 30.859 1.00 51.00 709 ARG A O 1
ATOM 5624 N N . GLU A 1 710 ? 3.120 20.457 31.658 1.00 64.88 710 GLU A N 1
ATOM 5625 C CA . GLU A 1 710 ? 3.711 20.087 30.380 1.00 64.88 710 GLU A CA 1
ATOM 5626 C C . GLU A 1 710 ? 2.993 18.842 29.842 1.00 64.88 710 GLU A C 1
ATOM 5628 O O . GLU A 1 710 ? 2.835 17.841 30.550 1.00 64.88 710 GLU A O 1
ATOM 5633 N N . ARG A 1 711 ? 2.463 18.935 28.617 1.00 82.00 711 ARG A N 1
ATOM 5634 C CA . ARG A 1 711 ? 1.678 17.849 28.025 1.00 82.00 711 ARG A CA 1
ATOM 5635 C C . ARG A 1 711 ? 2.616 16.736 27.523 1.00 82.00 711 ARG A C 1
ATOM 5637 O O . ARG A 1 711 ? 3.694 17.036 26.997 1.00 82.00 711 ARG A O 1
ATOM 5644 N N . PRO A 1 712 ? 2.228 15.455 27.659 1.00 89.69 712 PRO A N 1
ATOM 5645 C CA . PRO A 1 712 ? 2.977 14.341 27.083 1.00 89.69 712 PRO A CA 1
ATOM 5646 C C . PRO A 1 712 ? 3.124 14.462 25.558 1.00 89.69 712 PRO A C 1
ATOM 5648 O O . PRO A 1 712 ? 2.242 14.986 24.877 1.00 89.69 712 PRO A O 1
ATOM 5651 N N . SER A 1 713 ? 4.235 13.958 25.027 1.00 92.62 713 SER A N 1
ATOM 5652 C CA . SER A 1 713 ? 4.608 14.033 23.607 1.00 92.62 713 SER A CA 1
ATOM 5653 C C . SER A 1 713 ? 3.611 13.318 22.672 1.00 92.62 713 SER A C 1
ATOM 5655 O O . SER A 1 713 ? 3.043 12.290 23.044 1.00 92.62 713 SER A O 1
ATOM 5657 N N . GLY A 1 714 ? 3.435 13.818 21.441 1.00 90.94 714 GLY A N 1
ATOM 5658 C CA . GLY A 1 714 ? 2.701 13.138 20.362 1.00 90.94 714 GLY A CA 1
ATOM 5659 C C . GLY A 1 714 ? 1.350 13.733 19.965 1.00 90.94 714 GLY A C 1
ATOM 5660 O O . GLY A 1 714 ? 0.623 13.127 19.176 1.00 90.94 714 GLY A O 1
ATOM 5661 N N . ILE A 1 715 ? 1.015 14.909 20.491 1.00 93.38 715 ILE A N 1
ATOM 5662 C CA . ILE A 1 715 ? -0.136 15.712 20.071 1.00 93.38 715 ILE A CA 1
ATOM 5663 C C . ILE A 1 715 ? 0.312 17.157 19.853 1.00 93.38 715 ILE A C 1
ATOM 5665 O O . ILE A 1 715 ? 1.258 17.622 20.487 1.00 93.38 715 ILE A O 1
ATOM 5669 N N . PHE A 1 716 ? -0.385 17.880 18.986 1.00 91.88 716 PHE A N 1
ATOM 5670 C CA . PHE A 1 716 ? -0.133 19.290 18.720 1.00 91.88 716 PHE A CA 1
ATOM 5671 C C . PHE A 1 716 ? -1.380 20.121 19.007 1.00 91.88 716 PHE A C 1
ATOM 5673 O O . PHE A 1 716 ? -2.471 19.781 18.551 1.00 91.88 716 PHE A O 1
ATOM 5680 N N . ASP A 1 717 ? -1.206 21.188 19.782 1.00 90.06 717 ASP A N 1
ATOM 5681 C CA . ASP A 1 717 ? -2.267 22.110 20.183 1.00 90.06 717 ASP A CA 1
ATOM 5682 C C . ASP A 1 717 ? -2.542 23.106 19.049 1.00 90.06 717 ASP A C 1
ATOM 5684 O O . ASP A 1 717 ? -1.696 23.931 18.710 1.00 90.06 717 ASP A O 1
ATOM 5688 N N . MET A 1 718 ? -3.724 23.007 18.441 1.00 87.75 718 MET A N 1
ATOM 5689 C CA . MET A 1 718 ? -4.155 23.890 17.357 1.00 87.75 718 MET A CA 1
ATOM 5690 C C . MET A 1 718 ? -5.096 24.995 17.828 1.00 87.75 718 MET A C 1
ATOM 5692 O O . MET A 1 718 ? -5.624 25.735 16.998 1.00 87.75 718 MET A O 1
ATOM 5696 N N . SER A 1 719 ? -5.310 25.145 19.134 1.00 83.12 719 SER A N 1
ATOM 5697 C CA . SER A 1 719 ? -6.303 26.086 19.654 1.00 83.12 719 SER A CA 1
ATOM 5698 C C . SER A 1 719 ? -6.075 27.522 19.187 1.00 83.12 719 SER A C 1
ATOM 5700 O O . SER A 1 719 ? -7.023 28.179 18.766 1.00 83.12 719 SER A O 1
ATOM 5702 N N . ALA A 1 720 ? -4.826 27.993 19.143 1.00 82.12 720 ALA A N 1
ATOM 5703 C CA . ALA A 1 720 ? -4.494 29.331 18.644 1.00 82.12 720 ALA A CA 1
ATOM 5704 C C . ALA A 1 720 ? -4.857 29.533 17.159 1.00 82.12 720 ALA A C 1
ATOM 5706 O O . ALA A 1 720 ? -5.360 30.589 16.790 1.00 82.12 720 ALA A O 1
ATOM 5707 N N . CYS A 1 721 ? -4.653 28.507 16.328 1.00 83.19 721 CYS A N 1
ATOM 5708 C CA . CYS A 1 721 ? -5.025 28.491 14.908 1.00 83.19 721 CYS A CA 1
ATOM 5709 C C . CYS A 1 721 ? -6.552 28.424 14.715 1.00 83.19 721 CYS A C 1
ATOM 5711 O O . CYS A 1 721 ? -7.090 28.918 13.730 1.00 83.19 721 CYS A O 1
ATOM 5713 N N . GLN A 1 722 ? -7.263 27.834 15.678 1.00 81.44 722 GLN A N 1
ATOM 5714 C CA . GLN A 1 722 ? -8.702 27.577 15.630 1.00 81.44 722 GLN A CA 1
ATOM 5715 C C . GLN A 1 722 ? -9.490 28.505 16.568 1.00 81.44 722 GLN A C 1
ATOM 5717 O O . GLN A 1 722 ? -10.465 28.085 17.183 1.00 81.44 722 GLN A O 1
ATOM 5722 N N . HIS A 1 723 ? -9.075 29.770 16.696 1.00 75.06 723 HIS A N 1
ATOM 5723 C CA . HIS A 1 723 ? -9.793 30.807 17.458 1.00 75.06 723 HIS A CA 1
ATOM 5724 C C . HIS A 1 723 ? -10.089 30.441 18.930 1.00 75.06 723 HIS A C 1
ATOM 5726 O O . HIS A 1 723 ? -11.127 30.801 19.481 1.00 75.06 723 HIS A O 1
ATOM 5732 N N . GLY A 1 724 ? -9.178 29.714 19.581 1.00 71.88 724 GLY A N 1
ATOM 5733 C CA . GLY A 1 724 ? -9.282 29.305 20.984 1.00 71.88 724 GLY A CA 1
ATOM 5734 C C . GLY A 1 724 ? -10.094 28.030 21.227 1.00 71.88 724 GLY A C 1
ATOM 5735 O O . GLY A 1 724 ? -10.301 27.663 22.380 1.00 71.88 724 GLY A O 1
ATOM 5736 N N . VAL A 1 725 ? -10.548 27.339 20.178 1.00 80.75 725 VAL A N 1
ATOM 5737 C CA . VAL A 1 725 ? -11.243 26.051 20.311 1.00 80.75 725 VAL A CA 1
ATOM 5738 C C . VAL A 1 725 ? -10.234 24.963 20.720 1.00 80.75 725 VAL A C 1
ATOM 5740 O O . VAL A 1 725 ? -9.190 24.865 20.080 1.00 80.75 725 VAL A O 1
ATOM 5743 N N . PRO A 1 726 ? -10.513 24.108 21.726 1.00 85.81 726 PRO A N 1
ATOM 5744 C CA . PRO A 1 726 ? -9.581 23.093 22.243 1.00 85.81 726 PRO A CA 1
ATOM 5745 C C . PRO A 1 726 ? -9.384 21.884 21.298 1.00 85.81 726 PRO A C 1
ATOM 5747 O O . PRO A 1 726 ? -9.655 20.733 21.655 1.00 85.81 726 PRO A O 1
ATOM 5750 N N . ILE A 1 727 ? -8.931 22.143 20.068 1.00 89.50 727 ILE A N 1
ATOM 5751 C CA . ILE A 1 727 ? -8.626 21.148 19.034 1.00 89.50 727 ILE A CA 1
ATOM 5752 C C . ILE A 1 727 ? -7.142 20.791 19.079 1.00 89.50 727 ILE A C 1
ATOM 5754 O O . ILE A 1 727 ? -6.267 21.656 19.087 1.00 89.50 727 ILE A O 1
ATOM 5758 N N . PHE A 1 728 ? -6.872 19.491 19.029 1.00 92.69 728 PHE A N 1
ATOM 5759 C CA . PHE A 1 728 ? -5.536 18.920 18.992 1.00 92.69 728 PHE A CA 1
ATOM 5760 C C . PHE A 1 728 ? -5.406 17.980 17.806 1.00 92.69 728 PHE A C 1
ATOM 5762 O O . PHE A 1 728 ? -6.302 17.174 17.552 1.00 92.69 728 PHE A O 1
ATOM 5769 N N . ILE A 1 729 ? -4.263 18.000 17.131 1.00 94.50 729 ILE A N 1
ATOM 5770 C CA . ILE A 1 729 ? -3.960 17.021 16.085 1.00 94.50 729 ILE A CA 1
ATOM 5771 C C . ILE A 1 729 ? -2.935 15.996 16.549 1.00 94.50 729 ILE A C 1
ATOM 5773 O O . ILE A 1 729 ? -2.070 16.274 17.377 1.00 94.50 729 ILE A O 1
ATOM 5777 N N . SER A 1 730 ? -3.051 14.792 16.010 1.00 95.88 730 SER A N 1
ATOM 5778 C CA . SER A 1 730 ? -2.113 13.693 16.223 1.00 95.88 730 SER A CA 1
ATOM 5779 C C . SER A 1 730 ? -2.058 12.815 14.980 1.00 95.88 730 SER A C 1
ATOM 5781 O O . SER A 1 730 ? -2.839 12.992 14.043 1.00 95.88 730 SER A O 1
ATOM 5783 N N . TRP A 1 731 ? -1.153 11.840 14.952 1.00 96.31 731 TRP A N 1
ATOM 5784 C CA . TRP A 1 731 ? -1.253 10.772 13.960 1.00 96.31 731 TRP A CA 1
ATOM 5785 C C . TRP A 1 731 ? -2.430 9.833 14.282 1.00 96.31 731 TRP A C 1
ATOM 5787 O O . TRP A 1 731 ? -2.790 9.693 15.458 1.00 96.31 731 TRP A O 1
ATOM 5797 N N . PRO A 1 732 ? -3.031 9.163 13.278 1.00 97.88 732 PRO A N 1
ATOM 5798 C CA . PRO A 1 732 ? -4.170 8.277 13.501 1.00 97.88 732 PRO A CA 1
ATOM 5799 C C . PRO A 1 732 ? -3.913 7.212 14.568 1.00 97.88 732 PRO A C 1
ATOM 5801 O O . PRO A 1 732 ? -2.843 6.600 14.640 1.00 97.88 732 PRO A O 1
ATOM 5804 N N . HIS A 1 733 ? -4.916 7.014 15.423 1.00 97.19 733 HIS A N 1
ATOM 5805 C CA . HIS A 1 733 ? -4.860 6.189 16.627 1.00 97.19 733 HIS A CA 1
ATOM 5806 C C . HIS A 1 733 ? -3.717 6.546 17.586 1.00 97.19 733 HIS A C 1
ATOM 5808 O O . HIS A 1 733 ? -3.223 5.671 18.294 1.00 97.19 733 HIS A O 1
ATOM 5814 N N . PHE A 1 734 ? -3.303 7.816 17.617 1.00 96.50 734 PHE A N 1
ATOM 5815 C CA . PHE A 1 734 ? -2.174 8.290 18.421 1.00 96.50 734 PHE A CA 1
ATOM 5816 C C . PHE A 1 734 ? -0.866 7.537 18.115 1.00 96.50 734 PHE A C 1
ATOM 5818 O O . PHE A 1 734 ? -0.075 7.255 19.016 1.00 96.50 734 PHE A O 1
ATOM 5825 N N . LEU A 1 735 ? -0.637 7.188 16.840 1.00 94.75 735 LEU A N 1
ATOM 5826 C CA . LEU A 1 735 ? 0.636 6.614 16.395 1.00 94.75 735 LEU A CA 1
ATOM 5827 C C . LEU A 1 735 ? 1.799 7.527 16.827 1.00 94.75 735 LEU A C 1
ATOM 5829 O O . LEU A 1 735 ? 1.728 8.742 16.670 1.00 94.75 735 LEU A O 1
ATOM 5833 N N . ASP A 1 736 ? 2.865 6.933 17.365 1.00 90.81 736 ASP A N 1
ATOM 5834 C CA . ASP A 1 736 ? 4.063 7.631 17.863 1.00 90.81 736 ASP A CA 1
ATOM 5835 C C . ASP A 1 736 ? 3.824 8.631 19.017 1.00 90.81 736 ASP A C 1
ATOM 5837 O O . ASP A 1 736 ? 4.744 9.358 19.394 1.00 90.81 736 ASP A O 1
ATOM 5841 N N . ALA A 1 737 ? 2.633 8.642 19.626 1.00 93.50 737 ALA A N 1
ATOM 5842 C CA . ALA A 1 737 ? 2.350 9.443 20.811 1.00 93.50 737 ALA A CA 1
ATOM 5843 C C . ALA A 1 737 ? 2.586 8.686 22.122 1.00 93.50 737 ALA A C 1
ATOM 5845 O O . ALA A 1 737 ? 2.692 7.458 22.152 1.00 93.50 737 ALA A O 1
ATOM 5846 N N . ASP A 1 738 ? 2.640 9.432 23.227 1.00 94.25 738 ASP A N 1
ATOM 5847 C CA . ASP A 1 738 ? 2.771 8.851 24.558 1.00 94.25 738 ASP A CA 1
ATOM 5848 C C . ASP A 1 738 ? 1.613 7.863 24.844 1.00 94.25 738 ASP A C 1
ATOM 5850 O O . ASP A 1 738 ? 0.437 8.215 24.668 1.00 94.25 738 ASP A O 1
ATOM 5854 N N . PRO A 1 739 ? 1.898 6.634 25.323 1.00 92.50 739 PRO A N 1
ATOM 5855 C CA . PRO A 1 739 ? 0.875 5.630 25.614 1.00 92.50 739 PRO A CA 1
ATOM 5856 C C . PRO A 1 739 ? -0.225 6.089 26.582 1.00 92.50 739 PRO A C 1
ATOM 5858 O O . PRO A 1 739 ? -1.285 5.462 26.646 1.00 92.50 739 PRO A O 1
ATOM 5861 N N . ILE A 1 740 ? -0.012 7.165 27.350 1.00 93.00 740 ILE A N 1
ATOM 5862 C CA . ILE A 1 740 ? -1.038 7.769 28.205 1.00 93.00 740 ILE A CA 1
ATOM 5863 C C . ILE A 1 740 ? -2.302 8.173 27.437 1.00 93.00 740 ILE A C 1
ATOM 5865 O O . ILE A 1 740 ? -3.385 8.079 28.012 1.00 93.00 740 ILE A O 1
ATOM 5869 N N . TYR A 1 741 ? -2.195 8.536 26.154 1.00 94.62 741 TYR A N 1
ATOM 5870 C CA . TYR A 1 741 ? -3.345 8.901 25.320 1.00 94.62 741 TYR A CA 1
ATOM 5871 C C . TYR A 1 741 ? -4.201 7.694 24.914 1.00 94.62 741 TYR A C 1
ATOM 5873 O O . TYR A 1 741 ? -5.385 7.847 24.636 1.00 94.62 741 TYR A O 1
ATOM 5881 N N . LEU A 1 742 ? -3.643 6.479 24.948 1.00 94.75 742 LEU A N 1
ATOM 5882 C CA . LEU A 1 742 ? -4.365 5.243 24.626 1.00 94.75 742 LEU A CA 1
ATOM 5883 C C . LEU A 1 742 ? -5.123 4.679 25.835 1.00 94.75 742 LEU A C 1
ATOM 5885 O O . LEU A 1 742 ? -6.210 4.125 25.688 1.00 94.75 742 LEU A O 1
ATOM 5889 N N . LYS A 1 743 ? -4.575 4.837 27.048 1.00 93.25 743 LYS A N 1
ATOM 5890 C CA . LYS A 1 743 ? -5.114 4.254 28.296 1.00 93.25 743 LYS A CA 1
ATOM 5891 C C . LYS A 1 743 ? -6.604 4.537 28.577 1.00 93.25 743 LYS A C 1
ATOM 5893 O O . LYS A 1 743 ? -7.245 3.646 29.157 1.00 93.25 743 LYS A O 1
ATOM 5898 N N . PRO A 1 744 ? -7.168 5.721 28.255 1.00 93.81 744 PRO A N 1
ATOM 5899 C CA . PRO A 1 744 ? -8.570 6.028 28.532 1.00 93.81 744 PRO A CA 1
ATOM 5900 C C . PRO A 1 744 ? -9.564 5.270 27.649 1.00 93.81 744 PRO A C 1
ATOM 5902 O O . PRO A 1 744 ? -10.714 5.146 28.057 1.00 93.81 744 PRO A O 1
ATOM 5905 N N . PHE A 1 745 ? -9.141 4.742 26.497 1.00 96.38 745 PHE A N 1
ATOM 5906 C CA . PHE A 1 745 ? -10.035 4.233 25.455 1.00 96.38 745 PHE A CA 1
ATOM 5907 C C . PHE A 1 745 ? -9.897 2.725 25.243 1.00 96.38 745 PHE A C 1
ATOM 5909 O O . PHE A 1 745 ? -8.822 2.150 25.406 1.00 96.38 745 PHE A O 1
ATOM 5916 N N . ASN A 1 746 ? -10.984 2.099 24.799 1.00 96.06 746 ASN A N 1
ATOM 5917 C CA . ASN A 1 746 ? -10.965 0.781 24.177 1.00 96.06 746 ASN A CA 1
ATOM 5918 C C . ASN A 1 746 ? -11.173 0.944 22.663 1.00 96.06 746 ASN A C 1
ATOM 5920 O O . ASN A 1 746 ? -11.994 1.754 22.240 1.00 96.06 746 ASN A O 1
ATOM 5924 N N . GLY A 1 747 ? -10.455 0.163 21.850 1.00 91.69 747 GLY A N 1
ATOM 5925 C CA . GLY A 1 747 ? -10.633 0.124 20.389 1.00 91.69 747 GLY A CA 1
ATOM 5926 C C . GLY A 1 747 ? -9.581 0.876 19.564 1.00 91.69 747 GLY A C 1
ATOM 5927 O O . GLY A 1 747 ? -9.490 0.655 18.359 1.00 91.69 747 GLY A O 1
ATOM 5928 N N . LEU A 1 748 ? -8.719 1.688 20.188 1.00 96.12 748 LEU A N 1
ATOM 5929 C CA . LEU A 1 748 ? -7.609 2.337 19.483 1.00 96.12 748 LEU A CA 1
ATOM 5930 C C . LEU A 1 748 ? -6.444 1.360 19.250 1.00 96.12 748 LEU A C 1
ATOM 5932 O O . LEU A 1 748 ? -5.955 0.745 20.196 1.00 96.12 748 LEU A O 1
ATOM 5936 N N . LYS A 1 749 ? -5.993 1.223 17.996 1.00 94.88 749 LYS A N 1
ATOM 5937 C CA . LYS A 1 749 ? -4.929 0.296 17.585 1.00 94.88 749 LYS A CA 1
ATOM 5938 C C . LYS A 1 749 ? -3.947 0.992 16.629 1.00 94.88 749 LYS A C 1
ATOM 5940 O O . LYS A 1 749 ? -4.132 0.897 15.417 1.00 94.88 749 LYS A O 1
ATOM 5945 N N . PRO A 1 750 ? -2.933 1.724 17.127 1.00 94.69 750 PRO A N 1
ATOM 5946 C CA . PRO A 1 750 ? -1.943 2.359 16.259 1.00 94.69 750 PRO A CA 1
ATOM 5947 C C . PRO A 1 750 ? -1.204 1.315 15.411 1.00 94.69 750 PRO A C 1
ATOM 5949 O O . PRO A 1 750 ? -0.656 0.351 15.938 1.00 94.69 750 PRO A O 1
ATOM 5952 N N . ASN A 1 751 ? -1.184 1.514 14.093 1.00 93.19 751 ASN A N 1
ATOM 5953 C CA . ASN A 1 751 ? -0.500 0.658 13.130 1.00 93.19 751 ASN A CA 1
ATOM 5954 C C . ASN A 1 751 ? 0.293 1.547 12.169 1.00 93.19 751 ASN A C 1
ATOM 5956 O O . ASN A 1 751 ? -0.287 2.396 11.495 1.00 93.19 751 ASN A O 1
ATOM 5960 N N . ARG A 1 752 ? 1.616 1.364 12.090 1.00 87.75 752 ARG A N 1
ATOM 5961 C CA . ARG A 1 752 ? 2.472 2.235 11.276 1.00 87.75 752 ARG A CA 1
ATOM 5962 C C . ARG A 1 752 ? 2.130 2.152 9.788 1.00 87.75 752 ARG A C 1
ATOM 5964 O O . ARG A 1 752 ? 1.993 3.195 9.168 1.00 87.75 752 ARG A O 1
ATOM 5971 N N . THR A 1 753 ? 1.924 0.965 9.223 1.00 86.31 753 THR A N 1
ATOM 5972 C CA . THR A 1 753 ? 1.596 0.791 7.795 1.00 86.31 753 THR A CA 1
ATOM 5973 C C . THR A 1 753 ? 0.321 1.544 7.412 1.00 86.31 753 THR A C 1
ATOM 5975 O O . THR A 1 753 ? 0.274 2.222 6.384 1.00 86.31 753 THR A O 1
ATOM 5978 N N . ARG A 1 754 ? -0.688 1.492 8.288 1.00 88.62 754 ARG A N 1
ATOM 5979 C CA . ARG A 1 754 ? -1.997 2.113 8.064 1.00 88.62 754 ARG A CA 1
ATOM 5980 C C . ARG A 1 754 ? -2.053 3.599 8.422 1.00 88.62 754 ARG A C 1
ATOM 5982 O O . ARG A 1 754 ? -2.826 4.329 7.819 1.00 88.62 754 ARG A O 1
ATOM 5989 N N . HIS A 1 755 ? -1.285 4.046 9.413 1.00 93.94 755 HIS A N 1
ATOM 5990 C CA . HIS A 1 755 ? -1.440 5.384 10.000 1.00 93.94 755 HIS A CA 1
ATOM 5991 C C . HIS A 1 755 ? -0.253 6.319 9.735 1.00 93.94 755 HIS A C 1
ATOM 5993 O O . HIS A 1 755 ? -0.319 7.489 10.098 1.00 93.94 755 HIS A O 1
ATOM 5999 N N . GLN A 1 756 ? 0.827 5.849 9.101 1.00 90.56 756 GLN A N 1
ATOM 6000 C CA . GLN A 1 756 ? 1.955 6.712 8.738 1.00 90.56 756 GLN A CA 1
ATOM 6001 C C . GLN A 1 756 ? 1.601 7.678 7.600 1.00 90.56 756 GLN A C 1
ATOM 6003 O O . GLN A 1 756 ? 0.888 7.307 6.671 1.00 90.56 756 GLN A O 1
ATOM 6008 N N . THR A 1 757 ? 2.181 8.873 7.638 1.00 91.88 757 THR A N 1
ATOM 6009 C CA . THR A 1 757 ? 2.193 9.834 6.527 1.00 91.88 757 THR A CA 1
ATOM 6010 C C . THR A 1 757 ? 3.503 9.698 5.758 1.00 91.88 757 THR A C 1
ATOM 6012 O O . THR A 1 757 ? 4.566 9.602 6.379 1.00 91.88 757 THR A O 1
ATOM 6015 N N . TYR A 1 758 ? 3.448 9.686 4.428 1.00 92.12 758 TYR A N 1
ATOM 6016 C CA . TYR A 1 758 ? 4.638 9.660 3.577 1.00 92.12 758 TYR A CA 1
ATOM 6017 C C . TYR A 1 758 ? 4.382 10.301 2.211 1.00 92.12 758 TYR A C 1
ATOM 6019 O O . TYR A 1 758 ? 3.240 10.448 1.778 1.00 92.12 758 TYR A O 1
ATOM 6027 N N . VAL A 1 759 ? 5.471 10.665 1.539 1.00 91.25 759 VAL A N 1
ATOM 6028 C CA . VAL A 1 759 ? 5.474 11.049 0.130 1.00 91.25 759 VAL A CA 1
ATOM 6029 C C . VAL A 1 759 ? 6.621 10.358 -0.585 1.00 91.25 759 VAL A C 1
ATOM 6031 O O . VAL A 1 759 ? 7.763 10.403 -0.131 1.00 91.25 759 VAL A O 1
ATOM 6034 N N . ASP A 1 760 ? 6.312 9.735 -1.707 1.00 91.12 760 ASP A N 1
ATOM 6035 C CA . ASP A 1 760 ? 7.279 9.166 -2.626 1.00 91.12 760 ASP A CA 1
ATOM 6036 C C . ASP A 1 760 ? 7.508 10.158 -3.765 1.00 91.12 760 ASP A C 1
ATOM 6038 O O . ASP A 1 760 ? 6.578 10.498 -4.497 1.00 91.12 760 ASP A O 1
ATOM 6042 N N . ILE A 1 761 ? 8.741 10.644 -3.897 1.00 87.69 761 ILE A N 1
ATOM 6043 C CA . ILE A 1 761 ? 9.117 11.694 -4.850 1.00 87.69 761 ILE A CA 1
ATOM 6044 C C . ILE A 1 761 ? 10.067 11.109 -5.889 1.00 87.69 761 ILE A C 1
ATOM 6046 O O . ILE A 1 761 ? 11.043 10.450 -5.534 1.00 87.69 761 ILE A O 1
ATOM 6050 N N . GLU A 1 762 ? 9.809 11.360 -7.171 1.00 85.44 762 GLU A N 1
ATOM 6051 C CA . GLU A 1 762 ? 10.751 11.014 -8.235 1.00 85.44 762 GLU A CA 1
ATOM 6052 C C . GLU A 1 762 ? 11.946 11.994 -8.208 1.00 85.44 762 GLU A C 1
ATOM 6054 O O . GLU A 1 762 ? 11.740 13.213 -8.235 1.00 85.44 762 GLU A O 1
ATOM 6059 N N . PRO A 1 763 ? 13.194 11.502 -8.102 1.00 79.38 763 PRO A N 1
ATOM 6060 C CA . PRO A 1 763 ? 14.343 12.337 -7.753 1.00 79.38 763 PRO A CA 1
ATOM 6061 C C . PRO A 1 763 ? 14.763 13.342 -8.830 1.00 79.38 763 PRO A C 1
ATOM 6063 O O . PRO A 1 763 ? 15.235 14.428 -8.480 1.00 79.38 763 PRO A O 1
ATOM 6066 N N . VAL A 1 764 ? 14.573 13.026 -10.113 1.00 76.62 764 VAL A N 1
ATOM 6067 C CA . VAL A 1 764 ? 15.033 13.878 -11.219 1.00 76.62 764 VAL A CA 1
ATOM 6068 C C . VAL A 1 764 ? 14.121 15.089 -11.403 1.00 76.62 764 VAL A C 1
ATOM 6070 O O . VAL A 1 764 ? 14.598 16.195 -11.635 1.00 76.62 764 VAL A O 1
ATOM 6073 N N . THR A 1 765 ? 12.810 14.898 -11.293 1.00 75.25 765 THR A N 1
ATOM 6074 C CA . THR A 1 765 ? 11.801 15.937 -11.541 1.00 75.25 765 THR A CA 1
ATOM 6075 C C . THR A 1 765 ? 11.314 16.619 -10.265 1.00 75.25 765 THR A C 1
ATOM 6077 O O . THR A 1 765 ? 10.818 17.738 -10.334 1.00 75.25 765 THR A O 1
ATOM 6080 N N . GLY A 1 766 ? 11.436 15.970 -9.099 1.00 76.25 766 GLY A N 1
ATOM 6081 C CA . GLY A 1 766 ? 10.841 16.453 -7.846 1.00 76.25 766 GLY A CA 1
ATOM 6082 C C . GLY A 1 766 ? 9.323 16.232 -7.756 1.00 76.25 766 GLY A C 1
ATOM 6083 O O . GLY A 1 766 ? 8.670 16.754 -6.849 1.00 76.25 766 GLY A O 1
ATOM 6084 N N . THR A 1 767 ? 8.751 15.451 -8.679 1.00 81.19 767 THR A N 1
ATOM 6085 C CA . THR A 1 767 ? 7.309 15.184 -8.751 1.00 81.19 767 THR A CA 1
ATOM 6086 C C . THR A 1 767 ? 6.891 14.136 -7.712 1.00 81.19 767 THR A C 1
ATOM 6088 O O . THR A 1 767 ? 7.459 13.037 -7.701 1.00 81.19 767 THR A O 1
ATOM 6091 N N . PRO A 1 768 ? 5.880 14.407 -6.867 1.00 84.31 768 PRO A N 1
ATOM 6092 C CA . PRO A 1 768 ? 5.253 13.385 -6.034 1.00 84.31 768 PRO A CA 1
ATOM 6093 C C . PRO A 1 768 ? 4.581 12.306 -6.897 1.00 84.31 768 PRO A C 1
ATOM 6095 O O . PRO A 1 768 ? 3.701 12.589 -7.706 1.00 84.31 768 PRO A O 1
ATOM 6098 N N . VAL A 1 769 ? 4.997 11.055 -6.723 1.00 86.81 769 VAL A N 1
ATOM 6099 C CA . VAL A 1 769 ? 4.438 9.881 -7.413 1.00 86.81 769 VAL A CA 1
ATOM 6100 C C . VAL A 1 769 ? 3.306 9.261 -6.596 1.00 86.81 769 VAL A C 1
ATOM 6102 O O . VAL A 1 769 ? 2.288 8.840 -7.150 1.00 86.81 769 VAL A O 1
ATOM 6105 N N . ASP A 1 770 ? 3.493 9.214 -5.279 1.00 89.00 770 ASP A N 1
ATOM 6106 C CA . ASP A 1 770 ? 2.508 8.734 -4.318 1.00 89.00 770 ASP A CA 1
ATOM 6107 C C . ASP A 1 770 ? 2.564 9.609 -3.060 1.00 89.00 770 ASP A C 1
ATOM 6109 O O . ASP A 1 770 ? 3.603 9.700 -2.405 1.00 89.00 770 ASP A O 1
ATOM 6113 N N . PHE A 1 771 ? 1.475 10.306 -2.745 1.00 88.75 771 PHE A N 1
ATOM 6114 C CA . PHE A 1 771 ? 1.394 11.226 -1.609 1.00 88.75 771 PHE A CA 1
ATOM 6115 C C . PHE A 1 771 ? 0.257 10.798 -0.693 1.00 88.75 771 PHE A C 1
ATOM 6117 O O . PHE A 1 771 ? -0.902 10.849 -1.096 1.00 88.75 771 PHE A O 1
ATOM 6124 N N . ILE A 1 772 ? 0.575 10.408 0.544 1.00 90.38 772 ILE A N 1
ATOM 6125 C CA . ILE A 1 772 ? -0.413 9.988 1.540 1.00 90.38 772 ILE A CA 1
ATOM 6126 C C . ILE A 1 772 ? -0.202 10.777 2.830 1.00 90.38 772 ILE A C 1
ATOM 6128 O O . ILE A 1 772 ? 0.701 10.487 3.619 1.00 90.38 772 ILE A O 1
ATOM 6132 N N . ALA A 1 773 ? -1.078 11.751 3.071 1.00 90.56 773 ALA A N 1
ATOM 6133 C CA . ALA A 1 773 ? -1.100 12.574 4.272 1.00 90.56 773 ALA A CA 1
ATOM 6134 C C . ALA A 1 773 ? -2.249 12.165 5.195 1.00 90.56 773 ALA A C 1
ATOM 6136 O O . ALA A 1 773 ? -3.418 12.233 4.826 1.00 90.56 773 ALA A O 1
ATOM 6137 N N . ARG A 1 774 ? -1.924 11.751 6.421 1.00 94.31 774 ARG A N 1
ATOM 6138 C CA . ARG A 1 774 ? -2.896 11.292 7.417 1.00 94.31 774 ARG A CA 1
ATOM 6139 C C . ARG A 1 774 ? -2.823 12.138 8.671 1.00 94.31 774 ARG A C 1
ATOM 6141 O O . ARG A 1 774 ? -1.736 12.379 9.184 1.00 94.31 774 ARG A O 1
ATOM 6148 N N . ILE A 1 775 ? -3.968 12.542 9.207 1.00 94.31 775 ILE A N 1
ATOM 6149 C CA . ILE A 1 775 ? -4.027 13.278 10.473 1.00 94.31 775 ILE A CA 1
ATOM 6150 C C . ILE A 1 775 ? -5.288 12.911 11.250 1.00 94.31 775 ILE A C 1
ATOM 6152 O O . ILE A 1 775 ? -6.330 12.628 10.664 1.00 94.31 775 ILE A O 1
ATOM 6156 N N . GLN A 1 776 ? -5.200 12.932 12.572 1.00 97.00 776 GLN A N 1
ATOM 6157 C CA . GLN A 1 776 ? -6.319 12.752 13.485 1.00 97.00 776 GLN A CA 1
ATOM 6158 C C . GLN A 1 776 ? -6.666 14.063 14.174 1.00 97.00 776 GLN A C 1
ATOM 6160 O O . GLN A 1 776 ? -5.776 14.785 14.615 1.00 97.00 776 GLN A O 1
ATOM 6165 N N . VAL A 1 777 ? -7.964 14.332 14.295 1.00 95.44 777 VAL A N 1
ATOM 6166 C CA . VAL A 1 777 ? -8.525 15.469 15.021 1.00 95.44 777 VAL A CA 1
ATOM 6167 C C . VAL A 1 777 ? -9.052 14.987 16.367 1.00 95.44 777 VAL A C 1
ATOM 6169 O O . VAL A 1 777 ? -9.877 14.070 16.463 1.00 95.44 777 VAL A O 1
ATOM 6172 N N . ASN A 1 778 ? -8.588 15.637 17.423 1.00 96.12 778 ASN A N 1
ATOM 6173 C CA . ASN A 1 778 ? -8.929 15.343 18.803 1.00 96.12 778 ASN A CA 1
ATOM 6174 C C . ASN A 1 778 ? -9.453 16.604 19.488 1.00 96.12 778 ASN A C 1
ATOM 6176 O O . ASN A 1 778 ? -9.074 17.717 19.129 1.00 96.12 778 ASN A O 1
ATOM 6180 N N . VAL A 1 779 ? -10.298 16.426 20.496 1.00 93.94 779 VAL A N 1
ATOM 6181 C CA . VAL A 1 779 ? -10.865 17.523 21.287 1.00 93.94 779 VAL A CA 1
ATOM 6182 C C . VAL A 1 779 ? -10.558 17.275 22.758 1.00 93.94 779 VAL A C 1
ATOM 6184 O O . VAL A 1 779 ? -10.777 16.170 23.260 1.00 93.94 779 VAL A O 1
ATOM 6187 N N . GLU A 1 780 ? -10.033 18.279 23.457 1.00 91.31 780 GLU A N 1
ATOM 6188 C CA . GLU A 1 780 ? -9.825 18.180 24.904 1.00 91.31 780 GLU A CA 1
ATOM 6189 C C . GLU A 1 780 ? -11.167 18.285 25.630 1.00 91.31 780 GLU A C 1
ATOM 6191 O O . GLU A 1 780 ? -11.874 19.287 25.553 1.00 91.31 780 GLU A O 1
ATOM 6196 N N . VAL A 1 781 ? -11.523 17.221 26.346 1.00 89.31 781 VAL A N 1
ATOM 6197 C CA . VAL A 1 781 ? -12.688 17.200 27.225 1.00 89.31 781 VAL A CA 1
ATOM 6198 C C . VAL A 1 781 ? -12.211 17.545 28.625 1.00 89.31 781 VAL A C 1
ATOM 6200 O O . VAL A 1 781 ? -11.503 16.757 29.255 1.00 89.31 781 VAL A O 1
ATOM 6203 N N . ASN A 1 782 ? -12.610 18.714 29.124 1.00 83.19 782 ASN A N 1
ATOM 6204 C CA . ASN A 1 782 ? -12.295 19.162 30.474 1.00 83.19 782 ASN A CA 1
ATOM 6205 C C . ASN A 1 782 ? -13.545 19.144 31.360 1.00 83.19 782 ASN A C 1
ATOM 6207 O O . ASN A 1 782 ? -14.400 20.025 31.279 1.00 83.19 782 ASN A O 1
ATOM 6211 N N . THR A 1 783 ? -13.640 18.161 32.256 1.00 74.19 783 THR A N 1
ATOM 6212 C CA . THR A 1 783 ? -14.822 18.005 33.116 1.00 74.19 783 THR A CA 1
ATOM 6213 C C . THR A 1 783 ? -14.749 18.787 34.428 1.00 74.19 783 THR A C 1
ATOM 6215 O O . THR A 1 783 ? -15.712 18.806 35.185 1.00 74.19 783 THR A O 1
ATOM 6218 N N . SER A 1 784 ? -13.659 19.522 34.685 1.00 69.75 784 SER A N 1
ATOM 6219 C CA . SER A 1 784 ? -13.496 20.312 35.920 1.00 69.75 784 SER A CA 1
ATOM 6220 C C . SER A 1 784 ? -14.462 21.499 36.041 1.00 69.75 784 SER A C 1
ATOM 6222 O O . SER A 1 784 ? -14.797 21.909 37.153 1.00 69.75 784 SER A O 1
ATOM 6224 N N . GLN A 1 785 ? -14.919 22.044 34.908 1.00 60.28 785 GLN A N 1
ATOM 6225 C CA . GLN A 1 785 ? -15.879 23.155 34.852 1.00 60.28 785 GLN A CA 1
ATOM 6226 C C . GLN A 1 785 ? -17.340 22.695 34.748 1.00 60.28 785 GLN A C 1
ATOM 6228 O O . GLN A 1 785 ? -18.262 23.498 34.927 1.00 60.28 785 GLN A O 1
ATOM 6233 N N . VAL A 1 786 ? -17.558 21.405 34.483 1.00 61.88 786 VAL A N 1
ATOM 6234 C CA . VAL A 1 786 ? -18.886 20.794 34.425 1.00 61.88 786 VAL A CA 1
ATOM 6235 C C . VAL A 1 786 ? -19.418 20.798 35.856 1.00 61.88 786 VAL A C 1
ATOM 6237 O O . VAL A 1 786 ? -18.840 20.205 36.761 1.00 61.88 786 VAL A O 1
ATOM 6240 N N . SER A 1 787 ? -20.441 21.616 36.096 1.00 52.38 787 SER A N 1
ATOM 6241 C CA . SER A 1 787 ? -20.875 21.986 37.444 1.00 52.38 787 SER A CA 1
ATOM 6242 C C . SER A 1 787 ? -21.218 20.765 38.313 1.00 52.38 787 SER A C 1
ATOM 6244 O O . SER A 1 787 ? -21.666 19.738 37.811 1.00 52.38 787 SER A O 1
ATOM 6246 N N . ARG A 1 788 ? -21.151 20.926 39.645 1.00 53.31 788 ARG A N 1
ATOM 6247 C CA . ARG A 1 788 ? -21.687 19.962 40.635 1.00 53.31 788 ARG A CA 1
ATOM 6248 C C . ARG A 1 788 ? -23.188 19.638 40.462 1.00 53.31 788 ARG A C 1
ATOM 6250 O O . ARG A 1 788 ? -23.702 18.808 41.199 1.00 53.31 788 ARG A O 1
ATOM 6257 N N . LEU A 1 789 ? -23.899 20.332 39.565 1.00 48.88 789 LEU A N 1
ATOM 6258 C CA . LEU A 1 789 ? -25.325 20.130 39.270 1.00 48.88 789 LEU A CA 1
ATOM 6259 C C . LEU A 1 789 ? -25.550 19.113 38.139 1.00 48.88 789 LEU A C 1
ATOM 6261 O O . LEU A 1 789 ? -26.654 18.592 37.995 1.00 48.88 789 LEU A O 1
ATOM 6265 N N . SER A 1 790 ? -24.522 18.830 37.336 1.00 57.62 790 SER A N 1
ATOM 6266 C CA . SER A 1 790 ? -24.552 17.758 36.346 1.00 57.62 790 SER A CA 1
ATOM 6267 C C . SER A 1 790 ? -24.253 16.434 37.052 1.00 57.62 790 SER A C 1
ATOM 6269 O O . SER A 1 790 ? -23.225 16.315 37.711 1.00 57.62 790 SER A O 1
ATOM 6271 N N . HIS A 1 791 ? -25.116 15.424 36.914 1.00 59.31 791 HIS A N 1
ATOM 6272 C CA . HIS A 1 791 ? -24.874 14.067 37.440 1.00 59.31 791 HIS A CA 1
ATOM 6273 C C . HIS A 1 791 ? -23.832 13.291 36.599 1.00 59.31 791 HIS A C 1
ATOM 6275 O O . HIS A 1 791 ? -23.875 12.067 36.528 1.00 59.31 791 HIS A O 1
ATOM 6281 N N . ASN A 1 792 ? -22.927 13.996 35.916 1.00 68.81 792 ASN A N 1
ATOM 6282 C CA . ASN A 1 792 ? -21.979 13.430 34.967 1.00 68.81 792 ASN A CA 1
ATOM 6283 C C . ASN A 1 792 ? -20.595 13.269 35.617 1.00 68.81 792 ASN A C 1
ATOM 6285 O O . ASN A 1 792 ? -20.041 14.220 36.165 1.00 68.81 792 ASN A O 1
ATOM 6289 N N . ASN A 1 793 ? -20.042 12.061 35.521 1.00 79.69 793 ASN A N 1
ATOM 6290 C CA . ASN A 1 793 ? -18.753 11.648 36.078 1.00 79.69 793 ASN A CA 1
ATOM 6291 C C . ASN A 1 793 ? -17.709 11.339 34.986 1.00 79.69 793 ASN A C 1
ATOM 6293 O O . ASN A 1 793 ? -16.734 10.621 35.237 1.00 79.69 793 ASN A O 1
ATOM 6297 N N . MET A 1 794 ? -17.900 11.847 33.766 1.00 85.12 794 MET A N 1
ATOM 6298 C CA . MET A 1 794 ? -16.953 11.694 32.666 1.00 85.12 794 MET A CA 1
ATOM 6299 C C . MET A 1 794 ? -15.575 12.236 33.068 1.00 85.12 794 MET A C 1
ATOM 6301 O O . MET A 1 794 ? -15.428 13.277 33.714 1.00 85.12 794 MET A O 1
ATOM 6305 N N . LYS A 1 795 ? -14.532 11.497 32.698 1.00 86.12 795 LYS A N 1
ATOM 6306 C CA . LYS A 1 795 ? -13.145 11.853 33.014 1.00 86.12 795 LYS A CA 1
ATOM 6307 C C . LYS A 1 795 ? -12.595 12.816 31.967 1.00 86.12 795 LYS A C 1
ATOM 6309 O O . LYS A 1 795 ? -12.892 12.660 30.786 1.00 86.12 795 LYS A O 1
ATOM 6314 N N . SER A 1 796 ? -11.744 13.753 32.383 1.00 87.44 796 SER A N 1
ATOM 6315 C CA . SER A 1 796 ? -11.014 14.592 31.431 1.00 87.44 796 SER A CA 1
ATOM 6316 C C . SER A 1 796 ? -10.050 13.756 30.585 1.00 87.44 796 SER A C 1
ATOM 6318 O O . SER A 1 796 ? -9.326 12.913 31.123 1.00 87.44 796 SER A O 1
ATOM 6320 N N . MET A 1 797 ? -10.038 13.981 29.271 1.00 90.88 797 MET A N 1
ATOM 6321 C CA . MET A 1 797 ? -9.191 13.260 28.313 1.00 90.88 797 MET A CA 1
ATOM 6322 C C . MET A 1 797 ? -9.087 14.005 26.974 1.00 90.88 797 MET A C 1
ATOM 6324 O O . MET A 1 797 ? -9.942 14.825 26.650 1.00 90.88 797 MET A O 1
ATOM 6328 N N . ILE A 1 798 ? -8.072 13.671 26.172 1.00 94.25 798 ILE A N 1
ATOM 6329 C CA . ILE A 1 798 ? -7.994 14.068 24.758 1.00 94.25 798 ILE A CA 1
ATOM 6330 C C . ILE A 1 798 ? -8.807 13.060 23.948 1.00 94.25 798 ILE A C 1
ATOM 6332 O O . ILE A 1 798 ? -8.382 11.920 23.770 1.00 94.25 798 ILE A O 1
ATOM 6336 N N . PHE A 1 799 ? -10.000 13.457 23.517 1.00 96.38 799 PHE A N 1
ATOM 6337 C CA . PHE A 1 799 ? -10.963 12.570 22.877 1.00 96.38 799 PHE A CA 1
ATOM 6338 C C . PHE A 1 799 ? -10.760 12.553 21.353 1.00 96.38 799 PHE A C 1
ATOM 6340 O O . PHE A 1 799 ? -10.895 13.605 20.722 1.00 96.38 799 PHE A O 1
ATOM 6347 N N . PRO A 1 800 ? -10.448 11.399 20.734 1.00 97.19 800 PRO A N 1
ATOM 6348 C CA . PRO A 1 800 ? -10.294 11.306 19.288 1.00 97.19 800 PRO A CA 1
ATOM 6349 C C . PRO A 1 800 ? -11.668 11.313 18.615 1.00 97.19 800 PRO A C 1
ATOM 6351 O O . PRO A 1 800 ? -12.562 10.564 19.001 1.00 97.19 800 PRO A O 1
ATOM 6354 N N . THR A 1 801 ? -11.848 12.167 17.610 1.00 95.62 801 THR A N 1
ATOM 6355 C CA . THR A 1 801 ? -13.164 12.358 16.976 1.00 95.62 801 THR A CA 1
ATOM 6356 C C . THR A 1 801 ? -13.229 11.749 15.583 1.00 95.62 801 THR A C 1
ATOM 6358 O O . THR A 1 801 ? -14.093 10.918 15.298 1.00 95.62 801 THR A O 1
ATOM 6361 N N . LEU A 1 802 ? -12.261 12.097 14.739 1.00 97.12 802 LEU A N 1
ATOM 6362 C CA . LEU A 1 802 ? -12.073 11.517 13.419 1.00 97.12 802 LEU A CA 1
ATOM 6363 C C . LEU A 1 802 ? -10.596 11.529 13.052 1.00 97.12 802 LEU A C 1
ATOM 6365 O O . LEU A 1 802 ? -9.821 12.332 13.575 1.00 97.12 802 LEU A O 1
ATOM 6369 N N . TRP A 1 803 ? -10.216 10.684 12.109 1.00 97.69 803 TRP A N 1
ATOM 6370 C CA . TRP A 1 803 ? -8.983 10.853 11.360 1.00 97.69 803 TRP A CA 1
ATOM 6371 C C . TRP A 1 803 ? -9.270 10.838 9.867 1.00 97.69 803 TRP A C 1
ATOM 6373 O O . TRP A 1 803 ? -10.312 10.369 9.409 1.00 97.69 803 TRP A O 1
ATOM 6383 N N . GLN A 1 804 ? -8.359 11.426 9.112 1.00 95.69 804 GLN A N 1
ATOM 6384 C CA . GLN A 1 804 ? -8.517 11.634 7.688 1.00 95.69 804 GLN A CA 1
ATOM 6385 C C . GLN A 1 804 ? -7.250 11.245 6.935 1.00 95.69 804 GLN A C 1
ATOM 6387 O O . GLN A 1 804 ? -6.146 11.339 7.477 1.00 95.69 804 GLN A O 1
ATOM 6392 N N . GLU A 1 805 ? -7.426 10.822 5.690 1.00 94.69 805 GLU A N 1
ATOM 6393 C CA . GLU A 1 805 ? -6.364 10.540 4.730 1.00 94.69 805 GLU A CA 1
ATOM 6394 C C . GLU A 1 805 ? -6.601 11.372 3.473 1.00 94.69 805 GLU A C 1
ATOM 6396 O O . GLU A 1 805 ? -7.628 11.224 2.815 1.00 94.69 805 GLU A O 1
ATOM 6401 N N . PHE A 1 806 ? -5.639 12.217 3.139 1.00 90.69 806 PHE A N 1
ATOM 6402 C CA . PHE A 1 806 ? -5.530 12.863 1.845 1.00 90.69 806 PHE A CA 1
ATOM 6403 C C . PHE A 1 806 ? -4.525 12.073 1.007 1.00 90.69 806 PHE A C 1
ATOM 6405 O O . PHE A 1 806 ? -3.379 11.888 1.424 1.00 90.69 806 PHE A O 1
ATOM 6412 N N . SER A 1 807 ? -4.962 11.573 -0.146 1.00 89.38 807 SER A N 1
ATOM 6413 C CA . SER A 1 807 ? -4.157 10.712 -1.013 1.00 89.38 807 SER A CA 1
ATOM 6414 C C . SER A 1 807 ? -4.167 11.197 -2.459 1.00 89.38 807 SER A C 1
ATOM 6416 O O . SER A 1 807 ? -5.242 11.443 -3.011 1.00 89.38 807 SER A O 1
ATOM 6418 N N . ILE A 1 808 ? -2.980 11.274 -3.064 1.00 86.75 808 ILE A N 1
ATOM 6419 C CA . ILE A 1 808 ? -2.767 11.546 -4.489 1.00 86.75 808 ILE A CA 1
ATOM 6420 C C . ILE A 1 808 ? -1.929 10.409 -5.066 1.00 86.75 808 ILE A C 1
ATOM 6422 O O . ILE A 1 808 ? -0.848 10.108 -4.561 1.00 86.75 808 ILE A O 1
ATOM 6426 N N . HIS A 1 809 ? -2.412 9.818 -6.154 1.00 86.38 809 HIS A N 1
ATOM 6427 C CA . HIS A 1 809 ? -1.725 8.750 -6.870 1.00 86.38 809 HIS A CA 1
ATOM 6428 C C . HIS A 1 809 ? -1.514 9.159 -8.327 1.00 86.38 809 HIS A C 1
ATOM 6430 O O . HIS A 1 809 ? -2.470 9.551 -9.001 1.00 86.38 809 HIS A O 1
ATOM 6436 N N . ILE A 1 810 ? -0.283 9.049 -8.832 1.00 83.75 810 ILE A N 1
ATOM 6437 C CA . ILE A 1 810 ? 0.006 9.401 -10.224 1.00 83.75 810 ILE A CA 1
ATOM 6438 C C . ILE A 1 810 ? -0.750 8.497 -11.217 1.00 83.75 810 ILE A C 1
ATOM 6440 O O . ILE A 1 810 ? -0.920 7.293 -10.996 1.00 83.75 810 ILE A O 1
ATOM 6444 N N . THR A 1 811 ? -1.180 9.064 -12.346 1.00 81.12 811 THR A N 1
ATOM 6445 C CA . THR A 1 811 ? -1.815 8.311 -13.440 1.00 81.12 811 THR A CA 1
ATOM 6446 C C . THR A 1 811 ? -0.784 7.603 -14.324 1.00 81.12 811 THR A C 1
ATOM 6448 O O . THR A 1 811 ? 0.384 7.987 -14.383 1.00 81.12 811 THR A O 1
ATOM 6451 N N . ASP A 1 812 ? -1.221 6.592 -15.085 1.00 78.00 812 ASP A N 1
ATOM 6452 C CA . ASP A 1 812 ? -0.348 5.870 -16.030 1.00 78.00 812 ASP A CA 1
ATOM 6453 C C . ASP A 1 812 ? 0.249 6.801 -17.086 1.00 78.00 812 ASP A C 1
ATOM 6455 O O . ASP A 1 812 ? 1.434 6.719 -17.405 1.00 78.00 812 ASP A O 1
ATOM 6459 N N . LYS A 1 813 ? -0.568 7.729 -17.596 1.00 76.12 813 LYS A N 1
ATOM 6460 C CA . LYS A 1 813 ? -0.152 8.715 -18.594 1.00 76.12 813 LYS A CA 1
ATOM 6461 C C . LYS A 1 813 ? 0.997 9.575 -18.068 1.00 76.12 813 LYS A C 1
ATOM 6463 O O . LYS A 1 813 ? 2.004 9.715 -18.752 1.00 76.12 813 LYS A O 1
ATOM 6468 N N . MET A 1 814 ? 0.866 10.112 -16.855 1.00 74.44 814 MET A N 1
ATOM 6469 C CA . MET A 1 814 ? 1.910 10.939 -16.246 1.00 74.44 814 MET A CA 1
ATOM 6470 C C . MET A 1 814 ? 3.151 10.117 -15.892 1.00 74.44 814 MET A C 1
ATOM 6472 O O . MET A 1 814 ? 4.262 10.576 -16.137 1.00 74.44 814 MET A O 1
ATOM 6476 N N . ALA A 1 815 ? 2.986 8.879 -15.416 1.00 79.00 815 ALA A N 1
ATOM 6477 C CA . ALA A 1 815 ? 4.115 7.994 -15.152 1.00 79.00 815 ALA A CA 1
ATOM 6478 C C . ALA A 1 815 ? 4.934 7.704 -16.423 1.00 79.00 815 ALA A C 1
ATOM 6480 O O . ALA A 1 815 ? 6.161 7.778 -16.392 1.00 79.00 815 ALA A O 1
ATOM 6481 N N . HIS A 1 816 ? 4.274 7.442 -17.557 1.00 76.44 816 HIS A N 1
ATOM 6482 C CA . HIS A 1 816 ? 4.949 7.278 -18.846 1.00 76.44 816 HIS A CA 1
ATOM 6483 C C . HIS A 1 816 ? 5.666 8.550 -19.306 1.00 76.44 816 HIS A C 1
ATOM 6485 O O . HIS A 1 816 ? 6.785 8.457 -19.809 1.00 76.44 816 HIS A O 1
ATOM 6491 N N . THR A 1 817 ? 5.056 9.723 -19.113 1.00 72.56 817 THR A N 1
ATOM 6492 C CA . THR A 1 817 ? 5.696 11.008 -19.422 1.00 72.56 817 THR A CA 1
ATOM 6493 C C . THR A 1 817 ? 6.969 11.201 -18.604 1.00 72.56 817 THR A C 1
ATOM 6495 O O . THR A 1 817 ? 8.004 11.512 -19.187 1.00 72.56 817 THR A O 1
ATOM 6498 N N . ILE A 1 818 ? 6.926 10.943 -17.292 1.00 72.56 818 ILE A N 1
ATOM 6499 C CA . ILE A 1 818 ? 8.097 11.067 -16.414 1.00 72.56 818 ILE A CA 1
ATOM 6500 C C . ILE A 1 818 ? 9.196 10.095 -16.849 1.00 72.56 818 ILE A C 1
ATOM 6502 O O . ILE A 1 818 ? 10.317 10.532 -17.079 1.00 72.56 818 ILE A O 1
ATOM 6506 N N . VAL A 1 819 ? 8.887 8.807 -17.059 1.00 73.38 819 VAL A N 1
ATOM 6507 C CA . VAL A 1 819 ? 9.878 7.821 -17.546 1.00 73.38 819 VAL A CA 1
ATOM 6508 C C . VAL A 1 819 ? 10.488 8.260 -18.881 1.00 73.38 819 VAL A C 1
ATOM 6510 O O . VAL A 1 819 ? 11.699 8.177 -19.079 1.00 73.38 819 VAL A O 1
ATOM 6513 N N . SER A 1 820 ? 9.663 8.760 -19.805 1.00 67.69 820 SER A N 1
ATOM 6514 C CA . SER A 1 820 ? 10.143 9.258 -21.092 1.00 67.69 820 SER A CA 1
ATOM 6515 C C . SER A 1 820 ? 11.057 10.472 -20.926 1.00 67.69 820 SER A C 1
ATOM 6517 O O . SER A 1 820 ? 12.044 10.581 -21.646 1.00 67.69 820 SER A O 1
ATOM 6519 N N . GLN A 1 821 ? 10.757 11.386 -20.007 1.00 65.56 821 GLN A N 1
ATOM 6520 C CA . GLN A 1 821 ? 11.559 12.588 -19.772 1.00 65.56 821 GLN A CA 1
ATOM 6521 C C . GLN A 1 821 ? 12.874 12.285 -19.044 1.00 65.56 821 GLN A C 1
ATOM 6523 O O . GLN A 1 821 ? 13.883 12.924 -19.332 1.00 65.56 821 GLN A O 1
ATOM 6528 N N . THR A 1 822 ? 12.897 11.294 -18.151 1.00 65.94 822 THR A N 1
ATOM 6529 C CA . THR A 1 822 ? 14.080 10.977 -17.338 1.00 65.94 822 THR A CA 1
ATOM 6530 C C . THR A 1 822 ? 15.036 9.983 -18.007 1.00 65.94 822 THR A C 1
ATOM 6532 O O . THR A 1 822 ? 16.254 10.138 -17.882 1.00 65.94 822 THR A O 1
ATOM 6535 N N . GLU A 1 823 ? 14.542 8.989 -18.756 1.00 64.38 823 GLU A N 1
ATOM 6536 C CA . GLU A 1 823 ? 15.400 7.944 -19.346 1.00 64.38 823 GLU A CA 1
ATOM 6537 C C . GLU A 1 823 ? 15.868 8.241 -20.777 1.00 64.38 823 GLU A C 1
ATOM 6539 O O . GLU A 1 823 ? 17.007 7.917 -21.132 1.00 64.38 823 GLU A O 1
ATOM 6544 N N . THR A 1 824 ? 15.043 8.884 -21.612 1.00 56.47 824 THR A N 1
ATOM 6545 C CA . THR A 1 824 ? 15.404 9.108 -23.027 1.00 56.47 824 THR A CA 1
ATOM 6546 C C . THR A 1 824 ? 16.662 9.967 -23.223 1.00 56.47 824 THR A C 1
ATOM 6548 O O . THR A 1 824 ? 17.488 9.587 -24.061 1.00 56.47 824 THR A O 1
ATOM 6551 N N . PRO A 1 825 ? 16.929 11.034 -22.437 1.00 55.75 825 PRO A N 1
ATOM 6552 C CA . PRO A 1 825 ? 18.145 11.829 -22.616 1.00 55.75 825 PRO A CA 1
ATOM 6553 C C . PRO A 1 825 ? 19.413 11.058 -22.223 1.00 55.75 825 PRO A C 1
ATOM 6555 O O . PRO A 1 825 ? 20.463 11.232 -22.843 1.00 55.75 825 PRO A O 1
ATOM 6558 N N . ARG A 1 826 ? 19.323 10.161 -21.227 1.00 57.09 826 ARG A N 1
ATOM 6559 C CA . ARG A 1 826 ? 20.449 9.319 -20.785 1.00 57.09 826 ARG A CA 1
ATOM 6560 C C . ARG A 1 826 ? 20.839 8.305 -21.859 1.00 57.09 826 ARG A C 1
ATOM 6562 O O . ARG A 1 826 ? 22.024 8.154 -22.147 1.00 57.09 826 ARG A O 1
ATOM 6569 N N . ILE A 1 827 ? 19.852 7.670 -22.494 1.00 59.41 827 ILE A N 1
ATOM 6570 C CA . ILE A 1 827 ? 20.073 6.704 -23.582 1.00 59.41 827 ILE A CA 1
ATOM 6571 C C . ILE A 1 827 ? 20.701 7.390 -24.801 1.00 59.41 827 ILE A C 1
ATOM 6573 O O . ILE A 1 827 ? 21.664 6.874 -25.373 1.00 59.41 827 ILE A O 1
ATOM 6577 N N . VAL A 1 828 ? 20.199 8.569 -25.182 1.00 55.75 828 VAL A N 1
ATOM 6578 C CA . VAL A 1 828 ? 20.743 9.344 -26.310 1.00 55.75 828 VAL A CA 1
ATOM 6579 C C . VAL A 1 828 ? 22.178 9.792 -26.023 1.00 55.75 828 VAL A C 1
ATOM 6581 O O . VAL A 1 828 ? 23.053 9.596 -26.863 1.00 55.75 828 VAL A O 1
ATOM 6584 N N . SER A 1 829 ? 22.451 10.308 -24.822 1.00 53.56 829 SER A N 1
ATOM 6585 C CA . SER A 1 829 ? 23.801 10.713 -24.406 1.00 53.56 829 SER A CA 1
ATOM 6586 C C . SER A 1 829 ? 24.789 9.541 -24.415 1.00 53.56 829 SER A C 1
ATOM 6588 O O . SER A 1 829 ? 25.871 9.645 -24.995 1.00 53.56 829 SER A O 1
ATOM 6590 N N . PHE A 1 830 ? 24.397 8.385 -23.865 1.00 67.06 830 PHE A N 1
ATOM 6591 C CA . PHE A 1 830 ? 25.227 7.179 -23.881 1.00 67.06 830 PHE A CA 1
ATOM 6592 C C . PHE A 1 830 ? 25.493 6.684 -25.310 1.00 67.06 830 PHE A C 1
ATOM 6594 O O . PHE A 1 830 ? 26.618 6.306 -25.642 1.00 67.06 830 PHE A O 1
ATOM 6601 N N . SER A 1 831 ? 24.485 6.752 -26.184 1.00 65.62 831 SER A N 1
ATOM 6602 C CA . SER A 1 831 ? 24.609 6.373 -27.597 1.00 65.62 831 SER A CA 1
ATOM 6603 C C . SER A 1 831 ? 25.586 7.283 -28.348 1.00 65.62 831 SER A C 1
ATOM 6605 O O . SER A 1 831 ? 26.443 6.793 -29.081 1.00 65.62 831 SER A O 1
ATOM 6607 N N . ILE A 1 832 ? 25.513 8.599 -28.119 1.00 70.94 832 ILE A N 1
ATOM 6608 C CA . ILE A 1 832 ? 26.442 9.580 -28.699 1.00 70.94 832 ILE A CA 1
ATOM 6609 C C . ILE A 1 832 ? 27.863 9.356 -28.167 1.00 70.94 832 ILE A C 1
ATOM 6611 O O . ILE A 1 832 ? 28.805 9.309 -28.956 1.00 70.94 832 ILE A O 1
ATOM 6615 N N . ALA A 1 833 ? 28.036 9.163 -26.857 1.00 70.19 833 ALA A N 1
ATOM 6616 C CA . ALA A 1 833 ? 29.347 8.905 -26.258 1.00 70.19 833 ALA A CA 1
ATOM 6617 C C . ALA A 1 833 ? 29.993 7.625 -26.815 1.00 70.19 833 ALA A C 1
ATOM 6619 O O . ALA A 1 833 ? 31.175 7.619 -27.162 1.00 70.19 833 ALA A O 1
ATOM 6620 N N . THR A 1 834 ? 29.204 6.559 -26.971 1.00 76.69 834 THR A N 1
ATOM 6621 C CA . THR A 1 834 ? 29.666 5.289 -27.551 1.00 76.69 834 THR A CA 1
ATOM 6622 C C . THR A 1 834 ? 30.056 5.465 -29.018 1.00 76.69 834 THR A C 1
ATOM 6624 O O . THR A 1 834 ? 31.110 4.988 -29.433 1.00 76.69 834 THR A O 1
ATOM 6627 N N . LEU A 1 835 ? 29.260 6.207 -29.796 1.00 81.94 835 LEU A N 1
ATOM 6628 C CA . LEU A 1 835 ? 29.566 6.526 -31.191 1.00 81.94 835 LEU A CA 1
ATOM 6629 C C . LEU A 1 835 ? 30.889 7.298 -31.320 1.00 81.94 835 LEU A C 1
ATOM 6631 O O . LEU A 1 835 ? 31.730 6.936 -32.141 1.00 81.94 835 LEU A O 1
ATOM 6635 N N . VAL A 1 836 ? 31.109 8.315 -30.482 1.00 82.69 836 VAL A N 1
ATOM 6636 C CA . VAL A 1 836 ? 32.363 9.089 -30.451 1.00 82.69 836 VAL A CA 1
ATOM 6637 C C . VAL 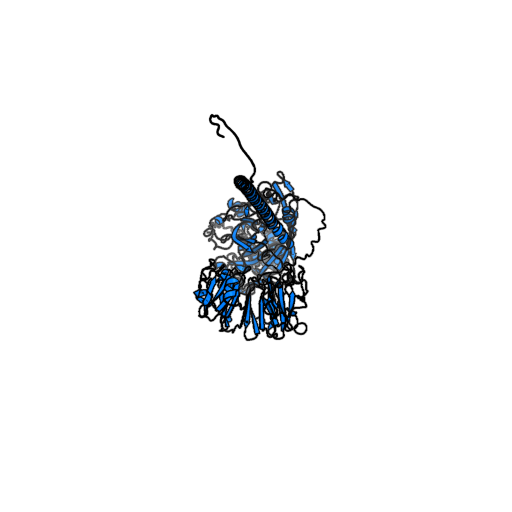A 1 836 ? 33.557 8.192 -30.112 1.00 82.69 836 VAL A C 1
ATOM 6639 O O . VAL A 1 836 ? 34.606 8.295 -30.748 1.00 82.69 836 VAL A O 1
ATOM 6642 N N . LEU A 1 837 ? 33.396 7.270 -29.161 1.00 84.62 837 LEU A N 1
ATOM 6643 C CA . LEU A 1 837 ? 34.452 6.346 -28.746 1.00 84.62 837 LEU A CA 1
ATOM 6644 C C . LEU A 1 837 ? 34.799 5.333 -29.852 1.00 84.62 837 LEU A C 1
ATOM 6646 O O . LEU A 1 837 ? 35.977 5.095 -30.118 1.00 84.62 837 LEU A O 1
ATOM 6650 N N . VAL A 1 838 ? 33.798 4.804 -30.563 1.00 87.62 838 VAL A N 1
ATOM 6651 C CA . VAL A 1 838 ? 33.993 3.912 -31.722 1.00 87.62 838 VAL A CA 1
ATOM 6652 C C . VAL A 1 838 ? 34.694 4.634 -32.874 1.00 87.62 838 VAL A C 1
ATOM 6654 O O . VAL A 1 838 ? 35.615 4.075 -33.477 1.00 87.62 838 VAL A O 1
ATOM 6657 N N . ILE A 1 839 ? 34.309 5.881 -33.162 1.00 87.12 839 ILE A N 1
ATOM 6658 C CA . ILE A 1 839 ? 34.982 6.711 -34.171 1.00 87.12 839 ILE A CA 1
ATOM 6659 C C . ILE A 1 839 ? 36.443 6.940 -33.762 1.00 87.12 839 ILE A C 1
ATOM 6661 O O . ILE A 1 839 ? 37.340 6.737 -34.579 1.00 87.12 839 ILE A O 1
ATOM 6665 N N . GLY A 1 840 ? 36.701 7.273 -32.494 1.00 81.75 840 GLY A N 1
ATOM 6666 C CA . GLY A 1 840 ? 38.053 7.449 -31.959 1.00 81.75 840 GLY A CA 1
ATOM 6667 C C . GLY A 1 840 ? 38.928 6.200 -32.109 1.00 81.75 840 GLY A C 1
ATOM 6668 O O . GLY A 1 840 ? 40.034 6.285 -32.641 1.00 81.75 840 GLY A O 1
ATOM 6669 N N . ILE A 1 841 ? 38.419 5.023 -31.724 1.00 89.44 841 ILE A N 1
ATOM 6670 C CA . ILE A 1 841 ? 39.134 3.744 -31.886 1.00 89.44 841 ILE A CA 1
ATOM 6671 C C . ILE A 1 841 ? 39.401 3.452 -33.366 1.00 89.44 841 ILE A C 1
ATOM 6673 O O . ILE A 1 841 ? 40.506 3.047 -33.724 1.00 89.44 841 ILE A O 1
ATOM 6677 N N . SER A 1 842 ? 38.423 3.700 -34.239 1.00 81.69 842 SER A N 1
ATOM 6678 C CA . SER A 1 842 ? 38.566 3.482 -35.683 1.00 81.69 842 SER A CA 1
ATOM 6679 C C . SER A 1 842 ? 39.652 4.377 -36.288 1.00 81.69 842 SER A C 1
ATOM 6681 O O . SER A 1 842 ? 40.457 3.904 -37.089 1.00 81.69 842 SER A O 1
ATOM 6683 N N . PHE A 1 843 ? 39.742 5.641 -35.859 1.00 87.12 843 PHE A N 1
ATOM 6684 C CA . PHE A 1 843 ? 40.819 6.549 -36.264 1.00 87.12 843 PHE A CA 1
ATOM 6685 C C . PHE A 1 843 ? 42.196 6.069 -35.792 1.00 87.12 843 PHE A C 1
ATOM 6687 O O . PHE A 1 843 ? 43.153 6.115 -36.565 1.00 87.12 843 PHE A O 1
ATOM 6694 N N . VAL A 1 844 ? 42.307 5.562 -34.561 1.00 86.69 844 VAL A N 1
ATOM 6695 C CA . VAL A 1 844 ? 43.567 5.012 -34.028 1.00 86.69 844 VAL A CA 1
ATOM 6696 C C . VAL A 1 844 ? 43.985 3.742 -34.779 1.00 86.69 844 VAL A C 1
ATOM 6698 O O . VAL A 1 844 ? 45.153 3.592 -35.145 1.00 86.69 844 VAL A O 1
ATOM 6701 N N . LEU A 1 845 ? 43.045 2.842 -35.074 1.00 87.00 845 LEU A N 1
ATOM 6702 C CA . LEU A 1 845 ? 43.309 1.636 -35.866 1.00 87.00 845 LEU A CA 1
ATOM 6703 C C . LEU A 1 845 ? 43.716 1.978 -37.305 1.00 87.00 845 LEU A C 1
ATOM 6705 O O . LEU A 1 845 ? 44.650 1.393 -37.847 1.00 87.00 845 LEU A O 1
ATOM 6709 N N . TYR A 1 846 ? 43.073 2.974 -37.911 1.00 87.31 846 TYR A N 1
ATOM 6710 C CA . TYR A 1 846 ? 43.430 3.443 -39.245 1.00 87.31 846 TYR A CA 1
ATOM 6711 C C . TYR A 1 846 ? 44.819 4.100 -39.271 1.00 87.31 846 TYR A C 1
ATOM 6713 O O . TYR A 1 846 ? 45.633 3.800 -40.144 1.00 87.31 846 TYR A O 1
ATOM 6721 N N . ALA A 1 847 ? 45.136 4.936 -38.280 1.00 80.56 847 ALA A N 1
ATOM 6722 C CA . ALA A 1 847 ? 46.455 5.549 -38.147 1.00 80.56 847 ALA A CA 1
ATOM 6723 C C . ALA A 1 847 ? 47.558 4.499 -37.932 1.00 80.56 847 ALA A C 1
ATOM 6725 O O . ALA A 1 847 ? 48.601 4.556 -38.585 1.00 80.56 847 ALA A O 1
ATOM 6726 N N . THR A 1 848 ? 47.324 3.500 -37.076 1.00 85.00 848 THR A N 1
ATOM 6727 C CA . THR A 1 848 ? 48.284 2.405 -36.852 1.00 85.00 848 THR A CA 1
ATOM 6728 C C . THR A 1 848 ? 48.459 1.532 -38.097 1.00 85.00 848 THR A C 1
ATOM 6730 O O . THR A 1 848 ? 49.592 1.188 -38.434 1.00 85.00 848 THR A O 1
ATOM 6733 N N . PHE A 1 849 ? 47.387 1.258 -38.848 1.00 86.19 849 PHE A N 1
ATOM 6734 C CA . PHE A 1 849 ? 47.463 0.579 -40.143 1.00 86.19 849 PHE A CA 1
ATOM 6735 C C . PHE A 1 849 ? 48.288 1.366 -41.172 1.00 86.19 849 PHE A C 1
ATOM 6737 O O . PHE A 1 849 ? 49.138 0.786 -41.847 1.00 86.19 849 PHE A O 1
ATOM 6744 N N . LEU A 1 850 ? 48.100 2.687 -41.274 1.00 82.06 850 LEU A N 1
ATOM 6745 C CA . LEU A 1 850 ? 48.886 3.536 -42.178 1.00 82.06 850 LEU A CA 1
ATOM 6746 C C . LEU A 1 850 ? 50.376 3.545 -41.816 1.00 82.06 850 LEU A C 1
ATOM 6748 O O . LEU A 1 850 ? 51.223 3.433 -42.706 1.00 82.06 850 LEU A O 1
ATOM 6752 N N . ILE A 1 851 ? 50.702 3.628 -40.522 1.00 83.50 851 ILE A N 1
ATOM 6753 C CA . ILE A 1 851 ? 52.085 3.553 -40.028 1.00 83.50 851 ILE A CA 1
ATOM 6754 C C . ILE A 1 851 ? 52.698 2.190 -40.377 1.00 83.50 851 ILE A C 1
ATOM 6756 O O . ILE A 1 851 ? 53.793 2.136 -40.941 1.00 83.50 851 ILE A O 1
ATOM 6760 N N . PHE A 1 852 ? 51.981 1.096 -40.110 1.00 80.06 852 PHE A N 1
ATOM 6761 C CA . PHE A 1 852 ? 52.449 -0.261 -40.392 1.00 80.06 852 PHE A CA 1
ATOM 6762 C C . PHE A 1 852 ? 52.616 -0.521 -41.896 1.00 80.06 852 PHE A C 1
ATOM 6764 O O . PHE A 1 852 ? 53.636 -1.058 -42.318 1.00 80.06 852 PHE A O 1
ATOM 6771 N N . SER A 1 853 ? 51.668 -0.077 -42.724 1.00 77.56 853 SER A N 1
ATOM 6772 C CA . SER A 1 853 ? 51.738 -0.174 -44.188 1.00 77.56 853 SER A CA 1
ATOM 6773 C C . SER A 1 853 ? 52.943 0.589 -44.752 1.00 77.56 853 SER A C 1
ATOM 6775 O O . SER A 1 853 ? 53.674 0.060 -45.592 1.00 77.56 853 SER A O 1
ATOM 6777 N N . ASN A 1 854 ? 53.211 1.806 -44.263 1.00 76.12 854 ASN A N 1
ATOM 6778 C CA . ASN A 1 854 ? 54.395 2.569 -44.672 1.00 76.12 854 ASN A CA 1
ATOM 6779 C C . ASN A 1 854 ? 55.704 1.908 -44.219 1.00 76.12 854 ASN A C 1
ATOM 6781 O O . ASN A 1 854 ? 56.680 1.894 -44.974 1.00 76.12 854 ASN A O 1
ATOM 6785 N N . PHE A 1 855 ? 55.729 1.327 -43.019 1.00 74.31 855 PHE A N 1
ATOM 6786 C CA . PHE A 1 855 ? 56.880 0.570 -42.527 1.00 74.31 855 PHE A CA 1
ATOM 6787 C C . PHE A 1 855 ? 57.121 -0.701 -43.359 1.00 74.31 855 PHE A C 1
ATOM 6789 O O . PHE A 1 855 ? 58.253 -0.983 -43.750 1.00 74.31 855 PHE A O 1
ATOM 6796 N N . HIS A 1 856 ? 56.055 -1.420 -43.719 1.00 74.19 856 HIS A N 1
ATOM 6797 C CA . HIS A 1 856 ? 56.118 -2.628 -44.539 1.00 74.19 856 HIS A CA 1
ATOM 6798 C C . HIS A 1 856 ? 56.593 -2.341 -45.973 1.00 74.19 856 HIS A C 1
ATOM 6800 O O . HIS A 1 856 ? 57.450 -3.056 -46.491 1.00 74.19 856 HIS A O 1
ATOM 6806 N N . ARG A 1 857 ? 56.139 -1.240 -46.595 1.00 69.31 857 ARG A N 1
ATOM 6807 C CA . ARG A 1 857 ? 56.651 -0.801 -47.910 1.00 69.31 857 ARG A CA 1
ATOM 6808 C C . ARG A 1 857 ? 58.148 -0.480 -47.882 1.00 69.31 857 ARG A C 1
ATOM 6810 O O . ARG A 1 857 ? 58.855 -0.856 -48.812 1.00 69.31 857 ARG A O 1
ATOM 6817 N N . LYS A 1 858 ? 58.644 0.157 -46.813 1.00 67.50 858 LYS A N 1
ATOM 6818 C CA . LYS A 1 858 ? 60.085 0.432 -46.627 1.00 67.50 858 LYS A CA 1
ATOM 6819 C C . LYS A 1 858 ? 60.926 -0.832 -46.406 1.00 67.50 858 LYS A C 1
ATOM 6821 O O . LYS A 1 858 ? 62.115 -0.830 -46.716 1.00 67.50 858 LYS A O 1
ATOM 6826 N N . LEU A 1 859 ? 60.336 -1.896 -45.861 1.00 60.50 859 LEU A N 1
ATOM 6827 C CA . LEU A 1 859 ? 60.983 -3.203 -45.703 1.00 60.50 859 LEU A CA 1
ATOM 6828 C C . LEU A 1 859 ? 61.077 -3.951 -47.038 1.00 60.50 859 LEU A C 1
ATOM 6830 O O . LEU A 1 859 ? 62.136 -4.484 -47.363 1.00 60.50 859 LEU A O 1
ATOM 6834 N N . LEU A 1 860 ? 60.011 -3.923 -47.840 1.00 57.50 860 LEU A N 1
ATOM 6835 C CA . LEU A 1 860 ? 59.975 -4.561 -49.159 1.00 57.50 860 LEU A CA 1
ATOM 6836 C C . LEU A 1 860 ? 60.907 -3.877 -50.174 1.00 57.50 860 LEU A C 1
ATOM 6838 O O . LEU A 1 860 ? 61.524 -4.560 -50.987 1.00 57.50 860 LEU A O 1
ATOM 6842 N N . SER A 1 861 ? 61.107 -2.557 -50.085 1.00 56.22 861 SER A N 1
ATOM 6843 C CA . SER A 1 861 ? 62.056 -1.842 -50.956 1.00 56.22 861 SER A CA 1
ATOM 6844 C C . SER A 1 861 ? 63.534 -2.128 -50.648 1.00 56.22 861 SER A C 1
ATOM 6846 O O . SER A 1 861 ? 64.400 -1.683 -51.393 1.00 56.22 861 SER A O 1
ATOM 6848 N N . LYS A 1 862 ? 63.851 -2.843 -49.557 1.00 52.50 862 LYS A N 1
ATOM 6849 C CA . LYS A 1 862 ? 65.224 -3.238 -49.189 1.00 52.50 862 LYS A CA 1
ATOM 6850 C C . LYS A 1 862 ? 65.615 -4.654 -49.640 1.00 52.50 862 LYS A C 1
ATOM 6852 O O . LYS A 1 862 ? 66.763 -5.032 -49.437 1.00 52.50 862 LYS A O 1
ATOM 6857 N N . GLN A 1 863 ? 64.704 -5.427 -50.242 1.00 46.09 863 GLN A N 1
ATOM 6858 C CA . GLN A 1 863 ? 64.933 -6.838 -50.606 1.00 46.09 863 GLN A CA 1
ATOM 6859 C C . GLN A 1 863 ? 65.152 -7.113 -52.106 1.00 46.09 863 GLN A C 1
ATOM 6861 O O . GLN A 1 863 ? 65.274 -8.272 -52.491 1.00 46.09 863 GLN A O 1
ATOM 6866 N N . GLN A 1 864 ? 65.254 -6.088 -52.958 1.00 42.94 864 GLN A N 1
ATOM 6867 C CA . GLN A 1 864 ? 65.621 -6.266 -54.370 1.00 42.94 864 GLN A CA 1
ATOM 6868 C C . GLN A 1 864 ? 67.106 -5.954 -54.604 1.00 42.94 864 GLN A C 1
ATOM 6870 O O . GLN A 1 864 ? 67.478 -4.826 -54.914 1.00 42.94 864 GLN A O 1
ATOM 6875 N N . THR A 1 865 ? 67.951 -6.978 -54.491 1.00 40.47 865 THR A N 1
ATOM 6876 C CA . THR A 1 865 ? 69.229 -7.076 -55.213 1.00 40.47 865 THR A CA 1
ATOM 6877 C C . THR A 1 865 ? 69.053 -8.074 -56.370 1.00 40.47 865 THR A C 1
ATOM 6879 O O . THR A 1 865 ? 68.533 -9.167 -56.137 1.00 40.47 865 THR A O 1
ATOM 6882 N N . PRO A 1 866 ? 69.422 -7.737 -57.622 1.00 40.81 866 PRO A N 1
ATOM 6883 C CA . PRO A 1 866 ? 69.226 -8.619 -58.772 1.00 40.81 866 PRO A CA 1
ATOM 6884 C C . PRO A 1 866 ? 70.392 -9.610 -58.930 1.00 40.81 866 PRO A C 1
ATOM 6886 O O . PRO A 1 866 ? 71.559 -9.235 -58.838 1.00 40.81 866 PRO A O 1
ATOM 6889 N N . LEU A 1 867 ? 70.065 -10.879 -59.192 1.00 34.50 867 LEU A N 1
ATOM 6890 C CA . LEU A 1 867 ? 70.997 -11.955 -59.541 1.00 34.50 867 LEU A CA 1
ATOM 6891 C C . LEU A 1 867 ? 70.955 -12.193 -61.064 1.00 34.50 867 LEU A C 1
ATOM 6893 O O . LEU A 1 867 ? 69.941 -12.644 -61.581 1.00 34.50 867 LEU A O 1
ATOM 6897 N N . LEU A 1 868 ? 72.069 -11.838 -61.717 1.00 35.06 868 LEU A N 1
ATOM 6898 C CA . LEU A 1 868 ? 72.723 -12.419 -62.907 1.00 35.06 868 LEU A CA 1
ATOM 6899 C C . LEU A 1 868 ? 71.874 -12.968 -64.079 1.00 35.06 868 LEU A C 1
ATOM 6901 O O . LEU A 1 868 ? 71.186 -13.977 -63.953 1.00 35.06 868 LEU A O 1
ATOM 6905 N N . SER A 1 869 ? 72.116 -12.418 -65.276 1.00 31.17 869 SER A N 1
ATOM 6906 C CA . SER A 1 869 ? 72.074 -13.169 -66.539 1.00 31.17 869 SER A CA 1
ATOM 6907 C C . SER A 1 869 ? 73.325 -12.866 -67.368 1.00 31.17 869 SER A C 1
ATOM 6909 O O . SER A 1 869 ? 73.667 -11.699 -67.561 1.00 31.17 869 SER A O 1
ATOM 6911 N N . ASP A 1 870 ? 73.980 -13.929 -67.831 1.00 37.03 870 ASP A N 1
ATOM 6912 C CA . ASP A 1 870 ? 75.143 -13.942 -68.718 1.00 37.03 870 ASP A CA 1
ATOM 6913 C C . ASP A 1 870 ? 74.910 -13.161 -70.019 1.00 37.03 870 ASP A C 1
ATOM 6915 O O . ASP A 1 870 ? 73.892 -13.374 -70.676 1.00 37.03 870 ASP A O 1
ATOM 6919 N N . GLN A 1 871 ? 75.878 -12.330 -70.421 1.00 33.41 871 GLN A N 1
ATOM 6920 C CA . GLN A 1 871 ? 76.583 -12.451 -71.708 1.00 33.41 871 GLN A CA 1
ATOM 6921 C C . GLN A 1 871 ? 77.614 -11.322 -71.905 1.00 33.41 871 GLN A C 1
ATOM 6923 O O . GLN A 1 871 ? 77.320 -10.141 -71.757 1.00 33.41 871 GLN A O 1
ATOM 6928 N N . ASP A 1 872 ? 78.808 -11.765 -72.296 1.00 30.81 872 ASP A N 1
ATOM 6929 C CA . ASP A 1 872 ? 79.760 -11.129 -73.207 1.00 30.81 872 ASP A CA 1
ATOM 6930 C C . ASP A 1 872 ? 80.695 -9.973 -72.769 1.00 30.81 872 ASP A C 1
ATOM 6932 O O . ASP A 1 872 ? 80.342 -8.805 -72.689 1.00 30.81 872 ASP A O 1
ATOM 6936 N N . ILE A 1 873 ? 81.976 -10.367 -72.664 1.00 32.12 873 ILE A N 1
ATOM 6937 C CA . ILE A 1 873 ? 83.124 -9.845 -73.438 1.00 32.12 873 ILE A CA 1
ATOM 6938 C C . ILE A 1 873 ? 83.657 -8.434 -73.083 1.00 32.12 873 ILE A C 1
ATOM 6940 O O . ILE A 1 873 ? 83.205 -7.416 -73.584 1.00 32.12 873 ILE A O 1
ATOM 6944 N N . ASN A 1 874 ? 84.785 -8.473 -72.356 1.00 29.72 874 ASN A N 1
ATOM 6945 C CA . ASN A 1 874 ? 86.038 -7.720 -72.547 1.00 29.72 874 ASN A CA 1
ATOM 6946 C C . ASN A 1 874 ? 86.116 -6.180 -72.394 1.00 29.72 874 ASN A C 1
ATOM 6948 O O . ASN A 1 874 ? 85.471 -5.419 -73.103 1.00 29.72 874 ASN A O 1
ATOM 6952 N N . VAL A 1 875 ? 87.179 -5.806 -71.653 1.00 32.06 875 VAL A N 1
ATOM 6953 C CA . VAL A 1 875 ? 88.194 -4.768 -71.965 1.00 32.06 875 VAL A CA 1
ATOM 6954 C C . VAL A 1 875 ? 88.074 -3.380 -71.285 1.00 32.06 875 VAL A C 1
ATOM 6956 O O . VAL A 1 875 ? 87.290 -2.531 -71.679 1.00 32.06 875 VAL A O 1
ATOM 6959 N N . ILE A 1 876 ? 89.011 -3.191 -70.335 1.00 32.31 876 ILE A N 1
ATOM 6960 C CA . ILE A 1 876 ? 89.921 -2.041 -70.104 1.00 32.31 876 ILE A CA 1
ATOM 6961 C C . ILE A 1 876 ? 89.441 -0.803 -69.301 1.00 32.31 876 ILE A C 1
ATOM 6963 O O . ILE A 1 876 ? 88.617 -0.016 -69.745 1.00 32.31 876 ILE A O 1
ATOM 6967 N N . ASP A 1 877 ? 90.119 -0.665 -68.150 1.00 32.78 877 ASP A N 1
ATOM 6968 C CA . ASP A 1 877 ? 90.728 0.497 -67.472 1.00 32.78 877 ASP A CA 1
ATOM 6969 C C . ASP A 1 877 ? 89.971 1.739 -66.954 1.00 32.78 877 ASP A C 1
ATOM 6971 O O . ASP A 1 877 ? 89.226 2.424 -67.646 1.00 32.78 877 ASP A O 1
ATOM 6975 N N . GLN A 1 878 ? 90.437 2.076 -65.740 1.00 33.75 878 GLN A N 1
ATOM 6976 C CA . GLN A 1 878 ? 90.835 3.385 -65.203 1.00 33.75 878 GLN A CA 1
ATOM 6977 C C . GLN A 1 878 ? 89.865 4.254 -64.377 1.00 33.75 878 GLN A C 1
ATOM 6979 O O . GLN A 1 878 ? 88.941 4.884 -64.874 1.00 33.75 878 GLN A O 1
ATOM 6984 N N . ASP A 1 879 ? 90.252 4.322 -63.096 1.00 32.81 879 ASP A N 1
ATOM 6985 C CA . ASP A 1 879 ? 90.579 5.509 -62.297 1.00 32.81 879 ASP A CA 1
ATOM 6986 C C . ASP A 1 879 ? 89.507 6.464 -61.734 1.00 32.81 879 ASP A C 1
ATOM 6988 O O . ASP A 1 879 ? 88.636 7.014 -62.399 1.00 32.81 879 ASP A O 1
ATOM 6992 N N . ASP A 1 880 ? 89.762 6.723 -60.446 1.00 33.25 880 ASP A N 1
ATOM 6993 C CA . ASP A 1 880 ? 89.722 8.004 -59.748 1.00 33.25 880 ASP A CA 1
ATOM 6994 C C . ASP A 1 880 ? 88.435 8.542 -59.096 1.00 33.25 880 ASP A C 1
ATOM 6996 O O . ASP A 1 880 ? 87.664 9.326 -59.631 1.00 33.25 880 ASP A O 1
ATOM 7000 N N . SER A 1 881 ? 88.402 8.279 -57.784 1.00 32.50 881 SER A N 1
ATOM 7001 C CA . SER A 1 881 ? 88.658 9.285 -56.740 1.00 32.50 881 SER A CA 1
ATOM 7002 C C . SER A 1 881 ? 87.533 10.227 -56.265 1.00 32.50 881 SER A C 1
ATOM 7004 O O . SER A 1 881 ? 86.912 10.987 -56.994 1.00 32.50 881 SER A O 1
ATOM 7006 N N . ALA A 1 882 ? 87.455 10.244 -54.931 1.00 34.47 882 ALA A N 1
ATOM 7007 C CA . ALA A 1 882 ? 87.384 11.422 -54.073 1.00 34.47 882 ALA A CA 1
ATOM 7008 C C . ALA A 1 882 ? 86.026 12.105 -53.786 1.00 34.47 882 ALA A C 1
ATOM 7010 O O . ALA A 1 882 ? 85.463 12.864 -54.562 1.00 34.47 882 ALA A O 1
ATOM 7011 N N . ASN A 1 883 ? 85.720 12.013 -52.488 1.00 33.62 883 ASN A N 1
ATOM 7012 C CA . ASN A 1 883 ? 85.545 13.132 -51.557 1.00 33.62 883 ASN A CA 1
ATOM 7013 C C . ASN A 1 883 ? 84.138 13.638 -51.186 1.00 33.62 883 ASN A C 1
ATOM 7015 O O . ASN A 1 883 ? 83.419 14.254 -51.960 1.00 33.62 883 ASN A O 1
ATOM 7019 N N . ASN A 1 884 ? 83.956 13.575 -49.860 1.00 32.44 884 ASN A N 1
ATOM 7020 C CA . ASN A 1 884 ? 83.553 14.653 -48.956 1.00 32.44 884 ASN A CA 1
ATOM 7021 C C . ASN A 1 884 ? 82.069 14.868 -48.607 1.00 32.44 884 ASN A C 1
ATOM 7023 O O . ASN A 1 884 ? 81.298 15.489 -49.322 1.00 32.44 884 ASN A O 1
ATOM 7027 N N . ASN A 1 885 ? 81.802 14.502 -47.346 1.00 35.47 885 ASN A N 1
ATOM 7028 C CA . ASN A 1 885 ? 81.419 15.402 -46.253 1.00 35.47 885 ASN A CA 1
ATOM 7029 C C . ASN A 1 885 ? 80.036 16.085 -46.276 1.00 35.47 885 ASN A C 1
ATOM 7031 O O . ASN A 1 885 ? 79.849 17.153 -46.838 1.00 35.47 885 ASN A O 1
ATOM 7035 N N . ASN A 1 886 ? 79.188 15.535 -45.398 1.00 36.66 886 ASN A N 1
ATOM 7036 C CA . ASN A 1 886 ? 78.729 16.157 -44.145 1.00 36.66 886 ASN A CA 1
ATOM 7037 C C . ASN A 1 886 ? 77.644 17.263 -44.134 1.00 36.66 886 ASN A C 1
ATOM 7039 O O . ASN A 1 886 ? 77.847 18.377 -44.597 1.00 36.66 886 ASN A O 1
ATOM 7043 N N . ILE A 1 887 ? 76.630 16.949 -43.303 1.00 37.62 887 ILE A N 1
ATOM 7044 C CA . ILE A 1 887 ? 75.829 17.806 -42.398 1.00 37.62 887 ILE A CA 1
ATOM 7045 C C . ILE A 1 887 ? 74.596 18.494 -43.023 1.00 37.62 887 ILE A C 1
ATOM 7047 O O . ILE A 1 887 ? 74.711 19.259 -43.969 1.00 37.62 887 ILE A O 1
ATOM 7051 N N . ILE A 1 888 ? 73.400 18.233 -42.466 1.00 38.22 888 ILE A N 1
ATOM 7052 C CA . ILE A 1 888 ? 72.637 19.111 -41.542 1.00 38.22 888 ILE A CA 1
ATOM 7053 C C . ILE A 1 888 ? 71.420 18.319 -40.991 1.00 38.22 888 ILE A C 1
ATOM 7055 O O . ILE A 1 888 ? 70.722 17.631 -41.730 1.00 38.22 888 ILE A O 1
ATOM 7059 N N . ASN A 1 889 ? 71.220 18.415 -39.670 1.00 37.59 889 ASN A N 1
ATOM 7060 C CA . ASN A 1 889 ? 70.140 17.840 -38.852 1.00 37.59 889 ASN A CA 1
ATOM 7061 C C . ASN A 1 889 ? 68.798 18.591 -38.982 1.00 37.59 889 ASN A C 1
ATOM 7063 O O . ASN A 1 889 ? 68.791 19.792 -39.251 1.00 37.59 889 ASN A O 1
ATOM 7067 N N . GLY A 1 890 ? 67.705 17.902 -38.629 1.00 40.34 890 GLY A N 1
ATOM 7068 C CA . GLY A 1 890 ? 66.372 18.449 -38.343 1.00 40.34 890 GLY A CA 1
ATOM 7069 C C . GLY A 1 890 ? 65.374 17.347 -38.032 1.00 40.34 890 GLY A C 1
ATOM 7070 O O . GLY A 1 890 ? 64.831 16.794 -39.011 1.00 40.34 890 GLY A O 1
#

Organism: Blomia tropicalis (NCBI:txid40697)

Secondary structure (DSSP, 8-state):
----HHHHHHH-GGGTTS-HHHHHHEEEEEEESTTS-EEEEEETT--EEEEE--GGGTT-SSS-S-B-TTSPEE-GGGTTS-EEEEEE-SSEEEEEETTS-EEEEEE-TTSTTS-SS-SEEEEEEE-GGGTTS-EEEEEE-SSEEEEEETTS-EEEEE--TTSTT---SS---EEEEEE--TTTTS-EEEEEE-SSEEEEEETTS-EEEEEE-TTSTT------SEEEEEEEEE-TTT--EEEEEE-SSEEEEEETT--EEEEE--TTSTT-SSS---EEEEEE--SS--EEEEE--TT-SEEEEEESSTT-EEEEEEETTEEEEEEEE---SS---------------------------SSS--SS-TTSTHHHHHHH--S-EEEEEEEEEES-HHHHHTTPPPBEEEEEEEEEEEEEEEEEEEEETTTTEEEEEEEEEEEE-TTTSSS-TT--EEEE-HHHHHHHHH--TTTS-HHHHHHHHHHHHTS-SEEEE-HHHHHTS-EE-HHHHHHHHH-TTS-TTSEE-TTTT-TTEEEEEEEEE-SSS-GGGTTBEEEETTBSB-SSBSSHHHHB--SEETTS----TTTS--TTPPEEEEEGGGTEEEEEEEEEEEEEPSS-TTSEEEEEEE-TTTT--TTT-GGGGG-SBPTTHHHH--PPPPPHHHHHHHHHHTT-HHHHHHHHTT------------------PPPPSS-EE-TTTTTT--EEEESGGGTTS-GGGTTT-BS----HHHH--EEEE-TTT--EEEEEEEEEEEEEE-GGGS-TTS---PPPEEEEEEEEEEEEE--HHHHHHHHHHHHHHHHHHHHHHHHHHHHHHHHHHHHHHHHHHHHHHHHHTTS---------------------------

Sequence (890 aa):
MTLERRKLRRSIPSLQNLDQDLFYNIKRIFVFGRDGNAAFFITKSDHVYAYGKNCHGMLGLGHDRPIPENDPEQVTALTARKIIEFAAGRDHVLALTRSGQIFSCGSNEYGQLARPDYDETHIPLPVELLRKEKIISIACGAFHSVALTTRGIVLVWGYNFWGQLGLGGQNENQYEPIPMYSLRKENIVEIVCGQHHSAALSRKGDLFTWGHNAFGQLGIGEKCNYRNIPTKVIRSEEFTIKQVTCGQNHVLAVSTDGTLLGFGSNYYGQLGTGSRRNESVPVTICEDTHIKDIVSSPFSNTSVARTKKKRNSLVFGKCGDHWLLSPIDNPDPEGRNNNNSESFMLINQTTPSTAVYNFNVGSSKDGLIDGNPSFPMWRDLDLPIYQKFYFFNVTNPREVENGQKPNLVEVGPFVFRQNLSKSALNWSDDNKKLTFRETKQYYFDRELSIADLNITLTTLHVPLVVAYDTLDFASMNPVVRTLVQILLSKQSFFLDATPDELIFKGKKNPISCLAHIIDPKSNPDCYFAYFRGQNDTNDGLYEINTGFEDIRQVNSINSLNGSSKLDIWETDECNNISGSTNGELFAPLDVVSGENKTLQFFRSDFCRVFNLTRTRSGIPSEVRPSLFVDRFRPEKNVFANETVNPRNSCYKPNSNNAKNSAKPSLSFNSIMTILKKEGFTKLLEDISSIIKPTTKSTKISAKQKVVARERPSGIFDMSACQHGVPIFISWPHFLDADPIYLKPFNGLKPNRTRHQTYVDIEPVTGTPVDFIARIQVNVEVNTSQVSRLSHNNMKSMIFPTLWQEFSIHITDKMAHTIVSQTETPRIVSFSIATLVLVIGISFVLYATFLIFSNFHRKLLSKQQTPLLSDQDINVIDQDDSANNNNIING

Radius of gyration: 38.37 Å; chains: 1; bounding box: 133×78×121 Å

pLDDT: mean 78.08, std 20.66, range [20.58, 98.44]